Protein AF-0000000075429514 (afdb_homodimer)

Sequence (1092 aa):
MNLETGLKPSSYEFFPINEMKKVLREGVIQCSDRGLYFSAKWAAETVEGLPNVPVDNSEMDISMDSSMTQESTNLDLVEYDKFLLGKSYFDVKEFDRAAYFLESCKSSKCRFLKIYSKYMAGEKRKDEESHDIMGQMNDLKTFNKEIPKLMEEMESWRNSCEMNDGFLLYIYAVMRKQLYPQDKNLKDLFLESVQSYHYNWSAWIELGECITNRDMLGNVLSRLPNTFMSLFFKLHMSVELQDSPQTFSDIAAEFPSEYVDNRFLKTKQALMYYYNRDYDLSETIFDRLLKADPYRIDDMDIYSNILYVLEGKSAKLSILAHMCVFSDKFRAETMCVLGNYYSSKVEREKAISYFRRALQIDRNCLSAWTLMGHEYVEIKNTHAAVISYKRAVEVNPKDYRAWCALGQIYEMLKLPFYAIYYFQRSSALRPYDSRMWLRLAALYEQQCLYVEAIKGFSRALEAKDIDSTSTIYAMTKLAKLYEDYDTEKAAVIWIRLLAKDDLHEDAEERKNGHKFLAHYYKEKGDVEECIKHTELLSSFGVQVFSMNLETGLKPSSYEFFPINEMKKVLREGVIQCSDRGLYFSAKWAAETVEGLPNVPVDNSEMDISMDSSMTQESTNLDLVEYDKFLLGKSYFDVKEFDRAAYFLESCKSSKCRFLKIYSKYMAGEKRKDEESHDIMGQMNDLKTFNKEIPKLMEEMESWRNSCEMNDGFLLYIYAVMRKQLYPQDKNLKDLFLESVQSYHYNWSAWIELGECITNRDMLGNVLSRLPNTFMSLFFKLHMSVELQDSPQTFSDIAAEFPSEYVDNRFLKTKQALMYYYNRDYDLSETIFDRLLKADPYRIDDMDIYSNILYVLEGKSAKLSILAHMCVFSDKFRAETMCVLGNYYSSKVEREKAISYFRRALQIDRNCLSAWTLMGHEYVEIKNTHAAVISYKRAVEVNPKDYRAWCALGQIYEMLKLPFYAIYYFQRSSALRPYDSRMWLRLAALYEQQCLYVEAIKGFSRALEAKDIDSTSTIYAMTKLAKLYEDYDTEKAAVIWIRLLAKDDLHEDAEERKNGHKFLAHYYKEKGDVEECIKHTELLSSFGVQVFS

Solvent-accessible surface area (backbone atoms only — not comparable to full-atom values): 57429 Å² total; per-residue (Å²): 134,86,82,76,78,74,75,71,85,80,71,60,49,72,62,57,66,62,56,42,44,50,53,30,51,48,31,23,50,56,26,46,70,59,67,37,48,67,30,13,33,53,31,21,48,54,47,57,31,37,76,94,65,90,61,76,70,82,74,62,68,77,66,63,80,56,70,76,49,41,56,46,48,48,41,41,56,70,42,36,52,48,38,47,33,25,46,30,30,44,74,72,68,36,18,60,41,16,20,61,69,23,62,85,49,78,29,66,69,38,39,36,40,20,51,52,22,38,50,49,41,22,48,52,54,37,56,71,65,54,74,59,88,83,42,81,75,40,59,74,77,74,58,50,78,47,49,66,63,51,50,54,54,51,50,56,34,48,75,67,70,67,59,76,44,21,66,51,36,33,55,51,36,53,50,44,39,72,77,39,72,83,49,81,58,49,47,58,38,26,49,50,11,40,68,59,36,69,63,48,51,56,41,51,53,55,35,51,69,64,49,88,48,66,67,54,45,53,58,52,56,72,73,46,69,58,30,58,60,49,50,54,48,52,51,54,46,36,47,75,69,62,52,54,68,65,60,49,50,56,56,57,63,70,50,61,78,60,50,71,70,19,63,65,60,50,49,50,48,23,48,40,28,44,77,69,68,35,46,67,65,18,50,54,44,49,50,53,48,38,73,78,38,74,54,66,54,83,68,39,34,57,52,36,51,43,33,66,69,42,83,89,28,62,66,60,37,48,52,50,34,52,51,30,45,70,63,43,60,91,38,41,40,35,21,34,24,43,14,48,45,31,42,76,68,68,37,47,68,61,13,42,51,26,20,51,50,15,38,70,72,33,76,72,44,51,66,35,27,43,52,36,16,54,47,25,48,73,71,67,35,58,67,64,15,52,54,26,22,53,49,23,34,70,68,38,72,79,48,39,65,33,31,39,50,49,12,52,51,26,44,73,66,69,34,58,70,60,12,46,53,28,30,51,53,20,30,67,67,38,71,55,44,19,69,48,27,44,52,46,14,53,52,26,46,74,70,68,35,53,69,60,15,49,53,22,31,54,50,18,66,66,17,84,72,49,48,70,69,56,46,52,49,37,47,51,53,45,21,61,59,21,56,80,74,34,55,67,62,14,47,53,44,35,53,54,53,68,68,39,82,85,54,55,86,82,34,68,64,49,53,52,35,31,52,51,46,20,53,50,24,53,73,69,67,38,59,68,61,17,49,52,30,47,50,56,35,43,73,72,69,52,84,79,87,124,134,83,80,73,77,74,77,71,84,81,72,59,49,72,62,57,67,62,54,42,44,50,54,30,52,48,30,24,51,57,26,46,70,59,68,38,47,65,33,12,33,52,30,21,50,53,46,56,31,37,75,93,64,90,60,76,70,82,74,62,69,77,66,62,81,57,70,74,50,42,54,43,48,48,41,41,56,72,43,36,51,49,40,49,32,26,47,30,31,44,74,72,66,37,20,58,43,16,20,60,69,23,62,85,48,81,30,66,69,36,41,35,40,19,53,51,22,40,49,49,43,23,47,51,52,38,57,70,65,55,73,56,87,84,43,83,75,40,58,78,76,72,60,49,79,47,49,66,63,52,48,53,55,49,48,53,34,48,75,67,69,66,60,76,46,21,66,50,36,35,54,51,36,54,51,44,40,73,76,38,73,82,50,82,60,48,49,58,38,24,50,51,12,38,68,58,36,68,64,48,49,58,40,51,54,56,35,51,70,64,49,88,50,66,67,54,45,54,57,53,54,72,74,47,69,59,31,59,60,47,50,54,49,51,51,54,46,36,48,76,69,61,53,55,68,65,58,47,50,57,54,57,63,71,51,61,78,61,50,71,71,20,62,66,60,50,49,51,48,23,47,40,28,45,77,70,68,35,46,65,65,16,50,53,45,48,51,53,50,35,71,78,37,73,56,66,53,82,68,40,35,56,52,35,51,44,33,66,71,42,84,91,26,62,67,59,38,48,53,51,33,52,51,33,45,70,62,43,62,91,38,42,40,36,21,35,24,43,15,48,43,30,42,76,69,69,36,48,69,61,13,42,51,27,19,52,50,15,37,70,71,33,76,74,43,50,67,35,27,43,51,37,16,54,48,26,48,74,71,68,35,58,66,63,14,52,54,26,21,53,50,24,33,68,68,38,70,79,48,38,64,34,31,40,51,49,12,51,50,27,45,73,68,69,35,58,68,62,12,47,52,27,31,52,54,19,32,69,67,38,72,55,43,20,69,47,26,45,53,46,13,54,51,26,46,74,70,68,35,53,69,59,14,47,54,23,31,53,50,18,68,67,17,85,71,49,48,69,69,57,46,52,50,37,46,52,53,46,21,59,59,22,57,79,73,35,54,68,60,16,47,54,43,36,54,54,54,67,67,40,83,84,54,56,87,83,33,69,65,50,53,50,36,32,52,50,46,22,52,52,24,54,74,70,65,38,59,69,61,16,48,54,30,46,51,55,35,44,72,73,69,51,84,80,85,125

Structure (mmCIF, N/CA/C/O backbone):
data_AF-0000000075429514-model_v1
#
loop_
_entity.id
_entity.type
_entity.pdbx_description
1 polymer 'Anaphase promoting complex subunit 8'
#
loop_
_atom_site.group_PDB
_atom_site.id
_atom_site.type_symbol
_atom_site.label_atom_id
_atom_site.label_alt_id
_atom_site.label_comp_id
_atom_site.label_asym_id
_atom_site.label_entity_id
_atom_site.label_seq_id
_atom_site.pdbx_PDB_ins_code
_atom_site.Cartn_x
_atom_site.Cartn_y
_atom_site.Cartn_z
_atom_site.occupancy
_atom_site.B_iso_or_equiv
_atom_site.auth_seq_id
_atom_site.auth_comp_id
_atom_site.auth_asym_id
_atom_site.auth_atom_id
_atom_site.pdbx_PDB_model_num
ATOM 1 N N . MET A 1 1 ? 28.469 50.062 33.219 1 25.83 1 MET A N 1
ATOM 2 C CA . MET A 1 1 ? 29.219 49.281 32.281 1 25.83 1 MET A CA 1
ATOM 3 C C . MET A 1 1 ? 28.297 48.375 31.438 1 25.83 1 MET A C 1
ATOM 5 O O . MET A 1 1 ? 27.609 47.531 31.984 1 25.83 1 MET A O 1
ATOM 9 N N . ASN A 1 2 ? 27.734 48.906 30.344 1 26.44 2 ASN A N 1
ATOM 10 C CA . ASN A 1 2 ? 26.656 48.562 29.406 1 26.44 2 ASN A CA 1
ATOM 11 C C . ASN A 1 2 ? 27.016 47.312 28.594 1 26.44 2 ASN A C 1
ATOM 13 O O . ASN A 1 2 ? 27.922 47.375 27.75 1 26.44 2 ASN A O 1
ATOM 17 N N . LEU A 1 3 ? 27.172 46.094 29.188 1 29.59 3 LEU A N 1
ATOM 18 C CA . LEU A 1 3 ? 27.594 44.781 28.656 1 29.59 3 LEU A CA 1
ATOM 19 C C . LEU A 1 3 ? 26.828 44.438 27.375 1 29.59 3 LEU A C 1
ATOM 21 O O . LEU A 1 3 ? 25.656 44.094 27.438 1 29.59 3 LEU A O 1
ATOM 25 N N . GLU A 1 4 ? 27.047 45.188 26.297 1 28.98 4 GLU A N 1
ATOM 26 C CA . GLU A 1 4 ? 26.562 45.094 24.922 1 28.98 4 GLU A CA 1
ATOM 27 C C . GLU A 1 4 ? 26.797 43.688 24.359 1 28.98 4 GLU A C 1
ATOM 29 O O . GLU A 1 4 ? 27.938 43.344 24.016 1 28.98 4 GLU A O 1
ATOM 34 N N . THR A 1 5 ? 26.375 42.656 25 1 32.06 5 THR A N 1
ATOM 35 C CA . THR A 1 5 ? 26.438 41.219 24.688 1 32.06 5 THR A CA 1
ATOM 36 C C . THR A 1 5 ? 26.062 40.969 23.234 1 32.06 5 THR A C 1
ATOM 38 O O . THR A 1 5 ? 24.891 41.125 22.859 1 32.06 5 THR A O 1
ATOM 41 N N . GLY A 1 6 ? 26.859 41.406 22.219 1 31.33 6 GLY A N 1
ATOM 42 C CA . GLY A 1 6 ? 26.734 41.344 20.781 1 31.33 6 GLY A CA 1
ATOM 43 C C . GLY A 1 6 ? 26.406 39.969 20.266 1 31.33 6 GLY A C 1
ATOM 44 O O . GLY A 1 6 ? 27.219 39.062 20.391 1 31.33 6 GLY A O 1
ATOM 45 N N . LEU A 1 7 ? 25.219 39.469 20.312 1 33.53 7 LEU A N 1
ATOM 46 C CA . LEU A 1 7 ? 24.672 38.281 19.656 1 33.53 7 LEU A CA 1
ATOM 47 C C . LEU A 1 7 ? 25.109 38.219 18.203 1 33.53 7 LEU A C 1
ATOM 49 O O . LEU A 1 7 ? 24.766 39.094 17.391 1 33.53 7 LEU A O 1
ATOM 53 N N . LYS A 1 8 ? 26.344 37.875 17.969 1 40.12 8 LYS A N 1
ATOM 54 C CA . LYS A 1 8 ? 26.828 37.719 16.594 1 40.12 8 LYS A CA 1
ATOM 55 C C . LYS A 1 8 ? 25.797 37 15.734 1 40.12 8 LYS A C 1
ATOM 57 O O . LYS A 1 8 ? 25.328 35.906 16.094 1 40.12 8 LYS A O 1
ATOM 62 N N . PRO A 1 9 ? 25.047 37.531 14.719 1 40.56 9 PRO A N 1
ATOM 63 C CA . PRO A 1 9 ? 24.047 36.938 13.836 1 40.56 9 PRO A CA 1
ATOM 64 C C . PRO A 1 9 ? 24.5 35.594 13.242 1 40.56 9 PRO A C 1
ATOM 66 O O . PRO A 1 9 ? 25.5 35.562 12.516 1 40.56 9 PRO A O 1
ATOM 69 N N . SER A 1 10 ? 24.547 34.469 13.789 1 48.09 10 SER A N 1
ATOM 70 C CA . SER A 1 10 ? 25.125 33.156 13.461 1 48.09 10 SER A CA 1
ATOM 71 C C . SER A 1 10 ? 24.594 32.625 12.125 1 48.09 10 SER A C 1
ATOM 73 O O . SER A 1 10 ? 23.406 32.375 11.984 1 48.09 10 SER A O 1
ATOM 75 N N . SER A 1 11 ? 25.141 33.031 10.922 1 57.16 11 SER A N 1
ATOM 76 C CA . SER A 1 11 ? 24.859 32.656 9.539 1 57.16 11 SER A CA 1
ATOM 77 C C . SER A 1 11 ? 24.828 31.141 9.367 1 57.16 11 SER A C 1
ATOM 79 O O . SER A 1 11 ? 25.672 30.438 9.922 1 57.16 11 SER A O 1
ATOM 81 N N . TYR A 1 12 ? 23.797 30.625 8.93 1 63.91 12 TYR A N 1
ATOM 82 C CA . TYR A 1 12 ? 23.656 29.203 8.625 1 63.91 12 TYR A CA 1
ATOM 83 C C . TYR A 1 12 ? 24.672 28.766 7.578 1 63.91 12 TYR A C 1
ATOM 85 O O . TYR A 1 12 ? 24.984 29.516 6.652 1 63.91 12 TYR A O 1
ATOM 93 N N . GLU A 1 13 ? 25.5 27.828 7.801 1 68.88 13 GLU A N 1
ATOM 94 C CA . GLU A 1 13 ? 26.516 27.297 6.906 1 68.88 13 GLU A CA 1
ATOM 95 C C . GLU A 1 13 ? 25.891 26.469 5.781 1 68.88 13 GLU A C 1
ATOM 97 O O . GLU A 1 13 ? 25.109 25.562 6.035 1 68.88 13 GLU A O 1
ATOM 102 N N . PHE A 1 14 ? 26 27.062 4.512 1 70.38 14 PHE A N 1
ATOM 103 C CA . PHE A 1 14 ? 25.609 26.297 3.338 1 70.38 14 PHE A CA 1
ATOM 104 C C . PHE A 1 14 ? 26.828 25.688 2.652 1 70.38 14 PHE A C 1
ATOM 106 O O . PHE A 1 14 ? 27.844 26.375 2.447 1 70.38 14 PHE A O 1
ATOM 113 N N . PHE A 1 15 ? 26.812 24.375 2.621 1 71.19 15 PHE A N 1
ATOM 114 C CA . PHE A 1 15 ? 27.828 23.688 1.828 1 71.19 15 PHE A CA 1
ATOM 115 C C . PHE A 1 15 ? 27.766 24.141 0.374 1 71.19 15 PHE A C 1
ATOM 117 O O . PHE A 1 15 ? 26.75 24.672 -0.08 1 71.19 15 PHE A O 1
ATOM 124 N N . PRO A 1 16 ? 28.984 24.094 -0.147 1 81.31 16 PRO A N 1
ATOM 125 C CA . PRO A 1 16 ? 28.906 24.203 -1.605 1 81.31 16 PRO A CA 1
ATOM 126 C C . PRO A 1 16 ? 27.859 23.266 -2.205 1 81.31 16 PRO A C 1
ATOM 128 O O . PRO A 1 16 ? 27.547 22.234 -1.624 1 81.31 16 PRO A O 1
ATOM 131 N N . ILE A 1 17 ? 27.375 23.656 -3.248 1 82.06 17 ILE A N 1
ATOM 132 C CA . ILE A 1 17 ? 26.25 22.969 -3.879 1 82.06 17 ILE A CA 1
ATOM 133 C C . ILE A 1 17 ? 26.594 21.5 -4.098 1 82.06 17 ILE A C 1
ATOM 135 O O . ILE A 1 17 ? 25.75 20.625 -3.904 1 82.06 17 ILE A O 1
ATOM 139 N N . ASN A 1 18 ? 27.781 21.25 -4.449 1 80.88 18 ASN A N 1
ATOM 140 C CA . ASN A 1 18 ? 28.188 19.875 -4.711 1 80.88 18 ASN A CA 1
ATOM 141 C C . ASN A 1 18 ? 28.156 19.031 -3.445 1 80.88 18 ASN A C 1
ATOM 143 O O . ASN A 1 18 ? 27.734 17.875 -3.48 1 80.88 18 ASN A O 1
ATOM 147 N N . GLU A 1 19 ? 28.578 19.656 -2.432 1 83.44 19 GLU A N 1
ATOM 148 C CA . GLU A 1 19 ? 28.578 18.938 -1.159 1 83.44 19 GLU A CA 1
ATOM 149 C C . GLU A 1 19 ? 27.156 18.766 -0.629 1 83.44 19 GLU A C 1
ATOM 151 O O . GLU A 1 19 ? 26.828 17.734 -0.03 1 83.44 19 GLU A O 1
ATOM 156 N N . MET A 1 20 ? 26.422 19.781 -0.873 1 86.25 20 MET A N 1
ATOM 157 C CA . MET A 1 20 ? 25.031 19.703 -0.448 1 86.25 20 MET A CA 1
ATOM 158 C C . MET A 1 20 ? 24.297 18.594 -1.183 1 86.25 20 MET A C 1
ATOM 160 O O . MET A 1 20 ? 23.531 17.844 -0.576 1 86.25 20 MET A O 1
ATOM 164 N N . LYS A 1 21 ? 24.578 18.469 -2.436 1 87.19 21 LYS A N 1
ATOM 165 C CA . LYS A 1 21 ? 23.953 17.422 -3.24 1 87.19 21 LYS A CA 1
ATOM 166 C C . LYS A 1 21 ? 24.375 16.031 -2.758 1 87.19 21 LYS A C 1
ATOM 168 O O . LYS A 1 21 ? 23.547 15.125 -2.693 1 87.19 21 LYS A O 1
ATOM 173 N N . LYS A 1 22 ? 25.578 15.945 -2.416 1 87 22 LYS A N 1
ATOM 174 C CA . LYS A 1 22 ? 26.078 14.664 -1.95 1 87 22 LYS A CA 1
ATOM 175 C C . LYS A 1 22 ? 25.406 14.242 -0.646 1 87 22 LYS A C 1
ATOM 177 O O . LYS A 1 22 ? 25.016 13.086 -0.493 1 87 22 LYS A O 1
ATOM 182 N N . VAL A 1 23 ? 25.312 15.219 0.264 1 89.5 23 VAL A N 1
ATOM 183 C CA . VAL A 1 23 ? 24.734 14.938 1.572 1 89.5 23 VAL A CA 1
ATOM 184 C C . VAL A 1 23 ? 23.25 14.602 1.422 1 89.5 23 VAL A C 1
ATOM 186 O O . VAL A 1 23 ? 22.734 13.68 2.066 1 89.5 23 VAL A O 1
ATOM 189 N N . LEU A 1 24 ? 22.578 15.32 0.57 1 92 24 LEU A N 1
ATOM 190 C CA . LEU A 1 24 ? 21.156 15.094 0.368 1 92 24 LEU A CA 1
ATOM 191 C C . LEU A 1 24 ? 20.922 13.773 -0.358 1 92 24 LEU A C 1
ATOM 193 O O . LEU A 1 24 ? 19.969 13.047 -0.043 1 92 24 LEU A O 1
ATOM 197 N N . ARG A 1 25 ? 21.812 13.445 -1.297 1 92.25 25 ARG A N 1
ATOM 198 C CA . ARG A 1 25 ? 21.719 12.156 -1.978 1 92.25 25 ARG A CA 1
ATOM 199 C C . ARG A 1 25 ? 21.875 11.008 -0.991 1 92.25 25 ARG A C 1
ATOM 201 O O . ARG A 1 25 ? 21.109 10.039 -1.041 1 92.25 25 ARG A O 1
ATOM 208 N N . GLU A 1 26 ? 22.766 11.195 -0.154 1 92.19 26 GLU A N 1
ATOM 209 C CA . GLU A 1 26 ? 22.969 10.188 0.879 1 92.19 26 GLU A CA 1
ATOM 210 C C . GLU A 1 26 ? 21.75 10.094 1.806 1 92.19 26 GLU A C 1
ATOM 212 O O . GLU A 1 26 ? 21.375 9 2.244 1 92.19 26 GLU A O 1
ATOM 217 N N . GLY A 1 27 ? 21.234 11.281 2.135 1 94.31 27 GLY A N 1
ATOM 218 C CA . GLY A 1 27 ? 20.031 11.297 2.947 1 94.31 27 GLY A CA 1
ATOM 219 C C . GLY A 1 27 ? 18.875 10.539 2.312 1 94.31 27 GLY A C 1
ATOM 220 O O . GLY A 1 27 ? 18.141 9.828 2.998 1 94.31 27 GLY A O 1
ATOM 221 N N . VAL A 1 28 ? 18.75 10.656 0.948 1 96.25 28 VAL A N 1
ATOM 222 C CA . VAL A 1 28 ? 17.703 9.938 0.228 1 96.25 28 VAL A CA 1
ATOM 223 C C . VAL A 1 28 ? 17.922 8.438 0.349 1 96.25 28 VAL A C 1
ATOM 225 O O . VAL A 1 28 ? 16.984 7.688 0.644 1 96.25 28 VAL A O 1
ATOM 228 N N . ILE A 1 29 ? 19.109 8 0.205 1 93.75 29 ILE A N 1
ATOM 229 C CA . ILE A 1 29 ? 19.453 6.582 0.194 1 93.75 29 ILE A CA 1
ATOM 230 C C . ILE A 1 29 ? 19.266 5.996 1.591 1 93.75 29 ILE A C 1
ATOM 232 O O . ILE A 1 29 ? 18.609 4.969 1.757 1 93.75 29 ILE A O 1
ATOM 236 N N . GLN A 1 30 ? 19.75 6.695 2.598 1 94.56 30 GLN A N 1
ATOM 237 C CA . GLN A 1 30 ? 19.688 6.195 3.969 1 94.56 30 GLN A CA 1
ATOM 238 C C . GLN A 1 30 ? 18.25 6.105 4.457 1 94.56 30 GLN A C 1
ATOM 240 O O . GLN A 1 30 ? 17.875 5.137 5.113 1 94.56 30 GLN A O 1
ATOM 245 N N . CYS A 1 31 ? 17.5 7.074 4.117 1 97.19 31 CYS A N 1
ATOM 246 C CA . CYS A 1 31 ? 16.109 7.074 4.543 1 97.19 31 CYS A CA 1
ATOM 247 C C . CYS A 1 31 ? 15.289 6.051 3.758 1 97.19 31 CYS A C 1
ATOM 249 O O . CYS A 1 31 ? 14.461 5.344 4.328 1 97.19 31 CYS A O 1
ATOM 251 N N . SER A 1 32 ? 15.547 5.895 2.473 1 95.94 32 SER A N 1
ATOM 252 C CA . SER A 1 32 ? 14.844 4.922 1.641 1 95.94 32 SER A CA 1
ATOM 253 C C . SER A 1 32 ? 15.164 3.494 2.068 1 95.94 32 SER A C 1
ATOM 255 O O . SER A 1 32 ? 14.273 2.637 2.098 1 95.94 32 SER A O 1
ATOM 257 N N . ASP A 1 33 ? 16.406 3.275 2.395 1 94.12 33 ASP A N 1
ATOM 258 C CA . ASP A 1 33 ? 16.844 1.953 2.834 1 94.12 33 ASP A CA 1
ATOM 259 C C . ASP A 1 33 ? 16.141 1.542 4.121 1 94.12 33 ASP A C 1
ATOM 261 O O . ASP A 1 33 ? 15.961 0.351 4.391 1 94.12 33 ASP A O 1
ATOM 265 N N . ARG A 1 34 ? 15.75 2.518 4.871 1 96.31 34 ARG A N 1
ATOM 266 C CA . ARG A 1 34 ? 15.141 2.24 6.172 1 96.31 34 ARG A CA 1
ATOM 267 C C . ARG A 1 34 ? 13.625 2.359 6.102 1 96.31 34 ARG A C 1
ATOM 269 O O . ARG A 1 34 ? 12.945 2.285 7.129 1 96.31 34 ARG A O 1
ATOM 276 N N . GLY A 1 35 ? 13.086 2.602 4.957 1 96.31 35 GLY A N 1
ATOM 277 C CA . GLY A 1 35 ? 11.641 2.639 4.77 1 96.31 35 GLY A CA 1
ATOM 278 C C . GLY A 1 35 ? 11.023 3.971 5.156 1 96.31 35 GLY A C 1
ATOM 279 O O . GLY A 1 35 ? 9.805 4.082 5.277 1 96.31 35 GLY A O 1
ATOM 280 N N . LEU A 1 36 ? 11.836 4.98 5.434 1 97.5 36 LEU A N 1
ATOM 281 C CA . LEU A 1 36 ? 11.352 6.32 5.73 1 97.5 36 LEU A CA 1
ATOM 282 C C . LEU A 1 36 ? 11.148 7.121 4.449 1 97.5 36 LEU A C 1
ATOM 284 O O . LEU A 1 36 ? 11.898 8.062 4.172 1 97.5 36 LEU A O 1
ATOM 288 N N . TYR A 1 37 ? 10.117 6.852 3.783 1 96.75 37 TYR A N 1
ATOM 289 C CA . TYR A 1 37 ? 9.898 7.316 2.418 1 96.75 37 TYR A CA 1
ATOM 290 C C . TYR A 1 37 ? 9.562 8.805 2.395 1 96.75 37 TYR A C 1
ATOM 292 O O . TYR A 1 37 ? 9.906 9.508 1.441 1 96.75 37 TYR A O 1
ATOM 300 N N . PHE A 1 38 ? 8.984 9.328 3.418 1 95.5 38 PHE A N 1
ATOM 301 C CA . PHE A 1 38 ? 8.625 10.742 3.441 1 95.5 38 PHE A CA 1
ATOM 302 C C . PHE A 1 38 ? 9.867 11.609 3.604 1 95.5 38 PHE A C 1
ATOM 304 O O . PHE A 1 38 ? 9.969 12.672 2.98 1 95.5 38 PHE A O 1
ATOM 311 N N . SER A 1 39 ? 10.695 11.133 4.477 1 97.38 39 SER A N 1
ATOM 312 C CA . SER A 1 39 ? 11.961 11.852 4.613 1 97.38 39 SER A CA 1
ATOM 313 C C . SER A 1 39 ? 12.781 11.766 3.336 1 97.38 39 SER A C 1
ATOM 315 O O . SER A 1 39 ? 13.438 12.734 2.949 1 97.38 39 SER A O 1
ATOM 317 N N . ALA A 1 40 ? 12.758 10.586 2.734 1 97.56 40 ALA A N 1
ATOM 318 C CA . ALA A 1 40 ? 13.461 10.422 1.464 1 97.56 40 ALA A CA 1
ATOM 319 C C . ALA A 1 40 ? 12.875 11.328 0.389 1 97.56 40 ALA A C 1
ATOM 321 O O . ALA A 1 40 ? 13.609 11.938 -0.39 1 97.56 40 ALA A O 1
ATOM 322 N N . LYS A 1 41 ? 11.602 11.469 0.344 1 97.38 41 LYS A N 1
ATOM 323 C CA . LYS A 1 41 ? 10.914 12.328 -0.617 1 97.38 41 LYS A CA 1
ATOM 324 C C . LYS A 1 41 ? 11.312 13.789 -0.44 1 97.38 41 LYS A C 1
ATOM 326 O O . LYS A 1 41 ? 11.602 14.477 -1.417 1 97.38 41 LYS A O 1
ATOM 331 N N . TRP A 1 42 ? 11.32 14.211 0.818 1 97.19 42 TRP A N 1
ATOM 332 C CA . TRP A 1 42 ? 11.711 15.586 1.106 1 97.19 42 TRP A CA 1
ATOM 333 C C . TRP A 1 42 ? 13.133 15.859 0.625 1 97.19 42 TRP A C 1
ATOM 335 O O . TRP A 1 42 ? 13.398 16.891 -0.011 1 97.19 42 TRP A O 1
ATOM 345 N N . ALA A 1 43 ? 14.055 14.953 0.94 1 96.88 43 ALA A N 1
ATOM 346 C CA . ALA A 1 43 ? 15.453 15.109 0.547 1 96.88 43 ALA A CA 1
ATOM 347 C C . ALA A 1 43 ? 15.594 15.109 -0.972 1 96.88 43 ALA A C 1
ATOM 349 O O . ALA A 1 43 ? 16.359 15.906 -1.526 1 96.88 43 ALA A O 1
ATOM 350 N N . ALA A 1 44 ? 14.852 14.25 -1.628 1 96.44 44 ALA A N 1
ATOM 351 C CA . ALA A 1 44 ? 14.914 14.156 -3.084 1 96.44 44 ALA A CA 1
ATOM 352 C C . ALA A 1 44 ? 14.375 15.43 -3.74 1 96.44 44 ALA A C 1
ATOM 354 O O . ALA A 1 44 ? 14.945 15.922 -4.715 1 96.44 44 ALA A O 1
ATOM 355 N N . GLU A 1 45 ? 13.312 15.977 -3.221 1 95.12 45 GLU A N 1
ATOM 356 C CA . GLU A 1 45 ? 12.742 17.219 -3.74 1 95.12 45 GLU A CA 1
ATOM 357 C C . GLU A 1 45 ? 13.711 18.391 -3.553 1 95.12 45 GLU A C 1
ATOM 359 O O . GLU A 1 45 ? 13.812 19.266 -4.422 1 95.12 45 GLU A O 1
ATOM 364 N N . THR A 1 46 ? 14.391 18.359 -2.441 1 93.69 46 THR A N 1
ATOM 365 C CA . THR A 1 46 ? 15.336 19.422 -2.154 1 93.69 46 THR A CA 1
ATOM 366 C C . THR A 1 46 ? 16.547 19.344 -3.09 1 93.69 46 THR A C 1
ATOM 368 O O . THR A 1 46 ? 17.031 20.375 -3.564 1 93.69 46 THR A O 1
ATOM 371 N N . VAL A 1 47 ? 16.969 18.094 -3.354 1 90.88 47 VAL A N 1
ATOM 372 C CA . VAL A 1 47 ? 18.109 17.922 -4.242 1 90.88 47 VAL A CA 1
ATOM 373 C C . VAL A 1 47 ? 17.75 18.375 -5.656 1 90.88 47 VAL A C 1
ATOM 375 O O . VAL A 1 47 ? 18.516 19.078 -6.312 1 90.88 47 VAL A O 1
ATOM 378 N N . GLU A 1 48 ? 16.625 18.031 -6.129 1 87.75 48 GLU A N 1
ATOM 379 C CA . GLU A 1 48 ? 16.203 18.375 -7.484 1 87.75 48 GLU A CA 1
ATOM 380 C C . GLU A 1 48 ? 15.945 19.875 -7.629 1 87.75 48 GLU A C 1
ATOM 382 O O . GLU A 1 48 ? 16.016 20.406 -8.734 1 87.75 48 GLU A O 1
ATOM 387 N N . GLY A 1 49 ? 15.625 20.469 -6.547 1 85 49 GLY A N 1
ATOM 388 C CA . GLY A 1 49 ? 15.391 21.906 -6.574 1 85 49 GLY A CA 1
ATOM 389 C C . GLY A 1 49 ? 16.656 22.719 -6.672 1 85 49 GLY A C 1
ATOM 390 O O . GLY A 1 49 ? 16.625 23.906 -6.984 1 85 49 GLY A O 1
ATOM 391 N N . LEU A 1 50 ? 17.797 22.047 -6.504 1 85.44 50 LEU A N 1
ATOM 392 C CA . LEU A 1 50 ? 19.094 22.719 -6.598 1 85.44 50 LEU A CA 1
ATOM 393 C C . LEU A 1 50 ? 19.562 22.781 -8.047 1 85.44 50 LEU A C 1
ATOM 395 O O . LEU A 1 50 ? 19.125 21.984 -8.883 1 85.44 50 LEU A O 1
ATOM 399 N N . PRO A 1 51 ? 20.406 23.75 -8.328 1 81.38 51 PRO A N 1
ATOM 400 C CA . PRO A 1 51 ? 20.922 23.859 -9.695 1 81.38 51 PRO A CA 1
ATOM 401 C C . PRO A 1 51 ? 21.641 22.594 -10.148 1 81.38 51 PRO A C 1
ATOM 403 O O . PRO A 1 51 ? 22.312 21.938 -9.344 1 81.38 51 PRO A O 1
ATOM 406 N N . ASN A 1 52 ? 21.406 22.266 -11.43 1 75.12 52 ASN A N 1
ATOM 407 C CA . ASN A 1 52 ? 21.953 21.047 -12 1 75.12 52 ASN A CA 1
ATOM 408 C C . ASN A 1 52 ? 23.453 21.172 -12.25 1 75.12 52 ASN A C 1
ATOM 410 O O . ASN A 1 52 ? 23.875 21.688 -13.289 1 75.12 52 ASN A O 1
ATOM 414 N N . VAL A 1 53 ? 24.266 20.891 -11.242 1 70.81 53 VAL A N 1
ATOM 415 C CA . VAL A 1 53 ? 25.719 20.828 -11.406 1 70.81 53 VAL A CA 1
ATOM 416 C C . VAL A 1 53 ? 26.188 19.375 -11.375 1 70.81 53 VAL A C 1
ATOM 418 O O . VAL A 1 53 ? 25.734 18.594 -10.531 1 70.81 53 VAL A O 1
ATOM 421 N N . PRO A 1 54 ? 26.812 18.906 -12.484 1 66.06 54 PRO A N 1
ATOM 422 C CA . PRO A 1 54 ? 27.281 17.516 -12.492 1 66.06 54 PRO A CA 1
ATOM 423 C C . PRO A 1 54 ? 28.156 17.188 -11.289 1 66.06 54 PRO A C 1
ATOM 425 O O . PRO A 1 54 ? 29.078 17.938 -10.969 1 66.06 54 PRO A O 1
ATOM 428 N N . VAL A 1 55 ? 27.688 16.469 -10.336 1 65 55 VAL A N 1
ATOM 429 C CA . VAL A 1 55 ? 28.469 16.047 -9.172 1 65 55 VAL A CA 1
ATOM 430 C C . VAL A 1 55 ? 29 14.641 -9.391 1 65 55 VAL A C 1
ATOM 432 O O . VAL A 1 55 ? 28.266 13.742 -9.82 1 65 55 VAL A O 1
ATOM 435 N N . ASP A 1 56 ? 30.328 14.406 -9.68 1 54.78 56 ASP A N 1
ATOM 436 C CA . ASP A 1 56 ? 30.938 13.086 -9.773 1 54.78 56 ASP A CA 1
ATOM 437 C C . ASP A 1 56 ? 30.812 12.32 -8.461 1 54.78 56 ASP A C 1
ATOM 439 O O . ASP A 1 56 ? 31.312 12.766 -7.426 1 54.78 56 ASP A O 1
ATOM 443 N N . ASN A 1 57 ? 29.859 11.562 -8.352 1 53.59 57 ASN A N 1
ATOM 444 C CA . ASN A 1 57 ? 29.609 10.773 -7.152 1 53.59 57 ASN A CA 1
ATOM 445 C C . ASN A 1 57 ? 30.812 9.883 -6.805 1 53.59 57 ASN A C 1
ATOM 447 O O . ASN A 1 57 ? 30.766 9.141 -5.824 1 53.59 57 ASN A O 1
ATOM 451 N N . SER A 1 58 ? 31.797 9.68 -7.723 1 46.25 58 SER A N 1
ATOM 452 C CA . SER A 1 58 ? 32.875 8.719 -7.438 1 46.25 58 SER A CA 1
ATOM 453 C C . SER A 1 58 ? 33.562 9.047 -6.121 1 46.25 58 SER A C 1
ATOM 455 O O . SER A 1 58 ? 34.062 8.156 -5.445 1 46.25 58 SER A O 1
ATOM 457 N N . GLU A 1 59 ? 33.969 10.359 -5.898 1 41.56 59 GLU A N 1
ATOM 458 C CA . GLU A 1 59 ? 34.75 10.711 -4.715 1 41.56 59 GLU A CA 1
ATOM 459 C C . GLU A 1 59 ? 33.875 10.773 -3.475 1 41.56 59 GLU A C 1
ATOM 461 O O . GLU A 1 59 ? 33.75 11.828 -2.846 1 41.56 59 GLU A O 1
ATOM 466 N N . MET A 1 60 ? 32.812 10.25 -3.488 1 40.69 60 MET A N 1
ATOM 467 C CA . MET A 1 60 ? 32.125 10.297 -2.197 1 40.69 60 MET A CA 1
ATOM 468 C C . MET A 1 60 ? 33.062 9.836 -1.077 1 40.69 60 MET A C 1
ATOM 470 O O . MET A 1 60 ? 33.375 8.656 -0.982 1 40.69 60 MET A O 1
ATOM 474 N N . ASP A 1 61 ? 34.062 10.461 -0.83 1 35.03 61 ASP A N 1
ATOM 475 C CA . ASP A 1 61 ? 34.812 10.297 0.418 1 35.03 61 ASP A CA 1
ATOM 476 C C . ASP A 1 61 ? 33.875 10.312 1.621 1 35.03 61 ASP A C 1
ATOM 478 O O . ASP A 1 61 ? 33.312 11.352 1.956 1 35.03 61 ASP A O 1
ATOM 482 N N . ILE A 1 62 ? 33.062 9.367 1.784 1 36 62 ILE A N 1
ATOM 483 C CA . ILE A 1 62 ? 32.375 9.211 3.068 1 36 62 ILE A CA 1
ATOM 484 C C . ILE A 1 62 ? 33.344 9.57 4.203 1 36 62 ILE A C 1
ATOM 486 O O . ILE A 1 62 ? 34.125 8.734 4.637 1 36 62 ILE A O 1
ATOM 490 N N . SER A 1 63 ? 34.094 10.555 4.191 1 32.06 63 SER A N 1
ATOM 491 C CA . SER A 1 63 ? 34.875 10.992 5.352 1 32.06 63 SER A CA 1
ATOM 492 C C . SER A 1 63 ? 33.969 11.203 6.566 1 32.06 63 SER A C 1
ATOM 494 O O . SER A 1 63 ? 34.219 12.094 7.383 1 32.06 63 SER A O 1
ATOM 496 N N . MET A 1 64 ? 32.688 10.992 6.5 1 33.31 64 MET A N 1
ATOM 497 C CA . MET A 1 64 ? 32.188 11.266 7.848 1 33.31 64 MET A CA 1
ATOM 498 C C . MET A 1 64 ? 33.031 10.531 8.891 1 33.31 64 MET A C 1
ATOM 500 O O . MET A 1 64 ? 33.719 9.547 8.57 1 33.31 64 MET A O 1
ATOM 504 N N . ASP A 1 65 ? 33 10.922 10.219 1 32.16 65 ASP A N 1
ATOM 505 C CA . ASP A 1 65 ? 33.781 10.477 11.367 1 32.16 65 ASP A CA 1
ATOM 506 C C . ASP A 1 65 ? 33.875 8.953 11.406 1 32.16 65 ASP A C 1
ATOM 508 O O . ASP A 1 65 ? 32.875 8.258 11.398 1 32.16 65 ASP A O 1
ATOM 512 N N . SER A 1 66 ? 34.969 8.242 11.047 1 33.5 66 SER A N 1
ATOM 513 C CA . SER A 1 66 ? 35.594 6.988 10.672 1 33.5 66 SER A CA 1
ATOM 514 C C . SER A 1 66 ? 35.281 5.879 11.664 1 33.5 66 SER A C 1
ATOM 516 O O . SER A 1 66 ? 35.25 4.699 11.305 1 33.5 66 SER A O 1
ATOM 518 N N . SER A 1 67 ? 35.5 6.125 12.984 1 33.19 67 SER A N 1
ATOM 519 C CA . SER A 1 67 ? 35.656 4.984 13.891 1 33.19 67 SER A CA 1
ATOM 520 C C . SER A 1 67 ? 34.344 4.211 14.023 1 33.19 67 SER A C 1
ATOM 522 O O . SER A 1 67 ? 34.312 2.982 13.938 1 33.19 67 SER A O 1
ATOM 524 N N . MET A 1 68 ? 33.312 4.762 14.617 1 35.94 68 MET A N 1
ATOM 525 C CA . MET A 1 68 ? 32 4.152 14.859 1 35.94 68 MET A CA 1
ATOM 526 C C . MET A 1 68 ? 31.312 3.793 13.555 1 35.94 68 MET A C 1
ATOM 528 O O . MET A 1 68 ? 30.469 2.895 13.516 1 35.94 68 MET A O 1
ATOM 532 N N . THR A 1 69 ? 31.594 4.48 12.469 1 41.62 69 THR A N 1
ATOM 533 C CA . THR A 1 69 ? 31.094 4.301 11.109 1 41.62 69 THR A CA 1
ATOM 534 C C . THR A 1 69 ? 31.734 3.07 10.461 1 41.62 69 THR A C 1
ATOM 536 O O . THR A 1 69 ? 31.094 2.404 9.641 1 41.62 69 THR A O 1
ATOM 539 N N . GLN A 1 70 ? 32.969 2.838 10.914 1 42.84 70 GLN A N 1
ATOM 540 C CA . GLN A 1 70 ? 33.688 1.726 10.305 1 42.84 70 GLN A CA 1
ATOM 541 C C . GLN A 1 70 ? 33.062 0.386 10.727 1 42.84 70 GLN A C 1
ATOM 543 O O . GLN A 1 70 ? 32.875 -0.5 9.891 1 42.84 70 GLN A O 1
ATOM 548 N N . GLU A 1 71 ? 33.031 0.227 12.141 1 42.53 71 GLU A N 1
ATOM 549 C CA . GLU A 1 71 ? 32.469 -1.032 12.602 1 42.53 71 GLU A CA 1
ATOM 550 C C . GLU A 1 71 ? 31.062 -1.228 12.039 1 42.53 71 GLU A C 1
ATOM 552 O O . GLU A 1 71 ? 30.688 -2.334 11.641 1 42.53 71 GLU A O 1
ATOM 557 N N . SER A 1 72 ? 30.328 -0.127 12.102 1 51.91 72 SER A N 1
ATOM 558 C CA . SER A 1 72 ? 28.984 -0.176 11.555 1 51.91 72 SER A CA 1
ATOM 559 C C . SER A 1 72 ? 29 -0.542 10.078 1 51.91 72 SER A C 1
ATOM 561 O O . SER A 1 72 ? 28.172 -1.329 9.617 1 51.91 72 SER A O 1
ATOM 563 N N . THR A 1 73 ? 30.094 -0.103 9.508 1 57.41 73 THR A N 1
ATOM 564 C CA . THR A 1 73 ? 30.234 -0.396 8.086 1 57.41 73 THR A CA 1
ATOM 565 C C . THR A 1 73 ? 30.594 -1.866 7.867 1 57.41 73 THR A C 1
ATOM 567 O O . THR A 1 73 ? 30.094 -2.494 6.93 1 57.41 73 THR A O 1
ATOM 570 N N . ASN A 1 74 ? 31.359 -2.426 8.93 1 63.28 74 ASN A N 1
ATOM 571 C CA . ASN A 1 74 ? 31.719 -3.83 8.773 1 63.28 74 ASN A CA 1
ATOM 572 C C . ASN A 1 74 ? 30.516 -4.75 9.023 1 63.28 74 ASN A C 1
ATOM 574 O O . ASN A 1 74 ? 30.297 -5.703 8.273 1 63.28 74 ASN A O 1
ATOM 578 N N . LEU A 1 75 ? 29.844 -4.41 10.102 1 68.62 75 LEU A N 1
ATOM 579 C CA . LEU A 1 75 ? 28.672 -5.227 10.391 1 68.62 75 LEU A CA 1
ATOM 580 C C . LEU A 1 75 ? 27.656 -5.129 9.266 1 68.62 75 LEU A C 1
ATOM 582 O O . LEU A 1 75 ? 26.984 -6.113 8.938 1 68.62 75 LEU A O 1
ATOM 586 N N . ASP A 1 76 ? 27.688 -4.023 8.703 1 69.38 76 ASP A N 1
ATOM 587 C CA . ASP A 1 76 ? 26.75 -3.836 7.602 1 69.38 76 ASP A CA 1
ATOM 588 C C . ASP A 1 76 ? 27.125 -4.711 6.406 1 69.38 76 ASP A C 1
ATOM 590 O O . ASP A 1 76 ? 26.25 -5.219 5.703 1 69.38 76 ASP A O 1
ATOM 594 N N . LEU A 1 77 ? 28.359 -4.949 6.395 1 72 77 LEU A N 1
ATOM 595 C CA . LEU A 1 77 ? 28.812 -5.77 5.277 1 72 77 LEU A CA 1
ATOM 596 C C . LEU A 1 77 ? 28.531 -7.242 5.531 1 72 77 LEU A C 1
ATOM 598 O O . LEU A 1 77 ? 28.078 -7.957 4.633 1 72 77 LEU A O 1
ATOM 602 N N . VAL A 1 78 ? 28.656 -7.594 6.816 1 78.25 78 VAL A N 1
ATOM 603 C CA . VAL A 1 78 ? 28.453 -8.992 7.176 1 78.25 78 VAL A CA 1
ATOM 604 C C . VAL A 1 78 ? 26.969 -9.328 7.125 1 78.25 78 VAL A C 1
ATOM 606 O O . VAL A 1 78 ? 26.594 -10.414 6.68 1 78.25 78 VAL A O 1
ATOM 609 N N . GLU A 1 79 ? 26.234 -8.359 7.508 1 89.12 79 GLU A N 1
ATOM 610 C CA . GLU A 1 79 ? 24.797 -8.594 7.605 1 89.12 79 GLU A CA 1
ATOM 611 C C . GLU A 1 79 ? 24.062 -8.047 6.387 1 89.12 79 GLU A C 1
ATOM 613 O O . GLU A 1 79 ? 22.844 -7.863 6.422 1 89.12 79 GLU A O 1
ATOM 618 N N . TYR A 1 80 ? 24.812 -7.812 5.371 1 89.38 80 TYR A N 1
ATOM 619 C CA . TYR A 1 80 ? 24.25 -7.152 4.199 1 89.38 80 TYR A CA 1
ATOM 620 C C . TYR A 1 80 ? 23.188 -8.031 3.537 1 89.38 80 TYR A C 1
ATOM 622 O O . TYR A 1 80 ? 22.156 -7.535 3.092 1 89.38 80 TYR A O 1
ATOM 630 N N . ASP A 1 81 ? 23.438 -9.336 3.488 1 90.75 81 ASP A N 1
ATOM 631 C CA . ASP A 1 81 ? 22.484 -10.25 2.869 1 90.75 81 ASP A CA 1
ATOM 632 C C . ASP A 1 81 ? 21.172 -10.297 3.662 1 90.75 81 ASP A C 1
ATOM 634 O O . ASP A 1 81 ? 20.094 -10.32 3.078 1 90.75 81 ASP A O 1
ATOM 638 N N . LYS A 1 82 ? 21.328 -10.281 4.953 1 92.94 82 LYS A N 1
ATOM 639 C CA . LYS A 1 82 ? 20.141 -10.273 5.805 1 92.94 82 LYS A CA 1
ATOM 640 C C . LYS A 1 82 ? 19.375 -8.953 5.668 1 92.94 82 LYS A C 1
ATOM 642 O O . LYS A 1 82 ? 18.141 -8.938 5.691 1 92.94 82 LYS A O 1
ATOM 647 N N . PHE A 1 83 ? 20.203 -7.91 5.52 1 94.69 83 PHE A N 1
ATOM 648 C CA . PHE A 1 83 ? 19.578 -6.609 5.316 1 94.69 83 PHE A CA 1
ATOM 649 C C . PHE A 1 83 ? 18.766 -6.602 4.027 1 94.69 83 PHE A C 1
ATOM 651 O O . PHE A 1 83 ? 17.625 -6.141 4.016 1 94.69 83 PHE A O 1
ATOM 658 N N . LEU A 1 84 ? 19.328 -7.125 2.977 1 94.81 84 LEU A N 1
ATOM 659 C CA . LEU A 1 84 ? 18.641 -7.16 1.685 1 94.81 84 LEU A CA 1
ATOM 660 C C . LEU A 1 84 ? 17.359 -7.98 1.765 1 94.81 84 LEU A C 1
ATOM 662 O O . LEU A 1 84 ? 16.344 -7.594 1.201 1 94.81 84 LEU A O 1
ATOM 666 N N . LEU A 1 85 ? 17.453 -9.047 2.49 1 96 85 LEU A N 1
ATOM 667 C CA . LEU A 1 85 ? 16.281 -9.898 2.656 1 96 85 LEU A CA 1
ATOM 668 C C . LEU A 1 85 ? 15.195 -9.188 3.447 1 96 85 LEU A C 1
ATOM 670 O O . LEU A 1 85 ? 14.047 -9.133 3.014 1 96 85 LEU A O 1
ATOM 674 N N . GLY A 1 86 ? 15.594 -8.648 4.578 1 97.38 86 GLY A N 1
ATOM 675 C CA . GLY A 1 86 ? 14.641 -7.914 5.387 1 97.38 86 GLY A CA 1
ATOM 676 C C . GLY A 1 86 ? 13.984 -6.766 4.641 1 97.38 86 GLY A C 1
ATOM 677 O O . GLY A 1 86 ? 12.773 -6.574 4.723 1 97.38 86 GLY A O 1
ATOM 678 N N . LYS A 1 87 ? 14.797 -6.004 3.891 1 97.44 87 LYS A N 1
ATOM 679 C CA . LYS A 1 87 ? 14.289 -4.867 3.129 1 97.44 87 LYS A CA 1
ATOM 680 C C . LYS A 1 87 ? 13.336 -5.32 2.029 1 97.44 87 LYS A C 1
ATOM 682 O O . LYS A 1 87 ? 12.344 -4.645 1.743 1 97.44 87 LYS A O 1
ATOM 687 N N . SER A 1 88 ? 13.609 -6.469 1.412 1 97.25 88 SER A N 1
ATOM 688 C CA . SER A 1 88 ? 12.734 -6.996 0.372 1 97.25 88 SER A CA 1
ATOM 689 C C . SER A 1 88 ? 11.375 -7.395 0.942 1 97.25 88 SER A C 1
ATOM 691 O O . SER A 1 88 ? 10.336 -7.145 0.323 1 97.25 88 SER A O 1
ATOM 693 N N . TYR A 1 89 ? 11.414 -8.039 2.125 1 97.62 89 TYR A N 1
ATOM 694 C CA . TYR A 1 89 ? 10.156 -8.383 2.787 1 97.62 89 TYR A CA 1
ATOM 695 C C . TYR A 1 89 ? 9.398 -7.129 3.199 1 97.62 89 TYR A C 1
ATOM 697 O O . TYR A 1 89 ? 8.172 -7.07 3.072 1 97.62 89 TYR A O 1
ATOM 705 N N . PHE A 1 90 ? 10.078 -6.098 3.684 1 97.62 90 PHE A N 1
ATOM 706 C CA . PHE A 1 90 ? 9.469 -4.836 4.082 1 97.62 90 PHE A CA 1
ATOM 707 C C . PHE A 1 90 ? 8.766 -4.18 2.902 1 97.62 90 PHE A C 1
ATOM 709 O O . PHE A 1 90 ? 7.656 -3.652 3.045 1 97.62 90 PHE A O 1
ATOM 716 N N . ASP A 1 91 ? 9.43 -4.25 1.732 1 96.38 91 ASP A N 1
ATOM 717 C CA . ASP A 1 91 ? 8.922 -3.572 0.541 1 96.38 91 ASP A CA 1
ATOM 718 C C . ASP A 1 91 ? 7.637 -4.227 0.041 1 96.38 91 ASP A C 1
ATOM 720 O O . ASP A 1 91 ? 6.793 -3.561 -0.563 1 96.38 91 ASP A O 1
ATOM 724 N N . VAL A 1 92 ? 7.496 -5.492 0.297 1 95.31 92 VAL A N 1
ATOM 725 C CA . VAL A 1 92 ? 6.27 -6.16 -0.121 1 95.31 92 VAL A CA 1
ATOM 726 C C . VAL A 1 92 ? 5.277 -6.188 1.037 1 95.31 92 VAL A C 1
ATOM 728 O O . VAL A 1 92 ? 4.32 -6.965 1.024 1 95.31 92 VAL A O 1
ATOM 731 N N . LYS A 1 93 ? 5.52 -5.531 2.176 1 94.81 93 LYS A N 1
ATOM 732 C CA . LYS A 1 93 ? 4.656 -5.281 3.324 1 94.81 93 LYS A CA 1
ATOM 733 C C . LYS A 1 93 ? 4.512 -6.531 4.188 1 94.81 93 LYS A C 1
ATOM 735 O O . LYS A 1 93 ? 3.469 -6.746 4.809 1 94.81 93 LYS A O 1
ATOM 740 N N . GLU A 1 94 ? 5.43 -7.398 4.07 1 96.12 94 GLU A N 1
ATOM 741 C CA . GLU A 1 94 ? 5.531 -8.516 5.012 1 96.12 94 GLU A CA 1
ATOM 742 C C . GLU A 1 94 ? 6.418 -8.148 6.199 1 96.12 94 GLU A C 1
ATOM 744 O O . GLU A 1 94 ? 7.512 -8.695 6.355 1 96.12 94 GLU A O 1
ATOM 749 N N . PHE A 1 95 ? 5.859 -7.398 7.09 1 97.44 95 PHE A N 1
ATOM 750 C CA . PHE A 1 95 ? 6.613 -6.734 8.148 1 97.44 95 PHE A CA 1
ATOM 751 C C . PHE A 1 95 ? 7.062 -7.734 9.203 1 97.44 95 PHE A C 1
ATOM 753 O O . PHE A 1 95 ? 8.227 -7.734 9.609 1 97.44 95 PHE A O 1
ATOM 760 N N . ASP A 1 96 ? 6.141 -8.617 9.625 1 97.44 96 ASP A N 1
ATOM 761 C CA . ASP A 1 96 ? 6.504 -9.602 10.641 1 97.44 96 ASP A CA 1
ATOM 762 C C . ASP A 1 96 ? 7.605 -10.531 10.141 1 97.44 96 ASP A C 1
ATOM 764 O O . ASP A 1 96 ? 8.5 -10.906 10.898 1 97.44 96 ASP A O 1
ATOM 768 N N . ARG A 1 97 ? 7.473 -10.883 8.891 1 96.94 97 ARG A N 1
ATOM 769 C CA . ARG A 1 97 ? 8.484 -11.742 8.281 1 96.94 97 ARG A CA 1
ATOM 770 C C . ARG A 1 97 ? 9.836 -11.047 8.234 1 96.94 97 ARG A C 1
ATOM 772 O O . ARG A 1 97 ? 10.875 -11.664 8.5 1 96.94 97 ARG A O 1
ATOM 779 N N . ALA A 1 98 ? 9.844 -9.758 7.859 1 98.06 98 ALA A N 1
ATOM 780 C CA . ALA A 1 98 ? 11.07 -8.969 7.84 1 98.06 98 ALA A CA 1
ATOM 781 C C . ALA A 1 98 ? 11.711 -8.914 9.227 1 98.06 98 ALA A C 1
ATOM 783 O O . ALA A 1 98 ? 12.906 -9.148 9.375 1 98.06 98 ALA A O 1
ATOM 784 N N . ALA A 1 99 ? 10.922 -8.664 10.25 1 98 99 ALA A N 1
ATOM 785 C CA . ALA A 1 99 ? 11.422 -8.562 11.617 1 98 99 ALA A CA 1
ATOM 786 C C . ALA A 1 99 ? 12.016 -9.883 12.086 1 98 99 ALA A C 1
ATOM 788 O O . ALA A 1 99 ? 13.047 -9.906 12.766 1 98 99 ALA A O 1
ATOM 789 N N . TYR A 1 100 ? 11.391 -10.953 11.734 1 97.38 100 TYR A N 1
ATOM 790 C CA . TYR A 1 100 ? 11.828 -12.281 12.156 1 97.38 100 TYR A CA 1
ATOM 791 C C . TYR A 1 100 ? 13.234 -12.578 11.641 1 97.38 100 TYR A C 1
ATOM 793 O O . TYR A 1 100 ? 14.094 -13.039 12.391 1 97.38 100 TYR A O 1
ATOM 801 N N . PHE A 1 101 ? 13.523 -12.305 10.406 1 96.25 101 PHE A N 1
ATOM 802 C CA . PHE A 1 101 ? 14.789 -12.672 9.789 1 96.25 101 PHE A CA 1
ATOM 803 C C . PHE A 1 101 ? 15.891 -11.695 10.195 1 96.25 101 PHE A C 1
ATOM 805 O O . PHE A 1 101 ? 17.078 -11.984 10.039 1 96.25 101 PHE A O 1
ATOM 812 N N . LEU A 1 102 ? 15.5 -10.531 10.727 1 97 102 LEU A N 1
ATOM 813 C CA . LEU A 1 102 ? 16.484 -9.547 11.164 1 97 102 LEU A CA 1
ATOM 814 C C . LEU A 1 102 ? 16.703 -9.641 12.672 1 97 102 LEU A C 1
ATOM 816 O O . LEU A 1 102 ? 17.484 -8.859 13.234 1 97 102 LEU A O 1
ATOM 820 N N . GLU A 1 103 ? 16.172 -10.562 13.336 1 95.69 103 GLU A N 1
ATOM 821 C CA . GLU A 1 103 ? 16.156 -10.664 14.789 1 95.69 103 GLU A CA 1
ATOM 822 C C . GLU A 1 103 ? 17.578 -10.82 15.344 1 95.69 103 GLU A C 1
ATOM 824 O O . GLU A 1 103 ? 17.906 -10.242 16.391 1 95.69 103 GLU A O 1
ATOM 829 N N . SER A 1 104 ? 18.438 -11.492 14.688 1 92.81 104 SER A N 1
ATOM 830 C CA . SER A 1 104 ? 19.75 -11.812 15.203 1 92.81 104 SER A CA 1
ATOM 831 C C . SER A 1 104 ? 20.781 -10.758 14.805 1 92.81 104 SER A C 1
ATOM 833 O O . SER A 1 104 ? 21.938 -10.797 15.242 1 92.81 104 SER A O 1
ATOM 835 N N . CYS A 1 105 ? 20.391 -9.781 14.008 1 92.94 105 CYS A N 1
ATOM 836 C CA . CYS A 1 105 ? 21.312 -8.781 13.492 1 92.94 105 CYS A CA 1
ATOM 837 C C . CYS A 1 105 ? 21.672 -7.766 14.57 1 92.94 105 CYS A C 1
ATOM 839 O O . CYS A 1 105 ? 20.875 -7.504 15.477 1 92.94 105 CYS A O 1
ATOM 841 N N . LYS A 1 106 ? 22.875 -7.156 14.43 1 90.69 106 LYS A N 1
ATOM 842 C CA . LYS A 1 106 ? 23.359 -6.238 15.461 1 90.69 106 LYS A CA 1
ATOM 843 C C . LYS A 1 106 ? 23.688 -4.871 14.859 1 90.69 106 LYS A C 1
ATOM 845 O O . LYS A 1 106 ? 23.844 -3.891 15.594 1 90.69 106 LYS A O 1
ATOM 850 N N . SER A 1 107 ? 23.797 -4.875 13.531 1 90.62 107 SER A N 1
ATOM 851 C CA . SER A 1 107 ? 24.047 -3.584 12.898 1 90.62 107 SER A CA 1
ATOM 852 C C . SER A 1 107 ? 22.891 -2.613 13.133 1 90.62 107 SER A C 1
ATOM 854 O O . SER A 1 107 ? 21.734 -3.025 13.234 1 90.62 107 SER A O 1
ATOM 856 N N . SER A 1 108 ? 23.156 -1.291 13.234 1 91.75 108 SER A N 1
ATOM 857 C CA . SER A 1 108 ? 22.141 -0.274 13.5 1 91.75 108 SER A CA 1
ATOM 858 C C . SER A 1 108 ? 21.078 -0.252 12.406 1 91.75 108 SER A C 1
ATOM 860 O O . SER A 1 108 ? 19.891 -0.053 12.695 1 91.75 108 SER A O 1
ATOM 862 N N . LYS A 1 109 ? 21.547 -0.424 11.18 1 92.88 109 LYS A N 1
ATOM 863 C CA . LYS A 1 109 ? 20.609 -0.404 10.055 1 92.88 109 LYS A CA 1
ATOM 864 C C . LYS A 1 109 ? 19.641 -1.58 10.133 1 92.88 109 LYS A C 1
ATOM 866 O O . LYS A 1 109 ? 18.438 -1.405 9.961 1 92.88 109 LYS A O 1
ATOM 871 N N . CYS A 1 110 ? 20.141 -2.752 10.398 1 95.25 110 CYS A N 1
ATOM 872 C CA . CYS A 1 110 ? 19.297 -3.941 10.5 1 95.25 110 CYS A CA 1
ATOM 873 C C . CYS A 1 110 ? 18.406 -3.871 11.734 1 95.25 110 CYS A C 1
ATOM 875 O O . CYS A 1 110 ? 17.234 -4.254 11.672 1 95.25 110 CYS A O 1
ATOM 877 N N . ARG A 1 111 ? 18.984 -3.377 12.797 1 95.06 111 ARG A N 1
ATOM 878 C CA . ARG A 1 111 ? 18.188 -3.244 14.016 1 95.06 111 ARG A CA 1
ATOM 879 C C . ARG A 1 111 ? 17.047 -2.258 13.82 1 95.06 111 ARG A C 1
ATOM 881 O O . ARG A 1 111 ? 15.93 -2.492 14.289 1 95.06 111 ARG A O 1
ATOM 888 N N . PHE A 1 112 ? 17.344 -1.164 13.141 1 96.75 112 PHE A N 1
ATOM 889 C CA . PHE A 1 112 ? 16.297 -0.197 12.859 1 96.75 112 PHE A CA 1
ATOM 890 C C . PHE A 1 112 ? 15.188 -0.827 12.023 1 96.75 112 PHE A C 1
ATOM 892 O O . PHE A 1 112 ? 14 -0.688 12.336 1 96.75 112 PHE A O 1
ATOM 899 N N . LEU A 1 113 ? 15.617 -1.489 10.969 1 97.62 113 LEU A N 1
ATOM 900 C CA . LEU A 1 113 ? 14.641 -2.084 10.062 1 97.62 113 LEU A CA 1
ATOM 901 C C . LEU A 1 113 ? 13.797 -3.133 10.781 1 97.62 113 LEU A C 1
ATOM 903 O O . LEU A 1 113 ? 12.602 -3.266 10.508 1 97.62 113 LEU A O 1
ATOM 907 N N . LYS A 1 114 ? 14.398 -3.844 11.664 1 98 114 LYS A N 1
ATOM 908 C CA . LYS A 1 114 ? 13.68 -4.832 12.461 1 98 114 LYS A CA 1
ATOM 909 C C . LYS A 1 114 ? 12.602 -4.172 13.32 1 98 114 LYS A C 1
ATOM 911 O O . LYS A 1 114 ? 11.438 -4.555 13.266 1 98 114 LYS A O 1
ATOM 916 N N . ILE A 1 115 ? 12.992 -3.174 14.039 1 98.19 115 ILE A N 1
ATOM 917 C CA . ILE A 1 115 ? 12.094 -2.488 14.961 1 98.19 115 ILE A CA 1
ATOM 918 C C . ILE A 1 115 ? 10.992 -1.788 14.172 1 98.19 115 ILE A C 1
ATOM 920 O O . ILE A 1 115 ? 9.812 -1.883 14.531 1 98.19 115 ILE A O 1
ATOM 924 N N . TYR A 1 116 ? 11.398 -1.104 13.117 1 98.19 116 TYR A N 1
ATOM 925 C CA . TYR A 1 116 ? 10.438 -0.362 12.312 1 98.19 116 TYR A CA 1
ATOM 926 C C . TYR A 1 116 ? 9.438 -1.306 11.648 1 98.19 116 TYR A C 1
ATOM 928 O O . TYR A 1 116 ? 8.258 -0.982 11.523 1 98.19 116 TYR A O 1
ATOM 936 N N . SER A 1 117 ? 9.922 -2.477 11.227 1 98.31 117 SER A N 1
ATOM 937 C CA . SER A 1 117 ? 9.031 -3.465 10.633 1 98.31 117 SER A CA 1
ATOM 938 C C . SER A 1 117 ? 8 -3.965 11.641 1 98.31 117 SER A C 1
ATOM 940 O O . SER A 1 117 ? 6.812 -4.051 11.328 1 98.31 117 SER A O 1
ATOM 942 N N . LYS A 1 118 ? 8.484 -4.27 12.781 1 97.75 118 LYS A N 1
ATOM 943 C CA . LYS A 1 118 ? 7.562 -4.746 13.812 1 97.75 118 LYS A CA 1
ATOM 944 C C . LYS A 1 118 ? 6.578 -3.65 14.219 1 97.75 118 LYS A C 1
ATOM 946 O O . LYS A 1 118 ? 5.41 -3.932 14.5 1 97.75 118 LYS A O 1
ATOM 951 N N . TYR A 1 119 ? 7.07 -2.443 14.289 1 97.69 119 TYR A N 1
ATOM 952 C CA . TYR A 1 119 ? 6.223 -1.289 14.57 1 97.69 119 TYR A CA 1
ATOM 953 C C . TYR A 1 119 ? 5.129 -1.145 13.516 1 97.69 119 TYR A C 1
ATOM 955 O O . TYR A 1 119 ? 3.961 -0.938 13.852 1 97.69 119 TYR A O 1
ATOM 963 N N . MET A 1 120 ? 5.504 -1.257 12.297 1 97 120 MET A N 1
ATOM 964 C CA . MET A 1 120 ? 4.559 -1.117 11.195 1 97 120 MET A CA 1
ATOM 965 C C . MET A 1 120 ? 3.543 -2.254 11.195 1 97 120 MET A C 1
ATOM 967 O O . MET A 1 120 ? 2.381 -2.055 10.836 1 97 120 MET A O 1
ATOM 971 N N . ALA A 1 121 ? 4.008 -3.438 11.555 1 96.38 121 ALA A N 1
ATOM 972 C CA . ALA A 1 121 ? 3.084 -4.562 11.672 1 96.38 121 ALA A CA 1
ATOM 973 C C . ALA A 1 121 ? 2.01 -4.281 12.719 1 96.38 121 ALA A C 1
ATOM 975 O O . ALA A 1 121 ? 0.83 -4.57 12.5 1 96.38 121 ALA A O 1
ATOM 976 N N . GLY A 1 122 ? 2.402 -3.727 13.828 1 95.38 122 GLY A N 1
ATOM 977 C CA . GLY A 1 122 ? 1.457 -3.363 14.867 1 95.38 122 GLY A CA 1
ATOM 978 C C . GLY A 1 122 ? 0.492 -2.271 14.445 1 95.38 122 GLY A C 1
ATOM 979 O O . GLY A 1 122 ? -0.691 -2.314 14.789 1 95.38 122 GLY A O 1
ATOM 980 N N . GLU A 1 123 ? 1.049 -1.29 13.734 1 93.25 123 GLU A N 1
ATOM 981 C CA . GLU A 1 123 ? 0.201 -0.21 13.242 1 93.25 123 GLU A CA 1
ATOM 982 C C . GLU A 1 123 ? -0.848 -0.734 12.266 1 93.25 123 GLU A C 1
ATOM 984 O O . GLU A 1 123 ? -1.998 -0.292 12.281 1 93.25 123 GLU A O 1
ATOM 989 N N . LYS A 1 124 ? -0.415 -1.622 11.422 1 92.38 124 LYS A N 1
ATOM 990 C CA . LYS A 1 124 ? -1.325 -2.234 10.461 1 92.38 124 LYS A CA 1
ATOM 991 C C . LYS A 1 124 ? -2.459 -2.971 11.164 1 92.38 124 LYS A C 1
ATOM 993 O O . LYS A 1 124 ? -3.627 -2.82 10.797 1 92.38 124 LYS A O 1
ATOM 998 N N . ARG A 1 125 ? -2.209 -3.721 12.133 1 91.94 125 ARG A N 1
ATOM 999 C CA . ARG A 1 125 ? -3.211 -4.473 12.875 1 91.94 125 ARG A CA 1
ATOM 1000 C C . ARG A 1 125 ? -4.152 -3.537 13.625 1 91.94 125 ARG A C 1
ATOM 1002 O O . ARG A 1 125 ? -5.359 -3.789 13.695 1 91.94 125 ARG A O 1
ATOM 1009 N N . LYS A 1 126 ? -3.578 -2.48 14.148 1 89.44 126 LYS A N 1
ATOM 1010 C CA . LYS A 1 126 ? -4.375 -1.47 14.836 1 89.44 126 LYS A CA 1
ATOM 1011 C C . LYS A 1 126 ? -5.398 -0.841 13.891 1 89.44 126 LYS A C 1
ATOM 1013 O O . LYS A 1 126 ? -6.562 -0.662 14.258 1 89.44 126 LYS A O 1
ATOM 1018 N N . ASP A 1 127 ? -5.012 -0.579 12.695 1 85 127 ASP A N 1
ATOM 1019 C CA . ASP A 1 127 ? -5.879 0.045 11.703 1 85 127 ASP A CA 1
ATOM 1020 C C . ASP A 1 127 ? -6.992 -0.908 11.266 1 85 127 ASP A C 1
ATOM 1022 O O . ASP A 1 127 ? -8.109 -0.476 10.992 1 85 127 ASP A O 1
ATOM 1026 N N . GLU A 1 128 ? -6.664 -2.166 11.164 1 83.75 128 GLU A N 1
ATOM 1027 C CA . GLU A 1 128 ? -7.648 -3.164 10.75 1 83.75 128 GLU A CA 1
ATOM 1028 C C . GLU A 1 128 ? -8.711 -3.371 11.828 1 83.75 128 GLU A C 1
ATOM 1030 O O . GLU A 1 128 ? -9.852 -3.717 11.523 1 83.75 128 GLU A O 1
ATOM 1035 N N . GLU A 1 129 ? -8.32 -3.104 13.008 1 81.06 129 GLU A N 1
ATOM 1036 C CA . GLU A 1 129 ? -9.25 -3.285 14.117 1 81.06 129 GLU A CA 1
ATOM 1037 C C . GLU A 1 129 ? -10.094 -2.033 14.344 1 81.06 129 GLU A C 1
ATOM 1039 O O . GLU A 1 129 ? -11.164 -2.1 14.953 1 81.06 129 GLU A O 1
ATOM 1044 N N . SER A 1 130 ? -9.539 -0.929 13.891 1 75.5 130 SER A N 1
ATOM 1045 C CA . SER A 1 130 ? -10.203 0.346 14.141 1 75.5 130 SER A CA 1
ATOM 1046 C C . SER A 1 130 ? -11.5 0.463 13.336 1 75.5 130 SER A C 1
ATOM 1048 O O . SER A 1 130 ? -11.57 -0 12.195 1 75.5 130 SER A O 1
ATOM 1050 N N . HIS A 1 131 ? -12.664 0.614 14.109 1 65.06 131 HIS A N 1
ATOM 1051 C CA . HIS A 1 131 ? -14.008 0.672 13.539 1 65.06 131 HIS A CA 1
ATOM 1052 C C . HIS A 1 131 ? -14.422 2.111 13.258 1 65.06 131 HIS A C 1
ATOM 1054 O O . HIS A 1 131 ? -13.578 2.998 13.148 1 65.06 131 HIS A O 1
ATOM 1060 N N . ASP A 1 132 ? -15.578 2.527 13.789 1 64.94 132 ASP A N 1
ATOM 1061 C CA . ASP A 1 132 ? -16.406 3.678 13.445 1 64.94 132 ASP A CA 1
ATOM 1062 C C . ASP A 1 132 ? -15.781 4.977 13.953 1 64.94 132 ASP A C 1
ATOM 1064 O O . ASP A 1 132 ? -15.367 5.062 15.109 1 64.94 132 ASP A O 1
ATOM 1068 N N . ILE A 1 133 ? -15.438 5.938 13.094 1 66.12 133 ILE A N 1
ATOM 1069 C CA . ILE A 1 133 ? -14.828 7.242 13.32 1 66.12 133 ILE A CA 1
ATOM 1070 C C . ILE A 1 133 ? -15.656 8.023 14.344 1 66.12 133 ILE A C 1
ATOM 1072 O O . ILE A 1 133 ? -15.102 8.688 15.219 1 66.12 133 ILE A O 1
ATOM 1076 N N . MET A 1 134 ? -17.047 7.945 14.219 1 62.84 134 MET A N 1
ATOM 1077 C CA . MET A 1 134 ? -17.891 8.812 15.039 1 62.84 134 MET A CA 1
ATOM 1078 C C . MET A 1 134 ? -18.375 8.086 16.281 1 62.84 134 MET A C 1
ATOM 1080 O O . MET A 1 134 ? -18.969 8.695 17.172 1 62.84 134 MET A O 1
ATOM 1084 N N . GLY A 1 135 ? -18.188 6.73 16.328 1 58.59 135 GLY A N 1
ATOM 1085 C CA . GLY A 1 135 ? -18.781 5.988 17.422 1 58.59 135 GLY A CA 1
ATOM 1086 C C . GLY A 1 135 ? -18.125 6.277 18.766 1 58.59 135 GLY A C 1
ATOM 1087 O O . GLY A 1 135 ? -16.984 6.734 18.812 1 58.59 135 GLY A O 1
ATOM 1088 N N . GLN A 1 136 ? -19.078 6.355 19.781 1 54.5 136 GLN A N 1
ATOM 1089 C CA . GLN A 1 136 ? -18.703 6.562 21.172 1 54.5 136 GLN A CA 1
ATOM 1090 C C . GLN A 1 136 ? -17.516 5.684 21.562 1 54.5 136 GLN A C 1
ATOM 1092 O O . GLN A 1 136 ? -16.703 6.062 22.406 1 54.5 136 GLN A O 1
ATOM 1097 N N . MET A 1 137 ? -17.859 4.484 21.078 1 50.12 137 MET A N 1
ATOM 1098 C CA . MET A 1 137 ? -16.891 3.445 21.438 1 50.12 137 MET A CA 1
ATOM 1099 C C . MET A 1 137 ? -15.531 3.715 20.797 1 50.12 137 MET A C 1
ATOM 1101 O O . MET A 1 137 ? -14.633 2.881 20.875 1 50.12 137 MET A O 1
ATOM 1105 N N . ASN A 1 138 ? -15.758 4.531 19.906 1 50.97 138 ASN A N 1
ATOM 1106 C CA . ASN A 1 138 ? -14.484 4.859 19.281 1 50.97 138 ASN A CA 1
ATOM 1107 C C . ASN A 1 138 ? -13.406 5.152 20.312 1 50.97 138 ASN A C 1
ATOM 1109 O O . ASN A 1 138 ? -13.117 6.312 20.609 1 50.97 138 ASN A O 1
ATOM 1113 N N . ASP A 1 139 ? -13.883 4.605 21.422 1 49.88 139 ASP A N 1
ATOM 1114 C CA . ASP A 1 139 ? -12.75 4.59 22.344 1 49.88 139 ASP A CA 1
ATOM 1115 C C . ASP A 1 139 ? -11.43 4.684 21.578 1 49.88 139 ASP A C 1
ATOM 1117 O O . ASP A 1 139 ? -11.148 3.867 20.703 1 49.88 139 ASP A O 1
ATOM 1121 N N . LEU A 1 140 ? -11 5.828 21.406 1 50.31 140 LEU A N 1
ATOM 1122 C CA . LEU A 1 140 ? -9.727 6.336 20.906 1 50.31 140 LEU A CA 1
ATOM 1123 C C . LEU A 1 140 ? -8.742 5.199 20.672 1 50.31 140 LEU A C 1
ATOM 1125 O O . LEU A 1 140 ? -8.117 5.125 19.609 1 50.31 140 LEU A O 1
ATOM 1129 N N . LYS A 1 141 ? -7.891 4.719 21.828 1 54.5 141 LYS A N 1
ATOM 1130 C CA . LYS A 1 141 ? -6.453 4.461 21.797 1 54.5 141 LYS A CA 1
ATOM 1131 C C . LYS A 1 141 ? -6.164 3 21.469 1 54.5 141 LYS A C 1
ATOM 1133 O O . LYS A 1 141 ? -6.027 2.164 22.359 1 54.5 141 LYS A O 1
ATOM 1138 N N . THR A 1 142 ? -6.895 2.543 20.391 1 72.38 142 THR A N 1
ATOM 1139 C CA . THR A 1 142 ? -6.211 1.31 20.016 1 72.38 142 THR A CA 1
ATOM 1140 C C . THR A 1 142 ? -4.711 1.54 19.891 1 72.38 142 THR A C 1
ATOM 1142 O O . THR A 1 142 ? -4.277 2.52 19.281 1 72.38 142 THR A O 1
ATOM 1145 N N . PHE A 1 143 ? -4.137 0.986 20.766 1 83.88 143 PHE A N 1
ATOM 1146 C CA . PHE A 1 143 ? -2.688 1.137 20.844 1 83.88 143 PHE A CA 1
ATOM 1147 C C . PHE A 1 143 ? -1.98 0.01 20.109 1 83.88 143 PHE A C 1
ATOM 1149 O O . PHE A 1 143 ? -2.525 -1.087 19.969 1 83.88 143 PHE A O 1
ATOM 1156 N N . ASN A 1 144 ? -1.007 0.44 19.453 1 92.12 144 ASN A N 1
ATOM 1157 C CA . ASN A 1 144 ? -0.128 -0.575 18.875 1 92.12 144 ASN A CA 1
ATOM 1158 C C . ASN A 1 144 ? 0.41 -1.518 19.953 1 92.12 144 ASN A C 1
ATOM 1160 O O . ASN A 1 144 ? 1.241 -1.122 20.766 1 92.12 144 ASN A O 1
ATOM 1164 N N . LYS A 1 145 ? -0.01 -2.742 19.953 1 92.62 145 LYS A N 1
ATOM 1165 C CA . LYS A 1 145 ? 0.263 -3.715 21.016 1 92.62 145 LYS A CA 1
ATOM 1166 C C . LYS A 1 145 ? 1.721 -4.164 20.984 1 92.62 145 LYS A C 1
ATOM 1168 O O . LYS A 1 145 ? 2.209 -4.766 21.938 1 92.62 145 LYS A O 1
ATOM 1173 N N . GLU A 1 146 ? 2.426 -3.861 19.906 1 95.5 146 GLU A N 1
ATOM 1174 C CA . GLU A 1 146 ? 3.816 -4.285 19.781 1 95.5 146 GLU A CA 1
ATOM 1175 C C . GLU A 1 146 ? 4.758 -3.322 20.5 1 95.5 146 GLU A C 1
ATOM 1177 O O . GLU A 1 146 ? 5.91 -3.662 20.781 1 95.5 146 GLU A O 1
ATOM 1182 N N . ILE A 1 147 ? 4.363 -2.098 20.844 1 96.81 147 ILE A N 1
ATOM 1183 C CA . ILE A 1 147 ? 5.223 -0.997 21.266 1 96.81 147 ILE A CA 1
ATOM 1184 C C . ILE A 1 147 ? 5.863 -1.329 22.625 1 96.81 147 ILE A C 1
ATOM 1186 O O . ILE A 1 147 ? 7.074 -1.169 22.797 1 96.81 147 ILE A O 1
ATOM 1190 N N . PRO A 1 148 ? 5.16 -1.891 23.625 1 95.81 148 PRO A N 1
ATOM 1191 C CA . PRO A 1 148 ? 5.785 -2.141 24.922 1 95.81 148 PRO A CA 1
ATOM 1192 C C . PRO A 1 148 ? 6.961 -3.115 24.828 1 95.81 148 PRO A C 1
ATOM 1194 O O . PRO A 1 148 ? 8.023 -2.861 25.406 1 95.81 148 PRO A O 1
ATOM 1197 N N . LYS A 1 149 ? 6.766 -4.145 24.078 1 96.38 149 LYS A N 1
ATOM 1198 C CA . LYS A 1 149 ? 7.828 -5.133 23.938 1 96.38 149 LYS A CA 1
ATOM 1199 C C . LYS A 1 149 ? 9.023 -4.543 23.188 1 96.38 149 LYS A C 1
ATOM 1201 O O . LYS A 1 149 ? 10.172 -4.812 23.531 1 96.38 149 LYS A O 1
ATOM 1206 N N . LEU A 1 150 ? 8.758 -3.791 22.172 1 97.38 150 LEU A N 1
ATOM 1207 C CA . LEU A 1 150 ? 9.812 -3.156 21.391 1 97.38 150 LEU A CA 1
ATOM 1208 C C . LEU A 1 150 ? 10.586 -2.152 22.234 1 97.38 150 LEU A C 1
ATOM 1210 O O . LEU A 1 150 ? 11.82 -2.074 22.141 1 97.38 150 LEU A O 1
ATOM 1214 N N . MET A 1 151 ? 9.891 -1.424 23.047 1 95.94 151 MET A N 1
ATOM 1215 C CA . MET A 1 151 ? 10.523 -0.424 23.906 1 95.94 151 MET A CA 1
ATOM 1216 C C . MET A 1 151 ? 11.445 -1.085 24.922 1 95.94 151 MET A C 1
ATOM 1218 O O . MET A 1 151 ? 12.531 -0.579 25.203 1 95.94 151 MET A O 1
ATOM 1222 N N . GLU A 1 152 ? 10.984 -2.188 25.438 1 95.88 152 GLU A N 1
ATOM 1223 C CA . GLU A 1 152 ? 11.812 -2.93 26.375 1 95.88 152 GLU A CA 1
ATOM 1224 C C . GLU A 1 152 ? 13.125 -3.377 25.734 1 95.88 152 GLU A C 1
ATOM 1226 O O . GLU A 1 152 ? 14.188 -3.264 26.344 1 95.88 152 GLU A O 1
ATOM 1231 N N . GLU A 1 153 ? 13.031 -3.832 24.578 1 94.75 153 GLU A N 1
ATOM 1232 C CA . GLU A 1 153 ? 14.219 -4.27 23.859 1 94.75 153 GLU A CA 1
ATOM 1233 C C . GLU A 1 153 ? 15.164 -3.1 23.578 1 94.75 153 GLU A C 1
ATOM 1235 O O . GLU A 1 153 ? 16.375 -3.219 23.766 1 94.75 153 GLU A O 1
ATOM 1240 N N . MET A 1 154 ? 14.672 -2.006 23.188 1 96 154 MET A N 1
ATOM 1241 C CA . MET A 1 154 ? 15.5 -0.851 22.844 1 96 154 MET A CA 1
ATOM 1242 C C . MET A 1 154 ? 16.125 -0.241 24.109 1 96 154 MET A C 1
ATOM 1244 O O . MET A 1 154 ? 17.234 0.291 24.062 1 96 154 MET A O 1
ATOM 1248 N N . GLU A 1 155 ? 15.414 -0.329 25.188 1 94.5 155 GLU A N 1
ATOM 1249 C CA . GLU A 1 155 ? 15.961 0.158 26.453 1 94.5 155 GLU A CA 1
ATOM 1250 C C . GLU A 1 155 ? 17.188 -0.657 26.875 1 94.5 155 GLU A C 1
ATOM 1252 O O . GLU A 1 155 ? 18.125 -0.116 27.453 1 94.5 155 GLU A O 1
ATOM 1257 N N . SER A 1 156 ? 17.078 -1.9 26.531 1 93 156 SER A N 1
ATOM 1258 C CA . SER A 1 156 ? 18.25 -2.738 26.812 1 93 156 SER A CA 1
ATOM 1259 C C . SER A 1 156 ? 19.453 -2.287 26 1 93 156 SER A C 1
ATOM 1261 O O . SER A 1 156 ? 20.578 -2.301 26.5 1 93 156 SER A O 1
ATOM 1263 N N . TRP A 1 157 ? 19.234 -1.849 24.75 1 91.81 157 TRP A N 1
ATOM 1264 C CA . TRP A 1 157 ? 20.328 -1.341 23.906 1 91.81 157 TRP A CA 1
ATOM 1265 C C . TRP A 1 157 ? 20.844 -0.009 24.438 1 91.81 157 TRP A C 1
ATOM 1267 O O . TRP A 1 157 ? 22.047 0.252 24.406 1 91.81 157 TRP A O 1
ATOM 1277 N N . ARG A 1 158 ? 19.984 0.847 24.844 1 88 158 ARG A N 1
ATOM 1278 C CA . ARG A 1 158 ? 20.344 2.172 25.328 1 88 158 ARG A CA 1
ATOM 1279 C C . ARG A 1 158 ? 21.172 2.072 26.609 1 88 158 ARG A C 1
ATOM 1281 O O . ARG A 1 158 ? 22.141 2.811 26.797 1 88 158 ARG A O 1
ATOM 1288 N N . ASN A 1 159 ? 20.766 1.159 27.438 1 87.31 159 ASN A N 1
ATOM 1289 C CA . ASN A 1 159 ? 21.453 0.96 28.703 1 87.31 159 ASN A CA 1
ATOM 1290 C C . ASN A 1 159 ? 22.859 0.411 28.484 1 87.31 159 ASN A C 1
ATOM 1292 O O . ASN A 1 159 ? 23.781 0.693 29.266 1 87.31 159 ASN A O 1
ATOM 1296 N N . SER A 1 160 ? 23.031 -0.286 27.375 1 85 160 SER A N 1
ATOM 1297 C CA . SER A 1 160 ? 24.344 -0.859 27.062 1 85 160 SER A CA 1
ATOM 1298 C C . SER A 1 160 ? 25.141 0.061 26.156 1 85 160 SER A C 1
ATOM 1300 O O . SER A 1 160 ? 26.188 -0.333 25.641 1 85 160 SER A O 1
ATOM 1302 N N . CYS A 1 161 ? 24.625 1.305 25.875 1 74.94 161 CYS A N 1
ATOM 1303 C CA . CYS A 1 161 ? 25.281 2.322 25.062 1 74.94 161 CYS A CA 1
ATOM 1304 C C . CYS A 1 161 ? 25.469 1.833 23.625 1 74.94 161 CYS A C 1
ATOM 1306 O O . CYS A 1 161 ? 26.469 2.146 22.984 1 74.94 161 CYS A O 1
ATOM 1308 N N . GLU A 1 162 ? 24.594 1.022 23.234 1 76.06 162 GLU A N 1
ATOM 1309 C CA . GLU A 1 162 ? 24.656 0.481 21.891 1 76.06 162 GLU A CA 1
ATOM 1310 C C . GLU A 1 162 ? 23.719 1.235 20.953 1 76.06 162 GLU A C 1
ATOM 1312 O O . GLU A 1 162 ? 23.719 0.993 19.734 1 76.06 162 GLU A O 1
ATOM 1317 N N . MET A 1 163 ? 23.047 2.16 21.562 1 78.31 163 MET A N 1
ATOM 1318 C CA . MET A 1 163 ? 22.062 2.846 20.75 1 78.31 163 MET A CA 1
ATOM 1319 C C . MET A 1 163 ? 22.453 4.297 20.5 1 78.31 163 MET A C 1
ATOM 1321 O O . MET A 1 163 ? 21.906 5.211 21.125 1 78.31 163 MET A O 1
ATOM 1325 N N . ASN A 1 164 ? 23.391 4.57 19.688 1 81 164 ASN A N 1
ATOM 1326 C CA . ASN A 1 164 ? 23.797 5.926 19.344 1 81 164 ASN A CA 1
ATOM 1327 C C . ASN A 1 164 ? 23.484 6.266 17.891 1 81 164 ASN A C 1
ATOM 1329 O O . ASN A 1 164 ? 24 7.254 17.359 1 81 164 ASN A O 1
ATOM 1333 N N . ASP A 1 165 ? 22.641 5.504 17.344 1 91.31 165 ASP A N 1
ATOM 1334 C CA . ASP A 1 165 ? 22.234 5.715 15.961 1 91.31 165 ASP A CA 1
ATOM 1335 C C . ASP A 1 165 ? 21.016 6.633 15.883 1 91.31 165 ASP A C 1
ATOM 1337 O O . ASP A 1 165 ? 20.047 6.457 16.625 1 91.31 165 ASP A O 1
ATOM 1341 N N . GLY A 1 166 ? 21.094 7.656 15.07 1 95 166 GLY A N 1
ATOM 1342 C CA . GLY A 1 166 ? 20.062 8.664 14.961 1 95 166 GLY A CA 1
ATOM 1343 C C . GLY A 1 166 ? 18.703 8.094 14.578 1 95 166 GLY A C 1
ATOM 1344 O O . GLY A 1 166 ? 17.672 8.578 15.039 1 95 166 GLY A O 1
ATOM 1345 N N . PHE A 1 167 ? 18.734 7.039 13.773 1 96.69 167 PHE A N 1
ATOM 1346 C CA . PHE A 1 167 ? 17.469 6.441 13.32 1 96.69 167 PHE A CA 1
ATOM 1347 C C . PHE A 1 167 ? 16.828 5.645 14.445 1 96.69 167 PHE A C 1
ATOM 1349 O O . PHE A 1 167 ? 15.602 5.668 14.609 1 96.69 167 PHE A O 1
ATOM 1356 N N . LEU A 1 168 ? 17.656 4.902 15.203 1 96.75 168 LEU A N 1
ATOM 1357 C CA . LEU A 1 168 ? 17.141 4.145 16.328 1 96.75 168 LEU A CA 1
ATOM 1358 C C . LEU A 1 168 ? 16.562 5.074 17.406 1 96.75 168 LEU A C 1
ATOM 1360 O O . LEU A 1 168 ? 15.516 4.789 17.969 1 96.75 168 LEU A O 1
ATOM 1364 N N . LEU A 1 169 ? 17.234 6.168 17.609 1 96.75 169 LEU A N 1
ATOM 1365 C CA . LEU A 1 169 ? 16.734 7.16 18.547 1 96.75 169 LEU A CA 1
ATOM 1366 C C . LEU A 1 169 ? 15.414 7.75 18.078 1 96.75 169 LEU A C 1
ATOM 1368 O O . LEU A 1 169 ? 14.516 7.988 18.891 1 96.75 169 LEU A O 1
ATOM 1372 N N . TYR A 1 170 ? 15.297 7.961 16.844 1 97.5 170 TYR A N 1
ATOM 1373 C CA . TYR A 1 170 ? 14.078 8.508 16.25 1 97.5 170 TYR A CA 1
ATOM 1374 C C . TYR A 1 170 ? 12.891 7.598 16.516 1 97.5 170 TYR A C 1
ATOM 1376 O O . TYR A 1 170 ? 11.867 8.047 17.047 1 97.5 170 TYR A O 1
ATOM 1384 N N . ILE A 1 171 ? 13.07 6.32 16.156 1 97.94 171 ILE A N 1
ATOM 1385 C CA . ILE A 1 171 ? 11.938 5.406 16.297 1 97.94 171 ILE A CA 1
ATOM 1386 C C . ILE A 1 171 ? 11.617 5.188 17.766 1 97.94 171 ILE A C 1
ATOM 1388 O O . ILE A 1 171 ? 10.453 5.02 18.141 1 97.94 171 ILE A O 1
ATOM 1392 N N . TYR A 1 172 ? 12.641 5.191 18.594 1 97.19 172 TYR A N 1
ATOM 1393 C CA . TYR A 1 172 ? 12.422 5.098 20.031 1 97.19 172 TYR A CA 1
ATOM 1394 C C . TYR A 1 172 ? 11.555 6.246 20.531 1 97.19 172 TYR A C 1
ATOM 1396 O O . TYR A 1 172 ? 10.609 6.035 21.297 1 97.19 172 TYR A O 1
ATOM 1404 N N . ALA A 1 173 ? 11.883 7.449 20.125 1 97.44 173 ALA A N 1
ATOM 1405 C CA . ALA A 1 173 ? 11.148 8.641 20.531 1 97.44 173 ALA A CA 1
ATOM 1406 C C . ALA A 1 173 ? 9.711 8.609 20.016 1 97.44 173 ALA A C 1
ATOM 1408 O O . ALA A 1 173 ? 8.781 9.023 20.719 1 97.44 173 ALA A O 1
ATOM 1409 N N . VAL A 1 174 ? 9.539 8.148 18.797 1 97.31 174 VAL A N 1
ATOM 1410 C CA . VAL A 1 174 ? 8.211 8.062 18.203 1 97.31 174 VAL A CA 1
ATOM 1411 C C . VAL A 1 174 ? 7.344 7.102 19.016 1 97.31 174 VAL A C 1
ATOM 1413 O O . VAL A 1 174 ? 6.184 7.402 19.312 1 97.31 174 VAL A O 1
ATOM 1416 N N . MET A 1 175 ? 7.875 5.953 19.391 1 97 175 MET A N 1
ATOM 1417 C CA . MET A 1 175 ? 7.133 4.969 20.156 1 97 175 MET A CA 1
ATOM 1418 C C . MET A 1 175 ? 6.84 5.492 21.562 1 97 175 MET A C 1
ATOM 1420 O O . MET A 1 175 ? 5.754 5.266 22.109 1 97 175 MET A O 1
ATOM 1424 N N . ARG A 1 176 ? 7.797 6.18 22.109 1 95.88 176 ARG A N 1
ATOM 1425 C CA . ARG A 1 176 ? 7.582 6.77 23.438 1 95.88 176 ARG A CA 1
ATOM 1426 C C . ARG A 1 176 ? 6.473 7.812 23.391 1 95.88 176 ARG A C 1
ATOM 1428 O O . ARG A 1 176 ? 5.68 7.918 24.328 1 95.88 176 ARG A O 1
ATOM 1435 N N . LYS A 1 177 ? 6.445 8.602 22.391 1 94.94 177 LYS A N 1
ATOM 1436 C CA . LYS A 1 177 ? 5.414 9.617 22.203 1 94.94 177 LYS A CA 1
ATOM 1437 C C . LYS A 1 177 ? 4.027 8.984 22.125 1 94.94 177 LYS A C 1
ATOM 1439 O O . LYS A 1 177 ? 3.055 9.539 22.656 1 94.94 177 LYS A O 1
ATOM 1444 N N . GLN A 1 178 ? 3.939 7.863 21.453 1 92.44 178 GLN A N 1
ATOM 1445 C CA . GLN A 1 178 ? 2.66 7.168 21.328 1 92.44 178 GLN A CA 1
ATOM 1446 C C . GLN A 1 178 ? 2.201 6.602 22.672 1 92.44 178 GLN A C 1
ATOM 1448 O O . GLN A 1 178 ? 1.007 6.605 22.969 1 92.44 178 GLN A O 1
ATOM 1453 N N . LEU A 1 179 ? 3.137 6.113 23.484 1 91.5 179 LEU A N 1
ATOM 1454 C CA . LEU A 1 179 ? 2.803 5.523 24.781 1 91.5 179 LEU A CA 1
ATOM 1455 C C . LEU A 1 179 ? 2.543 6.605 25.812 1 91.5 179 LEU A C 1
ATOM 1457 O O . LEU A 1 179 ? 1.632 6.48 26.641 1 91.5 179 LEU A O 1
ATOM 1461 N N . TYR A 1 180 ? 3.436 7.582 25.719 1 91.69 180 TYR A N 1
ATOM 1462 C CA . TYR A 1 180 ? 3.361 8.664 26.688 1 91.69 180 TYR A CA 1
ATOM 1463 C C . TYR A 1 180 ? 3.383 10.023 26 1 91.69 180 TYR A C 1
ATOM 1465 O O . TYR A 1 180 ? 4.406 10.711 26 1 91.69 180 TYR A O 1
ATOM 1473 N N . PRO A 1 181 ? 2.324 10.484 25.547 1 87.69 181 PRO A N 1
ATOM 1474 C CA . PRO A 1 181 ? 2.277 11.727 24.781 1 87.69 181 PRO A CA 1
ATOM 1475 C C . PRO A 1 181 ? 2.662 12.945 25.625 1 87.69 181 PRO A C 1
ATOM 1477 O O . PRO A 1 181 ? 3.129 13.953 25.078 1 87.69 181 PRO A O 1
ATOM 1480 N N . GLN A 1 182 ? 2.566 12.867 26.969 1 87.5 182 GLN A N 1
ATOM 1481 C CA . GLN A 1 182 ? 2.834 14.031 27.812 1 87.5 182 GLN A CA 1
ATOM 1482 C C . GLN A 1 182 ? 4.23 13.953 28.422 1 87.5 182 GLN A C 1
ATOM 1484 O O . GLN A 1 182 ? 4.574 14.75 29.312 1 87.5 182 GLN A O 1
ATOM 1489 N N . ASP A 1 183 ? 4.965 13.055 27.875 1 91.06 183 ASP A N 1
ATOM 1490 C CA . ASP A 1 183 ? 6.32 12.914 28.406 1 91.06 183 ASP A CA 1
ATOM 1491 C C . ASP A 1 183 ? 7.148 14.172 28.125 1 91.06 183 ASP A C 1
ATOM 1493 O O . ASP A 1 183 ? 7.281 14.586 26.969 1 91.06 183 ASP A O 1
ATOM 1497 N N . LYS A 1 184 ? 7.809 14.734 29.125 1 89.12 184 LYS A N 1
ATOM 1498 C CA . LYS A 1 184 ? 8.555 15.984 29.016 1 89.12 184 LYS A CA 1
ATOM 1499 C C . LYS A 1 184 ? 9.891 15.773 28.312 1 89.12 184 LYS A C 1
ATOM 1501 O O . LYS A 1 184 ? 10.477 16.719 27.781 1 89.12 184 LYS A O 1
ATOM 1506 N N . ASN A 1 185 ? 10.281 14.562 28.266 1 93.38 185 ASN A N 1
ATOM 1507 C CA . ASN A 1 185 ? 11.602 14.273 27.703 1 93.38 185 ASN A CA 1
ATOM 1508 C C . ASN A 1 185 ? 11.539 14.031 26.203 1 93.38 185 ASN A C 1
ATOM 1510 O O . ASN A 1 185 ? 12.562 13.805 25.562 1 93.38 185 ASN A O 1
ATOM 1514 N N . LEU A 1 186 ? 10.422 14.094 25.609 1 96.25 186 LEU A N 1
ATOM 1515 C CA . LEU A 1 186 ? 10.25 13.789 24.188 1 96.25 186 LEU A CA 1
ATOM 1516 C C . LEU A 1 186 ? 11.047 14.758 23.312 1 96.25 186 LEU A C 1
ATOM 1518 O O . LEU A 1 186 ? 11.703 14.344 22.359 1 96.25 186 LEU A O 1
ATOM 1522 N N . LYS A 1 187 ? 10.977 15.984 23.719 1 96.12 187 LYS A N 1
ATOM 1523 C CA . LYS A 1 187 ? 11.703 17.016 22.969 1 96.12 187 LYS A CA 1
ATOM 1524 C C . LYS A 1 187 ? 13.203 16.719 22.938 1 96.12 187 LYS A C 1
ATOM 1526 O O . LYS A 1 187 ? 13.836 16.781 21.891 1 96.12 187 LYS A O 1
ATOM 1531 N N . ASP A 1 188 ? 13.727 16.312 24.031 1 96.31 188 ASP A N 1
ATOM 1532 C CA . ASP A 1 188 ? 15.156 16.031 24.141 1 96.31 188 ASP A CA 1
ATOM 1533 C C . ASP A 1 188 ? 15.531 14.773 23.375 1 96.31 188 ASP A C 1
ATOM 1535 O O . ASP A 1 188 ? 16.625 14.695 22.812 1 96.31 188 ASP A O 1
ATOM 1539 N N . LEU A 1 189 ? 14.672 13.82 23.406 1 96.31 189 LEU A N 1
ATOM 1540 C CA . LEU A 1 189 ? 14.93 12.586 22.672 1 96.31 189 LEU A CA 1
ATOM 1541 C C . LEU A 1 189 ? 14.984 12.852 21.172 1 96.31 189 LEU A C 1
ATOM 1543 O O . LEU A 1 189 ? 15.875 12.344 20.484 1 96.31 189 LEU A O 1
ATOM 1547 N N . PHE A 1 190 ? 14.039 13.594 20.641 1 97.75 190 PHE A N 1
ATOM 1548 C CA . PHE A 1 190 ? 14.055 13.93 19.219 1 97.75 190 PHE A CA 1
ATOM 1549 C C . PHE A 1 190 ? 15.25 14.812 18.875 1 97.75 190 PHE A C 1
ATOM 1551 O O . PHE A 1 190 ? 15.828 14.695 17.797 1 97.75 190 PHE A O 1
ATOM 1558 N N . LEU A 1 191 ? 15.594 15.703 19.797 1 97.25 191 LEU A N 1
ATOM 1559 C CA . LEU A 1 191 ? 16.766 16.547 19.609 1 97.25 191 LEU A CA 1
ATOM 1560 C C . LEU A 1 191 ? 18.031 15.695 19.5 1 97.25 191 LEU A C 1
ATOM 1562 O O . LEU A 1 191 ? 18.891 15.953 18.656 1 97.25 191 LEU A O 1
ATOM 1566 N N . GLU A 1 192 ? 18.125 14.688 20.312 1 95.62 192 GLU A N 1
ATOM 1567 C CA . GLU A 1 192 ? 19.25 13.766 20.266 1 95.62 192 GLU A CA 1
ATOM 1568 C C . GLU A 1 192 ? 19.297 13.031 18.922 1 95.62 192 GLU A C 1
ATOM 1570 O O . GLU A 1 192 ? 20.375 12.797 18.375 1 95.62 192 GLU A O 1
ATOM 1575 N N . SER A 1 193 ? 18.156 12.633 18.438 1 96.81 193 SER A N 1
ATOM 1576 C CA . SER A 1 193 ? 18.078 11.938 17.156 1 96.81 193 SER A CA 1
ATOM 1577 C C . SER A 1 193 ? 18.578 12.812 16.016 1 96.81 193 SER A C 1
ATOM 1579 O O . SER A 1 193 ? 19.391 12.375 15.195 1 96.81 193 SER A O 1
ATOM 1581 N N . VAL A 1 194 ? 18.156 14.094 15.977 1 96.88 194 VAL A N 1
ATOM 1582 C CA . VAL A 1 194 ? 18.516 15.016 14.906 1 96.88 194 VAL A CA 1
ATOM 1583 C C . VAL A 1 194 ? 20 15.367 14.992 1 96.88 194 VAL A C 1
ATOM 1585 O O . VAL A 1 194 ? 20.656 15.562 13.969 1 96.88 194 VAL A O 1
ATOM 1588 N N . GLN A 1 195 ? 20.516 15.367 16.156 1 94.94 195 GLN A N 1
ATOM 1589 C CA . GLN A 1 195 ? 21.938 15.664 16.344 1 94.94 195 GLN A CA 1
ATOM 1590 C C . GLN A 1 195 ? 22.812 14.492 15.898 1 94.94 195 GLN A C 1
ATOM 1592 O O . GLN A 1 195 ? 23.906 14.688 15.383 1 94.94 195 GLN A O 1
ATOM 1597 N N . SER A 1 196 ? 22.328 13.305 16.156 1 94.19 196 SER A N 1
ATOM 1598 C CA . SER A 1 196 ? 23.078 12.102 15.766 1 94.19 196 SER A CA 1
ATOM 1599 C C . SER A 1 196 ? 23.062 11.906 14.25 1 94.19 196 SER A C 1
ATOM 1601 O O . SER A 1 196 ? 24.094 11.633 13.648 1 94.19 196 SER A O 1
ATOM 1603 N N . TYR A 1 197 ? 21.891 12.078 13.664 1 94.69 197 TYR A N 1
ATOM 1604 C CA . TYR A 1 197 ? 21.766 12.078 12.211 1 94.69 197 TYR A CA 1
ATOM 1605 C C . TYR A 1 197 ? 20.906 13.25 11.742 1 94.69 197 TYR A C 1
ATOM 1607 O O . TYR A 1 197 ? 19.688 13.172 11.758 1 94.69 197 TYR A O 1
ATOM 1615 N N . HIS A 1 198 ? 21.5 14.102 11.07 1 93.38 198 HIS A N 1
ATOM 1616 C CA . HIS A 1 198 ? 20.969 15.438 10.836 1 93.38 198 HIS A CA 1
ATOM 1617 C C . HIS A 1 198 ? 20.016 15.445 9.648 1 93.38 198 HIS A C 1
ATOM 1619 O O . HIS A 1 198 ? 19.219 16.375 9.492 1 93.38 198 HIS A O 1
ATOM 1625 N N . TYR A 1 199 ? 19.938 14.422 8.867 1 94.25 199 TYR A N 1
ATOM 1626 C CA . TYR A 1 199 ? 19.328 14.562 7.555 1 94.25 199 TYR A CA 1
ATOM 1627 C C . TYR A 1 199 ? 18.031 13.773 7.469 1 94.25 199 TYR A C 1
ATOM 1629 O O . TYR A 1 199 ? 17.484 13.57 6.379 1 94.25 199 TYR A O 1
ATOM 1637 N N . ASN A 1 200 ? 17.516 13.281 8.594 1 96.62 200 ASN A N 1
ATOM 1638 C CA . ASN A 1 200 ? 16.203 12.672 8.672 1 96.62 200 ASN A CA 1
ATOM 1639 C C . ASN A 1 200 ? 15.117 13.719 8.945 1 96.62 200 ASN A C 1
ATOM 1641 O O . ASN A 1 200 ? 14.836 14.039 10.102 1 96.62 200 ASN A O 1
ATOM 1645 N N . TRP A 1 201 ? 14.445 14.195 7.945 1 97.62 201 TRP A N 1
ATOM 1646 C CA . TRP A 1 201 ? 13.469 15.266 8.062 1 97.62 201 TRP A CA 1
ATOM 1647 C C . TRP A 1 201 ? 12.281 14.836 8.93 1 97.62 201 TRP A C 1
ATOM 1649 O O . TRP A 1 201 ? 11.688 15.656 9.625 1 97.62 201 TRP A O 1
ATOM 1659 N N . SER A 1 202 ? 11.945 13.586 8.93 1 97.75 202 SER A N 1
ATOM 1660 C CA . SER A 1 202 ? 10.852 13.102 9.758 1 97.75 202 SER A CA 1
ATOM 1661 C C . SER A 1 202 ? 11.117 13.352 11.234 1 97.75 202 SER A C 1
ATOM 1663 O O . SER A 1 202 ? 10.188 13.641 11.992 1 97.75 202 SER A O 1
ATOM 1665 N N . ALA A 1 203 ? 12.305 13.227 11.609 1 98 203 ALA A N 1
ATOM 1666 C CA . ALA A 1 203 ? 12.672 13.5 13 1 98 203 ALA A CA 1
ATOM 1667 C C . ALA A 1 203 ? 12.5 14.977 13.336 1 98 203 ALA A C 1
ATOM 1669 O O . ALA A 1 203 ? 12.055 15.328 14.43 1 98 203 ALA A O 1
ATOM 1670 N N . TRP A 1 204 ? 12.828 15.836 12.398 1 98 204 TRP A N 1
ATOM 1671 C CA . TRP A 1 204 ? 12.664 17.281 12.586 1 98 204 TRP A CA 1
ATOM 1672 C C . TRP A 1 204 ? 11.195 17.641 12.742 1 98 204 TRP A C 1
ATOM 1674 O O . TRP A 1 204 ? 10.844 18.484 13.57 1 98 204 TRP A O 1
ATOM 1684 N N . ILE A 1 205 ? 10.375 17.016 11.953 1 96.81 205 ILE A N 1
ATOM 1685 C CA . ILE A 1 205 ? 8.938 17.281 12.016 1 96.81 205 ILE A CA 1
ATOM 1686 C C . ILE A 1 205 ? 8.398 16.891 13.383 1 96.81 205 ILE A C 1
ATOM 1688 O O . ILE A 1 205 ? 7.621 17.625 13.992 1 96.81 205 ILE A O 1
ATOM 1692 N N . GLU A 1 206 ? 8.828 15.742 13.883 1 96.94 206 GLU A N 1
ATOM 1693 C CA . GLU A 1 206 ? 8.391 15.281 15.195 1 96.94 206 GLU A CA 1
ATOM 1694 C C . GLU A 1 206 ? 8.898 16.219 16.297 1 96.94 206 GLU A C 1
ATOM 1696 O O . GLU A 1 206 ? 8.18 16.484 17.266 1 96.94 206 GLU A O 1
ATOM 1701 N N . LEU A 1 207 ? 10.102 16.641 16.125 1 97.5 207 LEU A N 1
ATOM 1702 C CA . LEU A 1 207 ? 10.648 17.609 17.062 1 97.5 207 LEU A CA 1
ATOM 1703 C C . LEU A 1 207 ? 9.797 18.875 17.078 1 97.5 207 LEU A C 1
ATOM 1705 O O . LEU A 1 207 ? 9.508 19.422 18.141 1 97.5 207 LEU A O 1
ATOM 1709 N N . GLY A 1 208 ? 9.398 19.344 15.898 1 95.56 208 GLY A N 1
ATOM 1710 C CA . GLY A 1 208 ? 8.562 20.531 15.781 1 95.56 208 GLY A CA 1
ATOM 1711 C C . GLY A 1 208 ? 7.219 20.391 16.469 1 95.56 208 GLY A C 1
ATOM 1712 O O . GLY A 1 208 ? 6.676 21.359 17 1 95.56 208 GLY A O 1
ATOM 1713 N N . GLU A 1 209 ? 6.699 19.188 16.453 1 91.94 209 GLU A N 1
ATOM 1714 C CA . GLU A 1 209 ? 5.406 18.938 17.078 1 91.94 209 GLU A CA 1
ATOM 1715 C C . GLU A 1 209 ? 5.488 19.094 18.594 1 91.94 209 GLU A C 1
ATOM 1717 O O . GLU A 1 209 ? 4.484 19.375 19.25 1 91.94 209 GLU A O 1
ATOM 1722 N N . CYS A 1 210 ? 6.668 18.953 19.141 1 93.5 210 CYS A N 1
ATOM 1723 C CA . CYS A 1 210 ? 6.859 19.062 20.578 1 93.5 210 CYS A CA 1
ATOM 1724 C C . CYS A 1 210 ? 7 20.531 21 1 93.5 210 CYS A C 1
ATOM 1726 O O . CYS A 1 210 ? 6.91 20.844 22.188 1 93.5 210 CYS A O 1
ATOM 1728 N N . ILE A 1 211 ? 7.148 21.406 20.062 1 92.94 211 ILE A N 1
ATOM 1729 C CA . ILE A 1 211 ? 7.371 22.828 20.359 1 92.94 211 ILE A CA 1
ATOM 1730 C C . ILE A 1 211 ? 6.047 23.578 20.297 1 92.94 211 ILE A C 1
ATOM 1732 O O . ILE A 1 211 ? 5.371 23.578 19.266 1 92.94 211 ILE A O 1
ATOM 1736 N N . THR A 1 212 ? 5.711 24.297 21.406 1 85.81 212 THR A N 1
ATOM 1737 C CA . THR A 1 212 ? 4.395 24.922 21.484 1 85.81 212 THR A CA 1
ATOM 1738 C C . THR A 1 212 ? 4.516 26.438 21.453 1 85.81 212 THR A C 1
ATOM 1740 O O . THR A 1 212 ? 3.541 27.141 21.172 1 85.81 212 THR A O 1
ATOM 1743 N N . ASN A 1 213 ? 5.684 26.969 21.797 1 87.38 213 ASN A N 1
ATOM 1744 C CA . ASN A 1 213 ? 5.84 28.406 21.828 1 87.38 213 ASN A CA 1
ATOM 1745 C C . ASN A 1 213 ? 7.203 28.844 21.297 1 87.38 213 ASN A C 1
ATOM 1747 O O . ASN A 1 213 ? 8.07 28.016 21.047 1 87.38 213 ASN A O 1
ATOM 1751 N N . ARG A 1 214 ? 7.422 30.094 21.172 1 88.19 214 ARG A N 1
ATOM 1752 C CA . ARG A 1 214 ? 8.617 30.672 20.547 1 88.19 214 ARG A CA 1
ATOM 1753 C C . ARG A 1 214 ? 9.828 30.531 21.469 1 88.19 214 ARG A C 1
ATOM 1755 O O . ARG A 1 214 ? 10.953 30.344 21 1 88.19 214 ARG A O 1
ATOM 1762 N N . ASP A 1 215 ? 9.531 30.609 22.719 1 91.88 215 ASP A N 1
ATOM 1763 C CA . ASP A 1 215 ? 10.633 30.469 23.672 1 91.88 215 ASP A CA 1
ATOM 1764 C C . ASP A 1 215 ? 11.25 29.078 23.594 1 91.88 215 ASP A C 1
ATOM 1766 O O . ASP A 1 215 ? 12.477 28.938 23.594 1 91.88 215 ASP A O 1
ATOM 1770 N N . MET A 1 216 ? 10.414 28.156 23.516 1 93.06 216 MET A N 1
ATOM 1771 C CA . MET A 1 216 ? 10.883 26.781 23.375 1 93.06 216 MET A CA 1
ATOM 1772 C C . MET A 1 216 ? 11.672 26.594 22.078 1 93.06 216 MET A C 1
ATOM 1774 O O . MET A 1 216 ? 12.68 25.891 22.047 1 93.06 216 MET A O 1
ATOM 1778 N N . LEU A 1 217 ? 11.164 27.219 21.031 1 94.88 217 LEU A N 1
ATOM 1779 C CA . LEU A 1 217 ? 11.852 27.141 19.75 1 94.88 217 LEU A CA 1
ATOM 1780 C C . LEU A 1 217 ? 13.25 27.75 19.844 1 94.88 217 LEU A C 1
ATOM 1782 O O . LEU A 1 217 ? 14.219 27.172 19.328 1 94.88 217 LEU A O 1
ATOM 1786 N N . GLY A 1 218 ? 13.289 28.906 20.469 1 94.25 218 GLY A N 1
ATOM 1787 C CA . GLY A 1 218 ? 14.586 29.547 20.656 1 94.25 218 GLY A CA 1
ATOM 1788 C C . GLY A 1 218 ? 15.578 28.672 21.406 1 94.25 218 GLY A C 1
ATOM 1789 O O . GLY A 1 218 ? 16.75 28.609 21.031 1 94.25 218 GLY A O 1
ATOM 1790 N N . ASN A 1 219 ? 15.086 28 22.391 1 94.56 219 ASN A N 1
ATOM 1791 C CA . ASN A 1 219 ? 15.922 27.094 23.172 1 94.56 219 ASN A CA 1
ATOM 1792 C C . ASN A 1 219 ? 16.438 25.922 22.344 1 94.56 219 ASN A C 1
ATOM 1794 O O . ASN A 1 219 ? 17.594 25.531 22.469 1 94.56 219 ASN A O 1
ATOM 1798 N N . VAL A 1 220 ? 15.633 25.375 21.547 1 95.88 220 VAL A N 1
ATOM 1799 C CA . VAL A 1 220 ? 15.984 24.234 20.703 1 95.88 220 VAL A CA 1
ATOM 1800 C C . VAL A 1 220 ? 16.984 24.672 19.641 1 95.88 220 VAL A C 1
ATOM 1802 O O . VAL A 1 220 ? 17.969 23.984 19.391 1 95.88 220 VAL A O 1
ATOM 1805 N N . LEU A 1 221 ? 16.719 25.828 19.078 1 94.75 221 LEU A N 1
ATOM 1806 C CA . LEU A 1 221 ? 17.578 26.312 18 1 94.75 221 LEU A CA 1
ATOM 1807 C C . LEU A 1 221 ? 18.969 26.609 18.516 1 94.75 221 LEU A C 1
ATOM 1809 O O . LEU A 1 221 ? 19.953 26.453 17.797 1 94.75 221 LEU A O 1
ATOM 1813 N N . SER A 1 222 ? 19.078 26.984 19.766 1 94.5 222 SER A N 1
ATOM 1814 C CA . SER A 1 222 ? 20.375 27.297 20.375 1 94.5 222 SER A CA 1
ATOM 1815 C C . SER A 1 222 ? 21.203 26.031 20.547 1 94.5 222 SER A C 1
ATOM 1817 O O . SER A 1 222 ? 22.438 26.094 20.625 1 94.5 222 SER A O 1
ATOM 1819 N N . ARG A 1 223 ? 20.578 24.938 20.562 1 94.56 223 ARG A N 1
ATOM 1820 C CA . ARG A 1 223 ? 21.266 23.672 20.781 1 94.56 223 ARG A CA 1
ATOM 1821 C C . ARG A 1 223 ? 21.562 22.953 19.469 1 94.56 223 ARG A C 1
ATOM 1823 O O . ARG A 1 223 ? 22.219 21.922 19.453 1 94.56 223 ARG A O 1
ATOM 1830 N N . LEU A 1 224 ? 21.094 23.484 18.391 1 94.69 224 LEU A N 1
ATOM 1831 C CA . LEU A 1 224 ? 21.266 22.875 17.078 1 94.69 224 LEU A CA 1
ATOM 1832 C C . LEU A 1 224 ? 22.391 23.562 16.312 1 94.69 224 LEU A C 1
ATOM 1834 O O . LEU A 1 224 ? 22.641 24.75 16.5 1 94.69 224 LEU A O 1
ATOM 1838 N N . PRO A 1 225 ? 23.094 22.766 15.531 1 90.44 225 PRO A N 1
ATOM 1839 C CA . PRO A 1 225 ? 24.109 23.406 14.68 1 90.44 225 PRO A CA 1
ATOM 1840 C C . PRO A 1 225 ? 23.484 24.297 13.609 1 90.44 225 PRO A C 1
ATOM 1842 O O . PRO A 1 225 ? 22.359 24.062 13.172 1 90.44 225 PRO A O 1
ATOM 1845 N N . ASN A 1 226 ? 24.219 25.266 13.164 1 89.12 226 ASN A N 1
ATOM 1846 C CA . ASN A 1 226 ? 23.75 26.172 12.125 1 89.12 226 ASN A CA 1
ATOM 1847 C C . ASN A 1 226 ? 23.953 25.578 10.727 1 89.12 226 ASN A C 1
ATOM 1849 O O . ASN A 1 226 ? 24.844 25.984 10 1 89.12 226 ASN A O 1
ATOM 1853 N N . THR A 1 227 ? 23.125 24.734 10.414 1 91.31 227 THR A N 1
ATOM 1854 C CA . THR A 1 227 ? 23.156 24.062 9.117 1 91.31 227 THR A CA 1
ATOM 1855 C C . THR A 1 227 ? 21.922 24.406 8.297 1 91.31 227 THR A C 1
ATOM 1857 O O . THR A 1 227 ? 21 25.062 8.797 1 91.31 227 THR A O 1
ATOM 1860 N N . PHE A 1 228 ? 21.922 24.031 7.055 1 90.75 228 PHE A N 1
ATOM 1861 C CA . PHE A 1 228 ? 20.766 24.281 6.199 1 90.75 228 PHE A CA 1
ATOM 1862 C C . PHE A 1 228 ? 19.547 23.547 6.723 1 90.75 228 PHE A C 1
ATOM 1864 O O . PHE A 1 228 ? 18.422 24.047 6.582 1 90.75 228 PHE A O 1
ATOM 1871 N N . MET A 1 229 ? 19.734 22.438 7.422 1 94 229 MET A N 1
ATOM 1872 C CA . MET A 1 229 ? 18.609 21.703 8 1 94 229 MET A CA 1
ATOM 1873 C C . MET A 1 229 ? 17.938 22.516 9.109 1 94 229 MET A C 1
ATOM 1875 O O . MET A 1 229 ? 16.703 22.562 9.195 1 94 229 MET A O 1
ATOM 1879 N N . SER A 1 230 ? 18.766 23.109 9.922 1 95.31 230 SER A N 1
ATOM 1880 C CA . SER A 1 230 ? 18.234 23.953 10.992 1 95.31 230 SER A CA 1
ATOM 1881 C C . SER A 1 230 ? 17.453 25.125 10.438 1 95.31 230 SER A C 1
ATOM 1883 O O . SER A 1 230 ? 16.469 25.562 11.039 1 95.31 230 SER A O 1
ATOM 1885 N N . LEU A 1 231 ? 17.953 25.641 9.352 1 94.06 231 LEU A N 1
ATOM 1886 C CA . LEU A 1 231 ? 17.25 26.75 8.711 1 94.06 231 LEU A CA 1
ATOM 1887 C C . LEU A 1 231 ? 15.898 26.312 8.172 1 94.06 231 LEU A C 1
ATOM 1889 O O . LEU A 1 231 ? 14.906 27.031 8.32 1 94.06 231 LEU A O 1
ATOM 1893 N N . PHE A 1 232 ? 15.852 25.141 7.469 1 95.19 232 PHE A N 1
ATOM 1894 C CA . PHE A 1 232 ? 14.586 24.594 7 1 95.19 232 PHE A CA 1
ATOM 1895 C C . PHE A 1 232 ? 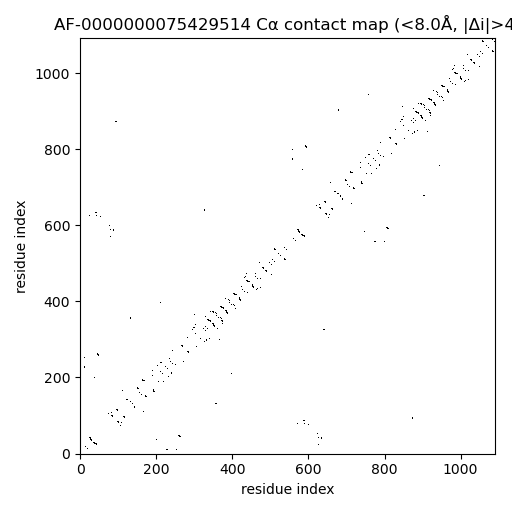13.625 24.391 8.164 1 95.19 232 PHE A C 1
ATOM 1897 O O . PHE A 1 232 ? 12.422 24.656 8.031 1 95.19 232 PHE A O 1
ATOM 1904 N N . PHE A 1 233 ? 14.242 23.938 9.289 1 97 233 PHE A N 1
ATOM 1905 C CA . PHE A 1 233 ? 13.438 23.688 10.477 1 97 233 PHE A CA 1
ATOM 1906 C C . PHE A 1 233 ? 12.867 24.984 11.023 1 97 233 PHE A C 1
ATOM 1908 O O . PHE A 1 233 ? 11.68 25.047 11.367 1 97 233 PHE A O 1
ATOM 1915 N N . LYS A 1 234 ? 13.695 25.938 11.078 1 95.88 234 LYS A N 1
ATOM 1916 C CA . LYS A 1 234 ? 13.273 27.266 11.539 1 95.88 234 LYS A CA 1
ATOM 1917 C C . LYS A 1 234 ? 12.141 27.812 10.68 1 95.88 234 LYS A C 1
ATOM 1919 O O . LYS A 1 234 ? 11.172 28.375 11.203 1 95.88 234 LYS A O 1
ATOM 1924 N N . LEU A 1 235 ? 12.273 27.656 9.438 1 95.5 235 LEU A N 1
ATOM 1925 C CA . LEU A 1 235 ? 11.258 28.109 8.5 1 95.5 2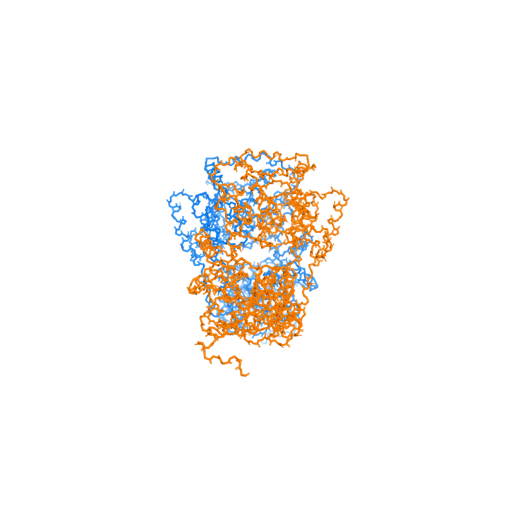35 LEU A CA 1
ATOM 1926 C C . LEU A 1 235 ? 9.953 27.344 8.695 1 95.5 235 LEU A C 1
ATOM 1928 O O . LEU A 1 235 ? 8.875 27.953 8.711 1 95.5 235 LEU A O 1
ATOM 1932 N N . HIS A 1 236 ? 10.023 26.047 8.812 1 96.44 236 HIS A N 1
ATOM 1933 C CA . HIS A 1 236 ? 8.859 25.203 9.047 1 96.44 236 HIS A CA 1
ATOM 1934 C C . HIS A 1 236 ? 8.133 25.609 10.32 1 96.44 236 HIS A C 1
ATOM 1936 O O . HIS A 1 236 ? 6.902 25.719 10.336 1 96.44 236 HIS A O 1
ATOM 1942 N N . MET A 1 237 ? 8.852 25.906 11.344 1 95.25 237 MET A N 1
ATOM 1943 C CA . MET A 1 237 ? 8.273 26.25 12.641 1 95.25 237 MET A CA 1
ATOM 1944 C C . MET A 1 237 ? 7.621 27.625 12.602 1 95.25 237 MET A C 1
ATOM 1946 O O . MET A 1 237 ? 6.645 27.875 13.312 1 95.25 237 MET A O 1
ATOM 1950 N N . SER A 1 238 ? 8.156 28.5 11.797 1 93.94 238 SER A N 1
ATOM 1951 C CA . SER A 1 238 ? 7.559 29.828 11.656 1 93.94 238 SER A CA 1
ATOM 1952 C C . SER A 1 238 ? 6.121 29.734 11.156 1 93.94 238 SER A C 1
ATOM 1954 O O . SER A 1 238 ? 5.262 30.516 11.57 1 93.94 238 SER A O 1
ATOM 1956 N N . VAL A 1 239 ? 5.914 28.781 10.305 1 92.88 239 VAL A N 1
ATOM 1957 C CA . VAL A 1 239 ? 4.57 28.578 9.773 1 92.88 239 VAL A CA 1
ATOM 1958 C C . VAL A 1 239 ? 3.693 27.906 10.828 1 92.88 239 VAL A C 1
ATOM 1960 O O . VAL A 1 239 ? 2.549 28.312 11.039 1 92.88 239 VAL A O 1
ATOM 1963 N N . GLU A 1 240 ? 4.25 26.906 11.539 1 89.81 240 GLU A N 1
ATOM 1964 C CA . GLU A 1 240 ? 3.504 26.141 12.531 1 89.81 240 GLU A CA 1
ATOM 1965 C C . GLU A 1 240 ? 3.078 27.031 13.703 1 89.81 240 GLU A C 1
ATOM 1967 O O . GLU A 1 240 ? 2.01 26.828 14.289 1 89.81 240 GLU A O 1
ATOM 1972 N N . LEU A 1 241 ? 3.922 27.938 14 1 87.12 241 LEU A N 1
ATOM 1973 C CA . LEU A 1 241 ? 3.641 28.828 15.125 1 87.12 241 LEU A CA 1
ATOM 1974 C C . LEU A 1 241 ? 2.9 30.078 14.656 1 87.12 241 LEU A C 1
ATOM 1976 O O . LEU A 1 241 ? 2.645 30.984 15.453 1 87.12 241 LEU A O 1
ATOM 1980 N N . GLN A 1 242 ? 2.639 30.156 13.328 1 83 242 GLN A N 1
ATOM 1981 C CA . GLN A 1 242 ? 1.854 31.219 12.727 1 83 242 GLN A CA 1
ATOM 1982 C C . GLN A 1 242 ? 2.494 32.594 12.977 1 83 242 GLN A C 1
ATOM 1984 O O . GLN A 1 242 ? 1.833 33.5 13.469 1 83 242 GLN A O 1
ATOM 1989 N N . ASP A 1 243 ? 3.715 32.594 12.633 1 84.12 243 ASP A N 1
ATOM 1990 C CA . ASP A 1 243 ? 4.445 33.875 12.711 1 84.12 243 ASP A CA 1
ATOM 1991 C C . ASP A 1 243 ? 3.945 34.875 11.664 1 84.12 243 ASP A C 1
ATOM 1993 O O . ASP A 1 243 ? 3.16 34.5 10.789 1 84.12 243 ASP A O 1
ATOM 1997 N N . SER A 1 244 ? 4.383 36.125 11.844 1 84.38 244 SER A N 1
ATOM 1998 C CA . SER A 1 244 ? 4.035 37.156 10.859 1 84.38 244 SER A CA 1
ATOM 1999 C C . SER A 1 244 ? 4.707 36.875 9.523 1 84.38 244 SER A C 1
ATOM 2001 O O . SER A 1 244 ? 5.781 36.281 9.469 1 84.38 244 SER A O 1
ATOM 2003 N N . PRO A 1 245 ? 4.051 37.25 8.477 1 86.75 245 PRO A N 1
ATOM 2004 C CA . PRO A 1 245 ? 4.652 37.094 7.148 1 86.75 245 PRO A CA 1
ATOM 2005 C C . PRO A 1 245 ? 6.027 37.75 7.039 1 86.75 245 PRO A C 1
ATOM 2007 O O . PRO A 1 245 ? 6.895 37.25 6.316 1 86.75 245 PRO A O 1
ATOM 2010 N N . GLN A 1 246 ? 6.191 38.812 7.789 1 89.62 246 GLN A N 1
ATOM 2011 C CA . GLN A 1 246 ? 7.484 39.5 7.762 1 89.62 246 GLN A CA 1
ATOM 2012 C C . GLN A 1 246 ? 8.57 38.625 8.367 1 89.62 246 GLN A C 1
ATOM 2014 O O . GLN A 1 246 ? 9.672 38.5 7.824 1 89.62 246 GLN A O 1
ATOM 2019 N N . THR A 1 247 ? 8.266 38.031 9.461 1 91.12 247 THR A N 1
ATOM 2020 C CA . THR A 1 247 ? 9.211 37.125 10.109 1 91.12 247 THR A CA 1
ATOM 2021 C C . THR A 1 247 ? 9.57 35.969 9.188 1 91.12 247 THR A C 1
ATOM 2023 O O . THR A 1 247 ? 10.742 35.594 9.094 1 91.12 247 THR A O 1
ATOM 2026 N N . PHE A 1 248 ? 8.633 35.438 8.547 1 93.81 248 PHE A N 1
ATOM 2027 C CA . PHE A 1 248 ? 8.844 34.344 7.594 1 93.81 248 PHE A CA 1
ATOM 2028 C C . PHE A 1 248 ? 9.766 34.781 6.465 1 93.81 248 PHE A C 1
ATOM 2030 O O . PHE A 1 248 ? 10.688 34.062 6.086 1 93.81 248 PHE A O 1
ATOM 2037 N N . SER A 1 249 ? 9.477 35.969 5.957 1 92.94 249 SER A N 1
ATOM 2038 C CA . SER A 1 249 ? 10.258 36.5 4.844 1 92.94 249 SER A CA 1
ATOM 2039 C C . SER A 1 249 ? 11.719 36.719 5.242 1 92.94 249 SER A C 1
ATOM 2041 O O . SER A 1 249 ? 12.625 36.531 4.43 1 92.94 249 SER A O 1
ATOM 2043 N N . ASP A 1 250 ? 11.906 37.125 6.453 1 94.06 250 ASP A N 1
ATOM 2044 C CA . ASP A 1 250 ? 13.266 37.312 6.957 1 94.06 250 ASP A CA 1
ATOM 2045 C C . ASP A 1 250 ? 14.031 36 7 1 94.06 250 ASP A C 1
ATOM 2047 O O . ASP A 1 250 ? 15.211 35.938 6.645 1 94.06 250 ASP A O 1
ATOM 2051 N N . ILE A 1 251 ? 13.398 34.969 7.434 1 93.81 251 ILE A N 1
ATOM 2052 C CA . ILE A 1 251 ? 14.023 33.656 7.5 1 93.81 251 ILE A CA 1
ATOM 2053 C C . ILE A 1 251 ? 14.281 33.125 6.086 1 93.81 251 ILE A C 1
ATOM 2055 O O . ILE A 1 251 ? 15.352 32.594 5.805 1 93.81 251 ILE A O 1
ATOM 2059 N N . ALA A 1 252 ? 13.32 33.312 5.215 1 92.75 252 ALA A N 1
ATOM 2060 C CA . ALA A 1 252 ? 13.43 32.844 3.83 1 92.75 252 ALA A CA 1
ATOM 2061 C C . ALA A 1 252 ? 14.586 33.531 3.117 1 92.75 252 ALA A C 1
ATOM 2063 O O . ALA A 1 252 ? 15.242 32.938 2.258 1 92.75 252 ALA A O 1
ATOM 2064 N N . ALA A 1 253 ? 14.844 34.719 3.506 1 91.81 253 ALA A N 1
ATOM 2065 C CA . ALA A 1 253 ? 15.898 35.531 2.877 1 91.81 253 ALA A CA 1
ATOM 2066 C C . ALA A 1 253 ? 17.281 34.969 3.242 1 91.81 253 ALA A C 1
ATOM 2068 O O . ALA A 1 253 ? 18.266 35.281 2.57 1 91.81 253 ALA A O 1
ATOM 2069 N N . GLU A 1 254 ? 17.328 34.219 4.254 1 91.5 254 GLU A N 1
ATOM 2070 C CA . GLU A 1 254 ? 18.594 33.656 4.668 1 91.5 254 GLU A CA 1
ATOM 2071 C C . GLU A 1 254 ? 19 32.5 3.74 1 91.5 254 GLU A C 1
ATOM 2073 O O . GLU A 1 254 ? 20.172 32.094 3.736 1 91.5 254 GLU A O 1
ATOM 2078 N N . PHE A 1 255 ? 18.078 31.969 2.939 1 91.31 255 PHE A N 1
ATOM 2079 C CA . PHE A 1 255 ? 18.406 30.922 1.979 1 91.31 255 PHE A CA 1
ATOM 2080 C C . PHE A 1 255 ? 19.141 31.5 0.775 1 91.31 255 PHE A C 1
ATOM 2082 O O . PHE A 1 255 ? 18.828 32.594 0.315 1 91.31 255 PHE A O 1
ATOM 2089 N N . PRO A 1 256 ? 20.109 30.766 0.301 1 87.62 256 PRO A N 1
ATOM 2090 C CA . PRO A 1 256 ? 20.781 31.219 -0.924 1 87.62 256 PRO A CA 1
ATOM 2091 C C . PRO A 1 256 ? 19.828 31.297 -2.117 1 87.62 256 PRO A C 1
ATOM 2093 O O . PRO A 1 256 ? 18.75 30.688 -2.094 1 87.62 256 PRO A O 1
ATOM 2096 N N . SER A 1 257 ? 20.203 31.969 -3.123 1 85.81 257 SER A N 1
ATOM 2097 C CA . SER A 1 257 ? 19.375 32.219 -4.305 1 85.81 257 SER A CA 1
ATOM 2098 C C . SER A 1 257 ? 19.094 30.906 -5.055 1 85.81 257 SER A C 1
ATOM 2100 O O . SER A 1 257 ? 18.109 30.812 -5.773 1 85.81 257 SER A O 1
ATOM 2102 N N . GLU A 1 258 ? 19.906 29.922 -4.82 1 84.19 258 GLU A N 1
ATOM 2103 C CA . GLU A 1 258 ? 19.766 28.641 -5.488 1 84.19 258 GLU A CA 1
ATOM 2104 C C . GLU A 1 258 ? 18.484 27.922 -5.035 1 84.19 258 GLU A C 1
ATOM 2106 O O . GLU A 1 258 ? 18 27.016 -5.715 1 84.19 258 GLU A O 1
ATOM 2111 N N . TYR A 1 259 ? 17.938 28.391 -3.957 1 85.69 259 TYR A N 1
ATOM 2112 C CA . TYR A 1 259 ? 16.797 27.688 -3.373 1 85.69 259 TYR A CA 1
ATOM 2113 C C . TYR A 1 259 ? 15.484 28.406 -3.699 1 85.69 259 TYR A C 1
ATOM 2115 O O . TYR A 1 259 ? 14.438 28.078 -3.152 1 85.69 259 TYR A O 1
ATOM 2123 N N . VAL A 1 260 ? 15.516 29.328 -4.543 1 81.44 260 VAL A N 1
ATOM 2124 C CA . VAL A 1 260 ? 14.367 30.172 -4.832 1 81.44 260 VAL A CA 1
ATOM 2125 C C . VAL A 1 260 ? 13.227 29.328 -5.398 1 81.44 260 VAL A C 1
ATOM 2127 O O . VAL A 1 260 ? 12.062 29.578 -5.086 1 81.44 260 VAL A O 1
ATOM 2130 N N . ASP A 1 261 ? 13.594 28.25 -6.113 1 83.25 261 ASP A N 1
ATOM 2131 C CA . ASP A 1 261 ? 12.555 27.453 -6.758 1 83.25 261 ASP A CA 1
ATOM 2132 C C . ASP A 1 261 ? 12.289 26.172 -5.98 1 83.25 261 ASP A C 1
ATOM 2134 O O . ASP A 1 261 ? 11.656 25.234 -6.496 1 83.25 261 ASP A O 1
ATOM 2138 N N . ASN A 1 262 ? 12.766 26.188 -4.793 1 90.06 262 ASN A N 1
ATOM 2139 C CA . ASN A 1 262 ? 12.523 25.031 -3.945 1 90.06 262 ASN A CA 1
ATOM 2140 C C . ASN A 1 262 ? 11.047 24.891 -3.59 1 90.06 262 ASN A C 1
ATOM 2142 O O . ASN A 1 262 ? 10.43 25.844 -3.105 1 90.06 262 ASN A O 1
ATOM 2146 N N . ARG A 1 263 ? 10.492 23.75 -3.832 1 91.62 263 ARG A N 1
ATOM 2147 C CA . ARG A 1 263 ? 9.062 23.5 -3.672 1 91.62 263 ARG A CA 1
ATOM 2148 C C . ARG A 1 263 ? 8.648 23.594 -2.205 1 91.62 263 ARG A C 1
ATOM 2150 O O . ARG A 1 263 ? 7.547 24.047 -1.893 1 91.62 263 ARG A O 1
ATOM 2157 N N . PHE A 1 264 ? 9.523 23.219 -1.341 1 93.69 264 PHE A N 1
ATOM 2158 C CA . PHE A 1 264 ? 9.234 23.281 0.087 1 93.69 264 PHE A CA 1
ATOM 2159 C C . PHE A 1 264 ? 9.062 24.719 0.545 1 93.69 264 PHE A C 1
ATOM 2161 O O . PHE A 1 264 ? 8.102 25.047 1.241 1 93.69 264 PHE A O 1
ATOM 2168 N N . LEU A 1 265 ? 9.953 25.531 0.148 1 93.5 265 LEU A N 1
ATOM 2169 C CA . LEU A 1 265 ? 9.922 26.938 0.524 1 93.5 265 LEU A CA 1
ATOM 2170 C C . LEU A 1 265 ? 8.68 27.625 -0.031 1 93.5 265 LEU A C 1
ATOM 2172 O O . LEU A 1 265 ? 8.008 28.375 0.679 1 93.5 265 LEU A O 1
ATOM 2176 N N . LYS A 1 266 ? 8.391 27.344 -1.252 1 94.75 266 LYS A N 1
ATOM 2177 C CA . LYS A 1 266 ? 7.227 27.938 -1.887 1 94.75 266 LYS A CA 1
ATOM 2178 C C . LYS A 1 266 ? 5.934 27.484 -1.215 1 94.75 266 LYS A C 1
ATOM 2180 O O . LYS A 1 266 ? 5.008 28.266 -1.03 1 94.75 266 LYS A O 1
ATOM 2185 N N . THR A 1 267 ? 5.91 26.219 -0.901 1 96.44 267 THR A N 1
ATOM 2186 C CA . THR A 1 267 ? 4.73 25.672 -0.229 1 96.44 267 THR A CA 1
ATOM 2187 C C . THR A 1 267 ? 4.535 26.344 1.132 1 96.44 267 THR A C 1
ATOM 2189 O O . THR A 1 267 ? 3.42 26.734 1.485 1 96.44 267 THR A O 1
ATOM 2192 N N . LYS A 1 268 ? 5.617 26.469 1.882 1 96.38 268 LYS A N 1
ATOM 2193 C CA . LYS A 1 268 ? 5.535 27.094 3.203 1 96.38 268 LYS A CA 1
ATOM 2194 C C . LYS A 1 268 ? 5.141 28.562 3.1 1 96.38 268 LYS A C 1
ATOM 2196 O O . LYS A 1 268 ? 4.434 29.078 3.965 1 96.38 268 LYS A O 1
ATOM 2201 N N . GLN A 1 269 ? 5.551 29.172 2.064 1 95.44 269 GLN A N 1
ATOM 2202 C CA . GLN A 1 269 ? 5.156 30.562 1.82 1 95.44 269 GLN A CA 1
ATOM 2203 C C . GLN A 1 269 ? 3.656 30.672 1.566 1 95.44 269 GLN A C 1
ATOM 2205 O O . GLN A 1 269 ? 2.992 31.562 2.107 1 95.44 269 GLN A O 1
ATOM 2210 N N . ALA A 1 270 ? 3.182 29.797 0.738 1 96.75 270 ALA A N 1
ATOM 2211 C CA . ALA A 1 270 ? 1.746 29.781 0.464 1 96.75 270 ALA A CA 1
ATOM 2212 C C . ALA A 1 270 ? 0.946 29.562 1.742 1 96.75 270 ALA A C 1
ATOM 2214 O O . ALA A 1 270 ? -0.09 30.188 1.957 1 96.75 270 ALA A O 1
ATOM 2215 N N . LEU A 1 271 ? 1.434 28.672 2.572 1 96.06 271 LEU A N 1
ATOM 2216 C CA . LEU A 1 271 ? 0.758 28.359 3.826 1 96.06 271 LEU A CA 1
ATOM 2217 C C . LEU A 1 271 ? 0.792 29.562 4.773 1 96.06 271 LEU A C 1
ATOM 2219 O O . LEU A 1 271 ? -0.191 29.828 5.465 1 96.06 271 LEU A O 1
ATOM 2223 N N . MET A 1 272 ? 1.903 30.203 4.789 1 94.44 272 MET A N 1
ATOM 2224 C CA . MET A 1 272 ? 2.041 31.391 5.625 1 94.44 272 MET A CA 1
ATOM 2225 C C . MET A 1 272 ? 1.004 32.438 5.25 1 94.44 272 MET A C 1
ATOM 2227 O O . MET A 1 272 ? 0.357 33.031 6.125 1 94.44 272 MET A O 1
ATOM 2231 N N . TYR A 1 273 ? 0.809 32.656 3.992 1 93.88 273 TYR A N 1
ATOM 2232 C CA . TYR A 1 273 ? -0.179 33.625 3.529 1 93.88 273 TYR A CA 1
ATOM 2233 C C . TYR A 1 273 ? -1.594 33.156 3.836 1 93.88 273 TYR A C 1
ATOM 2235 O O . TYR A 1 273 ? -2.459 33.969 4.195 1 93.88 273 TYR A O 1
ATOM 2243 N N . TYR A 1 274 ? -1.847 31.906 3.686 1 93.12 274 TYR A N 1
ATOM 2244 C CA . TYR A 1 274 ? -3.152 31.344 3.998 1 93.12 274 TYR A CA 1
ATOM 2245 C C . TYR A 1 274 ? -3.514 31.578 5.461 1 93.12 274 TYR A C 1
ATOM 2247 O O . TYR A 1 274 ? -4.609 32.031 5.77 1 93.12 274 TYR A O 1
ATOM 2255 N N . TYR A 1 275 ? -2.578 31.312 6.352 1 87.06 275 TYR A N 1
ATOM 2256 C CA . TYR A 1 275 ? -2.852 31.422 7.777 1 87.06 275 TYR A CA 1
ATOM 2257 C C . TYR A 1 275 ? -2.98 32.875 8.211 1 87.06 275 TYR A C 1
ATOM 2259 O O . TYR A 1 275 ? -3.629 33.188 9.211 1 87.06 275 TYR A O 1
ATOM 2267 N N . ASN A 1 276 ? -2.406 33.719 7.449 1 85.75 276 ASN A N 1
ATOM 2268 C CA . ASN A 1 276 ? -2.533 35.125 7.723 1 85.75 276 ASN A CA 1
ATOM 2269 C C . ASN A 1 276 ? -3.664 35.75 6.918 1 85.75 276 ASN A C 1
ATOM 2271 O O . ASN A 1 276 ? -3.717 36.969 6.762 1 85.75 276 ASN A O 1
ATOM 2275 N N . ARG A 1 277 ? -4.484 34.938 6.191 1 86.19 277 ARG A N 1
ATOM 2276 C CA . ARG A 1 277 ? -5.738 35.281 5.539 1 86.19 277 ARG A CA 1
ATOM 2277 C C . ARG A 1 277 ? -5.48 36.125 4.277 1 86.19 277 ARG A C 1
ATOM 2279 O O . ARG A 1 277 ? -6.316 36.938 3.873 1 86.19 277 ARG A O 1
ATOM 2286 N N . ASP A 1 278 ? -4.293 36 3.828 1 91.62 278 ASP A N 1
ATOM 2287 C CA . ASP A 1 278 ? -4.02 36.531 2.494 1 91.62 278 ASP A CA 1
ATOM 2288 C C . ASP A 1 278 ? -4.234 35.469 1.428 1 91.62 278 ASP A C 1
ATOM 2290 O O . ASP A 1 278 ? -3.27 34.938 0.877 1 91.62 278 ASP A O 1
ATOM 2294 N N . TYR A 1 279 ? -5.438 35.281 1.048 1 95.12 279 TYR A N 1
ATOM 2295 C CA . TYR A 1 279 ? -5.832 34.156 0.186 1 95.12 279 TYR A CA 1
ATOM 2296 C C . TYR A 1 279 ? -5.406 34.406 -1.256 1 95.12 279 TYR A C 1
ATOM 2298 O O . TYR A 1 279 ? -5.082 33.469 -1.986 1 95.12 279 TYR A O 1
ATOM 2306 N N . ASP A 1 280 ? -5.355 35.656 -1.651 1 95.94 280 ASP A N 1
ATOM 2307 C CA . ASP A 1 280 ? -4.996 36 -3.027 1 95.94 280 ASP A CA 1
ATOM 2308 C C . ASP A 1 280 ? -3.553 35.594 -3.328 1 95.94 280 ASP A C 1
ATOM 2310 O O . ASP A 1 280 ? -3.283 34.906 -4.328 1 95.94 280 ASP A O 1
ATOM 2314 N N . LEU A 1 281 ? -2.719 36.062 -2.439 1 95.75 281 LEU A N 1
ATOM 2315 C CA . LEU A 1 281 ? -1.312 35.719 -2.643 1 95.75 281 LEU A CA 1
ATOM 2316 C C . LEU A 1 281 ? -1.071 34.219 -2.506 1 95.75 281 LEU A C 1
ATOM 2318 O O . LEU A 1 281 ? -0.259 33.656 -3.236 1 95.75 281 LEU A O 1
ATOM 2322 N N . SER A 1 282 ? -1.684 33.625 -1.573 1 97.12 282 SER A N 1
ATOM 2323 C CA . SER A 1 282 ? -1.568 32.188 -1.397 1 97.12 282 SER A CA 1
ATOM 2324 C C . SER A 1 282 ? -2.021 31.438 -2.646 1 97.12 282 SER A C 1
ATOM 2326 O O . SER A 1 282 ? -1.362 30.5 -3.086 1 97.12 282 SER A O 1
ATOM 2328 N N . GLU A 1 283 ? -3.178 31.844 -3.215 1 97.75 283 GLU A N 1
ATOM 2329 C CA . GLU A 1 283 ? -3.699 31.219 -4.422 1 97.75 283 GLU A CA 1
ATOM 2330 C C . GLU A 1 283 ? -2.695 31.312 -5.57 1 97.75 283 GLU A C 1
ATOM 2332 O O . GLU A 1 283 ? -2.5 30.344 -6.309 1 97.75 283 GLU A O 1
ATOM 2337 N N . THR A 1 284 ? -2.084 32.438 -5.699 1 97.38 284 THR A N 1
ATOM 2338 C CA . THR A 1 284 ? -1.133 32.656 -6.785 1 97.38 284 THR A CA 1
ATOM 2339 C C . THR A 1 284 ? 0.049 31.703 -6.668 1 97.38 284 THR A C 1
ATOM 2341 O O . THR A 1 284 ? 0.508 31.156 -7.668 1 97.38 284 THR A O 1
ATOM 2344 N N . ILE A 1 285 ? 0.565 31.531 -5.488 1 96.81 285 ILE A N 1
ATOM 2345 C CA . ILE A 1 285 ? 1.712 30.656 -5.273 1 96.81 285 ILE A CA 1
ATOM 2346 C C . ILE A 1 285 ? 1.312 29.219 -5.539 1 96.81 285 ILE A C 1
ATOM 2348 O O . ILE A 1 285 ? 2.049 28.469 -6.191 1 96.81 285 ILE A O 1
ATOM 2352 N N . PHE A 1 286 ? 0.179 28.797 -5.078 1 97.5 286 PHE A N 1
ATOM 2353 C CA . PHE A 1 286 ? -0.296 27.438 -5.312 1 97.5 286 PHE A CA 1
ATOM 2354 C C . PHE A 1 286 ? -0.495 27.172 -6.801 1 97.5 286 PHE A C 1
ATOM 2356 O O . PHE A 1 286 ? -0.212 26.078 -7.293 1 97.5 286 PHE A O 1
ATOM 2363 N N . ASP A 1 287 ? -0.993 28.203 -7.469 1 96.19 287 ASP A N 1
ATOM 2364 C CA . ASP A 1 287 ? -1.161 28.078 -8.914 1 96.19 287 ASP A CA 1
ATOM 2365 C C . ASP A 1 287 ? 0.172 27.797 -9.602 1 96.19 287 ASP A C 1
ATOM 2367 O O . ASP A 1 287 ? 0.245 26.953 -10.5 1 96.19 287 ASP A O 1
ATOM 2371 N N . ARG A 1 288 ? 1.133 28.516 -9.172 1 95.69 288 ARG A N 1
ATOM 2372 C CA . ARG A 1 288 ? 2.467 28.328 -9.734 1 95.69 288 ARG A CA 1
ATOM 2373 C C . ARG A 1 288 ? 3.01 26.938 -9.391 1 95.69 288 ARG A C 1
ATOM 2375 O O . ARG A 1 288 ? 3.662 26.297 -10.219 1 95.69 288 ARG A O 1
ATOM 2382 N N . LEU A 1 289 ? 2.793 26.531 -8.219 1 95.56 289 LEU A N 1
ATOM 2383 C CA . LEU A 1 289 ? 3.238 25.219 -7.781 1 95.56 289 LEU A CA 1
ATOM 2384 C C . LEU A 1 289 ? 2.59 24.125 -8.617 1 95.56 289 LEU A C 1
ATOM 2386 O O . LEU A 1 289 ? 3.256 23.156 -9.016 1 95.56 289 LEU A O 1
ATOM 2390 N N . LEU A 1 290 ? 1.302 24.25 -8.898 1 95.44 290 LEU A N 1
ATOM 2391 C CA . LEU A 1 290 ? 0.551 23.234 -9.625 1 95.44 290 LEU A CA 1
ATOM 2392 C C . LEU A 1 290 ? 0.963 23.203 -11.094 1 95.44 290 LEU A C 1
ATOM 2394 O O . LEU A 1 290 ? 0.952 22.141 -11.727 1 95.44 290 LEU A O 1
ATOM 2398 N N . LYS A 1 291 ? 1.282 24.344 -11.586 1 95 291 LYS A N 1
ATOM 2399 C CA . LYS A 1 291 ? 1.76 24.406 -12.969 1 95 291 LYS A CA 1
ATOM 2400 C C . LYS A 1 291 ? 3.078 23.656 -13.125 1 95 291 LYS A C 1
ATOM 2402 O O . LYS A 1 291 ? 3.295 22.969 -14.133 1 95 291 LYS A O 1
ATOM 2407 N N . ALA A 1 292 ? 3.91 23.766 -12.094 1 93.44 292 ALA A N 1
ATOM 2408 C CA . ALA A 1 292 ? 5.219 23.125 -12.117 1 93.44 292 ALA A CA 1
ATOM 2409 C C . ALA A 1 292 ? 5.109 21.641 -11.75 1 93.44 292 ALA A C 1
ATOM 2411 O O . ALA A 1 292 ? 5.949 20.828 -12.141 1 93.44 292 ALA A O 1
ATOM 2412 N N . ASP A 1 293 ? 4.117 21.297 -11 1 94.62 293 ASP A N 1
ATOM 2413 C CA . ASP A 1 293 ? 3.889 19.953 -10.492 1 94.62 293 ASP A CA 1
ATOM 2414 C C . ASP A 1 293 ? 2.408 19.578 -10.555 1 94.62 293 ASP A C 1
ATOM 2416 O O . ASP A 1 293 ? 1.731 19.531 -9.523 1 94.62 293 ASP A O 1
ATOM 2420 N N . PRO A 1 294 ? 1.944 19.203 -11.672 1 95 294 PRO A N 1
ATOM 2421 C CA . PRO A 1 294 ? 0.503 19.078 -11.906 1 95 294 PRO A CA 1
ATOM 2422 C C . PRO A 1 294 ? -0.117 17.891 -11.172 1 95 294 PRO A C 1
ATOM 2424 O O . PRO A 1 294 ? -1.332 17.859 -10.961 1 95 294 PRO A O 1
ATOM 2427 N N . TYR A 1 295 ? 0.651 16.922 -10.766 1 95.75 295 TYR A N 1
ATOM 2428 C CA . TYR A 1 295 ? 0.082 15.734 -10.141 1 95.75 295 TYR A CA 1
ATOM 2429 C C . TYR A 1 295 ? 0.289 15.766 -8.633 1 95.75 295 TYR A C 1
ATOM 2431 O O . TYR A 1 295 ? 0.074 14.758 -7.945 1 95.75 295 TYR A O 1
ATOM 2439 N N . ARG A 1 296 ? 0.659 16.906 -8.148 1 95.44 296 ARG A N 1
ATOM 2440 C CA . ARG A 1 296 ? 0.883 17.062 -6.715 1 95.44 296 ARG A CA 1
ATOM 2441 C C . ARG A 1 296 ? -0.438 17.094 -5.953 1 95.44 296 ARG A C 1
ATOM 2443 O O . ARG A 1 296 ? -1.375 17.797 -6.359 1 95.44 296 ARG A O 1
ATOM 2450 N N . ILE A 1 297 ? -0.507 16.312 -4.902 1 95.88 297 ILE A N 1
ATOM 2451 C CA . ILE A 1 297 ? -1.712 16.281 -4.078 1 95.88 297 ILE A CA 1
ATOM 2452 C C . ILE A 1 297 ? -1.417 16.906 -2.715 1 95.88 297 ILE A C 1
ATOM 2454 O O . ILE A 1 297 ? -2.33 17.359 -2.021 1 95.88 297 ILE A O 1
ATOM 2458 N N . ASP A 1 298 ? -0.183 17.031 -2.34 1 94.62 298 ASP A N 1
ATOM 2459 C CA . ASP A 1 298 ? 0.231 17.578 -1.054 1 94.62 298 ASP A CA 1
ATOM 2460 C C . ASP A 1 298 ? -0.303 19 -0.868 1 94.62 298 ASP A C 1
ATOM 2462 O O . ASP A 1 298 ? -0.114 19.859 -1.731 1 94.62 298 ASP A O 1
ATOM 2466 N N . ASP A 1 299 ? -0.971 19.234 0.159 1 95.44 299 ASP A N 1
ATOM 2467 C CA . ASP A 1 299 ? -1.474 20.531 0.6 1 95.44 299 ASP A CA 1
ATOM 2468 C C . ASP A 1 299 ? -2.574 21.047 -0.328 1 95.44 299 ASP A C 1
ATOM 2470 O O . ASP A 1 299 ? -2.906 22.219 -0.317 1 95.44 299 ASP A O 1
ATOM 2474 N N . MET A 1 300 ? -3.135 20.141 -1.149 1 96.75 300 MET A N 1
ATOM 2475 C CA . MET A 1 300 ? -4.203 20.578 -2.043 1 96.75 300 MET A CA 1
ATOM 2476 C C . MET A 1 300 ? -5.508 20.781 -1.274 1 96.75 300 MET A C 1
ATOM 2478 O O . MET A 1 300 ? -6.418 21.453 -1.753 1 96.75 300 MET A O 1
ATOM 2482 N N . ASP A 1 301 ? -5.582 20.172 -0.104 1 96.25 301 ASP A N 1
ATOM 2483 C CA . ASP A 1 301 ? -6.727 20.438 0.764 1 96.25 301 ASP A CA 1
ATOM 2484 C C . ASP A 1 301 ? -6.773 21.922 1.169 1 96.25 301 ASP A C 1
ATOM 2486 O O . ASP A 1 301 ? -7.836 22.531 1.148 1 96.25 301 ASP A O 1
ATOM 2490 N N . ILE A 1 302 ? -5.621 22.469 1.421 1 96.38 302 ILE A N 1
ATOM 2491 C CA . ILE A 1 302 ? -5.535 23.875 1.801 1 96.38 302 ILE A CA 1
ATOM 2492 C C . ILE A 1 302 ? -5.844 24.75 0.592 1 96.38 302 ILE A C 1
ATOM 2494 O O . ILE A 1 302 ? -6.578 25.734 0.705 1 96.38 302 ILE A O 1
ATOM 2498 N N . TYR A 1 303 ? -5.281 24.406 -0.541 1 97.62 303 TYR A N 1
ATOM 2499 C CA . TYR A 1 303 ? -5.59 25.141 -1.757 1 97.62 303 TYR A CA 1
ATOM 2500 C C . TYR A 1 303 ? -7.086 25.156 -2.031 1 97.62 303 TYR A C 1
ATOM 2502 O O . TYR A 1 303 ? -7.648 26.188 -2.412 1 97.62 303 TYR A O 1
ATOM 2510 N N . SER A 1 304 ? -7.703 24.031 -1.796 1 97.88 304 SER A N 1
ATOM 2511 C CA . SER A 1 304 ? -9.148 23.938 -2.002 1 97.88 304 SER A CA 1
ATOM 2512 C C . SER A 1 304 ? -9.898 24.844 -1.034 1 97.88 304 SER A C 1
ATOM 2514 O O . SER A 1 304 ? -10.938 25.406 -1.387 1 97.88 304 SER A O 1
ATOM 2516 N N . ASN A 1 305 ? -9.438 24.953 0.176 1 95.81 305 ASN A N 1
ATOM 2517 C CA . ASN A 1 305 ? -10.031 25.875 1.137 1 95.81 305 ASN A CA 1
ATOM 2518 C C . ASN A 1 305 ? -9.977 27.312 0.64 1 95.81 305 ASN A C 1
ATOM 2520 O O . ASN A 1 305 ? -10.938 28.078 0.806 1 95.81 305 ASN A O 1
ATOM 2524 N N . ILE A 1 306 ? -8.844 27.641 0.081 1 97.25 306 ILE A N 1
ATOM 2525 C CA . ILE A 1 306 ? -8.641 28.984 -0.443 1 97.25 306 ILE A CA 1
ATOM 2526 C C . ILE A 1 306 ? -9.617 29.25 -1.585 1 97.25 306 ILE A C 1
ATOM 2528 O O . ILE A 1 306 ? -10.281 30.281 -1.616 1 97.25 306 ILE A O 1
ATOM 2532 N N . LEU A 1 307 ? -9.727 28.281 -2.439 1 97.25 307 LEU A N 1
ATOM 2533 C CA . LEU A 1 307 ? -10.609 28.438 -3.592 1 97.25 307 LEU A CA 1
ATOM 2534 C C . LEU A 1 307 ? -12.07 28.469 -3.156 1 97.25 307 LEU A C 1
ATOM 2536 O O . LEU A 1 307 ? -12.898 29.125 -3.805 1 97.25 307 LEU A O 1
ATOM 2540 N N . TYR A 1 308 ? -12.398 27.844 -2.086 1 95.62 308 TYR A N 1
ATOM 2541 C CA . TYR A 1 308 ? -13.75 27.812 -1.546 1 95.62 308 TYR A CA 1
ATOM 2542 C C . TYR A 1 308 ? -14.148 29.188 -1.011 1 95.62 308 TYR A C 1
ATOM 2544 O O . TYR A 1 308 ? -15.281 29.625 -1.189 1 95.62 308 TYR A O 1
ATOM 2552 N N . VAL A 1 309 ? -13.195 29.875 -0.382 1 93.12 309 VAL A N 1
ATOM 2553 C CA . VAL A 1 309 ? -13.461 31.141 0.285 1 93.12 309 VAL A CA 1
ATOM 2554 C C . VAL A 1 309 ? -13.461 32.281 -0.74 1 93.12 309 VAL A C 1
ATOM 2556 O O . VAL A 1 309 ? -14.266 33.219 -0.653 1 93.12 309 VAL A O 1
ATOM 2559 N N . LEU A 1 310 ? -12.578 32.125 -1.697 1 94.12 310 LEU A N 1
ATOM 2560 C CA . LEU A 1 310 ? -12.453 33.188 -2.689 1 94.12 310 LEU A CA 1
ATOM 2561 C C . LEU A 1 310 ? -13.664 33.219 -3.619 1 94.12 310 LEU A C 1
ATOM 2563 O O . LEU A 1 310 ? -14.18 32.156 -3.988 1 94.12 310 LEU A O 1
ATOM 2567 N N . GLU A 1 311 ? -14.125 34.406 -3.967 1 90.75 311 GLU A N 1
ATOM 2568 C CA . GLU A 1 311 ? -15.297 34.531 -4.828 1 90.75 311 GLU A CA 1
ATOM 2569 C C . GLU A 1 311 ? -14.953 34.25 -6.285 1 90.75 311 GLU A C 1
ATOM 2571 O O . GLU A 1 311 ? -13.875 34.625 -6.766 1 90.75 311 GLU A O 1
ATOM 2576 N N . GLY A 1 312 ? -15.789 33.5 -6.969 1 91.06 312 GLY A N 1
ATOM 2577 C CA . GLY A 1 312 ? -15.68 33.281 -8.406 1 91.06 312 GLY A CA 1
ATOM 2578 C C . GLY A 1 312 ? -14.695 32.188 -8.766 1 91.06 312 GLY A C 1
ATOM 2579 O O . GLY A 1 312 ? -14.203 32.125 -9.891 1 91.06 312 GLY A O 1
ATOM 2580 N N . LYS A 1 313 ? -14.367 31.375 -7.824 1 93.56 313 LYS A N 1
ATOM 2581 C CA . LYS A 1 313 ? -13.336 30.375 -8.102 1 93.56 313 LYS A CA 1
ATOM 2582 C C . LYS A 1 313 ? -13.922 28.969 -8.078 1 93.56 313 LYS A C 1
ATOM 2584 O O . LYS A 1 313 ? -13.188 27.984 -7.926 1 93.56 313 LYS A O 1
ATOM 2589 N N . SER A 1 314 ? -15.18 28.812 -8.312 1 93.75 314 SER A N 1
ATOM 2590 C CA . SER A 1 314 ? -15.852 27.516 -8.266 1 93.75 314 SER A CA 1
ATOM 2591 C C . SER A 1 314 ? -15.391 26.609 -9.406 1 93.75 314 SER A C 1
ATOM 2593 O O . SER A 1 314 ? -15.258 25.406 -9.227 1 93.75 314 SER A O 1
ATOM 2595 N N . ALA A 1 315 ? -15.203 27.234 -10.547 1 95.44 315 ALA A N 1
ATOM 2596 C CA . ALA A 1 315 ? -14.742 26.453 -11.695 1 95.44 315 ALA A CA 1
ATOM 2597 C C . ALA A 1 315 ? -13.352 25.875 -11.438 1 95.44 315 ALA A C 1
ATOM 2599 O O . ALA A 1 315 ? -13.086 24.703 -11.766 1 95.44 315 ALA A O 1
ATOM 2600 N N . LYS A 1 316 ? -12.531 26.75 -10.891 1 96.62 316 LYS A N 1
ATOM 2601 C CA . LYS A 1 316 ? -11.172 26.312 -10.57 1 96.62 316 LYS A CA 1
ATOM 2602 C C . LYS A 1 316 ? -11.188 25.203 -9.523 1 96.62 316 LYS A C 1
ATOM 2604 O O . LYS A 1 316 ? -10.367 24.281 -9.578 1 96.62 316 LYS A O 1
ATOM 2609 N N . LEU A 1 317 ? -12.023 25.297 -8.594 1 97.62 317 LEU A N 1
ATOM 2610 C CA . LEU A 1 317 ? -12.172 24.266 -7.57 1 97.62 317 LEU A CA 1
ATOM 2611 C C . LEU A 1 317 ? -12.625 22.953 -8.195 1 97.62 317 LEU A C 1
ATOM 2613 O O . LEU A 1 317 ? -12.156 21.875 -7.797 1 97.62 317 LEU A O 1
ATOM 2617 N N . SER A 1 318 ? -13.508 23.016 -9.141 1 97.31 318 SER A N 1
ATOM 2618 C CA . SER A 1 318 ? -13.969 21.828 -9.852 1 97.31 318 SER A CA 1
ATOM 2619 C C . SER A 1 318 ? -12.828 21.156 -10.609 1 97.31 318 SER A C 1
ATOM 2621 O O . SER A 1 318 ? -12.68 19.938 -10.57 1 97.31 318 SER A O 1
ATOM 2623 N N . ILE A 1 319 ? -12.07 21.938 -11.289 1 97.12 319 ILE A N 1
ATOM 2624 C CA . ILE A 1 319 ? -10.93 21.422 -12.039 1 97.12 319 ILE A CA 1
ATOM 2625 C C . ILE A 1 319 ? -9.953 20.734 -11.078 1 97.12 319 ILE A C 1
ATOM 2627 O O . ILE A 1 319 ? -9.445 19.656 -11.367 1 97.12 319 ILE A O 1
ATOM 2631 N N . LEU A 1 320 ? -9.688 21.406 -9.938 1 97.62 320 LEU A N 1
ATOM 2632 C CA . LEU A 1 320 ? -8.789 20.859 -8.938 1 97.62 320 LEU A CA 1
ATOM 2633 C C . LEU A 1 320 ? -9.305 19.516 -8.43 1 97.62 320 LEU A C 1
ATOM 2635 O O . LEU A 1 320 ? -8.523 18.578 -8.242 1 97.62 320 LEU A O 1
ATOM 2639 N N . ALA A 1 321 ? -10.586 19.422 -8.172 1 97.81 321 ALA A N 1
ATOM 2640 C CA . ALA A 1 321 ? -11.188 18.188 -7.68 1 97.81 321 ALA A CA 1
ATOM 2641 C C . ALA A 1 321 ? -10.977 17.047 -8.664 1 97.81 321 ALA A C 1
ATOM 2643 O O . ALA A 1 321 ? -10.602 15.938 -8.273 1 97.81 321 ALA A O 1
ATOM 2644 N N . HIS A 1 322 ? -11.188 17.328 -9.883 1 96.44 322 HIS A N 1
ATOM 2645 C CA . HIS A 1 322 ? -11.023 16.312 -10.914 1 96.44 322 HIS A CA 1
ATOM 2646 C C . HIS A 1 322 ? -9.562 15.875 -11.023 1 96.44 322 HIS A C 1
ATOM 2648 O O . HIS A 1 322 ? -9.281 14.688 -11.195 1 96.44 322 HIS A O 1
ATOM 2654 N N . MET A 1 323 ? -8.703 16.797 -10.969 1 96.19 323 MET A N 1
ATOM 2655 C CA . MET A 1 323 ? -7.273 16.516 -11.047 1 96.19 323 MET A CA 1
ATOM 2656 C C . MET A 1 323 ? -6.828 15.617 -9.891 1 96.19 323 MET A C 1
ATOM 2658 O O . MET A 1 323 ? -6.07 14.672 -10.094 1 96.19 323 MET A O 1
ATOM 2662 N N . CYS A 1 324 ? -7.293 15.922 -8.711 1 96.94 324 CYS A N 1
ATOM 2663 C CA . CYS A 1 324 ? -6.906 15.156 -7.531 1 96.94 324 CYS A CA 1
ATOM 2664 C C . CYS A 1 324 ? -7.441 13.734 -7.609 1 96.94 324 CYS A C 1
ATOM 2666 O O . CYS A 1 324 ? -6.738 12.781 -7.254 1 96.94 324 CYS A O 1
ATOM 2668 N N . VAL A 1 325 ? -8.672 13.594 -8.102 1 95.75 325 VAL A N 1
ATOM 2669 C CA . VAL A 1 325 ? -9.273 12.273 -8.227 1 95.75 325 VAL A CA 1
ATOM 2670 C C . VAL A 1 325 ? -8.508 11.445 -9.258 1 95.75 325 VAL A C 1
ATOM 2672 O O . VAL A 1 325 ? -8.273 10.25 -9.055 1 95.75 325 VAL A O 1
ATOM 2675 N N . PHE A 1 326 ? -8.102 12.102 -10.266 1 93.56 326 PHE A N 1
ATOM 2676 C CA . PHE A 1 326 ? -7.363 11.43 -11.328 1 93.56 326 PHE A CA 1
ATOM 2677 C C . PHE A 1 326 ? -6 10.961 -10.82 1 93.56 326 PHE A C 1
ATOM 2679 O O . PHE A 1 326 ? -5.555 9.859 -11.148 1 93.56 326 PHE A O 1
ATOM 2686 N N . SER A 1 327 ? -5.363 11.812 -10.078 1 93.19 327 SER A N 1
ATOM 2687 C CA . SER A 1 327 ? -4.023 11.508 -9.594 1 93.19 327 SER A CA 1
ATOM 2688 C C . SER A 1 327 ? -4.059 10.43 -8.516 1 93.19 327 SER A C 1
ATOM 2690 O O . SER A 1 327 ? -3.268 9.492 -8.539 1 93.19 327 SER A O 1
ATOM 2692 N N . ASP A 1 328 ? -4.922 10.617 -7.57 1 93.12 328 ASP A N 1
ATOM 2693 C CA . ASP A 1 328 ? -5.078 9.641 -6.496 1 93.12 328 ASP A CA 1
ATOM 2694 C C . ASP A 1 328 ? -6.43 9.805 -5.801 1 93.12 328 ASP A C 1
ATOM 2696 O O . ASP A 1 328 ? -6.594 10.68 -4.949 1 93.12 328 ASP A O 1
ATOM 2700 N N . LYS A 1 329 ? -7.219 8.891 -5.965 1 91.75 329 LYS A N 1
ATOM 2701 C CA . LYS A 1 329 ? -8.594 8.961 -5.488 1 91.75 329 LYS A CA 1
ATOM 2702 C C . LYS A 1 329 ? -8.68 8.688 -3.99 1 91.75 329 LYS A C 1
ATOM 2704 O O . LYS A 1 329 ? -9.5 9.273 -3.291 1 91.75 329 LYS A O 1
ATOM 2709 N N . PHE A 1 330 ? -7.832 7.887 -3.479 1 90.19 330 PHE A N 1
ATOM 2710 C CA . PHE A 1 330 ? -7.98 7.414 -2.107 1 90.19 330 PHE A CA 1
ATOM 2711 C C . PHE A 1 330 ? -6.934 8.047 -1.199 1 90.19 330 PHE A C 1
ATOM 2713 O O . PHE A 1 330 ? -6.152 7.348 -0.557 1 90.19 330 PHE A O 1
ATOM 2720 N N . ARG A 1 331 ? -6.867 9.359 -1.118 1 94.19 331 ARG A N 1
ATOM 2721 C CA . ARG A 1 331 ? -6.062 10.164 -0.205 1 94.19 331 ARG A CA 1
ATOM 2722 C C . ARG A 1 331 ? -6.934 11.133 0.591 1 94.19 331 ARG A C 1
ATOM 2724 O O . ARG A 1 331 ? -7.945 11.625 0.085 1 94.19 331 ARG A O 1
ATOM 2731 N N . ALA A 1 332 ? -6.578 11.375 1.781 1 95.38 332 ALA A N 1
ATOM 2732 C CA . ALA A 1 332 ? -7.359 12.266 2.641 1 95.38 332 ALA A CA 1
ATOM 2733 C C . ALA A 1 332 ? -7.48 13.656 2.025 1 95.38 332 ALA A C 1
ATOM 2735 O O . ALA A 1 332 ? -8.539 14.281 2.09 1 95.38 332 ALA A O 1
ATOM 2736 N N . GLU A 1 333 ? -6.441 14.125 1.404 1 96.81 333 GLU A N 1
ATOM 2737 C CA . GLU A 1 333 ? -6.445 15.445 0.773 1 96.81 333 GLU A CA 1
ATOM 2738 C C . GLU A 1 333 ? -7.453 15.508 -0.371 1 96.81 333 GLU A C 1
ATOM 2740 O O . GLU A 1 333 ? -8.188 16.484 -0.504 1 96.81 333 GLU A O 1
ATOM 2745 N N . THR A 1 334 ? -7.43 14.422 -1.16 1 97.44 334 THR A N 1
ATOM 2746 C CA . THR A 1 334 ? -8.367 14.359 -2.277 1 97.44 334 THR A CA 1
ATOM 2747 C C . THR A 1 334 ? -9.805 14.375 -1.778 1 97.44 334 THR A C 1
ATOM 2749 O O . THR A 1 334 ? -10.664 15.055 -2.354 1 97.44 334 THR A O 1
ATOM 2752 N N . MET A 1 335 ? -10.023 13.672 -0.668 1 97.69 335 MET A N 1
ATOM 2753 C CA . MET A 1 335 ? -11.367 13.625 -0.094 1 97.69 335 MET A CA 1
ATOM 2754 C C . MET A 1 335 ? -11.781 15 0.431 1 97.69 335 MET A C 1
ATOM 2756 O O . MET A 1 335 ? -12.945 15.391 0.299 1 97.69 335 MET A O 1
ATOM 2760 N N . CYS A 1 336 ? -10.867 15.656 1.003 1 97.75 336 CYS A N 1
ATOM 2761 C CA . CYS A 1 336 ? -11.148 17 1.493 1 97.75 336 CYS A CA 1
ATOM 2762 C C . CYS A 1 336 ? -11.477 17.938 0.342 1 97.75 336 CYS A C 1
ATOM 2764 O O . CYS A 1 336 ? -12.391 18.766 0.447 1 97.75 336 CYS A O 1
ATOM 2766 N N . VAL A 1 337 ? -10.766 17.828 -0.764 1 98.25 337 VAL A N 1
ATOM 2767 C CA . VAL A 1 337 ? -11.016 18.656 -1.939 1 98.25 337 VAL A CA 1
ATOM 2768 C C . VAL A 1 337 ? -12.414 18.375 -2.479 1 98.25 337 VAL A C 1
ATOM 2770 O O . VAL A 1 337 ? -13.156 19.297 -2.82 1 98.25 337 VAL A O 1
ATOM 2773 N N . LEU A 1 338 ? -12.797 17.156 -2.537 1 98 338 LEU A N 1
ATOM 2774 C CA . LEU A 1 338 ? -14.133 16.781 -2.99 1 98 338 LEU A CA 1
ATOM 2775 C C . LEU A 1 338 ? -15.203 17.312 -2.039 1 98 338 LEU A C 1
ATOM 2777 O O . LEU A 1 338 ? -16.266 17.734 -2.477 1 98 338 LEU A O 1
ATOM 2781 N N . GLY A 1 339 ? -14.906 17.172 -0.757 1 98.06 339 GLY A N 1
ATOM 2782 C CA . GLY A 1 339 ? -15.82 17.75 0.209 1 98.06 339 GLY A CA 1
ATOM 2783 C C . GLY A 1 339 ? -16.094 19.234 -0.028 1 98.06 339 GLY A C 1
ATOM 2784 O O . GLY A 1 339 ? -17.234 19.672 -0.04 1 98.06 339 GLY A O 1
ATOM 2785 N N . ASN A 1 340 ? -15.055 19.984 -0.244 1 97.75 340 ASN A N 1
ATOM 2786 C CA . ASN A 1 340 ? -15.188 21.406 -0.524 1 97.75 340 ASN A CA 1
ATOM 2787 C C . ASN A 1 340 ? -15.93 21.656 -1.832 1 97.75 340 ASN A C 1
ATOM 2789 O O . ASN A 1 340 ? -16.703 22.609 -1.942 1 97.75 340 ASN A O 1
ATOM 2793 N N . TYR A 1 341 ? -15.633 20.812 -2.803 1 97.69 341 TYR A N 1
ATOM 2794 C CA . TYR A 1 341 ? -16.297 20.922 -4.094 1 97.69 341 TYR A CA 1
ATOM 2795 C C . TYR A 1 341 ? -17.812 20.766 -3.945 1 97.69 341 TYR A C 1
ATOM 2797 O O . TYR A 1 341 ? -18.578 21.594 -4.426 1 97.69 341 TYR A O 1
ATOM 2805 N N . TYR A 1 342 ? -18.281 19.766 -3.236 1 97.5 342 TYR A N 1
ATOM 2806 C CA . TYR A 1 342 ? -19.703 19.516 -3.057 1 97.5 342 TYR A CA 1
ATOM 2807 C C . TYR A 1 342 ? -20.312 20.547 -2.113 1 97.5 342 TYR A C 1
ATOM 2809 O O . TYR A 1 342 ? -21.484 20.938 -2.271 1 97.5 342 TYR A O 1
ATOM 2817 N N . SER A 1 343 ? -19.547 20.984 -1.175 1 96.44 343 SER A N 1
ATOM 2818 C CA . SER A 1 343 ? -20.016 22.047 -0.295 1 96.44 343 SER A CA 1
ATOM 2819 C C . SER A 1 343 ? -20.281 23.328 -1.075 1 96.44 343 SER A C 1
ATOM 2821 O O . SER A 1 343 ? -21.266 24.016 -0.82 1 96.44 343 SER A O 1
ATOM 2823 N N . SER A 1 344 ? -19.391 23.625 -1.98 1 95.69 344 SER A N 1
ATOM 2824 C CA . SER A 1 344 ? -19.547 24.828 -2.795 1 95.69 344 SER A CA 1
ATOM 2825 C C . SER A 1 344 ? -20.797 24.75 -3.668 1 95.69 344 SER A C 1
ATOM 2827 O O . SER A 1 344 ? -21.359 25.766 -4.062 1 95.69 344 SER A O 1
ATOM 2829 N N . LYS A 1 345 ? -21.297 23.531 -3.93 1 95.31 345 LYS A N 1
ATOM 2830 C CA . LYS A 1 345 ? -22.5 23.297 -4.715 1 95.31 345 LYS A CA 1
ATOM 2831 C C . LYS A 1 345 ? -23.719 23.141 -3.814 1 95.31 345 LYS A C 1
ATOM 2833 O O . LYS A 1 345 ? -24.812 22.812 -4.285 1 95.31 345 LYS A O 1
ATOM 2838 N N . VAL A 1 346 ? -23.578 23.281 -2.566 1 95.12 346 VAL A N 1
ATOM 2839 C CA . VAL A 1 346 ? -24.609 23.234 -1.541 1 95.12 346 VAL A CA 1
ATOM 2840 C C . VAL A 1 346 ? -25.156 21.828 -1.411 1 95.12 346 VAL A C 1
ATOM 2842 O O . VAL A 1 346 ? -26.328 21.625 -1.107 1 95.12 346 VAL A O 1
ATOM 2845 N N . GLU A 1 347 ? -24.297 20.875 -1.834 1 96.75 347 GLU A N 1
ATOM 2846 C CA . GLU A 1 347 ? -24.609 19.469 -1.563 1 96.75 347 GLU A CA 1
ATOM 2847 C C . GLU A 1 347 ? -23.969 19.016 -0.255 1 96.75 347 GLU A C 1
ATOM 2849 O O . GLU A 1 347 ? -23.031 18.203 -0.262 1 96.75 347 GLU A O 1
ATOM 2854 N N . ARG A 1 348 ? -24.625 19.344 0.791 1 95.94 348 ARG A N 1
ATOM 2855 C CA . ARG A 1 348 ? -24.016 19.281 2.115 1 95.94 348 ARG A CA 1
ATOM 2856 C C . ARG A 1 348 ? -23.891 17.828 2.584 1 95.94 348 ARG A C 1
ATOM 2858 O O . ARG A 1 348 ? -22.875 17.469 3.189 1 95.94 348 ARG A O 1
ATOM 2865 N N . GLU A 1 349 ? -24.766 17 2.293 1 96.31 349 GLU A N 1
ATOM 2866 C CA . GLU A 1 349 ? -24.719 15.609 2.723 1 96.31 349 GLU A CA 1
ATOM 2867 C C . GLU A 1 349 ? -23.578 14.867 2.033 1 96.31 349 GLU A C 1
ATOM 2869 O O . GLU A 1 349 ? -22.875 14.07 2.664 1 96.31 349 GLU A O 1
ATOM 2874 N N . LYS A 1 350 ? -23.438 15.164 0.802 1 97.19 350 LYS A N 1
ATOM 2875 C CA . LYS A 1 350 ? -22.344 14.555 0.065 1 97.19 350 LYS A CA 1
ATOM 2876 C C . LYS A 1 350 ? -21 15.055 0.58 1 97.19 350 LYS A C 1
ATOM 2878 O O . LYS A 1 350 ? -20.031 14.289 0.666 1 97.19 350 LYS A O 1
ATOM 2883 N N . ALA A 1 351 ? -20.922 16.312 0.86 1 97.88 351 ALA A N 1
ATOM 2884 C CA . ALA A 1 351 ? -19.703 16.891 1.416 1 97.88 351 ALA A CA 1
ATOM 2885 C C . ALA A 1 351 ? -19.312 16.203 2.725 1 97.88 351 ALA A C 1
ATOM 2887 O O . ALA A 1 351 ? -18.156 15.836 2.924 1 97.88 351 ALA A O 1
ATOM 2888 N N . ILE A 1 352 ? -20.328 15.992 3.561 1 97.44 352 ILE A N 1
ATOM 2889 C CA . ILE A 1 352 ? -20.094 15.352 4.852 1 97.44 352 ILE A CA 1
ATOM 2890 C C . ILE A 1 352 ? -19.578 13.93 4.633 1 97.44 352 ILE A C 1
ATOM 2892 O O . ILE A 1 352 ? -18.672 13.484 5.336 1 97.44 352 ILE A O 1
ATOM 2896 N N . SER A 1 353 ? -20.094 13.305 3.705 1 97.12 353 SER A N 1
ATOM 2897 C CA . SER A 1 353 ? -19.688 11.938 3.418 1 97.12 353 SER A CA 1
ATOM 2898 C C . SER A 1 353 ? -18.219 11.883 3.012 1 97.12 353 SER A C 1
ATOM 2900 O O . SER A 1 353 ? -17.484 10.984 3.43 1 97.12 353 SER A O 1
ATOM 2902 N N . TYR A 1 354 ? -17.797 12.812 2.213 1 97.38 354 TYR A N 1
ATOM 2903 C CA . TYR A 1 354 ? -16.406 12.828 1.764 1 97.38 354 TYR A CA 1
ATOM 2904 C C . TYR A 1 354 ? -15.469 13.234 2.896 1 97.38 354 TYR A C 1
ATOM 2906 O O . TYR A 1 354 ? -14.352 12.727 2.998 1 97.38 354 TYR A O 1
ATOM 2914 N N . PHE A 1 355 ? -15.906 14.148 3.764 1 97.06 355 PHE A N 1
ATOM 2915 C CA . PHE A 1 355 ? -15.094 14.477 4.93 1 97.06 355 PHE A CA 1
ATOM 2916 C C . PHE A 1 355 ? -14.961 13.266 5.855 1 97.06 355 PHE A C 1
ATOM 2918 O O . PHE A 1 355 ? -13.898 13.039 6.43 1 97.06 355 PHE A O 1
ATOM 2925 N N . ARG A 1 356 ? -16 12.531 5.965 1 94.94 356 ARG A N 1
ATOM 2926 C CA . ARG A 1 356 ? -15.961 11.312 6.77 1 94.94 356 ARG A CA 1
ATOM 2927 C C . ARG A 1 356 ? -14.984 10.305 6.184 1 94.94 356 ARG A C 1
ATOM 2929 O O . ARG A 1 356 ? -14.266 9.633 6.922 1 94.94 356 ARG A O 1
ATOM 2936 N N . ARG A 1 357 ? -15.039 10.234 4.891 1 94.56 357 ARG A N 1
ATOM 2937 C CA . ARG A 1 357 ? -14.109 9.336 4.219 1 94.56 357 ARG A CA 1
ATOM 2938 C C . ARG A 1 357 ? -12.664 9.781 4.43 1 94.56 357 ARG A C 1
ATOM 2940 O O . ARG A 1 357 ? -11.766 8.945 4.57 1 94.56 357 ARG A O 1
ATOM 2947 N N . ALA A 1 358 ? -12.406 11.062 4.371 1 95.5 358 ALA A N 1
ATOM 2948 C CA . ALA A 1 358 ? -11.078 11.586 4.652 1 95.5 358 ALA A CA 1
ATOM 2949 C C . ALA A 1 358 ? -10.602 11.164 6.039 1 95.5 358 ALA A C 1
ATOM 2951 O O . ALA A 1 358 ? -9.438 10.789 6.215 1 95.5 358 ALA A O 1
ATOM 2952 N N . LEU A 1 359 ? -11.516 11.141 6.973 1 93.19 359 LEU A N 1
ATOM 2953 C CA . LEU A 1 359 ? -11.188 10.812 8.359 1 93.19 359 LEU A CA 1
ATOM 2954 C C . LEU A 1 359 ? -11.023 9.305 8.531 1 93.19 359 LEU A C 1
ATOM 2956 O O . LEU A 1 359 ? -10.352 8.852 9.461 1 93.19 359 LEU A O 1
ATOM 2960 N N . GLN A 1 360 ? -11.617 8.547 7.652 1 90.25 360 GLN A N 1
ATOM 2961 C CA . GLN A 1 360 ? -11.398 7.105 7.656 1 90.25 360 GLN A CA 1
ATOM 2962 C C . GLN A 1 360 ? -9.984 6.762 7.199 1 90.25 360 GLN A C 1
ATOM 2964 O O . GLN A 1 360 ? -9.398 5.781 7.66 1 90.25 360 GLN A O 1
ATOM 2969 N N . ILE A 1 361 ? -9.547 7.594 6.305 1 89.88 361 ILE A N 1
ATOM 2970 C CA . ILE A 1 361 ? -8.195 7.395 5.789 1 89.88 361 ILE A CA 1
ATOM 2971 C C . ILE A 1 361 ? -7.176 7.922 6.797 1 89.88 361 ILE A C 1
ATOM 2973 O O . ILE A 1 361 ? -6.191 7.246 7.102 1 89.88 361 ILE A O 1
ATOM 2977 N N . ASP A 1 362 ? -7.449 9.133 7.289 1 90.38 362 ASP A N 1
ATOM 2978 C CA . ASP A 1 362 ? -6.59 9.773 8.281 1 90.38 362 ASP A CA 1
ATOM 2979 C C . ASP A 1 362 ? -7.418 10.398 9.406 1 90.38 362 ASP A C 1
ATOM 2981 O O . ASP A 1 362 ? -7.957 11.492 9.25 1 90.38 362 ASP A O 1
ATOM 2985 N N . ARG A 1 363 ? -7.34 9.82 10.477 1 87.19 363 ARG A N 1
ATOM 2986 C CA . ARG A 1 363 ? -8.156 10.242 11.609 1 87.19 363 ARG A CA 1
ATOM 2987 C C . ARG A 1 363 ? -7.656 11.562 12.188 1 87.19 363 ARG A C 1
ATOM 2989 O O . ARG A 1 363 ? -8.398 12.273 12.867 1 87.19 363 ARG A O 1
ATOM 2996 N N . ASN A 1 364 ? -6.473 11.93 11.867 1 88 364 ASN A N 1
ATOM 2997 C CA . ASN A 1 364 ? -5.879 13.133 12.445 1 88 364 ASN A CA 1
ATOM 2998 C C . ASN A 1 364 ? -5.902 14.289 11.461 1 88 364 ASN A C 1
ATOM 3000 O O . ASN A 1 364 ? -5.164 15.266 11.625 1 88 364 ASN A O 1
ATOM 3004 N N . CYS A 1 365 ? -6.75 14.141 10.523 1 91.38 365 CYS A N 1
ATOM 3005 C CA . CYS A 1 365 ? -6.875 15.219 9.547 1 91.38 365 CYS A CA 1
ATOM 3006 C C . CYS A 1 365 ? -7.668 16.391 10.125 1 91.38 365 CYS A C 1
ATOM 3008 O O . CYS A 1 365 ? -8.898 16.391 10.062 1 91.38 365 CYS A O 1
ATOM 3010 N N . LEU A 1 366 ? -7.004 17.391 10.5 1 89.88 366 LEU A N 1
ATOM 3011 C CA . LEU A 1 366 ? -7.59 18.531 11.188 1 89.88 366 LEU A CA 1
ATOM 3012 C C . LEU A 1 366 ? -8.602 19.25 10.297 1 89.88 366 LEU A C 1
ATOM 3014 O O . LEU A 1 366 ? -9.711 19.562 10.734 1 89.88 366 LEU A O 1
ATOM 3018 N N . SER A 1 367 ? -8.266 19.469 9.109 1 91.25 367 SER A N 1
ATOM 3019 C CA . SER A 1 367 ? -9.125 20.188 8.172 1 91.25 367 SER A CA 1
ATOM 3020 C C . SER A 1 367 ? -10.453 19.484 7.98 1 91.25 367 SER A C 1
ATOM 3022 O O . SER A 1 367 ? -11.508 20.109 7.941 1 91.25 367 SER A O 1
ATOM 3024 N N . ALA A 1 368 ? -10.375 18.219 7.918 1 94.94 368 ALA A N 1
ATOM 3025 C CA . ALA A 1 368 ? -11.586 17.438 7.672 1 94.94 368 ALA A CA 1
ATOM 3026 C C . ALA A 1 368 ? -12.547 17.531 8.852 1 94.94 368 ALA A C 1
ATOM 3028 O O . ALA A 1 368 ? -13.758 17.641 8.664 1 94.94 368 ALA A O 1
ATOM 3029 N N . TRP A 1 369 ? -12.078 17.516 10.055 1 94.75 369 TRP A N 1
ATOM 3030 C CA . TRP A 1 369 ? -12.914 17.641 11.242 1 94.75 369 TRP A CA 1
ATOM 3031 C C . TRP A 1 369 ? -13.586 19 11.289 1 94.75 369 TRP A C 1
ATOM 3033 O O . TRP A 1 369 ? -14.797 19.094 11.523 1 94.75 369 TRP A O 1
ATOM 3043 N N . THR A 1 370 ? -12.852 20 11.062 1 94.5 370 THR A N 1
ATOM 3044 C CA . THR A 1 370 ? -13.359 21.375 11.125 1 94.5 370 THR A CA 1
ATOM 3045 C C . THR A 1 370 ? -14.414 21.594 10.047 1 94.5 370 THR A C 1
ATOM 3047 O O . THR A 1 370 ? -15.492 22.141 10.328 1 94.5 370 THR A O 1
ATOM 3050 N N . LEU A 1 371 ? -14.125 21.172 8.875 1 95.75 371 LEU A N 1
ATOM 3051 C CA . LEU A 1 371 ? -15.031 21.391 7.75 1 95.75 371 LEU A CA 1
ATOM 3052 C C . LEU A 1 371 ? -16.297 20.562 7.914 1 95.75 371 LEU A C 1
ATOM 3054 O O . LEU A 1 371 ? -17.391 21.016 7.562 1 95.75 371 LEU A O 1
ATOM 3058 N N . MET A 1 372 ? -16.141 19.406 8.398 1 96.5 372 MET A N 1
ATOM 3059 C CA . MET A 1 372 ? -17.312 18.562 8.688 1 96.5 372 MET A CA 1
ATOM 3060 C C . MET A 1 372 ? -18.203 19.234 9.719 1 96.5 372 MET A C 1
ATOM 3062 O O . MET A 1 372 ? -19.438 19.219 9.586 1 96.5 372 MET A O 1
ATOM 3066 N N . GLY A 1 373 ? -17.672 19.828 10.742 1 95.94 373 GLY A N 1
ATOM 3067 C CA . GLY A 1 373 ? -18.438 20.578 11.719 1 95.94 373 GLY A CA 1
ATOM 3068 C C . GLY A 1 373 ? -19.234 21.719 11.102 1 95.94 373 GLY A C 1
ATOM 3069 O O . GLY A 1 373 ? -20.406 21.906 11.422 1 95.94 373 GLY A O 1
ATOM 3070 N N . HIS A 1 374 ? -18.547 22.422 10.242 1 95.19 374 HIS A N 1
ATOM 3071 C CA . HIS A 1 374 ? -19.219 23.516 9.555 1 95.19 374 HIS A CA 1
ATOM 3072 C C . HIS A 1 374 ? -20.438 23.016 8.781 1 95.19 374 HIS A C 1
ATOM 3074 O O . HIS A 1 374 ? -21.5 23.656 8.789 1 95.19 374 HIS A O 1
ATOM 3080 N N . GLU A 1 375 ? -20.281 21.906 8.117 1 96.5 375 GLU A N 1
ATOM 3081 C CA . GLU A 1 375 ? -21.391 21.359 7.324 1 96.5 375 GLU A CA 1
ATOM 3082 C C . GLU A 1 375 ? -22.516 20.875 8.219 1 96.5 375 GLU A C 1
ATOM 3084 O O . GLU A 1 375 ? -23.703 21.016 7.875 1 96.5 375 GLU A O 1
ATOM 3089 N N . TYR A 1 376 ? -22.188 20.375 9.344 1 96.06 376 TYR A N 1
ATOM 3090 C CA . TYR A 1 376 ? -23.203 19.938 10.289 1 96.06 376 TYR A CA 1
ATOM 3091 C C . TYR A 1 376 ? -23.984 21.125 10.844 1 96.06 376 TYR A C 1
ATOM 3093 O O . TYR A 1 376 ? -25.188 21.016 11.094 1 96.06 376 TYR A O 1
ATOM 3101 N N . VAL A 1 377 ? -23.312 22.203 11.031 1 94.69 377 VAL A N 1
ATOM 3102 C CA . VAL A 1 377 ? -23.984 23.406 11.492 1 94.69 377 VAL A CA 1
ATOM 3103 C C . VAL A 1 377 ? -25 23.875 10.438 1 94.69 377 VAL A C 1
ATOM 3105 O O . VAL A 1 377 ? -26.109 24.281 10.766 1 94.69 377 VAL A O 1
ATOM 3108 N N . GLU A 1 378 ? -24.562 23.766 9.227 1 93.31 378 GLU A N 1
ATOM 3109 C CA . GLU A 1 378 ? -25.406 24.203 8.125 1 93.31 378 GLU A CA 1
ATOM 3110 C C . GLU A 1 378 ? -26.656 23.344 8.008 1 93.31 378 GLU A C 1
ATOM 3112 O O . GLU A 1 378 ? -27.719 23.844 7.629 1 93.31 378 GLU A O 1
ATOM 3117 N N . ILE A 1 379 ? -26.5 22.109 8.32 1 95 379 ILE A N 1
ATOM 3118 C CA . ILE A 1 379 ? -27.672 21.234 8.227 1 95 379 ILE A CA 1
ATOM 3119 C C . ILE A 1 379 ? -28.359 21.156 9.586 1 95 379 ILE A C 1
ATOM 3121 O O . ILE A 1 379 ? -29.203 20.281 9.805 1 95 379 ILE A O 1
ATOM 3125 N N . LYS A 1 380 ? -27.969 21.938 10.586 1 93.31 380 LYS A N 1
ATOM 3126 C CA . LYS A 1 380 ? -28.578 22.141 11.906 1 93.31 380 LYS A CA 1
ATOM 3127 C C . LYS A 1 380 ? -28.438 20.891 12.766 1 93.31 380 LYS A C 1
ATOM 3129 O O . LYS A 1 380 ? -29.359 20.516 13.484 1 93.31 380 LYS A O 1
ATOM 3134 N N . ASN A 1 381 ? -27.453 20.203 12.492 1 94.44 381 ASN A N 1
ATOM 3135 C CA . ASN A 1 381 ? -27.078 19.125 13.391 1 94.44 381 ASN A CA 1
ATOM 3136 C C . ASN A 1 381 ? -26 19.578 14.383 1 94.44 381 ASN A C 1
ATOM 3138 O O . ASN A 1 381 ? -24.828 19.25 14.211 1 94.44 381 ASN A O 1
ATOM 3142 N N . THR A 1 382 ? -26.422 20.156 15.43 1 93.44 382 THR A N 1
ATOM 3143 C CA . THR A 1 382 ? -25.531 20.797 16.391 1 93.44 382 THR A CA 1
ATOM 3144 C C . THR A 1 382 ? -24.734 19.766 17.172 1 93.44 382 THR A C 1
ATOM 3146 O O . THR A 1 382 ? -23.562 20.016 17.516 1 93.44 382 THR A O 1
ATOM 3149 N N . HIS A 1 383 ? -25.344 18.719 17.406 1 92.81 383 HIS A N 1
ATOM 3150 C CA . HIS A 1 383 ? -24.656 17.688 18.188 1 92.81 383 HIS A CA 1
ATOM 3151 C C . HIS A 1 383 ? -23.438 17.156 17.453 1 92.81 383 HIS A C 1
ATOM 3153 O O . HIS A 1 383 ? -22.344 17.109 18.016 1 92.81 383 HIS A O 1
ATOM 3159 N N . ALA A 1 384 ? -23.656 16.797 16.25 1 94.19 384 ALA A N 1
ATOM 3160 C CA . ALA A 1 384 ? -22.562 16.281 15.453 1 94.19 384 ALA A CA 1
ATOM 3161 C C . ALA A 1 384 ? -21.5 17.344 15.211 1 94.19 384 ALA A C 1
ATOM 3163 O O . ALA A 1 384 ? -20.312 17.047 15.141 1 94.19 384 ALA A O 1
ATOM 3164 N N . ALA A 1 385 ? -21.906 18.547 15.133 1 95.56 385 ALA A N 1
ATOM 3165 C CA . ALA A 1 385 ? -20.969 19.656 14.945 1 95.56 385 ALA A CA 1
ATOM 3166 C C . ALA A 1 385 ? -20.062 19.812 16.156 1 95.56 385 ALA A C 1
ATOM 3168 O O . ALA A 1 385 ? -18.844 19.969 16 1 95.56 385 ALA A O 1
ATOM 3169 N N . VAL A 1 386 ? -20.625 19.734 17.297 1 94.81 386 VAL A N 1
ATOM 3170 C CA . VAL A 1 386 ? -19.859 19.891 18.531 1 94.81 386 VAL A CA 1
ATOM 3171 C C . VAL A 1 386 ? -18.844 18.766 18.656 1 94.81 386 VAL A C 1
ATOM 3173 O O . VAL A 1 386 ? -17.688 19 19 1 94.81 386 VAL A O 1
ATOM 3176 N N . ILE A 1 387 ? -19.297 17.578 18.312 1 93.56 387 ILE A N 1
ATOM 3177 C CA . ILE A 1 387 ? -18.406 16.422 18.391 1 93.56 387 ILE A CA 1
ATOM 3178 C C . ILE A 1 387 ? -17.234 16.609 17.422 1 93.56 387 ILE A C 1
ATOM 3180 O O . ILE A 1 387 ? -16.094 16.344 17.766 1 93.56 387 ILE A O 1
ATOM 3184 N N . SER A 1 388 ? -17.516 17.062 16.266 1 94.94 388 SER A N 1
ATOM 3185 C CA . SER A 1 388 ? -16.5 17.281 15.242 1 94.94 388 SER A CA 1
ATOM 3186 C C . SER A 1 388 ? -15.484 18.328 15.68 1 94.94 388 SER A C 1
ATOM 3188 O O . SER A 1 388 ? -14.273 18.109 15.555 1 94.94 388 SER A O 1
ATOM 3190 N N . TYR A 1 389 ? -15.977 19.406 16.188 1 94.81 389 TYR A N 1
ATOM 3191 C CA . TYR A 1 389 ? -15.078 20.469 16.625 1 94.81 389 TYR A CA 1
ATOM 3192 C C . TYR A 1 389 ? -14.25 20.031 17.828 1 94.81 389 TYR A C 1
ATOM 3194 O O . TYR A 1 389 ? -13.078 20.391 17.938 1 94.81 389 TYR A O 1
ATOM 3202 N N . LYS A 1 390 ? -14.812 19.328 18.734 1 94 390 LYS A N 1
ATOM 3203 C CA . LYS A 1 390 ? -14.078 18.828 19.906 1 94 390 LYS A CA 1
ATOM 3204 C C . LYS A 1 390 ? -12.945 17.906 19.484 1 94 390 LYS A C 1
ATOM 3206 O O . LYS A 1 390 ? -11.852 17.953 20.047 1 94 390 LYS A O 1
ATOM 3211 N N . ARG A 1 391 ? -13.227 17.109 18.516 1 92.44 391 ARG A N 1
ATOM 3212 C CA . ARG A 1 391 ? -12.188 16.219 18 1 92.44 391 ARG A CA 1
ATOM 3213 C C . ARG A 1 391 ? -11.078 17 17.312 1 92.44 391 ARG A C 1
ATOM 3215 O O . ARG A 1 391 ? -9.906 16.625 17.391 1 92.44 391 ARG A O 1
ATOM 3222 N N . ALA A 1 392 ? -11.461 18.016 16.656 1 93.69 392 ALA A N 1
ATOM 3223 C CA . ALA A 1 392 ? -10.469 18.875 16 1 93.69 392 ALA A CA 1
ATOM 3224 C C . ALA A 1 392 ? -9.539 19.5 17.031 1 93.69 392 ALA A C 1
ATOM 3226 O O . ALA A 1 392 ? -8.328 19.594 16.812 1 93.69 392 ALA A O 1
ATOM 3227 N N . VAL A 1 393 ? -10.109 19.906 18.156 1 92.5 393 VAL A N 1
ATOM 3228 C CA . VAL A 1 393 ? -9.32 20.516 19.234 1 92.5 393 VAL A CA 1
ATOM 3229 C C . VAL A 1 393 ? -8.383 19.469 19.828 1 92.5 393 VAL A C 1
ATOM 3231 O O . VAL A 1 393 ? -7.25 19.797 20.203 1 92.5 393 VAL A O 1
ATOM 3234 N N . GLU A 1 394 ? -8.805 18.281 19.875 1 88.69 394 GLU A N 1
ATOM 3235 C CA . GLU A 1 394 ? -7.988 17.188 20.422 1 88.69 394 GLU A CA 1
ATOM 3236 C C . GLU A 1 394 ? -6.812 16.875 19.5 1 88.69 394 GLU A C 1
ATOM 3238 O O . GLU A 1 394 ? -5.723 16.547 19.969 1 88.69 394 GLU A O 1
ATOM 3243 N N . VAL A 1 395 ? -7.055 16.938 18.281 1 87.94 395 VAL A N 1
ATOM 3244 C CA . VAL A 1 395 ? -6.02 16.609 17.312 1 87.94 395 VAL A CA 1
ATOM 3245 C C . VAL A 1 395 ? -4.922 17.672 17.359 1 87.94 395 VAL A C 1
ATOM 3247 O O . VAL A 1 395 ? -3.734 17.344 17.344 1 87.94 395 VAL A O 1
ATOM 3250 N N . ASN A 1 396 ? -5.383 18.938 17.344 1 87.75 396 ASN A N 1
ATOM 3251 C CA . ASN A 1 396 ? -4.43 20.031 17.406 1 87.75 396 ASN A CA 1
ATOM 3252 C C . ASN A 1 396 ? -4.945 21.172 18.281 1 87.75 396 ASN A C 1
ATOM 3254 O O . ASN A 1 396 ? -5.605 22.094 17.797 1 87.75 396 ASN A O 1
ATOM 3258 N N . PRO A 1 397 ? -4.531 21.172 19.422 1 86.94 397 PRO A N 1
ATOM 3259 C CA . PRO A 1 397 ? -5.008 22.203 20.328 1 86.94 397 PRO A CA 1
ATOM 3260 C C . PRO A 1 397 ? -4.43 23.578 20.016 1 86.94 397 PRO A C 1
ATOM 3262 O O . PRO A 1 397 ? -4.922 24.594 20.531 1 86.94 397 PRO A O 1
ATOM 3265 N N . LYS A 1 398 ? -3.488 23.641 19.156 1 82.62 398 LYS A N 1
ATOM 3266 C CA . LYS A 1 398 ? -2.852 24.906 18.828 1 82.62 398 LYS A CA 1
ATOM 3267 C C . LYS A 1 398 ?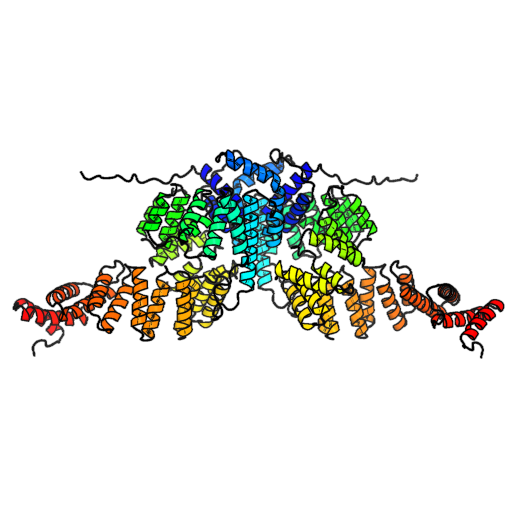 -3.621 25.656 17.734 1 82.62 398 LYS A C 1
ATOM 3269 O O . LYS A 1 398 ? -3.4 26.844 17.516 1 82.62 398 LYS A O 1
ATOM 3274 N N . ASP A 1 399 ? -4.512 25 17.172 1 85.88 399 ASP A N 1
ATOM 3275 C CA . ASP A 1 399 ? -5.289 25.625 16.109 1 85.88 399 ASP A CA 1
ATOM 3276 C C . ASP A 1 399 ? -6.488 26.375 16.672 1 85.88 399 ASP A C 1
ATOM 3278 O O . ASP A 1 399 ? -7.371 25.781 17.281 1 85.88 399 ASP A O 1
ATOM 3282 N N . TYR A 1 400 ? -6.586 27.672 16.359 1 87.19 400 TYR A N 1
ATOM 3283 C CA . TYR A 1 400 ? -7.602 28.531 16.953 1 87.19 400 TYR A CA 1
ATOM 3284 C C . TYR A 1 400 ? -8.961 28.312 16.297 1 87.19 400 TYR A C 1
ATOM 3286 O O . TYR A 1 400 ? -9.992 28.672 16.859 1 87.19 400 TYR A O 1
ATOM 3294 N N . ARG A 1 401 ? -9.016 27.781 15.156 1 87.5 401 ARG A N 1
ATOM 3295 C CA . ARG A 1 401 ? -10.227 27.719 14.359 1 87.5 401 ARG A CA 1
ATOM 3296 C C . ARG A 1 401 ? -11.281 26.844 15.039 1 87.5 401 ARG A C 1
ATOM 3298 O O . ARG A 1 401 ? -12.469 27.172 15.023 1 87.5 401 ARG A O 1
ATOM 3305 N N . ALA A 1 402 ? -10.789 25.719 15.484 1 91.75 402 ALA A N 1
ATOM 3306 C CA . ALA A 1 402 ? -11.734 24.812 16.125 1 91.75 402 ALA A CA 1
ATOM 3307 C C . ALA A 1 402 ? -12.266 25.422 17.438 1 91.75 402 ALA A C 1
ATOM 3309 O O . ALA A 1 402 ? -13.445 25.266 17.75 1 91.75 402 ALA A O 1
ATOM 3310 N N . TRP A 1 403 ? -11.484 26.094 18.141 1 93.62 403 TRP A N 1
ATOM 3311 C CA . TRP A 1 403 ? -11.898 26.766 19.375 1 93.62 403 TRP A CA 1
ATOM 3312 C C . TRP A 1 403 ? -12.922 27.859 19.078 1 93.62 403 TRP A C 1
ATOM 3314 O O . TRP A 1 403 ? -13.922 27.984 19.781 1 93.62 403 TRP A O 1
ATOM 3324 N N . CYS A 1 404 ? -12.633 28.547 18.094 1 93.12 404 CYS A N 1
ATOM 3325 C CA . CYS A 1 404 ? -13.539 29.609 17.688 1 93.12 404 CYS A CA 1
ATOM 3326 C C . CYS A 1 404 ? -14.891 29.047 17.266 1 93.12 404 CYS A C 1
ATOM 3328 O O . CYS A 1 404 ? -15.938 29.578 17.641 1 93.12 404 CYS A O 1
ATOM 3330 N N . ALA A 1 405 ? -14.875 27.984 16.562 1 94.62 405 ALA A N 1
ATOM 3331 C CA . ALA A 1 405 ? -16.109 27.359 16.078 1 94.62 405 ALA A CA 1
ATOM 3332 C C . ALA A 1 405 ? -16.953 26.844 17.25 1 94.62 405 ALA A C 1
ATOM 3334 O O . ALA A 1 405 ? -18.172 26.938 17.219 1 94.62 405 ALA A O 1
ATOM 3335 N N . LEU A 1 406 ? -16.344 26.312 18.234 1 95.75 406 LEU A N 1
ATOM 3336 C CA . LEU A 1 406 ? -17.047 25.859 19.422 1 95.75 406 LEU A CA 1
ATOM 3337 C C . LEU A 1 406 ? -17.672 27.031 20.172 1 95.75 406 LEU A C 1
ATOM 3339 O O . LEU A 1 406 ? -18.797 26.922 20.656 1 95.75 406 LEU A O 1
ATOM 3343 N N . GLY A 1 407 ? -16.922 28.062 20.25 1 95.12 407 GLY A N 1
ATOM 3344 C CA . GLY A 1 407 ? -17.484 29.266 20.844 1 95.12 407 GLY A CA 1
ATOM 3345 C C . GLY A 1 407 ? -18.719 29.766 20.125 1 95.12 407 GLY A C 1
ATOM 3346 O O . GLY A 1 407 ? -19.719 30.125 20.75 1 95.12 407 GLY A O 1
ATOM 3347 N N . GLN A 1 408 ? -18.688 29.75 18.875 1 93.94 408 GLN A N 1
ATOM 3348 C CA . GLN A 1 408 ? -19.797 30.219 18.047 1 93.94 408 GLN A CA 1
ATOM 3349 C C . GLN A 1 408 ? -21.031 29.328 18.219 1 93.94 408 GLN A C 1
ATOM 3351 O O . GLN A 1 408 ? -22.156 29.812 18.25 1 93.94 408 GLN A O 1
ATOM 3356 N N . ILE A 1 409 ? -20.781 28.078 18.266 1 94.88 409 ILE A N 1
ATOM 3357 C CA . ILE A 1 409 ? -21.906 27.156 18.375 1 94.88 409 ILE A CA 1
ATOM 3358 C C . ILE A 1 409 ? -22.562 27.312 19.75 1 94.88 409 ILE A C 1
ATOM 3360 O O . ILE A 1 409 ? -23.781 27.281 19.859 1 94.88 409 ILE A O 1
ATOM 3364 N N . TYR A 1 410 ? -21.797 27.453 20.781 1 94.94 410 TYR A N 1
ATOM 3365 C CA . TYR A 1 410 ? -22.359 27.609 22.109 1 94.94 410 TYR A CA 1
ATOM 3366 C C . TYR A 1 410 ? -23.062 28.953 22.266 1 94.94 410 TYR A C 1
ATOM 3368 O O . TYR A 1 410 ? -24.031 29.078 23.016 1 94.94 410 TYR A O 1
ATOM 3376 N N . GLU A 1 411 ? -22.547 29.875 21.516 1 93.25 411 GLU A N 1
ATOM 3377 C CA . GLU A 1 411 ? -23.266 31.141 21.453 1 93.25 411 GLU A CA 1
ATOM 3378 C C . GLU A 1 411 ? -24.625 30.969 20.797 1 93.25 411 GLU A C 1
ATOM 3380 O O . GLU A 1 411 ? -25.625 31.5 21.281 1 93.25 411 GLU A O 1
ATOM 3385 N N . MET A 1 412 ? -24.625 30.219 19.797 1 92.56 412 MET A N 1
ATOM 3386 C CA . MET A 1 412 ? -25.859 29.953 19.062 1 92.56 412 MET A CA 1
ATOM 3387 C C . MET A 1 412 ? -26.844 29.156 19.922 1 92.56 412 MET A C 1
ATOM 3389 O O . MET A 1 412 ? -28.062 29.344 19.812 1 92.56 412 MET A O 1
ATOM 3393 N N . LEU A 1 413 ? -26.281 28.344 20.781 1 92.81 413 LEU A N 1
ATOM 3394 C CA . LEU A 1 413 ? -27.094 27.531 21.672 1 92.81 413 LEU A CA 1
ATOM 3395 C C . LEU A 1 413 ? -27.484 28.312 22.922 1 92.81 413 LEU A C 1
ATOM 3397 O O . LEU A 1 413 ? -28.156 27.781 23.797 1 92.81 413 LEU A O 1
ATOM 3401 N N . LYS A 1 414 ? -27.062 29.578 23.031 1 92.75 414 LYS A N 1
ATOM 3402 C CA . LYS A 1 414 ? -27.375 30.484 24.125 1 92.75 414 LYS A CA 1
ATOM 3403 C C . LYS A 1 414 ? -26.781 29.984 25.438 1 92.75 414 LYS A C 1
ATOM 3405 O O . LYS A 1 414 ? -27.453 29.953 26.469 1 92.75 414 LYS A O 1
ATOM 3410 N N . LEU A 1 415 ? -25.688 29.469 25.266 1 94.31 415 LEU A N 1
ATOM 3411 C CA . LEU A 1 415 ? -24.875 29.094 26.422 1 94.31 415 LEU A CA 1
ATOM 3412 C C . LEU A 1 415 ? -23.656 30 26.531 1 94.31 415 LEU A C 1
ATOM 3414 O O . LEU A 1 415 ? -22.547 29.609 26.141 1 94.31 415 LEU A O 1
ATOM 3418 N N . PRO A 1 416 ? -23.781 31.156 27.047 1 93.25 416 PRO A N 1
ATOM 3419 C CA . PRO A 1 416 ? -22.75 32.219 26.969 1 93.25 416 PRO A CA 1
ATOM 3420 C C . PRO A 1 416 ? -21.484 31.875 27.734 1 93.25 416 PRO A C 1
ATOM 3422 O O . PRO A 1 416 ? -20.391 32.219 27.312 1 93.25 416 PRO A O 1
ATOM 3425 N N . PHE A 1 417 ? -21.594 31.172 28.844 1 93.5 417 PHE A N 1
ATOM 3426 C CA . PHE A 1 417 ? -20.406 30.875 29.641 1 93.5 417 PHE A CA 1
ATOM 3427 C C . PHE A 1 417 ? -19.5 29.891 28.922 1 93.5 417 PHE A C 1
ATOM 3429 O O . PHE A 1 417 ? -18.266 30.016 28.984 1 93.5 417 PHE A O 1
ATOM 3436 N N . TYR A 1 418 ? -20.188 28.969 28.328 1 94.12 418 TYR A N 1
ATOM 3437 C CA . TYR A 1 418 ? -19.391 28.062 27.516 1 94.12 418 TYR A CA 1
ATOM 3438 C C . TYR A 1 418 ? -18.75 28.797 26.344 1 94.12 418 TYR A C 1
ATOM 3440 O O . TYR A 1 418 ? -17.578 28.578 26.031 1 94.12 418 TYR A O 1
ATOM 3448 N N . ALA A 1 419 ? -19.438 29.609 25.734 1 95.81 419 ALA A N 1
ATOM 3449 C CA . ALA A 1 419 ? -18.938 30.375 24.594 1 95.81 419 ALA A CA 1
ATOM 3450 C C . ALA A 1 419 ? -17.734 31.234 25 1 95.81 419 ALA A C 1
ATOM 3452 O O . ALA A 1 419 ? -16.734 31.297 24.281 1 95.81 419 ALA A O 1
ATOM 3453 N N . ILE A 1 420 ? -17.922 31.891 26.156 1 95.44 420 ILE A N 1
ATOM 3454 C CA . ILE A 1 420 ? -16.859 32.75 26.656 1 95.44 420 ILE A CA 1
ATOM 3455 C C . ILE A 1 420 ? -15.578 31.938 26.859 1 95.44 420 ILE A C 1
ATOM 3457 O O . ILE A 1 420 ? -14.484 32.375 26.484 1 95.44 420 ILE A O 1
ATOM 3461 N N . TYR A 1 421 ? -15.766 30.797 27.375 1 95.12 421 TYR A N 1
ATOM 3462 C CA . TYR A 1 421 ? -14.617 29.938 27.625 1 95.12 421 TYR A CA 1
ATOM 3463 C C . TYR A 1 421 ? -13.875 29.641 26.328 1 95.12 421 TYR A C 1
ATOM 3465 O O . TYR A 1 421 ? -12.648 29.766 26.266 1 95.12 421 TYR A O 1
ATOM 3473 N N . TYR A 1 422 ? -14.531 29.219 25.359 1 95.44 422 TYR A N 1
ATOM 3474 C CA . TYR A 1 422 ? -13.906 28.812 24.109 1 95.44 422 TYR A CA 1
ATOM 3475 C C . TYR A 1 422 ? -13.359 30.016 23.344 1 95.44 422 TYR A C 1
ATOM 3477 O O . TYR A 1 422 ? -12.305 29.922 22.719 1 95.44 422 TYR A O 1
ATOM 3485 N N . PHE A 1 423 ? -14 31.109 23.422 1 94.44 423 PHE A N 1
ATOM 3486 C CA . PHE A 1 423 ? -13.484 32.312 22.766 1 94.44 423 PHE A CA 1
ATOM 3487 C C . PHE A 1 423 ? -12.234 32.812 23.484 1 94.44 423 PHE A C 1
ATOM 3489 O O . PHE A 1 423 ? -11.32 33.344 22.844 1 94.44 423 PHE A O 1
ATOM 3496 N N . GLN A 1 424 ? -12.234 32.656 24.766 1 94.56 424 GLN A N 1
ATOM 3497 C CA . GLN A 1 424 ? -11.039 33.031 25.516 1 94.56 424 GLN A CA 1
ATOM 3498 C C . GLN A 1 424 ? -9.828 32.219 25.062 1 94.56 424 GLN A C 1
ATOM 3500 O O . GLN A 1 424 ? -8.734 32.75 24.891 1 94.56 424 GLN A O 1
ATOM 3505 N N . ARG A 1 425 ? -10.062 31 24.906 1 92.81 425 ARG A N 1
ATOM 3506 C CA . ARG A 1 425 ? -8.984 30.125 24.469 1 92.81 425 ARG A CA 1
ATOM 3507 C C . ARG A 1 425 ? -8.531 30.469 23.047 1 92.81 425 ARG A C 1
ATOM 3509 O O . ARG A 1 425 ? -7.34 30.469 22.75 1 92.81 425 ARG A O 1
ATOM 3516 N N . SER A 1 426 ? -9.43 30.719 22.234 1 92.38 426 SER A N 1
ATOM 3517 C CA . SER A 1 426 ? -9.117 31.078 20.859 1 92.38 426 SER A CA 1
ATOM 3518 C C . SER A 1 426 ? -8.336 32.406 20.797 1 92.38 426 SER A C 1
ATOM 3520 O O . SER A 1 426 ? -7.375 32.5 20.031 1 92.38 426 SER A O 1
ATOM 3522 N N . SER A 1 427 ? -8.719 33.406 21.578 1 89.69 427 SER A N 1
ATOM 3523 C CA . SER A 1 427 ? -8.055 34.719 21.609 1 89.69 427 SER A CA 1
ATOM 3524 C C . SER A 1 427 ? -6.645 34.594 22.172 1 89.69 427 SER A C 1
ATOM 3526 O O . SER A 1 427 ? -5.75 35.344 21.797 1 89.69 427 SER A O 1
ATOM 3528 N N . ALA A 1 428 ? -6.484 33.656 23.062 1 88.38 428 ALA A N 1
ATOM 3529 C CA . ALA A 1 428 ? -5.16 33.406 23.625 1 88.38 428 ALA A CA 1
ATOM 3530 C C . ALA A 1 428 ? -4.203 32.844 22.578 1 88.38 428 ALA A C 1
ATOM 3532 O O . ALA A 1 428 ? -3.006 33.156 22.609 1 88.38 428 ALA A O 1
ATOM 3533 N N . LEU A 1 429 ? -4.723 32.125 21.688 1 84.69 429 LEU A N 1
ATOM 3534 C CA . LEU A 1 429 ? -3.912 31.531 20.641 1 84.69 429 LEU A CA 1
ATOM 3535 C C . LEU A 1 429 ? -3.574 32.562 19.562 1 84.69 429 LEU A C 1
ATOM 3537 O O . LEU A 1 429 ? -2.5 32.5 18.953 1 84.69 429 LEU A O 1
ATOM 3541 N N . ARG A 1 430 ? -4.543 33.438 19.359 1 84.75 430 ARG A N 1
ATOM 3542 C CA . ARG A 1 430 ? -4.324 34.531 18.422 1 84.75 430 ARG A CA 1
ATOM 3543 C C . ARG A 1 430 ? -4.66 35.875 19.047 1 84.75 430 ARG A C 1
ATOM 3545 O O . ARG A 1 430 ? -5.699 36.469 18.75 1 84.75 430 ARG A O 1
ATOM 3552 N N . PRO A 1 431 ? -3.713 36.375 19.625 1 82.06 431 PRO A N 1
ATOM 3553 C CA . PRO A 1 431 ? -3.992 37.562 20.406 1 82.06 431 PRO A CA 1
ATOM 3554 C C . PRO A 1 431 ? -4.172 38.812 19.516 1 82.06 431 PRO A C 1
ATOM 3556 O O . PRO A 1 431 ? -4.727 39.812 19.969 1 82.06 431 PRO A O 1
ATOM 3559 N N . TYR A 1 432 ? -3.818 38.75 18.328 1 79.69 432 TYR A N 1
ATOM 3560 C CA . TYR A 1 432 ? -3.9 39.938 17.484 1 79.69 432 TYR A CA 1
ATOM 3561 C C . TYR A 1 432 ? -5.027 39.812 16.469 1 79.69 432 TYR A C 1
ATOM 3563 O O . TYR A 1 432 ? -5.043 40.531 15.461 1 79.69 432 TYR A O 1
ATOM 3571 N N . ASP A 1 433 ? -5.891 38.938 16.734 1 83.81 433 ASP A N 1
ATOM 3572 C CA . ASP A 1 433 ? -7.094 38.812 15.922 1 83.81 433 ASP A CA 1
ATOM 3573 C C . ASP A 1 433 ? -8.25 39.594 16.516 1 83.81 433 ASP A C 1
ATOM 3575 O O . ASP A 1 433 ? -8.766 39.25 17.578 1 83.81 433 ASP A O 1
ATOM 3579 N N . SER A 1 434 ? -8.664 40.594 15.828 1 88.19 434 SER A N 1
ATOM 3580 C CA . SER A 1 434 ? -9.672 41.5 16.344 1 88.19 434 SER A CA 1
ATOM 3581 C C . SER A 1 434 ? -11.047 40.844 16.391 1 88.19 434 SER A C 1
ATOM 3583 O O . SER A 1 434 ? -11.891 41.188 17.219 1 88.19 434 SER A O 1
ATOM 3585 N N . ARG A 1 435 ? -11.312 39.875 15.57 1 84.44 435 ARG A N 1
ATOM 3586 C CA . ARG A 1 435 ? -12.633 39.25 15.453 1 84.44 435 ARG A CA 1
ATOM 3587 C C . ARG A 1 435 ? -12.992 38.5 16.734 1 84.44 435 ARG A C 1
ATOM 3589 O O . ARG A 1 435 ? -14.156 38.469 17.141 1 84.44 435 ARG A O 1
ATOM 3596 N N . MET A 1 436 ? -12.078 37.969 17.219 1 88.5 436 MET A N 1
ATOM 3597 C CA . MET A 1 436 ? -12.328 37.156 18.422 1 88.5 436 MET A CA 1
ATOM 3598 C C . MET A 1 436 ? -12.523 38.062 19.641 1 88.5 436 MET A C 1
ATOM 3600 O O . MET A 1 436 ? -13.398 37.781 20.469 1 88.5 436 MET A O 1
ATOM 3604 N N . TRP A 1 437 ? -1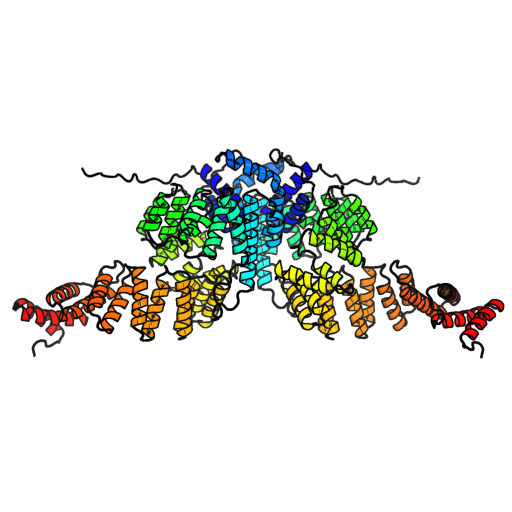1.812 38.969 19.672 1 91.56 437 TRP A N 1
ATOM 3605 C CA . TRP A 1 437 ? -11.922 39.906 20.797 1 91.56 437 TRP A CA 1
ATOM 3606 C C . TRP A 1 437 ? -13.25 40.656 20.75 1 91.56 437 TRP A C 1
ATOM 3608 O O . TRP A 1 437 ? -13.852 40.938 21.797 1 91.56 437 TRP A O 1
ATOM 3618 N N . LEU A 1 438 ? -13.656 41 19.562 1 93 438 LEU A N 1
ATOM 3619 C CA . LEU A 1 438 ? -14.938 41.688 19.422 1 93 438 LEU A CA 1
ATOM 3620 C C . LEU A 1 438 ? -16.078 40.812 19.891 1 93 438 LEU A C 1
ATOM 3622 O O . LEU A 1 438 ? -16.984 41.281 20.594 1 93 438 LEU A O 1
ATOM 3626 N N . ARG A 1 439 ? -15.992 39.562 19.531 1 91.56 439 ARG A N 1
ATOM 3627 C CA . ARG A 1 439 ? -17.031 38.625 19.938 1 91.56 439 ARG A CA 1
ATOM 3628 C C . ARG A 1 439 ? -17.016 38.406 21.438 1 91.56 439 ARG A C 1
ATOM 3630 O O . ARG A 1 439 ? -18.078 38.375 22.078 1 91.56 439 ARG A O 1
ATOM 3637 N N . LEU A 1 440 ? -15.93 38.281 21.984 1 93.94 440 LEU A N 1
ATOM 3638 C CA . LEU A 1 440 ? -15.773 38.094 23.422 1 93.94 440 LEU A CA 1
ATOM 3639 C C . LEU A 1 440 ? -16.281 39.312 24.188 1 93.94 440 LEU A C 1
ATOM 3641 O O . LEU A 1 440 ? -16.984 39.156 25.188 1 93.94 440 LEU A O 1
ATOM 3645 N N . ALA A 1 441 ? -15.969 40.469 23.688 1 94.62 441 ALA A N 1
ATOM 3646 C CA . ALA A 1 441 ? -16.406 41.688 24.344 1 94.62 441 ALA A CA 1
ATOM 3647 C C . ALA A 1 441 ? -17.922 41.844 24.297 1 94.62 441 ALA A C 1
ATOM 3649 O O . ALA A 1 441 ? -18.547 42.25 25.281 1 94.62 441 ALA A O 1
ATOM 3650 N N . ALA A 1 442 ? -18.453 41.531 23.172 1 93.38 442 ALA A N 1
ATOM 3651 C CA . ALA A 1 442 ? -19.891 41.562 23.016 1 93.38 442 ALA A CA 1
ATOM 3652 C C . ALA A 1 442 ? -20.594 40.594 23.984 1 93.38 442 ALA A C 1
ATOM 3654 O O . ALA A 1 442 ? -21.641 40.938 24.547 1 93.38 442 ALA A O 1
ATOM 3655 N N . LEU A 1 443 ? -20.062 39.469 24.188 1 95 443 LEU A N 1
ATOM 3656 C CA . LEU A 1 443 ? -20.625 38.469 25.094 1 95 443 LEU A CA 1
ATOM 3657 C C . LEU A 1 443 ? -20.5 38.938 26.547 1 95 443 LEU A C 1
ATOM 3659 O O . LEU A 1 443 ? -21.422 38.688 27.344 1 95 443 LEU A O 1
ATOM 3663 N N . TYR A 1 444 ? -19.422 39.531 26.891 1 95 444 TYR A N 1
ATOM 3664 C CA . TYR A 1 444 ? -19.25 40.094 28.219 1 95 444 TYR A CA 1
ATOM 3665 C C . TYR A 1 444 ? -20.281 41.188 28.5 1 95 444 TYR A C 1
ATOM 3667 O O . TYR A 1 444 ? -20.859 41.219 29.594 1 95 444 TYR A O 1
ATOM 3675 N N . GLU A 1 445 ? -20.469 41.969 27.484 1 93.38 445 GLU A N 1
ATOM 3676 C CA . GLU A 1 445 ? -21.453 43 27.641 1 93.38 445 GLU A CA 1
ATOM 3677 C C . GLU A 1 445 ? -22.859 42.438 27.859 1 93.38 445 GLU A C 1
ATOM 3679 O O . GLU A 1 445 ? -23.609 42.906 28.703 1 93.38 445 GLU A O 1
ATOM 3684 N N . GLN A 1 446 ? -23.125 41.438 27.141 1 93.06 446 GLN A N 1
ATOM 3685 C CA . GLN A 1 446 ? -24.422 40.781 27.25 1 93.06 446 GLN A CA 1
ATOM 3686 C C . GLN A 1 446 ? -24.625 40.156 28.625 1 93.06 446 GLN A C 1
ATOM 3688 O O . GLN A 1 446 ? -25.75 40.094 29.141 1 93.06 446 GLN A O 1
ATOM 3693 N N . GLN A 1 447 ? -23.594 39.75 29.25 1 93.94 447 GLN A N 1
ATOM 3694 C CA . GLN A 1 447 ? -23.641 39.094 30.562 1 93.94 447 GLN A CA 1
ATOM 3695 C C . GLN A 1 447 ? -23.406 40.125 31.672 1 93.94 447 GLN A C 1
ATOM 3697 O O . GLN A 1 447 ? -23.219 39.75 32.844 1 93.94 447 GLN A O 1
ATOM 3702 N N . CYS A 1 448 ? -23.281 41.375 31.328 1 91.62 448 CYS A N 1
ATOM 3703 C CA . CYS A 1 448 ? -23.141 42.531 32.25 1 91.62 448 CYS A CA 1
ATOM 3704 C C . CYS A 1 448 ? -21.797 42.5 32.938 1 91.62 448 CYS A C 1
ATOM 3706 O O . CYS A 1 448 ? -21.688 42.844 34.125 1 91.62 448 CYS A O 1
ATOM 3708 N N . LEU A 1 449 ? -20.906 41.875 32.312 1 93.25 449 LEU A N 1
ATOM 3709 C CA . LEU A 1 449 ? -19.531 41.969 32.75 1 93.25 449 LEU A CA 1
ATOM 3710 C C . LEU A 1 449 ? -18.812 43.125 32.031 1 93.25 449 LEU A C 1
ATOM 3712 O O . LEU A 1 449 ? -18.016 42.906 31.125 1 93.25 449 LEU A O 1
ATOM 3716 N N . TYR A 1 450 ? -18.938 44.281 32.5 1 92.19 450 TYR A N 1
ATOM 3717 C CA . TYR A 1 450 ? -18.594 45.5 31.766 1 92.19 450 TYR A CA 1
ATOM 3718 C C . TYR A 1 450 ? -17.094 45.781 31.812 1 92.19 450 TYR A C 1
ATOM 3720 O O . TYR A 1 450 ? -16.516 46.25 30.828 1 92.19 450 TYR A O 1
ATOM 3728 N N . VAL A 1 451 ? -16.5 45.469 32.875 1 93 451 VAL A N 1
ATOM 3729 C CA . VAL A 1 451 ? -15.055 45.656 32.969 1 93 451 VAL A CA 1
ATOM 3730 C C . VAL A 1 451 ? -14.328 44.812 31.922 1 93 451 VAL A C 1
ATOM 3732 O O . VAL A 1 451 ? -13.445 45.312 31.219 1 93 451 VAL A O 1
ATOM 3735 N N . GLU A 1 452 ? -14.75 43.594 31.891 1 94.25 452 GLU A N 1
ATOM 3736 C CA . GLU A 1 452 ? -14.164 42.688 30.922 1 94.25 452 GLU A CA 1
ATOM 3737 C C . GLU A 1 452 ? -14.5 43.094 29.484 1 94.25 452 GLU A C 1
ATOM 3739 O O . GLU A 1 452 ? -13.672 42.969 28.578 1 94.25 452 GLU A O 1
ATOM 3744 N N . ALA A 1 453 ? -15.633 43.562 29.297 1 94.94 453 ALA A N 1
ATOM 3745 C CA . ALA A 1 453 ? -16.047 44.031 27.969 1 94.94 453 ALA A CA 1
ATOM 3746 C C . ALA A 1 453 ? -15.188 45.188 27.5 1 94.94 453 ALA A C 1
ATOM 3748 O O . ALA A 1 453 ? -14.789 45.25 26.328 1 94.94 453 ALA A O 1
ATOM 3749 N N . ILE A 1 454 ? -14.945 46.125 28.406 1 94 454 ILE A N 1
ATOM 3750 C CA . ILE A 1 454 ? -14.117 47.281 28.094 1 94 454 ILE A CA 1
ATOM 3751 C C . ILE A 1 454 ? -12.719 46.812 27.688 1 94 454 ILE A C 1
ATOM 3753 O O . ILE A 1 454 ? -12.172 47.312 26.688 1 94 454 ILE A O 1
ATOM 3757 N N . LYS A 1 455 ? -12.219 45.938 28.406 1 93.56 455 LYS A N 1
ATOM 3758 C CA . LYS A 1 455 ? -10.906 45.375 28.094 1 93.56 455 LYS A CA 1
ATOM 3759 C C . LYS A 1 455 ? -10.914 44.688 26.734 1 93.56 455 LYS A C 1
ATOM 3761 O O . LYS A 1 455 ? -9.961 44.812 25.953 1 93.56 455 LYS A O 1
ATOM 3766 N N . GLY A 1 456 ? -11.922 43.969 26.453 1 94 456 GLY A N 1
ATOM 3767 C CA . GLY A 1 456 ? -12.047 43.25 25.188 1 94 456 GLY A CA 1
ATOM 3768 C C . GLY A 1 456 ? -12.117 44.188 23.984 1 94 456 GLY A C 1
ATOM 3769 O O . GLY A 1 456 ? -11.406 43.969 23 1 94 456 GLY A O 1
ATOM 3770 N N . PHE A 1 457 ? -12.969 45.156 24.062 1 94.5 457 PHE A N 1
ATOM 3771 C CA . PHE A 1 457 ? -13.102 46.094 22.969 1 94.5 457 PHE A CA 1
ATOM 3772 C C . PHE A 1 457 ? -11.805 46.875 22.781 1 94.5 457 PHE A C 1
ATOM 3774 O O . PHE A 1 457 ? -11.422 47.188 21.641 1 94.5 457 PHE A O 1
ATOM 3781 N N . SER A 1 458 ? -11.172 47.219 23.859 1 92.88 458 SER A N 1
ATOM 3782 C CA . SER A 1 458 ? -9.898 47.906 23.766 1 92.88 458 SER A CA 1
ATOM 3783 C C . SER A 1 458 ? -8.836 47.062 23.078 1 92.88 458 SER A C 1
ATOM 3785 O O . SER A 1 458 ? -8.078 47.594 22.234 1 92.88 458 SER A O 1
ATOM 3787 N N . ARG A 1 459 ? -8.82 45.875 23.391 1 92.81 459 ARG A N 1
ATOM 3788 C CA . ARG A 1 459 ? -7.863 44.938 22.766 1 92.81 459 ARG A CA 1
ATOM 3789 C C . ARG A 1 459 ? -8.164 44.781 21.281 1 92.81 459 ARG A C 1
ATOM 3791 O O . ARG A 1 459 ? -7.25 44.625 20.469 1 92.81 459 ARG A O 1
ATOM 3798 N N . ALA A 1 460 ? -9.367 44.688 20.969 1 93 460 ALA A N 1
ATOM 3799 C CA . ALA A 1 460 ? -9.766 44.531 19.578 1 93 460 ALA A CA 1
ATOM 3800 C C . ALA A 1 460 ? -9.266 45.719 18.75 1 93 460 ALA A C 1
ATOM 3802 O O . ALA A 1 460 ? -8.867 45.562 17.594 1 93 460 ALA A O 1
ATOM 3803 N N . LEU A 1 461 ? -9.289 46.844 19.328 1 90.81 461 LEU A N 1
ATOM 3804 C CA . LEU A 1 461 ? -8.883 48.062 18.625 1 90.81 461 LEU A CA 1
ATOM 3805 C C . LEU A 1 461 ? -7.367 48.125 18.469 1 90.81 461 LEU A C 1
ATOM 3807 O O . LEU A 1 461 ? -6.859 48.844 17.594 1 90.81 461 LEU A O 1
ATOM 3811 N N . GLU A 1 462 ? -6.648 47.375 19.219 1 88.5 462 GLU A N 1
ATOM 3812 C CA . GLU A 1 462 ? -5.191 47.344 19.141 1 88.5 462 GLU A CA 1
ATOM 3813 C C . GLU A 1 462 ? -4.73 46.375 18.047 1 88.5 462 GLU A C 1
ATOM 3815 O O . GLU A 1 462 ? -3.582 46.438 17.609 1 88.5 462 GLU A O 1
ATOM 3820 N N . ALA A 1 463 ? -5.625 45.562 17.656 1 85.69 463 ALA A N 1
ATOM 3821 C CA . ALA A 1 463 ? -5.266 44.594 16.625 1 85.69 463 ALA A CA 1
ATOM 3822 C C . ALA A 1 463 ? -5.066 45.25 15.273 1 85.69 463 ALA A C 1
ATOM 3824 O O . ALA A 1 463 ? -5.785 46.188 14.922 1 85.69 463 ALA A O 1
ATOM 3825 N N . LYS A 1 464 ? -4.055 44.875 14.57 1 74.56 464 LYS A N 1
ATOM 3826 C CA . LYS A 1 464 ? -3.699 45.5 13.297 1 74.56 464 LYS A CA 1
ATOM 3827 C C . LYS A 1 464 ? -4.621 45.031 12.18 1 74.56 464 LYS A C 1
ATOM 3829 O O . LYS A 1 464 ? -4.73 45.688 11.141 1 74.56 464 LYS A O 1
ATOM 3834 N N . ASP A 1 465 ? -5.406 44 12.383 1 77.5 465 ASP A N 1
ATOM 3835 C CA . ASP A 1 465 ? -6.203 43.406 11.312 1 77.5 465 ASP A CA 1
ATOM 3836 C C . ASP A 1 465 ? -7.648 43.906 11.367 1 77.5 465 ASP A C 1
ATOM 3838 O O . ASP A 1 465 ? -8.492 43.438 10.586 1 77.5 465 ASP A O 1
ATOM 3842 N N . ILE A 1 466 ? -7.902 44.875 12.156 1 84.19 466 ILE A N 1
ATOM 3843 C CA . ILE A 1 466 ? -9.289 45.281 12.359 1 84.19 466 ILE A CA 1
ATOM 3844 C C . ILE A 1 466 ? -9.758 46.125 11.172 1 84.19 466 ILE A C 1
ATOM 3846 O O . ILE A 1 466 ? -9 46.938 10.641 1 84.19 466 ILE A O 1
ATOM 3850 N N . ASP A 1 467 ? -10.883 45.75 10.688 1 83.88 467 ASP A N 1
ATOM 3851 C CA . ASP A 1 467 ? -11.461 46.5 9.578 1 83.88 467 ASP A CA 1
ATOM 3852 C C . ASP A 1 467 ? -12.156 47.781 10.062 1 83.88 467 ASP A C 1
ATOM 3854 O O . ASP A 1 467 ? -12.359 47.969 11.266 1 83.88 467 ASP A O 1
ATOM 3858 N N . SER A 1 468 ? -12.508 48.625 9.156 1 85.88 468 SER A N 1
ATOM 3859 C CA . SER A 1 468 ? -13.086 49.938 9.477 1 85.88 468 SER A CA 1
ATOM 3860 C C . SER A 1 468 ? -14.445 49.781 10.148 1 85.88 468 SER A C 1
ATOM 3862 O O . SER A 1 468 ? -14.742 50.469 11.117 1 85.88 468 SER A O 1
ATOM 3864 N N . THR A 1 469 ? -15.219 48.875 9.664 1 87.5 469 THR A N 1
ATOM 3865 C CA . THR A 1 469 ? -16.547 48.688 10.219 1 87.5 469 THR A CA 1
ATOM 3866 C C . THR A 1 469 ? -16.469 48.156 11.656 1 87.5 469 THR A C 1
ATOM 3868 O O . THR A 1 469 ? -17.219 48.625 12.523 1 87.5 469 THR A O 1
ATOM 3871 N N . SER A 1 470 ? -15.531 47.312 11.875 1 90.5 470 SER A N 1
ATOM 3872 C CA . SER A 1 470 ? -15.359 46.75 13.211 1 90.5 470 SER A CA 1
ATOM 3873 C C . SER A 1 470 ? -14.766 47.781 14.172 1 90.5 470 SER A C 1
ATOM 3875 O O . SER A 1 470 ? -15.07 47.75 15.367 1 90.5 470 SER A O 1
ATOM 3877 N N . THR A 1 471 ? -13.992 48.625 13.625 1 90.62 471 THR A N 1
ATOM 3878 C CA . THR A 1 471 ? -13.422 49.688 14.438 1 90.62 471 THR A CA 1
ATOM 3879 C C . THR A 1 471 ? -14.516 50.625 14.953 1 90.62 471 THR A C 1
ATOM 3881 O O . THR A 1 471 ? -14.547 50.969 16.141 1 90.62 471 THR A O 1
ATOM 3884 N N . ILE A 1 472 ? -15.398 51 14.047 1 90.06 472 ILE A N 1
ATOM 3885 C CA . ILE A 1 472 ? -16.5 51.875 14.406 1 90.06 472 ILE A CA 1
ATOM 3886 C C . ILE A 1 472 ? -17.391 51.188 15.445 1 90.06 472 ILE A C 1
ATOM 3888 O O . ILE A 1 472 ? -17.812 51.812 16.422 1 90.06 472 ILE A O 1
ATOM 3892 N N . TYR A 1 473 ? -17.578 49.969 15.172 1 91 473 TYR A N 1
ATOM 3893 C CA . TYR A 1 473 ? -18.422 49.219 16.094 1 91 473 TYR A CA 1
ATOM 3894 C C . TYR A 1 473 ? -17.781 49.156 17.484 1 91 473 TYR A C 1
ATOM 3896 O O . TYR A 1 473 ? -18.438 49.438 18.484 1 91 473 TYR A O 1
ATOM 3904 N N . ALA A 1 474 ? -16.578 48.844 17.562 1 93.44 474 ALA A N 1
ATOM 3905 C CA . ALA A 1 474 ? -15.867 48.719 18.828 1 93.44 474 ALA A CA 1
ATOM 3906 C C . ALA A 1 474 ? -15.773 50.062 19.562 1 93.44 474 ALA A C 1
ATOM 3908 O O . ALA A 1 474 ? -15.953 50.125 20.781 1 93.44 474 ALA A O 1
ATOM 3909 N N . MET A 1 475 ? -15.555 51.062 18.859 1 92.31 475 MET A N 1
ATOM 3910 C CA . MET A 1 475 ? -15.445 52.375 19.453 1 92.31 475 MET A CA 1
ATOM 3911 C C . MET A 1 475 ? -16.797 52.844 19.984 1 92.31 475 MET A C 1
ATOM 3913 O O . MET A 1 475 ? -16.875 53.469 21.047 1 92.31 475 MET A O 1
ATOM 3917 N N . THR A 1 476 ? -17.797 52.594 19.234 1 92.5 476 THR A N 1
ATOM 3918 C CA . THR A 1 476 ? -19.141 52.969 19.672 1 92.5 476 THR A CA 1
ATOM 3919 C C . THR A 1 476 ? -19.516 52.25 20.953 1 92.5 476 THR A C 1
ATOM 3921 O O . THR A 1 476 ? -20.031 52.844 21.891 1 92.5 476 THR A O 1
ATOM 3924 N N . LYS A 1 477 ? -19.234 51 20.969 1 93.38 477 LYS A N 1
ATOM 3925 C CA . LYS A 1 477 ? -19.547 50.188 22.141 1 93.38 477 LYS A CA 1
ATOM 3926 C C . LYS A 1 477 ? -18.703 50.625 23.344 1 93.38 477 LYS A C 1
ATOM 3928 O O . LYS A 1 477 ? -19.219 50.688 24.469 1 93.38 477 LYS A O 1
ATOM 3933 N N . LEU A 1 478 ? -17.5 50.969 23.141 1 93.12 478 LEU A N 1
ATOM 3934 C CA . LEU A 1 478 ? -16.609 51.406 24.203 1 93.12 478 LEU A CA 1
ATOM 3935 C C . LEU A 1 478 ? -17.078 52.75 24.766 1 93.12 478 LEU A C 1
ATOM 3937 O O . LEU A 1 478 ? -17.047 52.969 25.969 1 93.12 478 LEU A O 1
ATOM 3941 N N . ALA A 1 479 ? -17.484 53.594 23.859 1 92.94 479 ALA A N 1
ATOM 3942 C CA . ALA A 1 479 ? -17.984 54.875 24.281 1 92.94 479 ALA A CA 1
ATOM 3943 C C . ALA A 1 479 ? -19.234 54.75 25.141 1 92.94 479 ALA A C 1
ATOM 3945 O O . ALA A 1 479 ? -19.359 55.406 26.172 1 92.94 479 ALA A O 1
ATOM 3946 N N . LYS A 1 480 ? -20.094 53.906 24.734 1 92.44 480 LYS A N 1
ATOM 3947 C CA . LYS A 1 480 ? -21.344 53.719 25.453 1 92.44 480 LYS A CA 1
ATOM 3948 C C . LYS A 1 480 ? -21.094 53.094 26.828 1 92.44 480 LYS A C 1
ATOM 3950 O O . LYS A 1 480 ? -21.781 53.406 27.797 1 92.44 480 LYS A O 1
ATOM 3955 N N . LEU A 1 481 ? -20.156 52.281 26.953 1 93.25 481 LEU A N 1
ATOM 3956 C CA . LEU A 1 481 ? -19.828 51.625 28.203 1 93.25 481 LEU A CA 1
ATOM 3957 C C . LEU A 1 481 ? -19.172 52.594 29.172 1 93.25 481 LEU A C 1
ATOM 3959 O O . LEU A 1 481 ? -19.422 52.562 30.375 1 93.25 481 LEU A O 1
ATOM 3963 N N . TYR A 1 482 ? -18.438 53.5 28.625 1 91.62 482 TYR A N 1
ATOM 3964 C CA . TYR A 1 482 ? -17.734 54.469 29.453 1 91.62 482 TYR A CA 1
ATOM 3965 C C . TYR A 1 482 ? -18.672 55.594 29.891 1 91.62 482 TYR A C 1
ATOM 3967 O O . TYR A 1 482 ? -18.375 56.312 30.844 1 91.62 482 TYR A O 1
ATOM 3975 N N . GLU A 1 483 ? -19.797 55.719 29.25 1 90.62 483 GLU A N 1
ATOM 3976 C CA . GLU A 1 483 ? -20.734 56.75 29.641 1 90.62 483 GLU A CA 1
ATOM 3977 C C . GLU A 1 483 ? -21.156 56.594 31.094 1 90.62 483 GLU A C 1
ATOM 3979 O O . GLU A 1 483 ? -21.375 57.594 31.797 1 90.62 483 GLU A O 1
ATOM 3984 N N . ASP A 1 484 ? -21.172 55.344 31.5 1 85.56 484 ASP A N 1
ATOM 3985 C CA . ASP A 1 484 ? -21.656 55.062 32.844 1 85.56 484 ASP A CA 1
ATOM 3986 C C . ASP A 1 484 ? -20.484 55.062 33.844 1 85.56 484 ASP A C 1
ATOM 3988 O O . ASP A 1 484 ? -20.688 55.25 35.031 1 85.56 484 ASP A O 1
ATOM 3992 N N . TYR A 1 485 ? -19.328 54.875 33.375 1 85.62 485 TYR A N 1
ATOM 3993 C CA . TYR A 1 485 ? -18.234 54.625 34.312 1 85.62 485 TYR A CA 1
ATOM 3994 C C . TYR A 1 485 ? -17.266 55.812 34.344 1 85.62 485 TYR A C 1
ATOM 3996 O O . TYR A 1 485 ? -16.719 56.156 35.375 1 85.62 485 TYR A O 1
ATOM 4004 N N . ASP A 1 486 ? -17.016 56.312 33.156 1 90.62 486 ASP A N 1
ATOM 4005 C CA . ASP A 1 486 ? -16.062 57.406 33 1 90.62 486 ASP A CA 1
ATOM 4006 C C . ASP A 1 486 ? -16.469 58.344 31.859 1 90.62 486 ASP A C 1
ATOM 4008 O O . ASP A 1 486 ? -16.094 58.125 30.703 1 90.62 486 ASP A O 1
ATOM 4012 N N . THR A 1 487 ? -17.047 59.438 32.188 1 89.69 487 THR A N 1
ATOM 4013 C CA . THR A 1 487 ? -17.609 60.344 31.203 1 89.69 487 THR A CA 1
ATOM 4014 C C . THR A 1 487 ? -16.5 61.031 30.406 1 89.69 487 THR A C 1
ATOM 4016 O O . THR A 1 487 ? -16.703 61.375 29.234 1 89.69 487 THR A O 1
ATOM 4019 N N . GLU A 1 488 ? -15.43 61.25 31.062 1 91.88 488 GLU A N 1
ATOM 4020 C CA . GLU A 1 488 ? -14.328 61.906 30.359 1 91.88 488 GLU A CA 1
ATOM 4021 C C . GLU A 1 488 ? -13.773 61 29.25 1 91.88 488 GLU A C 1
ATOM 4023 O O . GLU A 1 488 ? -13.523 61.469 28.141 1 91.88 488 GLU A O 1
ATOM 4028 N N . LYS A 1 489 ? -13.57 59.781 29.609 1 92.75 489 LYS A N 1
ATOM 4029 C CA . LYS A 1 489 ? -13.062 58.844 28.609 1 92.75 489 LYS A CA 1
ATOM 4030 C C . LYS A 1 489 ? -14.07 58.625 27.484 1 92.75 489 LYS A C 1
ATOM 4032 O O . LYS A 1 489 ? -13.688 58.5 26.328 1 92.75 489 LYS A O 1
ATOM 4037 N N . ALA A 1 490 ? -15.25 58.562 27.781 1 93.31 490 ALA A N 1
ATOM 4038 C CA . ALA A 1 490 ? -16.312 58.438 26.781 1 93.31 490 ALA A CA 1
ATOM 4039 C C . ALA A 1 490 ? -16.266 59.594 25.797 1 93.31 490 ALA A C 1
ATOM 4041 O O . ALA A 1 490 ? -16.422 59.406 24.594 1 93.31 490 ALA A O 1
ATOM 4042 N N . ALA A 1 491 ? -16.141 60.75 26.375 1 92.69 491 ALA A N 1
ATOM 4043 C CA . ALA A 1 491 ? -16.094 61.938 25.531 1 92.69 491 ALA A CA 1
ATOM 4044 C C . ALA A 1 491 ? -14.938 61.875 24.531 1 92.69 491 ALA A C 1
ATOM 4046 O O . ALA A 1 491 ? -15.102 62.219 23.359 1 92.69 491 ALA A O 1
ATOM 4047 N N . VAL A 1 492 ? -13.852 61.469 25.047 1 93.19 492 VAL A N 1
ATOM 4048 C CA . VAL A 1 492 ? -12.664 61.375 24.188 1 93.19 492 VAL A CA 1
ATOM 4049 C C . VAL A 1 492 ? -12.922 60.375 23.062 1 93.19 492 VAL A C 1
ATOM 4051 O O . VAL A 1 492 ? -12.562 60.656 21.906 1 93.19 492 VAL A O 1
ATOM 4054 N N . ILE A 1 493 ? -13.461 59.281 23.344 1 93.62 493 ILE A N 1
ATOM 4055 C CA . ILE A 1 493 ? -13.711 58.219 22.344 1 93.62 493 ILE A CA 1
ATOM 4056 C C . ILE A 1 493 ? -14.734 58.719 21.328 1 93.62 493 ILE A C 1
ATOM 4058 O O . ILE A 1 493 ? -14.578 58.5 20.125 1 93.62 493 ILE A O 1
ATOM 4062 N N . TRP A 1 494 ? -15.797 59.312 21.797 1 92.19 494 TRP A N 1
ATOM 4063 C CA . TRP A 1 494 ? -16.797 59.875 20.891 1 92.19 494 TRP A CA 1
ATOM 4064 C C . TRP A 1 494 ? -16.188 60.906 19.953 1 92.19 494 TRP A C 1
ATOM 4066 O O . TRP A 1 494 ? -16.531 60.938 18.766 1 92.19 494 TRP A O 1
ATOM 4076 N N . ILE A 1 495 ? -15.312 61.75 20.484 1 91.75 495 ILE A N 1
ATOM 4077 C CA . ILE A 1 495 ? -14.648 62.75 19.672 1 91.75 495 ILE A CA 1
ATOM 4078 C C . ILE A 1 495 ? -13.812 62.062 18.578 1 91.75 495 ILE A C 1
ATOM 4080 O O . ILE A 1 495 ? -13.836 62.5 17.422 1 91.75 495 ILE A O 1
ATOM 4084 N N . ARG A 1 496 ? -13.141 61.094 18.984 1 91.81 496 ARG A N 1
ATOM 4085 C CA . ARG A 1 496 ? -12.305 60.344 18.031 1 91.81 496 ARG A CA 1
ATOM 4086 C C . ARG A 1 496 ? -13.156 59.688 16.969 1 91.81 496 ARG A C 1
ATOM 4088 O O . ARG A 1 496 ? -12.766 59.625 15.797 1 91.81 496 ARG A O 1
ATOM 4095 N N . LEU A 1 497 ? -14.219 59.125 17.344 1 91.19 497 LEU A N 1
ATOM 4096 C CA . LEU A 1 497 ? -15.125 58.438 16.438 1 91.19 497 LEU A CA 1
ATOM 4097 C C . LEU A 1 497 ? -15.719 59.406 15.422 1 91.19 497 LEU A C 1
ATOM 4099 O O . LEU A 1 497 ? -15.836 59.094 14.234 1 91.19 497 LEU A O 1
ATOM 4103 N N . LEU A 1 498 ? -16.109 60.531 15.898 1 88.25 498 LEU A N 1
ATOM 4104 C CA . LEU A 1 498 ? -16.734 61.531 15.039 1 88.25 498 LEU A CA 1
ATOM 4105 C C . LEU A 1 498 ? -15.727 62.125 14.062 1 88.25 498 LEU A C 1
ATOM 4107 O O . LEU A 1 498 ? -16.109 62.625 13 1 88.25 498 LEU A O 1
ATOM 4111 N N . ALA A 1 499 ? -14.5 62.031 14.398 1 87.5 499 ALA A N 1
ATOM 4112 C CA . ALA A 1 499 ? -13.438 62.562 13.547 1 87.5 499 ALA A CA 1
ATOM 4113 C C . ALA A 1 499 ? -13.07 61.562 12.438 1 87.5 499 ALA A C 1
ATOM 4115 O O . ALA A 1 499 ? -12.422 61.938 11.461 1 87.5 499 ALA A O 1
ATOM 4116 N N . LYS A 1 500 ? -13.562 60.375 12.586 1 87.19 500 LYS A N 1
ATOM 4117 C CA . LYS A 1 500 ? -13.211 59.344 11.609 1 87.19 500 LYS A CA 1
ATOM 4118 C C . LYS A 1 500 ? -13.961 59.562 10.297 1 87.19 500 LYS A C 1
ATOM 4120 O O . LYS A 1 500 ? -15.172 59.781 10.297 1 87.19 500 LYS A O 1
ATOM 4125 N N . ASP A 1 501 ? -13.25 59.531 9.219 1 78.62 501 ASP A N 1
ATOM 4126 C CA . ASP A 1 501 ? -13.766 59.812 7.887 1 78.62 501 ASP A CA 1
ATOM 4127 C C . ASP A 1 501 ? -14.719 58.688 7.426 1 78.62 501 ASP A C 1
ATOM 4129 O O . ASP A 1 501 ? -15.617 58.938 6.621 1 78.62 501 ASP A O 1
ATOM 4133 N N . ASP A 1 502 ? -14.594 57.5 7.938 1 80.62 502 ASP A N 1
ATOM 4134 C CA . ASP A 1 502 ? -15.352 56.344 7.434 1 80.62 502 ASP A CA 1
ATOM 4135 C C . ASP A 1 502 ? -16.75 56.312 8.031 1 80.62 502 ASP A C 1
ATOM 4137 O O . ASP A 1 502 ? -17.594 55.5 7.605 1 80.62 502 ASP A O 1
ATOM 4141 N N . LEU A 1 503 ? -17.016 57.156 8.977 1 82.56 503 LEU A N 1
ATOM 4142 C CA . LEU A 1 503 ? -18.328 57.188 9.594 1 82.56 503 LEU A CA 1
ATOM 4143 C C . LEU A 1 503 ? -19.328 57.938 8.711 1 82.56 503 LEU A C 1
ATOM 4145 O O . LEU A 1 503 ? -19.109 59.094 8.375 1 82.56 503 LEU A O 1
ATOM 4149 N N . HIS A 1 504 ? -20.312 57.156 8.359 1 77.5 504 HIS A N 1
ATOM 4150 C CA . HIS A 1 504 ? -21.328 57.75 7.484 1 77.5 504 HIS A CA 1
ATOM 4151 C C . HIS A 1 504 ? -21.984 58.969 8.141 1 77.5 504 HIS A C 1
ATOM 4153 O O . HIS A 1 504 ? -22.203 58.969 9.352 1 77.5 504 HIS A O 1
ATOM 4159 N N . GLU A 1 505 ? -22.312 59.875 7.363 1 71.25 505 GLU A N 1
ATOM 4160 C CA . GLU A 1 505 ? -22.875 61.156 7.832 1 71.25 505 GLU A CA 1
ATOM 4161 C C . GLU A 1 505 ? -24.203 60.938 8.547 1 71.25 505 GLU A C 1
ATOM 4163 O O . GLU A 1 505 ? -24.5 61.625 9.531 1 71.25 505 GLU A O 1
ATOM 4168 N N . ASP A 1 506 ? -24.875 60 8.078 1 69.12 506 ASP A N 1
ATOM 4169 C CA . ASP A 1 506 ? -26.188 59.781 8.648 1 69.12 506 ASP A CA 1
ATOM 4170 C C . ASP A 1 506 ? -26.203 58.594 9.602 1 69.12 506 ASP A C 1
ATOM 4172 O O . ASP A 1 506 ? -27.266 58.062 9.922 1 69.12 506 ASP A O 1
ATOM 4176 N N . ALA A 1 507 ? -25.078 58.344 10.078 1 79.56 507 ALA A N 1
ATOM 4177 C CA . ALA A 1 507 ? -25 57.156 10.938 1 79.56 507 ALA A CA 1
ATOM 4178 C C . ALA A 1 507 ? -25.594 57.438 12.312 1 79.56 507 ALA A C 1
ATOM 4180 O O . ALA A 1 507 ? -25.484 58.562 12.828 1 79.56 507 ALA A O 1
ATOM 4181 N N . GLU A 1 508 ? -26.297 56.562 12.867 1 84.06 508 GLU A N 1
ATOM 4182 C CA . GLU A 1 508 ? -26.891 56.656 14.195 1 84.06 508 GLU A CA 1
ATOM 4183 C C . GLU A 1 508 ? -25.812 56.938 15.25 1 84.06 508 GLU A C 1
ATOM 4185 O O . GLU A 1 508 ? -26.062 57.656 16.219 1 84.06 508 GLU A O 1
ATOM 4190 N N . GLU A 1 509 ? -24.688 56.5 14.969 1 85.81 509 GLU A N 1
ATOM 4191 C CA . GLU A 1 509 ? -23.578 56.656 15.898 1 85.81 509 GLU A CA 1
ATOM 4192 C C . GLU A 1 509 ? -23.156 58.125 15.992 1 85.81 509 GLU A C 1
ATOM 4194 O O . GLU A 1 509 ? -22.781 58.594 17.062 1 85.81 509 GLU A O 1
ATOM 4199 N N . ARG A 1 510 ? -23.234 58.75 14.914 1 85.69 510 ARG A N 1
ATOM 4200 C CA . ARG A 1 510 ? -22.891 60.156 14.898 1 85.69 510 ARG A CA 1
ATOM 4201 C C . ARG A 1 510 ? -23.875 60.969 15.727 1 85.69 510 ARG A C 1
ATOM 4203 O O . ARG A 1 510 ? -23.484 61.875 16.469 1 85.69 510 ARG A O 1
ATOM 4210 N N . LYS A 1 511 ? -25.125 60.625 15.609 1 86.44 511 LYS A N 1
ATOM 4211 C CA . LYS A 1 511 ? -26.172 61.312 16.391 1 86.44 511 LYS A CA 1
ATOM 4212 C C . LYS A 1 511 ? -25.969 61.094 17.875 1 86.44 511 LYS A C 1
ATOM 4214 O O . LYS A 1 511 ? -26.062 62.031 18.672 1 86.44 511 LYS A O 1
ATOM 4219 N N . ASN A 1 512 ? -25.703 59.906 18.109 1 88.5 512 ASN A N 1
ATOM 4220 C CA . ASN A 1 512 ? -25.484 59.562 19.516 1 88.5 512 ASN A CA 1
ATOM 4221 C C . ASN A 1 512 ? -24.25 60.25 20.078 1 88.5 512 ASN A C 1
ATOM 4223 O O . ASN A 1 512 ? -24.25 60.656 21.25 1 88.5 512 ASN A O 1
ATOM 4227 N N . GLY A 1 513 ? -23.281 60.344 19.312 1 90.06 513 GLY A N 1
ATOM 4228 C CA . GLY A 1 513 ? -22.062 61.031 19.734 1 90.06 513 GLY A CA 1
ATOM 4229 C C . GLY A 1 513 ? -22.266 62.5 20.016 1 90.06 513 GLY A C 1
ATOM 4230 O O . GLY A 1 513 ? -21.844 63 21.062 1 90.06 513 GLY A O 1
ATOM 4231 N N . HIS A 1 514 ? -23 63.062 19.156 1 88.62 514 HIS A N 1
ATOM 4232 C CA . HIS A 1 514 ? -23.266 64.5 19.328 1 88.62 514 HIS A CA 1
ATOM 4233 C C . HIS A 1 514 ? -24.172 64.75 20.516 1 88.62 514 HIS A C 1
ATOM 4235 O O . HIS A 1 514 ? -24.031 65.75 21.234 1 88.62 514 HIS A O 1
ATOM 4241 N N . LYS A 1 515 ? -25.078 63.875 20.672 1 89.75 515 LYS A N 1
ATOM 4242 C CA . LYS A 1 515 ? -25.969 63.969 21.812 1 89.75 515 LYS A CA 1
ATOM 4243 C C . LYS A 1 515 ? -25.203 63.875 23.125 1 89.75 515 LYS A C 1
ATOM 4245 O O . LYS A 1 515 ? -25.422 64.688 24.047 1 89.75 515 LYS A O 1
ATOM 4250 N N . PHE A 1 516 ? -24.359 62.938 23.188 1 91.5 516 PHE A N 1
ATOM 4251 C CA . PHE A 1 516 ? -23.578 62.719 24.391 1 91.5 516 PHE A CA 1
ATOM 4252 C C . PHE A 1 516 ? -22.656 63.906 24.641 1 91.5 516 PHE A C 1
ATOM 4254 O O . PHE A 1 516 ? -22.531 64.375 25.766 1 91.5 516 PHE A O 1
ATOM 4261 N N . LEU A 1 517 ? -22.047 64.438 23.625 1 91.75 517 LEU A N 1
ATOM 4262 C CA . LEU A 1 517 ? -21.078 65.5 23.766 1 91.75 517 LEU A CA 1
ATOM 4263 C C . LEU A 1 517 ? -21.781 66.812 24.125 1 91.75 517 LEU A C 1
ATOM 4265 O O . LEU A 1 517 ? -21.234 67.625 24.859 1 91.75 517 LEU A O 1
ATOM 4269 N N . ALA A 1 518 ? -23 66.875 23.688 1 90.69 518 ALA A N 1
ATOM 4270 C CA . ALA A 1 518 ? -23.781 68.062 24.062 1 90.69 518 ALA A CA 1
ATOM 4271 C C . ALA A 1 518 ? -24.062 68.062 25.562 1 90.69 518 ALA A C 1
ATOM 4273 O O . ALA A 1 518 ? -23.906 69.125 26.234 1 90.69 518 ALA A O 1
ATOM 4274 N N . HIS A 1 519 ? -24.391 66.938 26 1 90.69 519 HIS A N 1
ATOM 4275 C CA . HIS A 1 519 ? -24.656 66.812 27.422 1 90.69 519 HIS A CA 1
ATOM 4276 C C . HIS A 1 519 ? -23.375 66.938 28.234 1 90.69 519 HIS A C 1
ATOM 4278 O O . HIS A 1 519 ? -23.375 67.5 29.328 1 90.69 519 HIS A O 1
ATOM 4284 N N . TYR A 1 520 ? -22.375 66.438 27.75 1 92 520 TYR A N 1
ATOM 4285 C CA . TYR A 1 520 ? -21.078 66.438 28.422 1 92 520 TYR A CA 1
ATOM 4286 C C . TYR A 1 520 ? -20.547 67.875 28.562 1 92 520 TYR A C 1
ATOM 4288 O O . TYR A 1 520 ? -20.109 68.25 29.641 1 92 520 TYR A O 1
ATOM 4296 N N . TYR A 1 521 ? -20.703 68.625 27.562 1 91.31 521 TYR A N 1
ATOM 4297 C CA . TYR A 1 521 ? -20.203 70 27.609 1 91.31 521 TYR A CA 1
ATOM 4298 C C . TYR A 1 521 ? -21.156 70.938 28.375 1 91.31 521 TYR A C 1
ATOM 4300 O O . TYR A 1 521 ? -20.719 71.938 28.953 1 91.31 521 TYR A O 1
ATOM 4308 N N . LYS A 1 522 ? -22.375 70.5 28.406 1 91 522 LYS A N 1
ATOM 4309 C CA . LYS A 1 522 ? -23.328 71.188 29.25 1 91 522 LYS A CA 1
ATOM 4310 C C . LYS A 1 522 ? -22.953 71.062 30.719 1 91 522 LYS A C 1
ATOM 4312 O O . LYS A 1 522 ? -22.969 72.062 31.469 1 91 522 LYS A O 1
ATOM 4317 N N . GLU A 1 523 ? -22.562 69.938 31.031 1 91.44 523 GLU A N 1
ATOM 4318 C CA . GLU A 1 523 ? -22.219 69.625 32.406 1 91.44 523 GLU A CA 1
ATOM 4319 C C . GLU A 1 523 ? -20.875 70.25 32.781 1 91.44 523 GLU A C 1
ATOM 4321 O O . GLU A 1 523 ? -20.656 70.625 33.938 1 91.44 523 GLU A O 1
ATOM 4326 N N . LYS A 1 524 ? -20.078 70.438 31.859 1 92.25 524 LYS A N 1
ATOM 4327 C CA . LYS A 1 524 ? -18.75 71 32.094 1 92.25 524 LYS A CA 1
ATOM 4328 C C . LYS A 1 524 ? -18.797 72.5 32.062 1 92.25 524 LYS A C 1
ATOM 4330 O O . LYS A 1 524 ? -17.859 73.188 32.469 1 92.25 524 LYS A O 1
ATOM 4335 N N . GLY A 1 525 ? -19.797 73.125 31.516 1 89.56 525 GLY A N 1
ATOM 4336 C CA . GLY A 1 525 ? -19.984 74.562 31.484 1 89.56 525 GLY A CA 1
ATOM 4337 C C . GLY A 1 525 ? -19.422 75.188 30.234 1 89.56 525 GLY A C 1
ATOM 4338 O O . GLY A 1 525 ? -19.234 76.438 30.188 1 89.56 525 GLY A O 1
ATOM 4339 N N . ASP A 1 526 ? -19.109 74.375 29.359 1 90.94 526 ASP A N 1
ATOM 4340 C CA . ASP A 1 526 ? -18.641 74.875 28.094 1 90.94 526 ASP A CA 1
ATOM 4341 C C . ASP A 1 526 ? -19.812 75.125 27.141 1 90.94 526 ASP A C 1
ATOM 4343 O O . ASP A 1 526 ? -20.141 74.312 26.312 1 90.94 526 ASP A O 1
ATOM 4347 N N . VAL A 1 527 ? -20.297 76.312 27.094 1 88.12 527 VAL A N 1
ATOM 4348 C CA . VAL A 1 527 ? -21.516 76.688 26.391 1 88.12 527 VAL A CA 1
ATOM 4349 C C . VAL A 1 527 ? -21.281 76.688 24.891 1 88.12 527 VAL A C 1
ATOM 4351 O O . VAL A 1 527 ? -22.141 76.25 24.109 1 88.12 527 VAL A O 1
ATOM 4354 N N . GLU A 1 528 ? -20.078 77.125 24.547 1 90.62 528 GLU A N 1
ATOM 4355 C CA . GLU A 1 528 ? -19.766 77.25 23.125 1 90.62 528 GLU A CA 1
ATOM 4356 C C . GLU A 1 528 ? -19.812 75.875 22.453 1 90.62 528 GLU A C 1
ATOM 4358 O O . GLU A 1 528 ? -20.438 75.688 21.406 1 90.62 528 GLU A O 1
ATOM 4363 N N . GLU A 1 529 ? -19.156 74.938 23.125 1 90.31 529 GLU A N 1
ATOM 4364 C CA . GLU A 1 529 ? -19.125 73.625 22.562 1 90.31 529 GLU A CA 1
ATOM 4365 C C . GLU A 1 529 ? -20.484 72.938 22.641 1 90.31 529 GLU A C 1
ATOM 4367 O O . GLU A 1 529 ? -20.844 72.188 21.75 1 90.31 529 GLU A O 1
ATOM 4372 N N . CYS A 1 530 ? -21.188 73.188 23.594 1 89.5 530 CYS A N 1
ATOM 4373 C CA . CYS A 1 530 ? -22.516 72.625 23.75 1 89.5 530 CYS A CA 1
ATOM 4374 C C . CYS A 1 530 ? -23.422 73.062 22.609 1 89.5 530 CYS A C 1
ATOM 4376 O O . CYS A 1 530 ? -24.141 72.25 22.016 1 89.5 530 CYS A O 1
ATOM 4378 N N . ILE A 1 531 ? -23.312 74.312 22.328 1 88.25 531 ILE A N 1
ATOM 4379 C CA . ILE A 1 531 ? -24.156 74.875 21.281 1 88.25 531 ILE A CA 1
ATOM 4380 C C . ILE A 1 531 ? -23.781 74.312 19.922 1 88.25 531 ILE A C 1
ATOM 4382 O O . ILE A 1 531 ? -24.656 74 19.109 1 88.25 531 ILE A O 1
ATOM 4386 N N . LYS A 1 532 ? -22.562 74.188 19.797 1 90.69 532 LYS A N 1
ATOM 4387 C CA . LYS A 1 532 ? -22.078 73.625 18.531 1 90.69 532 LYS A CA 1
ATOM 4388 C C . LYS A 1 532 ? -22.641 72.25 18.266 1 90.69 532 LYS A C 1
ATOM 4390 O O . LYS A 1 532 ? -23.141 72 17.188 1 90.69 532 LYS A O 1
ATOM 4395 N N . HIS A 1 533 ? -22.578 71.375 19.156 1 90.69 533 HIS A N 1
ATOM 4396 C CA . HIS A 1 533 ? -23.062 70 19 1 90.69 533 HIS A CA 1
ATOM 4397 C C . HIS A 1 533 ? -24.578 69.938 18.953 1 90.69 533 HIS A C 1
ATOM 4399 O O . HIS A 1 533 ? -25.156 69.125 18.25 1 90.69 533 HIS A O 1
ATOM 4405 N N . THR A 1 534 ? -25.219 70.812 19.625 1 87.56 534 THR A N 1
ATOM 4406 C CA . THR A 1 534 ? -26.688 70.875 19.594 1 87.56 534 THR A CA 1
ATOM 4407 C C . THR A 1 534 ? -27.172 71.312 18.219 1 87.56 534 THR A C 1
ATOM 4409 O O . THR A 1 534 ? -28.188 70.875 17.734 1 87.56 534 THR A O 1
ATOM 4412 N N . GLU A 1 535 ? -26.422 72.25 17.703 1 86.62 535 GLU A N 1
ATOM 4413 C CA . GLU A 1 535 ? -26.781 72.688 16.375 1 86.62 535 GLU A CA 1
ATOM 4414 C C . GLU A 1 535 ? -26.625 71.625 15.336 1 86.62 535 GLU A C 1
ATOM 4416 O O . GLU A 1 535 ? -27.469 71.438 14.438 1 86.62 535 GLU A O 1
ATOM 4421 N N . LEU A 1 536 ? -25.641 70.938 15.547 1 86.38 536 LEU A N 1
ATOM 4422 C CA . LEU A 1 536 ? -25.406 69.812 14.625 1 86.38 536 LEU A CA 1
ATOM 4423 C C . LEU A 1 536 ? -26.484 68.75 14.781 1 86.38 536 LEU A C 1
ATOM 4425 O O . LEU A 1 536 ? -26.906 68.125 13.797 1 86.38 536 LEU A O 1
ATOM 4429 N N . LEU A 1 537 ? -26.906 68.5 15.867 1 85.5 537 LEU A N 1
ATOM 4430 C CA . LEU A 1 537 ? -27.969 67.562 16.141 1 85.5 537 LEU A CA 1
ATOM 4431 C C . LEU A 1 537 ? -29.297 68 15.555 1 85.5 537 LEU A C 1
ATOM 4433 O O . LEU A 1 537 ? -30.078 67.188 15.078 1 85.5 537 LEU A O 1
ATOM 4437 N N . SER A 1 538 ? -29.516 69.25 15.695 1 81.44 538 SER A N 1
ATOM 4438 C CA . SER A 1 538 ? -30.734 69.875 15.141 1 81.44 538 SER A CA 1
ATOM 4439 C C . SER A 1 538 ? -30.781 69.688 13.625 1 81.44 538 SER A C 1
ATOM 4441 O O . SER A 1 538 ? -31.859 69.562 13.047 1 81.44 538 SER A O 1
ATOM 4443 N N . SER A 1 539 ? -29.672 69.75 13.156 1 80.69 539 SER A N 1
ATOM 4444 C CA . SER A 1 539 ? -29.609 69.562 11.711 1 80.69 539 SER A CA 1
ATOM 4445 C C . SER A 1 539 ? -30.031 68.125 11.32 1 80.69 539 SER A C 1
ATOM 4447 O O . SER A 1 539 ? -30.484 67.938 10.203 1 80.69 539 SER A O 1
ATOM 4449 N N . PHE A 1 540 ? -29.969 67.25 12.266 1 78.62 540 PHE A N 1
ATOM 4450 C CA . PHE A 1 540 ? -30.406 65.875 12.031 1 78.62 540 PHE A CA 1
ATOM 4451 C C . PHE A 1 540 ? -31.859 65.688 12.445 1 78.62 540 PHE A C 1
ATOM 4453 O O . PHE A 1 540 ? -32.406 64.562 12.305 1 78.62 540 PHE A O 1
ATOM 4460 N N . GLY A 1 541 ? -32.469 66.688 12.969 1 71.81 541 GLY A N 1
ATOM 4461 C CA . GLY A 1 541 ? -33.875 66.625 13.367 1 71.81 541 GLY A CA 1
ATOM 4462 C C . GLY A 1 541 ? -34.094 66.188 14.789 1 71.81 541 GLY A C 1
ATOM 4463 O O . GLY A 1 541 ? -35.188 65.75 15.148 1 71.81 541 GLY A O 1
ATOM 4464 N N . VAL A 1 542 ? -33.031 66 15.633 1 71 542 VAL A N 1
ATOM 4465 C CA . VAL A 1 542 ? -33.156 65.5 17 1 71 542 VAL A CA 1
ATOM 4466 C C . VAL A 1 542 ? -33.219 66.688 17.984 1 71 542 VAL A C 1
ATOM 4468 O O . VAL A 1 542 ? -32.438 67.625 17.891 1 71 542 VAL A O 1
ATOM 4471 N N . GLN A 1 543 ? -34.375 66.875 18.812 1 63.25 543 GLN A N 1
ATOM 4472 C CA . GLN A 1 543 ? -34.562 67.875 19.828 1 63.25 543 GLN A CA 1
ATOM 4473 C C . GLN A 1 543 ? -33.875 67.5 21.141 1 63.25 543 GLN A C 1
ATOM 4475 O O . GLN A 1 543 ? -34.094 66.375 21.641 1 63.25 543 GLN A O 1
ATOM 4480 N N . VAL A 1 544 ? -32.781 67.875 21.562 1 60.28 544 VAL A N 1
ATOM 4481 C CA . VAL A 1 544 ? -31.969 67.5 22.703 1 60.28 544 VAL A CA 1
ATOM 4482 C C . VAL A 1 544 ? -32.625 68 24 1 60.28 544 VAL A C 1
ATOM 4484 O O . VAL A 1 544 ? -32.719 67.25 24.969 1 60.28 544 VAL A O 1
ATOM 4487 N N . PHE A 1 545 ? -32.781 69.312 24.297 1 56.97 545 PHE A N 1
ATOM 4488 C CA . PHE A 1 545 ? -33.188 69.875 25.594 1 56.97 545 PHE A CA 1
ATOM 4489 C C . PHE A 1 545 ? -34.688 70.062 25.672 1 56.97 545 PHE A C 1
ATOM 4491 O O . PHE A 1 545 ? -35.281 70.688 24.797 1 56.97 545 PHE A O 1
ATOM 4498 N N . SER A 1 546 ? -35.438 68.875 25.859 1 42.5 546 SER A N 1
ATOM 4499 C CA . SER A 1 546 ? -36.781 69.25 26.375 1 42.5 546 SER A CA 1
ATOM 4500 C C . SER A 1 546 ? -36.688 69.75 27.797 1 42.5 546 SER A C 1
ATOM 4502 O O . SER A 1 546 ? -35.875 69.25 28.594 1 42.5 546 SER A O 1
ATOM 4504 N N . MET B 1 1 ? 25.531 -46.875 -40.125 1 25.03 1 MET B N 1
ATOM 4505 C CA . MET B 1 1 ? 26.391 -45.875 -39.5 1 25.03 1 MET B CA 1
ATOM 4506 C C . MET B 1 1 ? 25.625 -45.031 -38.469 1 25.03 1 MET B C 1
ATOM 4508 O O . MET B 1 1 ? 24.703 -44.312 -38.844 1 25.03 1 MET B O 1
ATOM 4512 N N . ASN B 1 2 ? 25.406 -45.625 -37.312 1 26.19 2 ASN B N 1
ATOM 4513 C CA . ASN B 1 2 ? 24.625 -45.344 -36.094 1 26.19 2 ASN B CA 1
ATOM 4514 C C . ASN B 1 2 ? 25.078 -44.031 -35.438 1 26.19 2 ASN B C 1
ATOM 4516 O O . ASN B 1 2 ? 26.188 -43.938 -34.906 1 26.19 2 ASN B O 1
ATOM 4520 N N . LEU B 1 3 ? 24.922 -42.844 -36.156 1 30.31 3 LEU B N 1
ATOM 4521 C CA . LEU B 1 3 ? 25.312 -41.469 -35.844 1 30.31 3 LEU B CA 1
ATOM 4522 C C . LEU B 1 3 ? 24.922 -41.094 -34.406 1 30.31 3 LEU B C 1
ATOM 4524 O O . LEU B 1 3 ? 23.75 -40.844 -34.125 1 30.31 3 LEU B O 1
ATOM 4528 N N . GLU B 1 4 ? 25.5 -41.75 -33.438 1 29.42 4 GLU B N 1
ATOM 4529 C CA . GLU B 1 4 ? 25.438 -41.625 -31.984 1 29.42 4 GLU B CA 1
ATOM 4530 C C . GLU B 1 4 ? 25.703 -40.188 -31.547 1 29.42 4 GLU B C 1
ATOM 4532 O O . GLU B 1 4 ? 26.859 -39.75 -31.516 1 29.42 4 GLU B O 1
ATOM 4537 N N . THR B 1 5 ? 25.109 -39.219 -32.188 1 32.31 5 THR B N 1
ATOM 4538 C CA . THR B 1 5 ? 25.219 -37.781 -31.922 1 32.31 5 THR B CA 1
ATOM 4539 C C . THR B 1 5 ? 25.172 -37.5 -30.422 1 32.31 5 THR B C 1
ATOM 4541 O O . THR B 1 5 ? 24.141 -37.719 -29.781 1 32.31 5 THR B O 1
ATOM 4544 N N . GLY B 1 6 ? 26.219 -37.812 -29.641 1 31.06 6 GLY B N 1
ATOM 4545 C CA . GLY B 1 6 ? 26.484 -37.688 -28.219 1 31.06 6 GLY B CA 1
ATOM 4546 C C . GLY B 1 6 ? 26.156 -36.312 -27.672 1 31.06 6 GLY B C 1
ATOM 4547 O O . GLY B 1 6 ? 26.859 -35.344 -27.984 1 31.06 6 GLY B O 1
ATOM 4548 N N . LEU B 1 7 ? 24.969 -35.844 -27.562 1 33.09 7 LEU B N 1
ATOM 4549 C CA . LEU B 1 7 ? 24.547 -34.625 -26.891 1 33.09 7 LEU B CA 1
ATOM 4550 C C . LEU B 1 7 ? 25.25 -34.5 -25.547 1 33.09 7 LEU B C 1
ATOM 4552 O O . LEU B 1 7 ? 25.125 -35.344 -24.672 1 33.09 7 LEU B O 1
ATOM 4556 N N . LYS B 1 8 ? 26.484 -34 -25.562 1 40.56 8 LYS B N 1
ATOM 4557 C CA . LYS B 1 8 ? 27.25 -33.75 -24.359 1 40.56 8 LYS B CA 1
ATOM 4558 C C . LYS B 1 8 ? 26.359 -33.125 -23.266 1 40.56 8 LYS B C 1
ATOM 4560 O O . LYS B 1 8 ? 25.688 -32.125 -23.5 1 40.56 8 LYS B O 1
ATOM 4565 N N . PRO B 1 9 ? 25.969 -33.719 -22.109 1 40.28 9 PRO B N 1
ATOM 4566 C CA . PRO B 1 9 ? 25.109 -33.25 -21.016 1 40.28 9 PRO B CA 1
ATOM 4567 C C . PRO B 1 9 ? 25.516 -31.844 -20.547 1 40.28 9 PRO B C 1
ATOM 4569 O O . PRO B 1 9 ? 26.641 -31.641 -20.094 1 40.28 9 PRO B O 1
ATOM 4572 N N . SER B 1 10 ? 25.266 -30.688 -21.094 1 47.75 10 SER B N 1
ATOM 4573 C CA . SER B 1 10 ? 25.703 -29.297 -20.906 1 47.75 10 SER B CA 1
ATOM 4574 C C . SER B 1 10 ? 25.469 -28.844 -19.484 1 47.75 10 SER B C 1
ATOM 4576 O O . SER B 1 10 ? 24.328 -28.781 -19.016 1 47.75 10 SER B O 1
ATOM 4578 N N . SER B 1 11 ? 26.375 -29.094 -18.469 1 57.09 11 SER B N 1
ATOM 4579 C CA . SER B 1 11 ? 26.422 -28.75 -17.047 1 57.09 11 SER B CA 1
ATOM 4580 C C . SER B 1 11 ? 26.188 -27.25 -16.844 1 57.09 11 SER B C 1
ATOM 4582 O O . SER B 1 11 ? 26.719 -26.422 -17.594 1 57.09 11 SER B O 1
ATOM 4584 N N . TYR B 1 12 ? 25.25 -26.891 -16.141 1 63.56 12 TYR B N 1
ATOM 4585 C CA . TYR B 1 12 ? 24.953 -25.5 -15.789 1 63.56 12 TYR B CA 1
ATOM 4586 C C . TYR B 1 12 ? 26.125 -24.875 -15.031 1 63.56 12 TYR B C 1
ATOM 4588 O O . TYR B 1 12 ? 26.797 -25.547 -14.242 1 63.56 12 TYR B O 1
ATOM 4596 N N . GLU B 1 13 ? 26.688 -23.828 -15.453 1 68.06 13 GLU B N 1
ATOM 4597 C CA . GLU B 1 13 ? 27.812 -23.109 -14.852 1 68.06 13 GLU B CA 1
ATOM 4598 C C . GLU B 1 13 ? 27.391 -22.375 -13.586 1 68.06 13 GLU B C 1
ATOM 4600 O O . GLU B 1 13 ? 26.422 -21.609 -13.602 1 68.06 13 GLU B O 1
ATOM 4605 N N . PHE B 1 14 ? 27.938 -22.906 -12.398 1 70.25 14 PHE B N 1
ATOM 4606 C CA . PHE B 1 14 ? 27.75 -22.188 -11.148 1 70.25 14 PHE B CA 1
ATOM 4607 C C . PHE B 1 14 ? 28.984 -21.359 -10.805 1 70.25 14 PHE B C 1
ATOM 4609 O O . PHE B 1 14 ? 30.109 -21.875 -10.891 1 70.25 14 PHE B O 1
ATOM 4616 N N . PHE B 1 15 ? 28.75 -20.078 -10.75 1 71.06 15 PHE B N 1
ATOM 4617 C CA . PHE B 1 15 ? 29.812 -19.203 -10.25 1 71.06 15 PHE B CA 1
ATOM 4618 C C . PHE B 1 15 ? 30.234 -19.625 -8.844 1 71.06 15 PHE B C 1
ATOM 4620 O O . PHE B 1 15 ? 29.469 -20.297 -8.133 1 71.06 15 PHE B O 1
ATOM 4627 N N . PRO B 1 16 ? 31.531 -19.375 -8.68 1 81.5 16 PRO B N 1
ATOM 4628 C CA . PRO B 1 16 ? 31.859 -19.453 -7.254 1 81.5 16 PRO B CA 1
ATOM 4629 C C . PRO B 1 16 ? 30.875 -18.688 -6.371 1 81.5 16 PRO B C 1
ATOM 4631 O O . PRO B 1 16 ? 30.25 -17.719 -6.824 1 81.5 16 PRO B O 1
ATOM 4634 N N . ILE B 1 17 ? 30.766 -19.125 -5.234 1 82.12 17 ILE B N 1
ATOM 4635 C CA . ILE B 1 17 ? 29.75 -18.625 -4.305 1 82.12 17 ILE B CA 1
ATOM 4636 C C . ILE B 1 17 ? 29.891 -17.109 -4.156 1 82.12 17 ILE B C 1
ATOM 4638 O O . ILE B 1 17 ? 28.891 -16.391 -4.094 1 82.12 17 ILE B O 1
ATOM 4642 N N . ASN B 1 18 ? 31.062 -16.656 -4.133 1 80.94 18 ASN B N 1
ATOM 4643 C CA . ASN B 1 18 ? 31.297 -15.219 -3.967 1 80.94 18 ASN B CA 1
ATOM 4644 C C . ASN B 1 18 ? 30.781 -14.422 -5.156 1 80.94 18 ASN B C 1
ATOM 4646 O O . ASN B 1 18 ? 30.188 -13.352 -4.984 1 80.94 18 ASN B O 1
ATOM 4650 N N . GLU B 1 19 ? 31.016 -15.008 -6.262 1 83.5 19 GLU B N 1
ATOM 4651 C CA . GLU B 1 19 ? 30.547 -14.336 -7.469 1 83.5 19 GLU B CA 1
ATOM 4652 C C . GLU B 1 19 ? 29.031 -14.414 -7.59 1 83.5 19 GLU B C 1
ATOM 4654 O O . GLU B 1 19 ? 28.391 -13.469 -8.055 1 83.5 19 GLU B O 1
ATOM 4659 N N . MET B 1 20 ? 28.578 -15.531 -7.176 1 86.25 20 MET B N 1
ATOM 4660 C CA . MET B 1 20 ? 27.125 -15.695 -7.203 1 86.25 20 MET B CA 1
ATOM 4661 C C . MET B 1 20 ? 26.438 -14.703 -6.273 1 86.25 20 MET B C 1
ATOM 4663 O O . MET B 1 20 ? 25.422 -14.109 -6.633 1 86.25 20 MET B O 1
ATOM 4667 N N . LYS B 1 21 ? 27.031 -14.508 -5.137 1 87.19 21 LYS B N 1
ATOM 4668 C CA . LYS B 1 21 ? 26.484 -13.562 -4.172 1 87.19 21 LYS B CA 1
ATOM 4669 C C . LYS B 1 21 ? 26.516 -12.133 -4.719 1 87.19 21 LYS B C 1
ATOM 4671 O O . LYS B 1 21 ? 25.562 -11.375 -4.535 1 87.19 21 LYS B O 1
ATOM 4676 N N . LYS B 1 22 ? 27.547 -11.859 -5.371 1 87 22 LYS B N 1
ATOM 4677 C CA . LYS B 1 22 ? 27.688 -10.516 -5.926 1 87 22 LYS B CA 1
ATOM 4678 C C . LYS B 1 22 ? 26.641 -10.242 -6.988 1 87 22 LYS B C 1
ATOM 4680 O O . LYS B 1 22 ? 26.016 -9.18 -7 1 87 22 LYS B O 1
ATOM 4685 N N . VAL B 1 23 ? 26.453 -11.25 -7.859 1 89.62 23 VAL B N 1
ATOM 4686 C CA . VAL B 1 23 ? 25.5 -11.094 -8.953 1 89.62 23 VAL B CA 1
ATOM 4687 C C . VAL B 1 23 ? 24.078 -11.008 -8.406 1 89.62 23 VAL B C 1
ATOM 4689 O O . VAL B 1 23 ? 23.281 -10.203 -8.867 1 89.62 23 VAL B O 1
ATOM 4692 N N . LEU B 1 24 ? 23.797 -11.805 -7.422 1 92 24 LEU B N 1
ATOM 4693 C CA . LEU B 1 24 ? 22.469 -11.812 -6.836 1 92 24 LEU B CA 1
ATOM 4694 C C . LEU B 1 24 ? 22.219 -10.539 -6.043 1 92 24 LEU B C 1
ATOM 4696 O O . LEU B 1 24 ? 21.109 -9.992 -6.07 1 92 24 LEU B O 1
ATOM 4700 N N . ARG B 1 25 ? 23.266 -10.039 -5.379 1 92.31 25 ARG B N 1
ATOM 4701 C CA . ARG B 1 25 ? 23.156 -8.766 -4.668 1 92.31 25 ARG B CA 1
ATOM 4702 C C . ARG B 1 25 ? 22.828 -7.629 -5.633 1 92.31 25 ARG B C 1
ATOM 4704 O O . ARG B 1 25 ? 21.969 -6.801 -5.355 1 92.31 25 ARG B O 1
ATOM 4711 N N . GLU B 1 26 ? 23.484 -7.691 -6.68 1 92.25 26 GLU B N 1
ATOM 4712 C CA . GLU B 1 26 ? 23.219 -6.684 -7.703 1 92.25 26 GLU B CA 1
ATOM 4713 C C . GLU B 1 26 ? 21.812 -6.816 -8.266 1 92.25 26 GLU B C 1
ATOM 4715 O O . GLU B 1 26 ? 21.156 -5.812 -8.562 1 92.25 26 GLU B O 1
ATOM 4720 N N . GLY B 1 27 ? 21.422 -8.086 -8.477 1 94.44 27 GLY B N 1
ATOM 4721 C CA . GLY B 1 27 ? 20.062 -8.32 -8.93 1 94.44 27 GLY B CA 1
ATOM 4722 C C . GLY B 1 27 ? 19.016 -7.754 -7.988 1 94.44 27 GLY B C 1
ATOM 4723 O O . GLY B 1 27 ? 18.016 -7.188 -8.43 1 94.44 27 GLY B O 1
ATOM 4724 N N . VAL B 1 28 ? 19.297 -7.848 -6.641 1 96.25 28 VAL B N 1
ATOM 4725 C CA . VAL B 1 28 ? 18.375 -7.309 -5.648 1 96.25 28 VAL B CA 1
ATOM 4726 C C . VAL B 1 28 ? 18.297 -5.789 -5.785 1 96.25 28 VAL B C 1
ATOM 4728 O O . VAL B 1 28 ? 17.203 -5.211 -5.797 1 96.25 28 VAL B O 1
ATOM 4731 N N . ILE B 1 29 ? 19.391 -5.156 -5.961 1 93.75 29 ILE B N 1
ATOM 4732 C CA . ILE B 1 29 ? 19.469 -3.699 -6.008 1 93.75 29 ILE B CA 1
ATOM 4733 C C . ILE B 1 29 ? 18.812 -3.184 -7.289 1 93.75 29 ILE B C 1
ATOM 4735 O O . ILE B 1 29 ? 17.984 -2.283 -7.246 1 93.75 29 ILE B O 1
ATOM 4739 N N . GLN B 1 30 ? 19.125 -3.814 -8.414 1 94.69 30 GLN B N 1
ATOM 4740 C CA . GLN B 1 30 ? 18.609 -3.363 -9.703 1 94.69 30 GLN B CA 1
ATOM 4741 C C . GLN B 1 30 ? 17.094 -3.527 -9.781 1 94.69 30 GLN B C 1
ATOM 4743 O O . GLN B 1 30 ? 16.391 -2.65 -10.289 1 94.69 30 GLN B O 1
ATOM 4748 N N . CYS B 1 31 ? 16.641 -4.602 -9.266 1 97.25 31 CYS B N 1
ATOM 4749 C CA . CYS B 1 31 ? 15.203 -4.844 -9.305 1 97.25 31 CYS B CA 1
ATOM 4750 C C . CYS B 1 31 ? 14.477 -3.949 -8.305 1 97.25 31 CYS B C 1
ATOM 4752 O O . CYS B 1 31 ? 13.414 -3.404 -8.609 1 97.25 31 CYS B O 1
ATOM 4754 N N . SER B 1 32 ? 15.039 -3.721 -7.129 1 96 32 SER B N 1
ATOM 4755 C CA . SER B 1 32 ? 14.43 -2.861 -6.117 1 96 32 SER B CA 1
ATOM 4756 C C . SER B 1 32 ? 14.383 -1.41 -6.582 1 96 32 SER B C 1
ATOM 4758 O O . SER B 1 32 ? 13.391 -0.713 -6.352 1 96 32 SER B O 1
ATOM 4760 N N . ASP B 1 33 ? 15.438 -1.001 -7.238 1 94.19 33 ASP B N 1
ATOM 4761 C CA . ASP B 1 33 ? 15.516 0.365 -7.75 1 94.19 33 ASP B CA 1
ATOM 4762 C C . ASP B 1 33 ? 14.43 0.621 -8.789 1 94.19 33 ASP B C 1
ATOM 4764 O O . ASP B 1 33 ? 14 1.763 -8.984 1 94.19 33 ASP B O 1
ATOM 4768 N N . ARG B 1 34 ? 14.016 -0.422 -9.422 1 96.44 34 ARG B N 1
ATOM 4769 C CA . ARG B 1 34 ? 13.047 -0.28 -10.508 1 96.44 34 ARG B CA 1
ATOM 4770 C C . ARG B 1 34 ? 11.641 -0.649 -10.031 1 96.44 34 ARG B C 1
ATOM 4772 O O . ARG B 1 34 ? 10.711 -0.713 -10.836 1 96.44 34 ARG B O 1
ATOM 4779 N N . GLY B 1 35 ? 11.477 -0.948 -8.781 1 96.31 35 GLY B N 1
ATOM 4780 C CA . GLY B 1 35 ? 10.172 -1.221 -8.211 1 96.31 35 GLY B CA 1
ATOM 4781 C C . GLY B 1 35 ? 9.703 -2.645 -8.445 1 96.31 35 GLY B C 1
ATOM 4782 O O . GLY B 1 35 ? 8.531 -2.963 -8.234 1 96.31 35 GLY B O 1
ATOM 4783 N N . LEU B 1 36 ? 10.57 -3.504 -8.961 1 97.5 36 LEU B N 1
ATOM 4784 C CA . LEU B 1 36 ? 10.242 -4.914 -9.148 1 97.5 36 LEU B CA 1
ATOM 4785 C C . LEU B 1 36 ? 10.531 -5.707 -7.875 1 97.5 36 LEU B C 1
ATOM 4787 O O . LEU B 1 36 ? 11.477 -6.5 -7.832 1 97.5 36 LEU B O 1
ATOM 4791 N N . TYR B 1 37 ? 9.688 -5.598 -6.949 1 96.75 37 TYR B N 1
ATOM 4792 C CA . TYR B 1 37 ? 9.93 -6.059 -5.586 1 96.75 37 TYR B CA 1
ATOM 4793 C C . TYR B 1 37 ? 9.867 -7.578 -5.508 1 96.75 37 TYR B C 1
ATOM 4795 O O . TYR B 1 37 ? 10.57 -8.195 -4.695 1 96.75 37 TYR B O 1
ATOM 4803 N N . PHE B 1 38 ? 9.133 -8.219 -6.348 1 95.5 38 PHE B N 1
ATOM 4804 C CA . PHE B 1 38 ? 9.023 -9.672 -6.301 1 95.5 38 PHE B CA 1
ATOM 4805 C C . PHE B 1 38 ? 10.297 -10.328 -6.82 1 95.5 38 PHE B C 1
ATOM 4807 O O . PHE B 1 38 ? 10.742 -11.344 -6.277 1 95.5 38 PHE B O 1
ATOM 4814 N N . SER B 1 39 ? 10.766 -9.742 -7.871 1 97.38 39 SER B N 1
ATOM 4815 C CA . SER B 1 39 ? 12.047 -10.242 -8.359 1 97.38 39 SER B CA 1
ATOM 4816 C C . SER B 1 39 ? 13.164 -9.992 -7.352 1 97.38 39 SER B C 1
ATOM 4818 O O . SER B 1 39 ? 14.047 -10.836 -7.18 1 97.38 39 SER B O 1
ATOM 4820 N N . ALA B 1 40 ? 13.109 -8.82 -6.742 1 97.62 40 ALA B N 1
ATOM 4821 C CA . ALA B 1 40 ? 14.086 -8.508 -5.703 1 97.62 40 ALA B CA 1
ATOM 4822 C C . ALA B 1 40 ? 13.969 -9.477 -4.531 1 97.62 40 ALA B C 1
ATOM 4824 O O . ALA B 1 40 ? 14.984 -9.938 -3.994 1 97.62 40 ALA B O 1
ATOM 4825 N N . LYS B 1 41 ? 12.797 -9.828 -4.145 1 97.38 41 LYS B N 1
ATOM 4826 C CA . LYS B 1 41 ? 12.547 -10.766 -3.055 1 97.38 41 LYS B CA 1
ATOM 4827 C C . LYS B 1 41 ? 13.125 -12.141 -3.369 1 97.38 41 LYS B C 1
ATOM 4829 O O . LYS B 1 41 ? 13.781 -12.75 -2.525 1 97.38 41 LYS B O 1
ATOM 4834 N N . TRP B 1 42 ? 12.859 -12.594 -4.594 1 97.19 42 TRP B N 1
ATOM 4835 C CA . TRP B 1 42 ? 13.383 -13.891 -5.012 1 97.19 42 TRP B CA 1
ATOM 4836 C C . TRP B 1 42 ? 14.906 -13.906 -4.938 1 97.19 42 TRP B C 1
ATOM 4838 O O . TRP B 1 42 ? 15.5 -14.859 -4.418 1 97.19 42 TRP B O 1
ATOM 4848 N N . ALA B 1 43 ? 15.539 -12.867 -5.469 1 96.88 43 ALA B N 1
ATOM 4849 C CA . ALA B 1 43 ? 17 -12.773 -5.473 1 96.88 43 ALA B CA 1
ATOM 4850 C C . ALA B 1 43 ? 17.547 -12.727 -4.051 1 96.88 43 ALA B C 1
ATOM 4852 O O . ALA B 1 43 ? 18.547 -13.375 -3.74 1 96.88 43 ALA B O 1
ATOM 4853 N N . ALA B 1 44 ? 16.875 -11.984 -3.188 1 96.44 44 ALA B N 1
ATOM 4854 C CA . ALA B 1 44 ? 17.312 -11.852 -1.8 1 96.44 44 ALA B CA 1
ATOM 4855 C C . ALA B 1 44 ? 17.203 -13.18 -1.055 1 96.44 44 ALA B C 1
ATOM 4857 O O . ALA B 1 44 ? 18.078 -13.547 -0.281 1 96.44 44 ALA B O 1
ATOM 4858 N N . GLU B 1 45 ? 16.141 -13.906 -1.284 1 95.19 45 GLU B N 1
ATOM 4859 C CA . GLU B 1 45 ? 15.945 -15.219 -0.659 1 95.19 45 GLU B CA 1
ATOM 4860 C C . GLU B 1 45 ? 17 -16.203 -1.128 1 95.19 45 GLU B C 1
ATOM 4862 O O . GLU B 1 45 ? 17.484 -17.031 -0.343 1 95.19 45 GLU B O 1
ATOM 4867 N N . THR B 1 46 ? 17.344 -16.094 -2.385 1 93.62 46 THR B N 1
ATOM 4868 C CA . THR B 1 46 ? 18.344 -17 -2.941 1 93.62 46 THR B CA 1
ATOM 4869 C C . THR B 1 46 ? 19.719 -16.703 -2.363 1 93.62 46 THR B C 1
ATOM 4871 O O . THR B 1 46 ? 20.484 -17.625 -2.059 1 93.62 46 THR B O 1
ATOM 4874 N N . VAL B 1 47 ? 19.984 -15.383 -2.195 1 90.81 47 VAL B N 1
ATOM 4875 C CA . VAL B 1 47 ? 21.281 -15 -1.644 1 90.81 47 VAL B CA 1
ATOM 4876 C C . VAL B 1 47 ? 21.391 -15.477 -0.197 1 90.81 47 VAL B C 1
ATOM 4878 O O . VAL B 1 47 ? 22.422 -16.016 0.21 1 90.81 47 VAL B O 1
ATOM 4881 N N . GLU B 1 48 ? 20.406 -15.312 0.571 1 87.81 48 GLU B N 1
ATOM 4882 C CA . GLU B 1 48 ? 20.422 -15.688 1.983 1 87.81 48 GLU B CA 1
ATOM 4883 C C . GLU B 1 48 ? 20.469 -17.203 2.158 1 87.81 48 GLU B C 1
ATOM 4885 O O . GLU B 1 48 ? 20.922 -17.703 3.189 1 87.81 48 GLU B O 1
ATOM 4890 N N . GLY B 1 49 ? 19.984 -17.875 1.188 1 85.12 49 GLY B N 1
ATOM 4891 C CA . GLY B 1 49 ? 20 -19.328 1.242 1 85.12 49 GLY B CA 1
ATOM 4892 C C . GLY B 1 49 ? 21.375 -19.906 0.976 1 85.12 49 GLY B C 1
ATOM 4893 O O . GLY B 1 49 ? 21.625 -21.078 1.264 1 85.12 49 GLY B O 1
ATOM 4894 N N . LEU B 1 50 ? 22.297 -19.062 0.521 1 85.62 50 LEU B N 1
ATOM 4895 C CA . LEU B 1 50 ? 23.656 -19.5 0.253 1 85.62 50 LEU B CA 1
ATOM 4896 C C . LEU B 1 50 ? 24.516 -19.453 1.519 1 85.62 50 LEU B C 1
ATOM 4898 O O . LEU B 1 50 ? 24.188 -18.719 2.461 1 85.62 50 LEU B O 1
ATOM 4902 N N . PRO B 1 51 ? 25.547 -20.266 1.544 1 81.38 51 PRO B N 1
ATOM 4903 C CA . PRO B 1 51 ? 26.422 -20.234 2.719 1 81.38 51 PRO B CA 1
ATOM 4904 C C . PRO B 1 51 ? 27.016 -18.859 2.988 1 81.38 51 PRO B C 1
ATOM 4906 O O . PRO B 1 51 ? 27.312 -18.109 2.049 1 81.38 51 PRO B O 1
ATOM 4909 N N . ASN B 1 52 ? 27.094 -18.547 4.293 1 75.12 52 ASN B N 1
ATOM 4910 C CA . ASN B 1 52 ? 27.547 -17.234 4.719 1 75.12 52 ASN B CA 1
ATOM 4911 C C . ASN B 1 52 ? 29.062 -17.094 4.559 1 75.12 52 ASN B C 1
ATOM 4913 O O . ASN B 1 52 ? 29.828 -17.516 5.43 1 75.12 52 ASN B O 1
ATOM 4917 N N . VAL B 1 53 ? 29.516 -16.703 3.377 1 70.81 53 VAL B N 1
ATOM 4918 C CA . VAL B 1 53 ? 30.922 -16.406 3.146 1 70.81 53 VAL B CA 1
ATOM 4919 C C . VAL B 1 53 ? 31.109 -14.891 3.023 1 70.81 53 VAL B C 1
ATOM 4921 O O . VAL B 1 53 ? 30.328 -14.211 2.355 1 70.81 53 VAL B O 1
ATOM 4924 N N . PRO B 1 54 ? 31.922 -14.305 3.932 1 66.12 54 PRO B N 1
ATOM 4925 C CA . PRO B 1 54 ? 32.125 -12.859 3.846 1 66.12 54 PRO B CA 1
ATOM 4926 C C . PRO B 1 54 ? 32.594 -12.406 2.461 1 66.12 54 PRO B C 1
ATOM 4928 O O . PRO B 1 54 ? 33.5 -13 1.89 1 66.12 54 PRO B O 1
ATOM 4931 N N . VAL B 1 55 ? 31.766 -11.805 1.679 1 65.12 55 VAL B N 1
ATOM 4932 C CA . VAL B 1 55 ? 32.125 -11.289 0.361 1 65.12 55 VAL B CA 1
ATOM 4933 C C . VAL B 1 55 ? 32.438 -9.805 0.458 1 65.12 55 VAL B C 1
ATOM 4935 O O . VAL B 1 55 ? 31.703 -9.039 1.083 1 65.12 55 VAL B O 1
ATOM 4938 N N . ASP B 1 56 ? 33.75 -9.336 0.401 1 54.88 56 ASP B N 1
ATOM 4939 C CA . ASP B 1 56 ? 34.125 -7.93 0.36 1 54.88 56 ASP B CA 1
ATOM 4940 C C . ASP B 1 56 ? 33.531 -7.23 -0.855 1 54.88 56 ASP B C 1
ATOM 4942 O O . ASP B 1 56 ? 33.812 -7.602 -1.996 1 54.88 56 ASP B O 1
ATOM 4946 N N . ASN B 1 57 ? 32.469 -6.656 -0.699 1 53.5 57 ASN B N 1
ATOM 4947 C CA . ASN B 1 57 ? 31.781 -5.953 -1.773 1 53.5 57 ASN B CA 1
ATOM 4948 C C . ASN B 1 57 ? 32.656 -4.875 -2.398 1 53.5 57 ASN B C 1
ATOM 4950 O O . ASN B 1 57 ? 32.219 -4.137 -3.279 1 53.5 57 ASN B O 1
ATOM 4954 N N . SER B 1 58 ? 33.812 -4.473 -1.761 1 46.16 58 SER B N 1
ATOM 4955 C CA . SER B 1 58 ? 34.562 -3.348 -2.301 1 46.16 58 SER B CA 1
ATOM 4956 C C . SER B 1 58 ? 34.938 -3.58 -3.764 1 46.16 58 SER B C 1
ATOM 4958 O O . SER B 1 58 ? 35.062 -2.627 -4.531 1 46.16 58 SER B O 1
ATOM 4960 N N . GLU B 1 59 ? 35.5 -4.789 -4.109 1 41.69 59 GLU B N 1
ATOM 4961 C CA . GLU B 1 59 ? 35.969 -5.02 -5.465 1 41.69 59 GLU B CA 1
ATOM 4962 C C . GLU B 1 59 ? 34.812 -5.266 -6.434 1 41.69 59 GLU B C 1
ATOM 4964 O O . GLU B 1 59 ? 34.688 -6.363 -6.977 1 41.69 59 GLU B O 1
ATOM 4969 N N . MET B 1 60 ? 33.719 -4.926 -6.125 1 40.5 60 MET B N 1
ATOM 4970 C CA . MET B 1 60 ? 32.75 -5.117 -7.188 1 40.5 60 MET B CA 1
ATOM 4971 C C . MET B 1 60 ? 33.25 -4.535 -8.508 1 40.5 60 MET B C 1
ATOM 4973 O O . MET B 1 60 ? 33.312 -3.316 -8.656 1 40.5 60 MET B O 1
ATOM 4977 N N . ASP B 1 61 ? 34.25 -4.973 -9.031 1 35.12 61 ASP B N 1
ATOM 4978 C CA . ASP B 1 61 ? 34.594 -4.715 -10.43 1 35.12 61 ASP B CA 1
ATOM 4979 C C . ASP B 1 61 ? 33.375 -4.934 -11.328 1 35.12 61 ASP B C 1
ATOM 4981 O O . ASP B 1 61 ? 32.938 -6.07 -11.523 1 35.12 61 ASP B O 1
ATOM 4985 N N . ILE B 1 62 ? 32.406 -4.148 -11.242 1 35.97 62 ILE B N 1
ATOM 4986 C CA . ILE B 1 62 ? 31.375 -4.16 -12.289 1 35.97 62 ILE B CA 1
ATOM 4987 C C . ILE B 1 62 ? 32.031 -4.371 -13.648 1 35.97 62 ILE B C 1
ATOM 4989 O O . ILE B 1 62 ? 32.531 -3.422 -14.258 1 35.97 62 ILE B O 1
ATOM 4993 N N . SER B 1 63 ? 32.938 -5.223 -13.867 1 32.25 63 SER B N 1
ATOM 4994 C CA . SER B 1 63 ? 33.406 -5.551 -15.203 1 32.25 63 SER B CA 1
ATOM 4995 C C . SER B 1 63 ? 32.281 -5.938 -16.141 1 32.25 63 SER B C 1
ATOM 4997 O O . SER B 1 63 ? 32.438 -6.801 -17 1 32.25 63 SER B O 1
ATOM 4999 N N . MET B 1 64 ? 31.031 -5.93 -15.711 1 33.31 64 MET B N 1
ATOM 5000 C CA . MET B 1 64 ? 30.25 -6.316 -16.875 1 33.31 64 MET B CA 1
ATOM 5001 C C . MET B 1 64 ? 30.641 -5.492 -18.094 1 33.31 64 MET B C 1
ATOM 5003 O O . MET B 1 64 ? 31.203 -4.402 -17.969 1 33.31 64 MET B O 1
ATOM 5007 N N . ASP B 1 65 ? 30.328 -5.926 -19.375 1 32 65 ASP B N 1
ATOM 5008 C CA . ASP B 1 65 ? 30.688 -5.398 -20.688 1 32 65 ASP B CA 1
ATOM 5009 C C . ASP B 1 65 ? 30.5 -3.883 -20.734 1 32 65 ASP B C 1
ATOM 5011 O O . ASP B 1 65 ? 29.422 -3.375 -20.422 1 32 65 ASP B O 1
ATOM 5015 N N . SER B 1 66 ? 31.484 -2.971 -20.703 1 33.75 66 SER B N 1
ATOM 5016 C CA . SER B 1 66 ? 31.984 -1.611 -20.5 1 33.75 66 SER B CA 1
ATOM 5017 C C . SER B 1 66 ? 31.188 -0.612 -21.344 1 33.75 66 SER B C 1
ATOM 5019 O O . SER B 1 66 ? 31.062 0.555 -20.969 1 33.75 66 SER B O 1
ATOM 5021 N N . SER B 1 67 ? 31.062 -0.863 -22.688 1 33.34 67 SER B N 1
ATOM 5022 C CA . SER B 1 67 ? 30.766 0.262 -23.562 1 33.34 67 SER B CA 1
ATOM 5023 C C . SER B 1 67 ? 29.359 0.811 -23.312 1 33.34 67 SER B C 1
ATOM 5025 O O . SER B 1 67 ? 29.172 2.023 -23.188 1 33.34 67 SER B O 1
ATOM 5027 N N . MET B 1 68 ? 28.328 0.078 -23.594 1 36.12 68 MET B N 1
ATOM 5028 C CA . MET B 1 68 ? 26.938 0.466 -23.469 1 36.12 68 MET B CA 1
ATOM 5029 C C . MET B 1 68 ? 26.578 0.735 -22 1 36.12 68 MET B C 1
ATOM 5031 O O . MET B 1 68 ? 25.672 1.516 -21.719 1 36.12 68 MET B O 1
ATOM 5035 N N . THR B 1 69 ? 27.25 0.126 -21.047 1 41.47 69 THR B N 1
ATOM 5036 C CA . THR B 1 69 ? 27.125 0.256 -19.609 1 41.47 69 THR B CA 1
ATOM 5037 C C . THR B 1 69 ? 27.703 1.586 -19.125 1 41.47 69 THR B C 1
ATOM 5039 O O . THR B 1 69 ? 27.219 2.162 -18.156 1 41.47 69 THR B O 1
ATOM 5042 N N . GLN B 1 70 ? 28.703 1.994 -19.906 1 42.62 70 GLN B N 1
ATOM 5043 C CA . GLN B 1 70 ? 29.375 3.227 -19.5 1 42.62 70 GLN B CA 1
ATOM 5044 C C . GLN B 1 70 ? 28.469 4.438 -19.703 1 42.62 70 GLN B C 1
ATOM 5046 O O . GLN B 1 70 ? 28.359 5.297 -18.828 1 42.62 70 GLN B O 1
ATOM 5051 N N . GLU B 1 71 ? 28 4.539 -21.047 1 42.62 71 GLU B N 1
ATOM 5052 C CA . GLU B 1 71 ? 27.109 5.672 -21.297 1 42.62 71 GLU B CA 1
ATOM 5053 C C . GLU B 1 71 ? 25.906 5.645 -20.375 1 42.62 71 GLU B C 1
ATOM 5055 O O . GLU B 1 71 ? 25.484 6.688 -19.859 1 42.62 71 GLU B O 1
ATOM 5060 N N . SER B 1 72 ? 25.391 4.441 -20.266 1 51.78 72 SER B N 1
ATOM 5061 C CA . SER B 1 72 ? 24.25 4.289 -19.359 1 51.78 72 SER B CA 1
ATOM 5062 C C . SER B 1 72 ? 24.625 4.684 -17.938 1 51.78 72 SER B C 1
ATOM 5064 O O . SER B 1 72 ? 23.828 5.332 -17.234 1 51.78 72 SER B O 1
ATOM 5066 N N . THR B 1 73 ? 25.891 4.434 -17.703 1 57.25 73 THR B N 1
ATOM 5067 C CA . THR B 1 73 ? 26.375 4.777 -16.375 1 57.25 73 THR B CA 1
ATOM 5068 C C . THR B 1 73 ? 26.516 6.289 -16.219 1 57.25 73 THR B C 1
ATOM 5070 O O . THR B 1 73 ? 26.219 6.848 -15.164 1 57.25 73 THR B O 1
ATOM 5073 N N . ASN B 1 74 ? 26.859 6.941 -17.438 1 63.09 74 ASN B N 1
ATOM 5074 C CA . ASN B 1 74 ? 27.016 8.391 -17.359 1 63.09 74 ASN B CA 1
ATOM 5075 C C . ASN B 1 74 ? 25.672 9.094 -17.234 1 63.09 74 ASN B C 1
ATOM 5077 O O . ASN B 1 74 ? 25.516 10.016 -16.438 1 63.09 74 ASN B O 1
ATOM 5081 N N . LEU B 1 75 ? 24.797 8.625 -18.109 1 68.25 75 LEU B N 1
ATOM 5082 C CA . LEU B 1 75 ? 23.469 9.227 -18.047 1 68.25 75 LEU B CA 1
ATOM 5083 C C . LEU B 1 75 ? 22.828 8.992 -16.672 1 68.25 75 LEU B C 1
ATOM 5085 O O . LEU B 1 75 ? 22.125 9.852 -16.156 1 68.25 75 LEU B O 1
ATOM 5089 N N . ASP B 1 76 ? 23.203 7.922 -16.172 1 68.81 76 ASP B N 1
ATOM 5090 C CA . ASP B 1 76 ? 22.641 7.605 -14.867 1 68.81 76 ASP B CA 1
ATOM 5091 C C . ASP B 1 76 ? 23.172 8.555 -13.797 1 68.81 76 ASP B C 1
ATOM 5093 O O . ASP B 1 76 ? 22.453 8.93 -12.867 1 68.81 76 ASP B O 1
ATOM 5097 N N . LEU B 1 77 ? 24.312 9 -14.117 1 71.81 77 LEU B N 1
ATOM 5098 C CA . LEU B 1 77 ? 24.922 9.906 -13.148 1 71.81 77 LEU B CA 1
ATOM 5099 C C . LEU B 1 77 ? 24.328 11.305 -13.281 1 71.81 77 LEU B C 1
ATOM 5101 O O . LEU B 1 77 ? 24.031 11.961 -12.281 1 71.81 77 LEU B O 1
ATOM 5105 N N . VAL B 1 78 ? 24.031 11.648 -14.547 1 78.25 78 VAL B N 1
ATOM 5106 C CA . VAL B 1 78 ? 23.516 12.992 -14.812 1 78.25 78 VAL B CA 1
ATOM 5107 C C . VAL B 1 78 ? 22.062 13.078 -14.352 1 78.25 78 VAL B C 1
ATOM 5109 O O . VAL B 1 78 ? 21.641 14.094 -13.797 1 78.25 78 VAL B O 1
ATOM 5112 N N . GLU B 1 79 ? 21.422 11.977 -14.531 1 89.12 79 GLU B N 1
ATOM 5113 C CA . GLU B 1 79 ? 20 11.977 -14.234 1 89.12 79 GLU B CA 1
ATOM 5114 C C . GLU B 1 79 ? 19.719 11.336 -12.875 1 89.12 79 GLU B C 1
ATOM 5116 O O . GLU B 1 79 ? 18.578 10.961 -12.586 1 89.12 79 GLU B O 1
ATOM 5121 N N . TYR B 1 80 ? 20.75 11.258 -12.102 1 89.31 80 TYR B N 1
ATOM 5122 C CA . TYR B 1 80 ? 20.641 10.539 -10.844 1 89.31 80 TYR B CA 1
ATOM 5123 C C . TYR B 1 80 ? 19.672 11.242 -9.898 1 89.31 80 TYR B C 1
ATOM 5125 O O . TYR B 1 80 ? 18.891 10.594 -9.203 1 89.31 80 TYR B O 1
ATOM 5133 N N . ASP B 1 81 ? 19.703 12.578 -9.891 1 90.69 81 ASP B N 1
ATOM 5134 C CA . ASP B 1 81 ? 18.812 13.336 -9.016 1 90.69 81 ASP B CA 1
ATOM 5135 C C . ASP B 1 81 ? 17.359 13.148 -9.422 1 90.69 81 ASP B C 1
ATOM 5137 O O . ASP B 1 81 ? 16.484 13.008 -8.57 1 90.69 81 ASP B O 1
ATOM 5141 N N . LYS B 1 82 ? 17.141 13.133 -10.711 1 92.94 82 LYS B N 1
ATOM 5142 C CA . LYS B 1 82 ? 15.789 12.898 -11.203 1 92.94 82 LYS B CA 1
ATOM 5143 C C . LYS B 1 82 ? 15.32 11.477 -10.898 1 92.94 82 LYS B C 1
ATOM 5145 O O . LYS B 1 82 ? 14.148 11.258 -10.586 1 92.94 82 LYS B O 1
ATOM 5150 N N . PHE B 1 83 ? 16.312 10.578 -11.008 1 94.75 83 PHE B N 1
ATOM 5151 C CA . PHE B 1 83 ? 15.992 9.195 -10.672 1 94.75 83 PHE B CA 1
ATOM 5152 C C . PHE B 1 83 ? 15.57 9.086 -9.211 1 94.75 83 PHE B C 1
ATOM 5154 O O . PHE B 1 83 ? 14.57 8.438 -8.898 1 94.75 83 PHE B O 1
ATOM 5161 N N . LEU B 1 84 ? 16.297 9.719 -8.336 1 94.88 84 LEU B N 1
ATOM 5162 C CA . LEU B 1 84 ? 16 9.672 -6.91 1 94.88 84 LEU B CA 1
ATOM 5163 C C . LEU B 1 84 ? 14.633 10.266 -6.621 1 94.88 84 LEU B C 1
ATOM 5165 O O . LEU B 1 84 ? 13.875 9.727 -5.812 1 94.88 84 LEU B O 1
ATOM 5169 N N . LEU B 1 85 ? 14.344 11.32 -7.328 1 96.06 85 LEU B N 1
ATOM 5170 C CA . LEU B 1 85 ? 13.047 11.961 -7.152 1 96.06 85 LEU B CA 1
ATOM 5171 C C . LEU B 1 85 ? 11.922 11.055 -7.633 1 96.06 85 LEU B C 1
ATOM 5173 O O . LEU B 1 85 ? 10.953 10.82 -6.902 1 96.06 85 LEU B O 1
ATOM 5177 N N . GLY B 1 86 ? 12.086 10.578 -8.836 1 97.38 86 GLY B N 1
ATOM 5178 C CA . GLY B 1 86 ? 11.086 9.672 -9.375 1 97.38 86 GLY B CA 1
ATOM 5179 C C . GLY B 1 86 ? 10.859 8.445 -8.508 1 97.38 86 GLY B C 1
ATOM 5180 O O . GLY B 1 86 ? 9.719 8.055 -8.266 1 97.38 86 GLY B O 1
ATOM 5181 N N . LYS B 1 87 ? 11.953 7.84 -8.016 1 97.44 87 LYS B N 1
ATOM 5182 C CA . LYS B 1 87 ? 11.867 6.652 -7.172 1 97.44 87 LYS B CA 1
ATOM 5183 C C . LYS B 1 87 ? 11.188 6.965 -5.844 1 97.44 87 LYS B C 1
ATOM 5185 O O . LYS B 1 87 ? 10.438 6.141 -5.316 1 97.44 87 LYS B O 1
ATOM 5190 N N . SER B 1 88 ? 11.422 8.156 -5.301 1 97.31 88 SER B N 1
ATOM 5191 C CA . SER B 1 88 ? 10.781 8.555 -4.051 1 97.31 88 SER B CA 1
ATOM 5192 C C . SER B 1 88 ? 9.273 8.711 -4.223 1 97.31 88 SER B C 1
ATOM 5194 O O . SER B 1 88 ? 8.5 8.312 -3.354 1 97.31 88 SER B O 1
ATOM 5196 N N . TYR B 1 89 ? 8.891 9.336 -5.355 1 97.62 89 TYR B N 1
ATOM 5197 C CA . TYR B 1 89 ? 7.465 9.453 -5.641 1 97.62 89 TYR B CA 1
ATOM 5198 C C . TYR B 1 89 ? 6.84 8.078 -5.863 1 97.62 89 TYR B C 1
ATOM 5200 O O . TYR B 1 89 ? 5.719 7.82 -5.41 1 97.62 89 TYR B O 1
ATOM 5208 N N . PHE B 1 90 ? 7.52 7.156 -6.539 1 97.62 90 PHE B N 1
ATOM 5209 C CA . PHE B 1 90 ? 7.039 5.801 -6.785 1 97.62 90 PHE B CA 1
ATOM 5210 C C . PHE B 1 90 ? 6.805 5.062 -5.473 1 97.62 90 PHE B C 1
ATOM 5212 O O . PHE B 1 90 ? 5.805 4.355 -5.324 1 97.62 90 PHE B O 1
ATOM 5219 N N . ASP B 1 91 ? 7.738 5.273 -4.523 1 96.44 91 ASP B N 1
ATOM 5220 C CA . ASP B 1 91 ? 7.695 4.551 -3.258 1 96.44 91 ASP B CA 1
ATOM 5221 C C . ASP B 1 91 ? 6.504 4.988 -2.412 1 96.44 91 ASP B C 1
ATOM 5223 O O . ASP B 1 91 ? 5.977 4.207 -1.617 1 96.44 91 ASP B O 1
ATOM 5227 N N . VAL B 1 92 ? 6.094 6.207 -2.592 1 95.38 92 VAL B N 1
ATOM 5228 C CA . VAL B 1 92 ? 4.93 6.672 -1.844 1 95.38 92 VAL B CA 1
ATOM 5229 C C . VAL B 1 92 ? 3.67 6.504 -2.688 1 95.38 92 VAL B C 1
ATOM 5231 O O . VAL B 1 92 ? 2.635 7.105 -2.396 1 95.38 92 VAL B O 1
ATOM 5234 N N . LYS B 1 93 ? 3.707 5.871 -3.871 1 94.81 93 LYS B N 1
ATOM 5235 C CA . LYS B 1 93 ? 2.617 5.453 -4.746 1 94.81 93 LYS B CA 1
ATOM 5236 C C . LYS B 1 93 ? 2.037 6.641 -5.508 1 94.81 93 LYS B C 1
ATOM 5238 O O . LYS B 1 93 ? 0.842 6.664 -5.812 1 94.81 93 LYS B O 1
ATOM 5243 N N . GLU B 1 94 ? 2.787 7.66 -5.621 1 96.12 94 GLU B N 1
ATOM 5244 C CA . GLU B 1 94 ? 2.441 8.75 -6.531 1 96.12 94 GLU B CA 1
ATOM 5245 C C . GLU B 1 94 ? 3.021 8.508 -7.922 1 96.12 94 GLU B C 1
ATOM 5247 O O . GLU B 1 94 ? 3.926 9.219 -8.359 1 96.12 94 GLU B O 1
ATOM 5252 N N . PHE B 1 95 ? 2.375 7.645 -8.648 1 97.44 95 PHE B N 1
ATOM 5253 C CA . PHE B 1 95 ? 2.918 7.09 -9.883 1 97.44 95 PHE B CA 1
ATOM 5254 C C . PHE B 1 95 ? 2.889 8.125 -11 1 97.44 95 PHE B C 1
ATOM 5256 O O . PHE B 1 95 ? 3.879 8.305 -11.711 1 97.44 95 PHE B O 1
ATOM 5263 N N . ASP B 1 96 ? 1.758 8.828 -11.133 1 97.44 96 ASP B N 1
ATOM 5264 C CA . ASP B 1 96 ? 1.661 9.828 -12.188 1 97.44 96 ASP B CA 1
ATOM 5265 C C . ASP B 1 96 ? 2.688 10.945 -11.984 1 97.44 96 ASP B C 1
ATOM 5267 O O . ASP B 1 96 ? 3.273 11.438 -12.953 1 97.44 96 ASP B O 1
ATOM 5271 N N . ARG B 1 97 ? 2.834 11.305 -10.734 1 97 97 ARG B N 1
ATOM 5272 C CA . ARG B 1 97 ? 3.812 12.336 -10.398 1 97 97 ARG B CA 1
ATOM 5273 C C . ARG B 1 97 ? 5.227 11.875 -10.734 1 97 97 ARG B C 1
ATOM 5275 O O . ARG B 1 97 ? 6.031 12.656 -11.258 1 97 97 ARG B O 1
ATOM 5282 N N . ALA B 1 98 ? 5.551 10.617 -10.414 1 98.12 98 ALA B N 1
ATOM 5283 C CA . ALA B 1 98 ? 6.852 10.047 -10.75 1 98.12 98 ALA B CA 1
ATOM 5284 C C . ALA B 1 98 ? 7.09 10.055 -12.258 1 98.12 98 ALA B C 1
ATOM 5286 O O . ALA B 1 98 ? 8.148 10.477 -12.719 1 98.12 98 ALA B O 1
ATOM 5287 N N . ALA B 1 99 ? 6.109 9.664 -13.023 1 98 99 ALA B N 1
ATOM 5288 C CA . ALA B 1 99 ? 6.234 9.609 -14.484 1 98 99 ALA B CA 1
ATOM 5289 C C . ALA B 1 99 ? 6.445 11 -15.062 1 98 99 ALA B C 1
ATOM 5291 O O . ALA B 1 99 ? 7.238 11.18 -15.992 1 98 99 ALA B O 1
ATOM 5292 N N . TYR B 1 100 ? 5.777 11.961 -14.531 1 97.38 100 TYR B N 1
ATOM 5293 C CA . TYR B 1 100 ? 5.859 13.328 -15.031 1 97.38 100 TYR B CA 1
ATOM 5294 C C . TYR B 1 100 ? 7.277 13.875 -14.906 1 97.38 100 TYR B C 1
ATOM 5296 O O . TYR B 1 100 ? 7.812 14.453 -15.852 1 97.38 100 TYR B O 1
ATOM 5304 N N . PHE B 1 101 ? 7.93 13.68 -13.805 1 96.25 101 PHE B N 1
ATOM 5305 C CA . PHE B 1 101 ? 9.242 14.266 -13.555 1 96.25 101 PHE B CA 1
ATOM 5306 C C . PHE B 1 101 ? 10.336 13.477 -14.258 1 96.25 101 PHE B C 1
ATOM 5308 O O . PHE B 1 101 ? 11.453 13.969 -14.43 1 96.25 101 PHE B O 1
ATOM 5315 N N . LEU B 1 102 ? 10.023 12.25 -14.695 1 97 102 LEU B N 1
ATOM 5316 C CA . LEU B 1 102 ? 10.992 11.43 -15.406 1 97 102 LEU B CA 1
ATOM 5317 C C . LEU B 1 102 ? 10.789 11.531 -16.906 1 97 102 LEU B C 1
ATOM 5319 O O . LEU B 1 102 ? 11.492 10.875 -17.688 1 97 102 LEU B O 1
ATOM 5323 N N . GLU B 1 103 ? 9.938 12.336 -17.375 1 95.69 103 GLU B N 1
ATOM 5324 C CA . GLU B 1 103 ? 9.516 12.398 -18.766 1 95.69 103 GLU B CA 1
ATOM 5325 C C . GLU B 1 103 ? 10.68 12.773 -19.688 1 95.69 103 GLU B C 1
ATOM 5327 O O . GLU B 1 103 ? 10.812 12.234 -20.781 1 95.69 103 GLU B O 1
ATOM 5332 N N . SER B 1 104 ? 11.57 13.594 -19.266 1 92.81 104 SER B N 1
ATOM 5333 C CA . SER B 1 104 ? 12.633 14.125 -20.109 1 92.81 104 SER B CA 1
ATOM 5334 C C . SER B 1 104 ? 13.883 13.258 -20.031 1 92.81 104 SER B C 1
ATOM 5336 O O . SER B 1 104 ? 14.852 13.484 -20.766 1 92.81 104 SER B O 1
ATOM 5338 N N . CYS B 1 105 ? 13.883 12.25 -19.188 1 93.06 105 CYS B N 1
ATOM 5339 C CA . CYS B 1 105 ? 15.07 11.43 -18.969 1 93.06 105 CYS B CA 1
ATOM 5340 C C . CYS B 1 105 ? 15.281 10.461 -20.125 1 93.06 105 CYS B C 1
ATOM 5342 O O . CYS B 1 105 ? 14.328 10.047 -20.781 1 93.06 105 CYS B O 1
ATOM 5344 N N . LYS B 1 106 ? 16.562 10.078 -20.328 1 90.69 106 LYS B N 1
ATOM 5345 C CA . LYS B 1 106 ? 16.891 9.227 -21.469 1 90.69 106 LYS B CA 1
ATOM 5346 C C . LYS B 1 106 ? 17.594 7.945 -21.016 1 90.69 106 LYS B C 1
ATOM 5348 O O . LYS B 1 106 ? 17.703 6.988 -21.781 1 90.69 106 LYS B O 1
ATOM 5353 N N . SER B 1 107 ? 18.062 7.984 -19.766 1 90.69 107 SER B N 1
ATOM 5354 C CA . SER B 1 107 ? 18.688 6.77 -19.266 1 90.69 107 SER B CA 1
ATOM 5355 C C . SER B 1 107 ? 17.703 5.617 -19.203 1 90.69 107 SER B C 1
ATOM 5357 O O . SER B 1 107 ? 16.5 5.828 -18.969 1 90.69 107 SER B O 1
ATOM 5359 N N . SER B 1 108 ? 18.141 4.359 -19.391 1 91.75 108 SER B N 1
ATOM 5360 C CA . SER B 1 108 ? 17.281 3.182 -19.391 1 91.75 108 SER B CA 1
ATOM 5361 C C . SER B 1 108 ? 16.562 3.008 -18.062 1 91.75 108 SER B C 1
ATOM 5363 O O . SER B 1 108 ? 15.398 2.609 -18.016 1 91.75 108 SER B O 1
ATOM 5365 N N . LYS B 1 109 ? 17.312 3.285 -17 1 92.94 109 LYS B N 1
ATOM 5366 C CA . LYS B 1 109 ? 16.734 3.133 -15.664 1 92.94 109 LYS B CA 1
ATOM 5367 C C . LYS B 1 109 ? 15.594 4.129 -15.438 1 92.94 109 LYS B C 1
ATOM 5369 O O . LYS B 1 109 ? 14.523 3.758 -14.953 1 92.94 109 LYS B O 1
ATOM 5374 N N . CYS B 1 110 ? 15.805 5.363 -15.812 1 95.25 110 CYS B N 1
ATOM 5375 C CA . CYS B 1 110 ? 14.781 6.395 -15.656 1 95.25 110 CYS B CA 1
ATOM 5376 C C . CYS B 1 110 ? 13.609 6.145 -16.594 1 95.25 110 CYS B C 1
ATOM 5378 O O . CYS B 1 110 ? 12.453 6.328 -16.203 1 95.25 110 CYS B O 1
ATOM 5380 N N . ARG B 1 111 ? 13.953 5.738 -17.781 1 95.06 111 ARG B N 1
ATOM 5381 C CA . ARG B 1 111 ? 12.891 5.445 -18.75 1 95.06 111 ARG B CA 1
ATOM 5382 C C . ARG B 1 111 ? 12.023 4.285 -18.266 1 95.06 111 ARG B C 1
ATOM 5384 O O . ARG B 1 111 ? 10.797 4.32 -18.406 1 95.06 111 ARG B O 1
ATOM 5391 N N . PHE B 1 112 ? 12.664 3.27 -17.719 1 96.81 112 PHE B N 1
ATOM 5392 C CA . PHE B 1 112 ? 11.898 2.146 -17.188 1 96.81 112 PHE B CA 1
ATOM 5393 C C . PHE B 1 112 ? 10.977 2.602 -16.078 1 96.81 112 PHE B C 1
ATOM 5395 O O . PHE B 1 112 ? 9.797 2.262 -16.062 1 96.81 112 PHE B O 1
ATOM 5402 N N . LEU B 1 113 ? 11.562 3.355 -15.164 1 97.62 113 LEU B N 1
ATOM 5403 C CA . LEU B 1 113 ? 10.789 3.799 -14.008 1 97.62 113 LEU B CA 1
ATOM 5404 C C . LEU B 1 113 ? 9.617 4.68 -14.445 1 97.62 113 LEU B C 1
ATOM 5406 O O . LEU B 1 113 ? 8.539 4.613 -13.859 1 97.62 113 LEU B O 1
ATOM 5410 N N . LYS B 1 114 ? 9.836 5.457 -15.438 1 98 114 LYS B N 1
ATOM 5411 C CA . LYS B 1 114 ? 8.766 6.293 -15.984 1 98 114 LYS B CA 1
ATOM 5412 C C . LYS B 1 114 ? 7.629 5.441 -16.531 1 98 114 LYS B C 1
ATOM 5414 O O . LYS B 1 114 ? 6.469 5.629 -16.156 1 98 114 LYS B O 1
ATOM 5419 N N . ILE B 1 115 ? 7.973 4.512 -17.359 1 98.19 115 ILE B N 1
ATOM 5420 C CA . ILE B 1 115 ? 6.984 3.664 -18.016 1 98.19 115 ILE B CA 1
ATOM 5421 C C . ILE B 1 115 ? 6.262 2.809 -16.969 1 98.19 115 ILE B C 1
ATOM 5423 O O . ILE B 1 115 ? 5.035 2.697 -17 1 98.19 115 ILE B O 1
ATOM 5427 N N . TYR B 1 116 ? 7.055 2.227 -16.078 1 98.25 116 TYR B N 1
ATOM 5428 C CA . TYR B 1 116 ? 6.477 1.353 -15.07 1 98.25 116 TYR B CA 1
ATOM 5429 C C . TYR B 1 116 ? 5.559 2.131 -14.133 1 98.25 116 TYR B C 1
ATOM 5431 O O . TYR B 1 116 ? 4.523 1.619 -13.703 1 98.25 116 TYR B O 1
ATOM 5439 N N . SER B 1 117 ? 5.934 3.377 -13.844 1 98.31 117 SER B N 1
ATOM 5440 C CA . SER B 1 117 ? 5.086 4.219 -13.008 1 98.31 117 SER B CA 1
ATOM 5441 C C . SER B 1 117 ? 3.752 4.512 -13.688 1 98.31 117 SER B C 1
ATOM 5443 O O . SER B 1 117 ? 2.693 4.402 -13.07 1 98.31 117 SER B O 1
ATOM 5445 N N . LYS B 1 118 ? 3.846 4.871 -14.906 1 97.81 118 LYS B N 1
ATOM 5446 C CA . LYS B 1 118 ? 2.617 5.16 -15.641 1 97.81 118 LYS B CA 1
ATOM 5447 C C . LYS B 1 11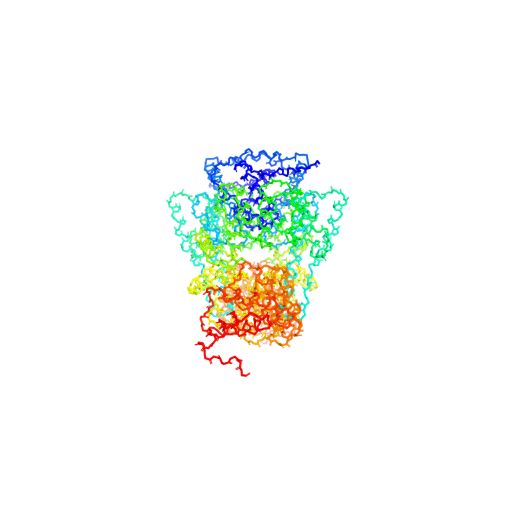8 ? 1.758 3.908 -15.781 1 97.81 118 LYS B C 1
ATOM 5449 O O . LYS B 1 118 ? 0.528 3.982 -15.734 1 97.81 118 LYS B O 1
ATOM 5454 N N . TYR B 1 119 ? 2.404 2.791 -16.016 1 97.69 119 TYR B N 1
ATOM 5455 C CA . TYR B 1 119 ? 1.719 1.504 -16.078 1 97.69 119 TYR B CA 1
ATOM 5456 C C . TYR B 1 119 ? 0.991 1.205 -14.781 1 97.69 119 TYR B C 1
ATOM 5458 O O . TYR B 1 119 ? -0.173 0.798 -14.789 1 97.69 119 TYR B O 1
ATOM 5466 N N . MET B 1 120 ? 1.658 1.403 -13.703 1 97 120 MET B N 1
ATOM 5467 C CA . MET B 1 120 ? 1.085 1.134 -12.383 1 97 120 MET B CA 1
ATOM 5468 C C . MET B 1 120 ? -0.07 2.086 -12.086 1 97 120 MET B C 1
ATOM 5470 O O . MET B 1 120 ? -1.04 1.704 -11.43 1 97 120 MET B O 1
ATOM 5474 N N . ALA B 1 121 ? 0.076 3.324 -12.523 1 96.38 121 ALA B N 1
ATOM 5475 C CA . ALA B 1 121 ? -1.018 4.281 -12.367 1 96.38 121 ALA B CA 1
ATOM 5476 C C . ALA B 1 121 ? -2.273 3.799 -13.086 1 96.38 121 ALA B C 1
ATOM 5478 O O . ALA B 1 121 ? -3.379 3.889 -12.547 1 96.38 121 ALA B O 1
ATOM 5479 N N . GLY B 1 122 ? -2.111 3.289 -14.273 1 95.44 122 GLY B N 1
ATOM 5480 C CA . GLY B 1 122 ? -3.23 2.75 -15.031 1 95.44 122 GLY B CA 1
ATOM 5481 C C . GLY B 1 122 ? -3.85 1.524 -14.383 1 95.44 122 GLY B C 1
ATOM 5482 O O . GLY B 1 122 ? -5.07 1.363 -14.391 1 95.44 122 GLY B O 1
ATOM 5483 N N . GLU B 1 123 ? -2.967 0.671 -13.875 1 93.25 123 GLU B N 1
ATOM 5484 C CA . GLU B 1 123 ? -3.455 -0.524 -13.195 1 93.25 123 GLU B CA 1
ATOM 5485 C C . GLU B 1 123 ? -4.27 -0.16 -11.953 1 93.25 123 GLU B C 1
ATOM 5487 O O . GLU B 1 123 ? -5.293 -0.787 -11.672 1 93.25 123 GLU B O 1
ATOM 5492 N N . LYS B 1 124 ? -3.783 0.801 -11.242 1 92.44 124 LYS B N 1
ATOM 5493 C CA . LYS B 1 124 ? -4.484 1.274 -10.047 1 92.44 124 LYS B CA 1
ATOM 5494 C C . LYS B 1 124 ? -5.875 1.796 -10.398 1 92.44 124 LYS B C 1
ATOM 5496 O O . LYS B 1 124 ? -6.855 1.463 -9.734 1 92.44 124 LYS B O 1
ATOM 5501 N N . ARG B 1 125 ? -6.016 2.562 -11.383 1 91.94 125 ARG B N 1
ATOM 5502 C CA . ARG B 1 125 ? -7.293 3.119 -11.812 1 91.94 125 ARG B CA 1
ATOM 5503 C C . ARG B 1 125 ? -8.234 2.021 -12.297 1 91.94 125 ARG B C 1
ATOM 5505 O O . ARG B 1 125 ? -9.438 2.068 -12.031 1 91.94 125 ARG B O 1
ATOM 5512 N N . LYS B 1 126 ? -7.656 1.058 -12.977 1 89.44 126 LYS B N 1
ATOM 5513 C CA . LYS B 1 126 ? -8.43 -0.086 -13.453 1 89.44 126 LYS B CA 1
ATOM 5514 C C . LYS B 1 126 ? -9.039 -0.855 -12.281 1 89.44 126 LYS B C 1
ATOM 5516 O O . LYS B 1 126 ? -10.211 -1.233 -12.32 1 89.44 126 LYS B O 1
ATOM 5521 N N . ASP B 1 127 ? -8.297 -1.023 -11.242 1 85.06 127 ASP B N 1
ATOM 5522 C CA . ASP B 1 127 ? -8.75 -1.761 -10.062 1 85.06 127 ASP B CA 1
ATOM 5523 C C . ASP B 1 127 ? -9.844 -0.998 -9.32 1 85.06 127 ASP B C 1
ATOM 5525 O O . ASP B 1 127 ? -10.758 -1.604 -8.766 1 85.06 127 ASP B O 1
ATOM 5529 N N . GLU B 1 128 ? -9.719 0.303 -9.289 1 83.75 128 GLU B N 1
ATOM 5530 C CA . GLU B 1 128 ? -10.703 1.133 -8.602 1 83.75 128 GLU B CA 1
ATOM 5531 C C . GLU B 1 128 ? -12.039 1.135 -9.336 1 83.75 128 GLU B C 1
ATOM 5533 O O . GLU B 1 128 ? -13.102 1.292 -8.727 1 83.75 128 GLU B O 1
ATOM 5538 N N . GLU B 1 129 ? -11.945 0.914 -10.578 1 81.12 129 GLU B N 1
ATOM 5539 C CA . GLU B 1 129 ? -13.156 0.912 -11.391 1 81.12 129 GLU B CA 1
ATOM 5540 C C . GLU B 1 129 ? -13.812 -0.468 -11.406 1 81.12 129 GLU B C 1
ATOM 5542 O O . GLU B 1 129 ? -15 -0.594 -11.703 1 81.12 129 GLU B O 1
ATOM 5547 N N . SER B 1 130 ? -12.977 -1.458 -11.156 1 75.5 130 SER B N 1
ATOM 5548 C CA . SER B 1 130 ? -13.461 -2.832 -11.25 1 75.5 130 SER B CA 1
ATOM 5549 C C . SER B 1 130 ? -14.445 -3.146 -10.125 1 75.5 130 SER B C 1
ATOM 5551 O O . SER B 1 130 ? -14.266 -2.688 -8.992 1 75.5 130 SER B O 1
ATOM 5553 N N . HIS B 1 131 ? -15.727 -3.482 -10.547 1 65.06 131 HIS B N 1
ATOM 5554 C CA . HIS B 1 131 ? -16.828 -3.754 -9.633 1 65.06 131 HIS B CA 1
ATOM 5555 C C . HIS B 1 131 ? -16.906 -5.234 -9.281 1 65.06 131 HIS B C 1
ATOM 5557 O O . HIS B 1 131 ? -15.922 -5.965 -9.445 1 65.06 131 HIS B O 1
ATOM 5563 N N . ASP B 1 132 ? -18.078 -5.855 -9.508 1 64.81 132 ASP B N 1
ATOM 5564 C CA . ASP B 1 132 ? -18.578 -7.125 -8.984 1 64.81 132 ASP B CA 1
ATOM 5565 C C . ASP B 1 132 ? -17.891 -8.305 -9.672 1 64.81 132 ASP B C 1
ATOM 5567 O O . ASP B 1 132 ? -17.797 -8.352 -10.898 1 64.81 132 ASP B O 1
ATOM 5571 N N . ILE B 1 133 ? -17.172 -9.164 -8.961 1 65.81 133 ILE B N 1
ATOM 5572 C CA . ILE B 1 133 ? -16.438 -10.352 -9.375 1 65.81 133 ILE B CA 1
ATOM 5573 C C . ILE B 1 133 ? -17.375 -11.281 -10.148 1 65.81 133 ILE B C 1
ATOM 5575 O O . ILE B 1 133 ? -16.984 -11.867 -11.164 1 65.81 133 ILE B O 1
ATOM 5579 N N . MET B 1 134 ? -18.656 -11.438 -9.656 1 62.41 134 MET B N 1
ATOM 5580 C CA . MET B 1 134 ? -19.531 -12.453 -10.234 1 62.41 134 MET B CA 1
ATOM 5581 C C . MET B 1 134 ? -20.453 -11.836 -11.281 1 62.41 134 MET B C 1
ATOM 5583 O O . MET B 1 134 ? -21.156 -12.562 -12 1 62.41 134 MET B O 1
ATOM 5587 N N . GLY B 1 135 ? -20.484 -10.461 -11.344 1 58.59 135 GLY B N 1
ATOM 5588 C CA . GLY B 1 135 ? -21.469 -9.852 -12.227 1 58.59 135 GLY B CA 1
ATOM 5589 C C . GLY B 1 135 ? -21.156 -10.047 -13.695 1 58.59 135 GLY B C 1
ATOM 5590 O O . GLY B 1 135 ? -20.016 -10.32 -14.062 1 58.59 135 GLY B O 1
ATOM 5591 N N . GLN B 1 136 ? -22.297 -10.281 -14.422 1 54.62 136 GLN B N 1
ATOM 5592 C CA . GLN B 1 136 ? -22.281 -10.445 -15.875 1 54.62 136 GLN B CA 1
ATOM 5593 C C . GLN B 1 136 ? -21.406 -9.391 -16.531 1 54.62 136 GLN B C 1
ATOM 5595 O O . GLN B 1 136 ? -20.797 -9.641 -17.578 1 54.62 136 GLN B O 1
ATOM 5600 N N . MET B 1 137 ? -21.734 -8.242 -15.922 1 50.34 137 MET B N 1
ATOM 5601 C CA . MET B 1 137 ? -21.078 -7.07 -16.516 1 50.34 137 MET B CA 1
ATOM 5602 C C . MET B 1 137 ? -19.578 -7.109 -16.281 1 50.34 137 MET B C 1
ATOM 5604 O O . MET B 1 137 ? -18.875 -6.148 -16.594 1 50.34 137 MET B O 1
ATOM 5608 N N . ASN B 1 138 ? -19.359 -7.957 -15.414 1 51.19 138 ASN B N 1
ATOM 5609 C CA . ASN B 1 138 ? -17.922 -8.062 -15.156 1 51.19 138 ASN B CA 1
ATOM 5610 C C . ASN B 1 138 ? -17.141 -8.227 -16.453 1 51.19 138 ASN B C 1
ATOM 5612 O O . ASN B 1 138 ? -16.797 -9.344 -16.844 1 51.19 138 ASN B O 1
ATOM 5616 N N . ASP B 1 139 ? -17.844 -7.664 -17.328 1 50.44 139 ASP B N 1
ATOM 5617 C CA . ASP B 1 139 ? -16.969 -7.527 -18.5 1 50.44 139 ASP B CA 1
ATOM 5618 C C . ASP B 1 139 ? -15.508 -7.465 -18.094 1 50.44 139 ASP B C 1
ATOM 5620 O O . ASP B 1 139 ? -15.086 -6.539 -17.391 1 50.44 139 ASP B O 1
ATOM 5624 N N . LEU B 1 140 ? -14.953 -8.578 -17.766 1 50.75 140 LEU B N 1
ATOM 5625 C CA . LEU B 1 140 ? -13.555 -8.945 -17.578 1 50.75 140 LEU B CA 1
ATOM 5626 C C . LEU B 1 140 ? -12.633 -7.773 -17.906 1 50.75 140 LEU B C 1
ATOM 5628 O O . LEU B 1 140 ? -11.578 -7.621 -17.297 1 50.75 140 LEU B O 1
ATOM 5632 N N . LYS B 1 141 ? -12.742 -7.086 -19.188 1 55.88 141 LYS B N 1
ATOM 5633 C CA . LYS B 1 141 ? -11.492 -6.574 -19.734 1 55.88 141 LYS B CA 1
ATOM 5634 C C . LYS B 1 141 ? -11.344 -5.078 -19.469 1 55.88 141 LYS B C 1
ATOM 5636 O O . LYS B 1 141 ? -11.625 -4.258 -20.328 1 55.88 141 LYS B O 1
ATOM 5641 N N . THR B 1 142 ? -11.703 -4.66 -18.188 1 72.81 142 THR B N 1
ATOM 5642 C CA . THR B 1 142 ? -11.172 -3.312 -18 1 72.81 142 THR B CA 1
ATOM 5643 C C . THR B 1 142 ? -9.68 -3.27 -18.297 1 72.81 142 THR B C 1
ATOM 5645 O O . THR B 1 142 ? -8.93 -4.141 -17.844 1 72.81 142 THR B O 1
ATOM 5648 N N . PHE B 1 143 ? -9.43 -2.623 -19.297 1 84 143 PHE B N 1
ATOM 5649 C CA . PHE B 1 143 ? -8.055 -2.521 -19.781 1 84 143 PHE B CA 1
ATOM 5650 C C . PHE B 1 143 ? -7.375 -1.278 -19.219 1 84 143 PHE B C 1
ATOM 5652 O O . PHE B 1 143 ? -8.039 -0.287 -18.906 1 84 143 PHE B O 1
ATOM 5659 N N . ASN B 1 144 ? -6.195 -1.522 -18.875 1 92.12 144 ASN B N 1
ATOM 5660 C CA . ASN B 1 144 ? -5.379 -0.364 -18.531 1 92.12 144 ASN B CA 1
ATOM 5661 C C . ASN B 1 144 ? -5.309 0.632 -19.688 1 92.12 144 ASN B C 1
ATOM 5663 O O . ASN B 1 144 ? -4.68 0.361 -20.703 1 92.12 144 ASN B O 1
ATOM 5667 N N . LYS B 1 145 ? -5.906 1.771 -19.547 1 92.62 145 LYS B N 1
ATOM 5668 C CA . LYS B 1 145 ? -6.094 2.752 -20.609 1 92.62 145 LYS B CA 1
ATOM 5669 C C . LYS B 1 145 ? -4.777 3.438 -20.969 1 92.62 145 LYS B C 1
ATOM 5671 O O . LYS B 1 145 ? -4.676 4.094 -22.016 1 92.62 145 LYS B O 1
ATOM 5676 N N . GLU B 1 146 ? -3.76 3.279 -20.125 1 95.5 146 GLU B N 1
ATOM 5677 C CA . GLU B 1 146 ? -2.477 3.936 -20.375 1 95.5 146 GLU B CA 1
ATOM 5678 C C . GLU B 1 146 ? -1.617 3.125 -21.344 1 95.5 146 GLU B C 1
ATOM 5680 O O . GLU B 1 146 ? -0.658 3.648 -21.906 1 95.5 146 GLU B O 1
ATOM 5685 N N . ILE B 1 147 ? -1.883 1.846 -21.609 1 96.75 147 ILE B N 1
ATOM 5686 C CA . ILE B 1 147 ? -1 0.894 -22.266 1 96.75 147 ILE B CA 1
ATOM 5687 C C . ILE B 1 147 ? -0.812 1.299 -23.734 1 96.75 147 ILE B C 1
ATOM 5689 O O . ILE B 1 147 ? 0.315 1.342 -24.234 1 96.75 147 ILE B O 1
ATOM 5693 N N . PRO B 1 148 ? -1.845 1.709 -24.484 1 95.81 148 PRO B N 1
ATOM 5694 C CA . PRO B 1 148 ? -1.644 2.031 -25.906 1 95.81 148 PRO B CA 1
ATOM 5695 C C . PRO B 1 148 ? -0.671 3.191 -26.109 1 95.81 148 PRO B C 1
ATOM 5697 O O . PRO B 1 148 ? 0.223 3.107 -26.953 1 95.81 148 PRO B O 1
ATOM 5700 N N . LYS B 1 149 ? -0.822 4.195 -25.312 1 96.31 149 LYS B N 1
ATOM 5701 C CA . LYS B 1 149 ? 0.065 5.348 -25.438 1 96.31 149 LYS B CA 1
ATOM 5702 C C . LYS B 1 149 ? 1.495 4.984 -25.047 1 96.31 149 LYS B C 1
ATOM 5704 O O . LYS B 1 149 ? 2.449 5.43 -25.688 1 96.31 149 LYS B O 1
ATOM 5709 N N . LEU B 1 150 ? 1.652 4.211 -24.016 1 97.38 150 LEU B N 1
ATOM 5710 C CA . LEU B 1 150 ? 2.971 3.779 -23.578 1 97.38 150 LEU B CA 1
ATOM 5711 C C . LEU B 1 150 ? 3.643 2.902 -24.625 1 97.38 150 LEU B C 1
ATOM 5713 O O . LEU B 1 150 ? 4.844 3.029 -24.875 1 97.38 150 LEU B O 1
ATOM 5717 N N . MET B 1 151 ? 2.877 2.057 -25.25 1 95.94 151 MET B N 1
ATOM 5718 C CA . MET B 1 151 ? 3.414 1.157 -26.266 1 95.94 151 MET B CA 1
ATOM 5719 C C . MET B 1 151 ? 3.904 1.94 -27.469 1 95.94 151 MET B C 1
ATOM 5721 O O . MET B 1 151 ? 4.945 1.617 -28.047 1 95.94 151 MET B O 1
ATOM 5725 N N . GLU B 1 152 ? 3.148 2.936 -27.812 1 95.88 152 GLU B N 1
ATOM 5726 C CA . GLU B 1 152 ? 3.553 3.785 -28.938 1 95.88 152 GLU B CA 1
ATOM 5727 C C . GLU B 1 152 ? 4.895 4.457 -28.656 1 95.88 152 GLU B C 1
ATOM 5729 O O . GLU B 1 152 ? 5.758 4.508 -29.531 1 95.88 152 GLU B O 1
ATOM 5734 N N . GLU B 1 153 ? 5.047 4.918 -27.5 1 94.75 153 GLU B N 1
ATOM 5735 C CA . GLU B 1 153 ? 6.297 5.559 -27.109 1 94.75 153 GLU B CA 1
ATOM 5736 C C . GLU B 1 153 ? 7.457 4.57 -27.141 1 94.75 153 GLU B C 1
ATOM 5738 O O . GLU B 1 153 ? 8.539 4.887 -27.641 1 94.75 153 GLU B O 1
ATOM 5743 N N . MET B 1 154 ? 7.285 3.42 -26.656 1 96 154 MET B N 1
ATOM 5744 C CA . MET B 1 154 ? 8.352 2.426 -26.578 1 96 154 MET B CA 1
ATOM 5745 C C . MET B 1 154 ? 8.695 1.897 -27.969 1 96 154 MET B C 1
ATOM 5747 O O . MET B 1 154 ? 9.852 1.56 -28.25 1 96 154 MET B O 1
ATOM 5751 N N . GLU B 1 155 ? 7.723 1.844 -28.812 1 94.56 155 GLU B N 1
ATOM 5752 C CA . GLU B 1 155 ? 7.98 1.426 -30.188 1 94.56 155 GLU B CA 1
ATOM 5753 C C . GLU B 1 155 ? 8.883 2.424 -30.922 1 94.56 155 GLU B C 1
ATOM 5755 O O . GLU B 1 155 ? 9.719 2.035 -31.734 1 94.56 155 GLU B O 1
ATOM 5760 N N . SER B 1 156 ? 8.664 3.643 -30.531 1 93 156 SER B N 1
ATOM 5761 C CA . SER B 1 156 ? 9.555 4.656 -31.094 1 93 156 SER B CA 1
ATOM 5762 C C . SER B 1 156 ? 11 4.434 -30.656 1 93 156 SER B C 1
ATOM 5764 O O . SER B 1 156 ? 11.93 4.625 -31.438 1 93 156 SER B O 1
ATOM 5766 N N . TRP B 1 157 ? 11.203 3.986 -29.391 1 91.88 157 TRP B N 1
ATOM 5767 C CA . TRP B 1 157 ? 12.539 3.686 -28.891 1 91.88 157 TRP B CA 1
ATOM 5768 C C . TRP B 1 157 ? 13.109 2.447 -29.578 1 91.88 157 TRP B C 1
ATOM 5770 O O . TRP B 1 157 ? 14.305 2.391 -29.875 1 91.88 157 TRP B O 1
ATOM 5780 N N . ARG B 1 158 ? 12.336 1.463 -29.734 1 88 158 ARG B N 1
ATOM 5781 C CA . ARG B 1 158 ? 12.758 0.205 -30.344 1 88 158 ARG B CA 1
ATOM 5782 C C . ARG B 1 158 ? 13.18 0.408 -31.797 1 88 158 ARG B C 1
ATOM 5784 O O . ARG B 1 158 ? 14.172 -0.16 -32.25 1 88 158 ARG B O 1
ATOM 5791 N N . ASN B 1 159 ? 12.414 1.214 -32.469 1 87.44 159 ASN B N 1
ATOM 5792 C CA . ASN B 1 159 ? 12.703 1.496 -33.875 1 87.44 159 ASN B CA 1
ATOM 5793 C C . ASN B 1 159 ? 14 2.279 -34.031 1 87.44 159 ASN B C 1
ATOM 5795 O O . ASN B 1 159 ? 14.695 2.137 -35.031 1 87.44 159 ASN B O 1
ATOM 5799 N N . SER B 1 160 ? 14.344 3.029 -33 1 85.06 160 SER B N 1
ATOM 5800 C CA . SER B 1 160 ? 15.562 3.82 -33.031 1 85.06 160 SER B CA 1
ATOM 5801 C C . SER B 1 160 ? 16.734 3.068 -32.406 1 85.06 160 SER B C 1
ATOM 5803 O O . SER B 1 160 ? 17.797 3.645 -32.188 1 85.06 160 SER B O 1
ATOM 5805 N N . CYS B 1 161 ? 16.531 1.767 -32.031 1 75.44 161 CYS B N 1
ATOM 5806 C CA . CYS B 1 161 ? 17.547 0.894 -31.438 1 75.44 161 CYS B CA 1
ATOM 5807 C C . CYS B 1 161 ? 18.031 1.441 -30.109 1 75.44 161 CYS B C 1
ATOM 5809 O O . CYS B 1 161 ? 19.203 1.315 -29.766 1 75.44 161 CYS B O 1
ATOM 5811 N N . GLU B 1 162 ? 17.172 2.107 -29.469 1 76.31 162 GLU B N 1
ATOM 5812 C CA . GLU B 1 162 ? 17.516 2.682 -28.172 1 76.31 162 GLU B CA 1
ATOM 5813 C C . GLU B 1 162 ? 17 1.802 -27.031 1 76.31 162 GLU B C 1
ATOM 5815 O O . GLU B 1 162 ? 17.312 2.061 -25.875 1 76.31 162 GLU B O 1
ATOM 5820 N N . MET B 1 163 ? 16.359 0.769 -27.469 1 78.75 163 MET B N 1
ATOM 5821 C CA . MET B 1 163 ? 15.758 -0.056 -26.422 1 78.75 163 MET B CA 1
ATOM 5822 C C . MET B 1 163 ? 16.438 -1.413 -26.344 1 78.75 163 MET B C 1
ATOM 5824 O O . MET B 1 163 ? 15.93 -2.408 -26.859 1 78.75 163 MET B O 1
ATOM 5828 N N . ASN B 1 164 ? 17.578 -1.511 -25.797 1 80.94 164 ASN B N 1
ATOM 5829 C CA . ASN B 1 164 ? 18.297 -2.771 -25.609 1 80.94 164 ASN B CA 1
ATOM 5830 C C . ASN B 1 164 ? 18.438 -3.129 -24.141 1 80.94 164 ASN B C 1
ATOM 5832 O O . ASN B 1 164 ? 19.25 -3.992 -23.781 1 80.94 164 ASN B O 1
ATOM 5836 N N . ASP B 1 165 ? 17.656 -2.508 -23.375 1 91.31 165 ASP B N 1
ATOM 5837 C CA . ASP B 1 165 ? 17.688 -2.754 -21.938 1 91.31 165 ASP B CA 1
ATOM 5838 C C . ASP B 1 165 ? 16.703 -3.859 -21.547 1 91.31 165 ASP B C 1
ATOM 5840 O O . ASP B 1 165 ? 15.562 -3.863 -22 1 91.31 165 ASP B O 1
ATOM 5844 N N . GLY B 1 166 ? 17.188 -4.836 -20.812 1 95 166 GLY B N 1
ATOM 5845 C CA . GLY B 1 166 ? 16.406 -6 -20.453 1 95 166 GLY B CA 1
ATOM 5846 C C . GLY B 1 166 ? 15.125 -5.652 -19.703 1 95 166 GLY B C 1
ATOM 5847 O O . GLY B 1 166 ? 14.102 -6.312 -19.875 1 95 166 GLY B O 1
ATOM 5848 N N . PHE B 1 167 ? 15.188 -4.602 -18.906 1 96.75 167 PHE B N 1
ATOM 5849 C CA . PHE B 1 167 ? 14.023 -4.211 -18.125 1 96.75 167 PHE B CA 1
ATOM 5850 C C . PHE B 1 167 ? 12.969 -3.561 -19 1 96.75 167 PHE B C 1
ATOM 5852 O O . PHE B 1 167 ? 11.766 -3.793 -18.828 1 96.75 167 PHE B O 1
ATOM 5859 N N . LEU B 1 168 ? 13.43 -2.703 -19.938 1 96.81 168 LEU B N 1
ATOM 5860 C CA . LEU B 1 168 ? 12.5 -2.066 -20.875 1 96.81 168 LEU B CA 1
ATOM 5861 C C . LEU B 1 168 ? 11.828 -3.104 -21.766 1 96.81 168 LEU B C 1
ATOM 5863 O O . LEU B 1 168 ? 10.625 -3.016 -22.016 1 96.81 168 LEU B O 1
ATOM 5867 N N . LEU B 1 169 ? 12.586 -4.07 -22.156 1 96.75 169 LEU B N 1
ATOM 5868 C CA . LEU B 1 169 ? 12.023 -5.152 -22.969 1 96.75 169 LEU B CA 1
ATOM 5869 C C . LEU B 1 169 ? 10.992 -5.945 -22.172 1 96.75 169 LEU B C 1
ATOM 5871 O O . LEU B 1 169 ? 9.961 -6.348 -22.703 1 96.75 169 LEU B O 1
ATOM 5875 N N . TYR B 1 170 ? 11.258 -6.152 -20.938 1 97.5 170 TYR B N 1
ATOM 5876 C CA . TYR B 1 170 ? 10.352 -6.875 -20.062 1 97.5 170 TYR B CA 1
ATOM 5877 C C . TYR B 1 170 ? 9 -6.184 -19.984 1 97.5 170 TYR B C 1
ATOM 5879 O O . TYR B 1 170 ? 7.961 -6.809 -20.219 1 97.5 170 TYR B O 1
ATOM 5887 N N . ILE B 1 171 ? 9.047 -4.887 -19.656 1 97.94 171 ILE B N 1
ATOM 5888 C CA . ILE B 1 171 ? 7.789 -4.18 -19.453 1 97.94 171 ILE B CA 1
ATOM 5889 C C . ILE B 1 171 ? 7.051 -4.055 -20.781 1 97.94 171 ILE B C 1
ATOM 5891 O O . ILE B 1 171 ? 5.82 -4.09 -20.828 1 97.94 171 ILE B O 1
ATOM 5895 N N . TYR B 1 172 ? 7.805 -3.906 -21.844 1 97.19 172 TYR B N 1
ATOM 5896 C CA . TYR B 1 172 ? 7.195 -3.885 -23.172 1 97.19 172 TYR B CA 1
ATOM 5897 C C . TYR B 1 172 ? 6.43 -5.176 -23.453 1 97.19 172 TYR B C 1
ATOM 5899 O O . TYR B 1 172 ? 5.289 -5.141 -23.922 1 97.19 172 TYR B O 1
ATOM 5907 N N . ALA B 1 173 ? 7.051 -6.289 -23.156 1 97.44 173 ALA B N 1
ATOM 5908 C CA . ALA B 1 173 ? 6.438 -7.598 -23.391 1 97.44 173 ALA B CA 1
ATOM 5909 C C . ALA B 1 173 ? 5.211 -7.793 -22.5 1 97.44 173 ALA B C 1
ATOM 5911 O O . ALA B 1 173 ? 4.211 -8.367 -22.938 1 97.44 173 ALA B O 1
ATOM 5912 N N . VAL B 1 174 ? 5.297 -7.344 -21.281 1 97.31 174 VAL B N 1
ATOM 5913 C CA . VAL B 1 174 ? 4.184 -7.461 -20.344 1 97.31 174 VAL B CA 1
ATOM 5914 C C . VAL B 1 174 ? 2.98 -6.684 -20.875 1 97.31 174 VAL B C 1
ATOM 5916 O O . VAL B 1 174 ? 1.852 -7.18 -20.844 1 97.31 174 VAL B O 1
ATOM 5919 N N . MET B 1 175 ? 3.193 -5.465 -21.344 1 97 175 MET B N 1
ATOM 5920 C CA . MET B 1 175 ? 2.113 -4.637 -21.875 1 97 175 MET B CA 1
ATOM 5921 C C . MET B 1 175 ? 1.545 -5.234 -23.156 1 97 175 MET B C 1
ATOM 5923 O O . MET B 1 175 ? 0.333 -5.207 -23.375 1 97 175 MET B O 1
ATOM 5927 N N . ARG B 1 176 ? 2.42 -5.773 -23.953 1 95.88 176 ARG B N 1
ATOM 5928 C CA . ARG B 1 176 ? 1.961 -6.418 -25.188 1 95.88 176 ARG B CA 1
ATOM 5929 C C . ARG B 1 176 ? 1.095 -7.633 -24.859 1 95.88 176 ARG B C 1
ATOM 5931 O O . ARG B 1 176 ? 0.104 -7.891 -25.547 1 95.88 176 ARG B O 1
ATOM 5938 N N . LYS B 1 177 ? 1.469 -8.383 -23.906 1 94.88 177 LYS B N 1
ATOM 5939 C CA . LYS B 1 177 ? 0.71 -9.555 -23.469 1 94.88 177 LYS B CA 1
ATOM 5940 C C . LYS B 1 177 ? -0.691 -9.156 -23.016 1 94.88 177 LYS B C 1
ATOM 5942 O O . LYS B 1 177 ? -1.657 -9.883 -23.266 1 94.88 177 LYS B O 1
ATOM 5947 N N . GLN B 1 178 ? -0.784 -8.055 -22.312 1 92.38 178 GLN B N 1
ATOM 5948 C CA . GLN B 1 178 ? -2.076 -7.586 -21.828 1 92.38 178 GLN B CA 1
ATOM 5949 C C . GLN B 1 178 ? -2.967 -7.133 -22.984 1 92.38 178 GLN B C 1
ATOM 5951 O O . GLN B 1 178 ? -4.18 -7.34 -22.953 1 92.38 178 GLN B O 1
ATOM 5956 N N . LEU B 1 179 ? -2.389 -6.516 -24.016 1 91.44 179 LEU B N 1
ATOM 5957 C CA . LEU B 1 179 ? -3.152 -6.023 -25.156 1 91.44 179 LEU B CA 1
ATOM 5958 C C . LEU B 1 179 ? -3.498 -7.156 -26.109 1 91.44 179 LEU B C 1
ATOM 5960 O O . LEU B 1 179 ? -4.605 -7.203 -26.656 1 91.44 179 LEU B O 1
ATOM 5964 N N . TYR B 1 180 ? -2.465 -7.965 -26.281 1 91.62 180 TYR B N 1
ATOM 5965 C CA . TYR B 1 180 ? -2.615 -9.07 -27.219 1 91.62 180 TYR B CA 1
ATOM 5966 C C . TYR B 1 180 ? -2.182 -10.391 -26.594 1 91.62 180 TYR B C 1
ATOM 5968 O O . TYR B 1 180 ? -1.099 -10.898 -26.891 1 91.62 180 TYR B O 1
ATOM 5976 N N . PRO B 1 181 ? -2.986 -11.016 -25.891 1 87.62 181 PRO B N 1
ATOM 5977 C CA . PRO B 1 181 ? -2.613 -12.234 -25.156 1 87.62 181 PRO B CA 1
ATOM 5978 C C . PRO B 1 181 ? -2.27 -13.391 -26.094 1 87.62 181 PRO B C 1
ATOM 5980 O O . PRO B 1 181 ? -1.509 -14.289 -25.719 1 87.62 181 PRO B O 1
ATOM 5983 N N . GLN B 1 182 ? -2.734 -13.359 -27.359 1 87.5 182 GLN B N 1
ATOM 5984 C CA . GLN B 1 182 ? -2.516 -14.477 -28.266 1 87.5 182 GLN B CA 1
ATOM 5985 C C . GLN B 1 182 ? -1.368 -14.188 -29.234 1 87.5 182 GLN B C 1
ATOM 5987 O O . GLN B 1 182 ? -1.15 -14.93 -30.188 1 87.5 182 GLN B O 1
ATOM 5992 N N . ASP B 1 183 ? -0.675 -13.156 -28.891 1 90.94 183 ASP B N 1
ATOM 5993 C CA . ASP B 1 183 ? 0.448 -12.805 -29.75 1 90.94 183 ASP B CA 1
ATOM 5994 C C . ASP B 1 183 ? 1.516 -13.898 -29.734 1 90.94 183 ASP B C 1
ATOM 5996 O O . ASP B 1 183 ? 2.023 -14.258 -28.672 1 90.94 183 ASP B O 1
ATOM 6000 N N . LYS B 1 184 ? 1.971 -14.383 -30.891 1 88.88 184 LYS B N 1
ATOM 6001 C CA . LYS B 1 184 ? 2.916 -15.484 -31.016 1 88.88 184 LYS B CA 1
ATOM 6002 C C . LYS B 1 184 ? 4.34 -15.031 -30.703 1 88.88 184 LYS B C 1
ATOM 6004 O O . LYS B 1 184 ? 5.195 -15.852 -30.359 1 88.88 184 LYS B O 1
ATOM 6009 N N . ASN B 1 185 ? 4.516 -13.758 -30.719 1 93.25 185 ASN B N 1
ATOM 6010 C CA . ASN B 1 185 ? 5.867 -13.234 -30.547 1 93.25 185 ASN B CA 1
ATOM 6011 C C . ASN B 1 185 ? 6.176 -12.969 -29.062 1 93.25 185 ASN B C 1
ATOM 6013 O O . ASN B 1 185 ? 7.285 -12.562 -28.719 1 93.25 185 ASN B O 1
ATOM 6017 N N . LEU B 1 186 ? 5.285 -13.219 -28.203 1 96.19 186 LEU B N 1
ATOM 6018 C CA . LEU B 1 186 ? 5.461 -12.906 -26.781 1 96.19 186 LEU B CA 1
ATOM 6019 C C . LEU B 1 186 ? 6.613 -13.703 -26.188 1 96.19 186 LEU B C 1
ATOM 6021 O O . LEU B 1 186 ? 7.426 -13.164 -25.438 1 96.19 186 LEU B O 1
ATOM 6025 N N . LYS B 1 187 ? 6.641 -14.938 -26.578 1 96.06 187 LYS B N 1
ATOM 6026 C CA . LYS B 1 187 ? 7.703 -15.812 -26.078 1 96.06 187 LYS B CA 1
ATOM 6027 C C . LYS B 1 187 ? 9.078 -15.266 -26.453 1 96.06 187 LYS B C 1
ATOM 6029 O O . LYS B 1 187 ? 9.977 -15.195 -25.609 1 96.06 187 LYS B O 1
ATOM 6034 N N . ASP B 1 188 ? 9.219 -14.812 -27.641 1 96.31 188 ASP B N 1
ATOM 6035 C CA . ASP B 1 188 ? 10.492 -14.305 -28.125 1 96.31 188 ASP B CA 1
ATOM 6036 C C . ASP B 1 188 ? 10.852 -12.984 -27.453 1 96.31 188 ASP B C 1
ATOM 6038 O O . ASP B 1 188 ? 12.031 -12.703 -27.203 1 96.31 188 ASP B O 1
ATOM 6042 N N . LEU B 1 189 ? 9.867 -12.18 -27.234 1 96.19 189 LEU B N 1
ATOM 6043 C CA . LEU B 1 189 ? 10.102 -10.906 -26.562 1 96.19 189 LEU B CA 1
ATOM 6044 C C . LEU B 1 189 ? 10.609 -11.125 -25.141 1 96.19 189 LEU B C 1
ATOM 6046 O O . LEU B 1 189 ? 11.555 -10.461 -24.703 1 96.19 189 LEU B O 1
ATOM 6050 N N . PHE B 1 190 ? 9.984 -12 -24.391 1 97.75 190 PHE B N 1
ATOM 6051 C CA . PHE B 1 190 ? 10.438 -12.297 -23.047 1 97.75 190 PHE B CA 1
ATOM 6052 C C . PHE B 1 190 ? 11.812 -12.953 -23.062 1 97.75 190 PHE B C 1
ATOM 6054 O O . PHE B 1 190 ? 12.633 -12.727 -22.172 1 97.75 190 PHE B O 1
ATOM 6061 N N . LEU B 1 191 ? 12.031 -13.789 -24.062 1 97.25 191 LEU B N 1
ATOM 6062 C CA . LEU B 1 191 ? 13.344 -14.422 -24.203 1 97.25 191 LEU B CA 1
ATOM 6063 C C . LEU B 1 191 ? 14.43 -13.367 -24.422 1 97.25 191 LEU B C 1
ATOM 6065 O O . LEU B 1 191 ? 15.516 -13.461 -23.844 1 97.25 191 LEU B O 1
ATOM 6069 N N . GLU B 1 192 ? 14.117 -12.383 -25.219 1 95.56 192 GLU B N 1
ATOM 6070 C CA . GLU B 1 192 ? 15.047 -11.289 -25.438 1 95.56 192 GLU B CA 1
ATOM 6071 C C . GLU B 1 192 ? 15.328 -10.523 -24.156 1 95.56 192 GLU B C 1
ATOM 6073 O O . GLU B 1 192 ? 16.453 -10.094 -23.906 1 95.56 192 GLU B O 1
ATOM 6078 N N . SER B 1 193 ? 14.312 -10.312 -23.359 1 96.81 193 SER B N 1
ATOM 6079 C CA . SER B 1 193 ? 14.461 -9.609 -22.094 1 96.81 193 SER B CA 1
ATOM 6080 C C . SER B 1 193 ? 15.391 -10.359 -21.141 1 96.81 193 SER B C 1
ATOM 6082 O O . SER B 1 193 ? 16.312 -9.773 -20.562 1 96.81 193 SER B O 1
ATOM 6084 N N . VAL B 1 194 ? 15.219 -11.688 -21.031 1 96.88 194 VAL B N 1
ATOM 6085 C CA . VAL B 1 194 ? 15.992 -12.516 -20.109 1 96.88 194 VAL B CA 1
ATOM 6086 C C . VAL B 1 194 ? 17.438 -12.617 -20.609 1 96.88 194 VAL B C 1
ATOM 6088 O O . VAL B 1 194 ? 18.375 -12.672 -19.797 1 96.88 194 VAL B O 1
ATOM 6091 N N . GLN B 1 195 ? 17.625 -12.555 -21.859 1 94.94 195 GLN B N 1
ATOM 6092 C CA . GLN B 1 195 ? 18.969 -12.617 -22.422 1 94.94 195 GLN B CA 1
ATOM 6093 C C . GLN B 1 195 ? 19.719 -11.305 -22.219 1 94.94 195 GLN B C 1
ATOM 6095 O O . GLN B 1 195 ? 20.938 -11.305 -22.016 1 94.94 195 GLN B O 1
ATOM 6100 N N . SER B 1 196 ? 19 -10.227 -22.297 1 94.12 196 SER B N 1
ATOM 6101 C CA . SER B 1 196 ? 19.609 -8.914 -22.109 1 94.12 196 SER B CA 1
ATOM 6102 C C . SER B 1 196 ? 19.969 -8.688 -20.641 1 94.12 196 SER B C 1
ATOM 6104 O O . SER B 1 196 ? 21.078 -8.227 -20.328 1 94.12 196 SER B O 1
ATOM 6106 N N . TYR B 1 197 ? 19.047 -9.039 -19.766 1 94.62 197 TYR B N 1
ATOM 6107 C CA . TYR B 1 197 ? 19.328 -9.023 -18.328 1 94.62 197 TYR B CA 1
ATOM 6108 C C . TYR B 1 197 ? 18.828 -10.312 -17.672 1 94.62 197 TYR B C 1
ATOM 6110 O O . TYR B 1 197 ? 17.641 -10.438 -17.359 1 94.62 197 TYR B O 1
ATOM 6118 N N . HIS B 1 198 ? 19.719 -11.039 -17.203 1 93.31 198 HIS B N 1
ATOM 6119 C CA . HIS B 1 198 ? 19.5 -12.438 -16.859 1 93.31 198 HIS B CA 1
ATOM 6120 C C . HIS B 1 198 ? 18.906 -12.578 -15.461 1 93.31 198 HIS B C 1
ATOM 6122 O O . HIS B 1 198 ? 18.359 -13.625 -15.117 1 93.31 198 HIS B O 1
ATOM 6128 N N . TYR B 1 199 ? 18.891 -11.562 -14.672 1 94.25 199 TYR B N 1
ATOM 6129 C CA . TYR B 1 199 ? 18.688 -11.773 -13.242 1 94.25 199 TYR B CA 1
ATOM 6130 C C . TYR B 1 199 ? 17.344 -11.211 -12.789 1 94.25 199 TYR B C 1
ATOM 6132 O O . TYR B 1 199 ? 17.094 -11.07 -11.586 1 94.25 199 TYR B O 1
ATOM 6140 N N . ASN B 1 200 ? 16.484 -10.828 -13.727 1 96.56 200 ASN B N 1
ATOM 6141 C CA . ASN B 1 200 ? 15.102 -10.453 -13.422 1 96.56 200 ASN B CA 1
ATOM 6142 C C . ASN B 1 200 ? 14.18 -11.672 -13.422 1 96.56 200 ASN B C 1
ATOM 6144 O O . ASN B 1 200 ? 13.648 -12.055 -14.469 1 96.56 200 ASN B O 1
ATOM 6148 N N . TRP B 1 201 ? 13.883 -12.219 -12.289 1 97.62 201 TRP B N 1
ATOM 6149 C CA . TRP B 1 201 ? 13.102 -13.445 -12.172 1 97.62 201 TRP B CA 1
ATOM 6150 C C . TRP B 1 201 ? 11.68 -13.234 -12.672 1 97.62 201 TRP B C 1
ATOM 6152 O O . TRP B 1 201 ? 11.055 -14.156 -13.203 1 97.62 201 TRP B O 1
ATOM 6162 N N . SER B 1 202 ? 11.148 -12.062 -12.555 1 97.75 202 SER B N 1
ATOM 6163 C CA . SER B 1 202 ? 9.805 -11.789 -13.039 1 97.75 202 SER B CA 1
ATOM 6164 C C . SER B 1 202 ? 9.695 -12.031 -14.539 1 97.75 202 SER B C 1
ATOM 6166 O O . SER B 1 202 ? 8.664 -12.484 -15.031 1 97.75 202 SER B O 1
ATOM 6168 N N . ALA B 1 203 ? 10.711 -11.711 -15.227 1 98 203 ALA B N 1
ATOM 6169 C CA . ALA B 1 203 ? 10.727 -11.953 -16.672 1 98 203 ALA B CA 1
ATOM 6170 C C . ALA B 1 203 ? 10.719 -13.445 -16.969 1 98 203 ALA B C 1
ATOM 6172 O O . ALA B 1 203 ? 10.055 -13.891 -17.922 1 98 203 ALA B O 1
ATOM 6173 N N . TRP B 1 204 ? 11.438 -14.219 -16.188 1 97.94 204 TRP B N 1
ATOM 6174 C CA . TRP B 1 204 ? 11.477 -15.664 -16.359 1 97.94 204 TRP B CA 1
ATOM 6175 C C . TRP B 1 204 ? 10.094 -16.281 -16.125 1 97.94 204 TRP B C 1
ATOM 6177 O O . TRP B 1 204 ? 9.68 -17.188 -16.844 1 97.94 204 TRP B O 1
ATOM 6187 N N . ILE B 1 205 ? 9.422 -15.766 -15.117 1 96.81 205 ILE B N 1
ATOM 6188 C CA . ILE B 1 205 ? 8.094 -16.266 -14.797 1 96.81 205 ILE B CA 1
ATOM 6189 C C . ILE B 1 205 ? 7.145 -16.016 -15.961 1 96.81 205 ILE B C 1
ATOM 6191 O O . ILE B 1 205 ? 6.371 -16.891 -16.344 1 96.81 205 ILE B O 1
ATOM 6195 N N . GLU B 1 206 ? 7.219 -14.82 -16.516 1 96.88 206 GLU B N 1
ATOM 6196 C CA . GLU B 1 206 ? 6.375 -14.477 -17.656 1 96.88 206 GLU B CA 1
ATOM 6197 C C . GLU B 1 206 ? 6.711 -15.328 -18.875 1 96.88 206 GLU B C 1
ATOM 6199 O O . GLU B 1 206 ? 5.816 -15.742 -19.625 1 96.88 206 GLU B O 1
ATOM 6204 N N . LEU B 1 207 ? 7.977 -15.531 -19.047 1 97.44 207 LEU B N 1
ATOM 6205 C CA . LEU B 1 207 ? 8.398 -16.422 -20.125 1 97.44 207 LEU B CA 1
ATOM 6206 C C . LEU B 1 207 ? 7.801 -17.812 -19.938 1 97.44 207 LEU B C 1
ATOM 6208 O O . LEU B 1 207 ? 7.324 -18.422 -20.906 1 97.44 207 LEU B O 1
ATOM 6212 N N . GLY B 1 208 ? 7.816 -18.328 -18.703 1 95.5 208 GLY B N 1
ATOM 6213 C CA . GLY B 1 208 ? 7.25 -19.641 -18.391 1 95.5 208 GLY B CA 1
ATOM 6214 C C . GLY B 1 208 ? 5.766 -19.734 -18.688 1 95.5 208 GLY B C 1
ATOM 6215 O O . GLY B 1 208 ? 5.27 -20.781 -19.078 1 95.5 208 GLY B O 1
ATOM 6216 N N . GLU B 1 209 ? 5.086 -18.641 -18.5 1 92 209 GLU B N 1
ATOM 6217 C CA . GLU B 1 209 ? 3.646 -18.625 -18.75 1 92 209 GLU B CA 1
ATOM 6218 C C . GLU B 1 209 ? 3.34 -18.797 -20.234 1 92 209 GLU B C 1
ATOM 6220 O O . GLU B 1 209 ? 2.258 -19.266 -20.609 1 92 209 GLU B O 1
ATOM 6225 N N . CYS B 1 210 ? 4.285 -18.469 -21.078 1 93.38 210 CYS B N 1
ATOM 6226 C CA . CYS B 1 210 ? 4.098 -18.594 -22.516 1 93.38 210 CYS B CA 1
ATOM 6227 C C . CYS B 1 210 ? 4.355 -20.016 -22.984 1 93.38 210 CYS B C 1
ATOM 6229 O O . CYS B 1 210 ? 4.008 -20.375 -24.109 1 93.38 210 CYS B O 1
ATOM 6231 N N . ILE B 1 211 ? 4.895 -20.844 -22.156 1 92.94 211 ILE B N 1
ATOM 6232 C CA . ILE B 1 211 ? 5.266 -22.203 -22.516 1 92.94 211 ILE B CA 1
ATOM 6233 C C . ILE B 1 211 ? 4.152 -23.172 -22.125 1 92.94 211 ILE B C 1
ATOM 6235 O O . ILE B 1 211 ? 3.783 -23.25 -20.938 1 92.94 211 ILE B O 1
ATOM 6239 N N . THR B 1 212 ? 3.654 -23.969 -23.109 1 85.69 212 THR B N 1
ATOM 6240 C CA . THR B 1 212 ? 2.492 -24.797 -22.828 1 85.69 212 THR B CA 1
ATOM 6241 C C . THR B 1 212 ? 2.865 -26.281 -22.875 1 85.69 212 THR B C 1
ATOM 6243 O O . THR B 1 212 ? 2.131 -27.125 -22.375 1 85.69 212 THR B O 1
ATOM 6246 N N . ASN B 1 213 ? 3.975 -26.594 -23.531 1 87.25 213 ASN B N 1
ATOM 6247 C CA . ASN B 1 213 ? 4.352 -28 -23.641 1 87.25 213 ASN B CA 1
ATOM 6248 C C . ASN B 1 213 ? 5.859 -28.188 -23.516 1 87.25 213 ASN B C 1
ATOM 6250 O O . ASN B 1 213 ? 6.613 -27.219 -23.484 1 87.25 213 ASN B O 1
ATOM 6254 N N . ARG B 1 214 ? 6.316 -29.391 -23.484 1 87.94 214 ARG B N 1
ATOM 6255 C CA . ARG B 1 214 ? 7.711 -29.734 -23.219 1 87.94 214 ARG B CA 1
ATOM 6256 C C . ARG B 1 214 ? 8.586 -29.422 -24.422 1 87.94 214 ARG B C 1
ATOM 6258 O O . ARG B 1 214 ? 9.75 -29.047 -24.281 1 87.94 214 ARG B O 1
ATOM 6265 N N . ASP B 1 215 ? 7.977 -29.578 -25.547 1 91.75 215 ASP B N 1
ATOM 6266 C CA . ASP B 1 215 ? 8.742 -29.281 -26.766 1 91.75 215 ASP B CA 1
ATOM 6267 C C . ASP B 1 215 ? 9.109 -27.797 -26.828 1 91.75 215 ASP B C 1
ATOM 6269 O O . ASP B 1 215 ? 10.25 -27.453 -27.156 1 91.75 215 ASP B O 1
ATOM 6273 N N . MET B 1 216 ? 8.188 -27.031 -26.5 1 93 216 MET B N 1
ATOM 6274 C CA . MET B 1 216 ? 8.438 -25.594 -26.469 1 93 216 MET B CA 1
ATOM 6275 C C . MET B 1 216 ? 9.5 -25.25 -25.422 1 93 216 MET B C 1
ATOM 6277 O O . MET B 1 216 ? 10.344 -24.391 -25.656 1 93 216 MET B O 1
ATOM 6281 N N . LEU B 1 217 ? 9.406 -25.922 -24.297 1 94.81 217 LEU B N 1
ATOM 6282 C CA . LEU B 1 217 ? 10.398 -25.703 -23.234 1 94.81 217 LEU B CA 1
ATOM 6283 C C . LEU B 1 217 ? 11.797 -26.062 -23.734 1 94.81 217 LEU B C 1
ATOM 6285 O O . LEU B 1 217 ? 12.758 -25.328 -23.484 1 94.81 217 LEU B O 1
ATOM 6289 N N . GLY B 1 218 ? 11.859 -27.219 -24.375 1 94.19 218 GLY B N 1
ATOM 6290 C CA . GLY B 1 218 ? 13.141 -27.641 -24.922 1 94.19 218 GLY B CA 1
ATOM 6291 C C . GLY B 1 218 ? 13.734 -26.625 -25.891 1 94.19 218 GLY B C 1
ATOM 6292 O O . GLY B 1 218 ? 14.938 -26.359 -25.844 1 94.19 218 GLY B O 1
ATOM 6293 N N . ASN B 1 219 ? 12.898 -26.078 -26.688 1 94.56 219 ASN B N 1
ATOM 6294 C CA . ASN B 1 219 ? 13.32 -25.062 -27.656 1 94.56 219 ASN B CA 1
ATOM 6295 C C . ASN B 1 219 ? 13.828 -23.797 -26.969 1 94.56 219 ASN B C 1
ATOM 6297 O O . ASN B 1 219 ? 14.828 -23.219 -27.391 1 94.56 219 ASN B O 1
ATOM 6301 N N . VAL B 1 220 ? 13.195 -23.375 -25.953 1 95.88 220 VAL B N 1
ATOM 6302 C CA . VAL B 1 220 ? 13.57 -22.172 -25.219 1 95.88 220 VAL B CA 1
ATOM 6303 C C . VAL B 1 220 ? 14.875 -22.406 -24.469 1 95.88 220 VAL B C 1
ATOM 6305 O O . VAL B 1 220 ? 15.766 -21.547 -24.484 1 95.88 220 VAL B O 1
ATOM 6308 N N . LEU B 1 221 ? 14.969 -23.578 -23.891 1 94.75 221 LEU B N 1
ATOM 6309 C CA . LEU B 1 221 ? 16.156 -23.875 -23.094 1 94.75 221 LEU B CA 1
ATOM 6310 C C . LEU B 1 221 ? 17.391 -23.953 -23.984 1 94.75 221 LEU B C 1
ATOM 6312 O O . LEU B 1 221 ? 18.5 -23.594 -23.547 1 94.75 221 LEU B O 1
ATOM 6316 N N . SER B 1 222 ? 17.219 -24.344 -25.219 1 94.38 222 SER B N 1
ATOM 6317 C CA . SER B 1 222 ? 18.344 -24.438 -26.156 1 94.38 222 SER B CA 1
ATOM 6318 C C . SER B 1 222 ? 18.859 -23.062 -26.531 1 94.38 222 SER B C 1
ATOM 6320 O O . SER B 1 222 ? 20.031 -22.922 -26.938 1 94.38 222 SER B O 1
ATOM 6322 N N . ARG B 1 223 ? 18.078 -22.078 -26.344 1 94.5 223 ARG B N 1
ATOM 6323 C CA . ARG B 1 223 ? 18.453 -20.719 -26.719 1 94.5 223 ARG B CA 1
ATOM 6324 C C . ARG B 1 223 ? 18.984 -19.938 -25.516 1 94.5 223 ARG B C 1
ATOM 6326 O O . ARG B 1 223 ? 19.422 -18.797 -25.656 1 94.5 223 ARG B O 1
ATOM 6333 N N . LEU B 1 224 ? 18.906 -20.531 -24.359 1 94.62 224 LEU B N 1
ATOM 6334 C CA . LEU B 1 224 ? 19.344 -19.859 -23.141 1 94.62 224 LEU B CA 1
ATOM 6335 C C . LEU B 1 224 ? 20.734 -20.328 -22.719 1 94.62 224 LEU B C 1
ATOM 6337 O O . LEU B 1 224 ? 21.109 -21.484 -22.984 1 94.62 224 LEU B O 1
ATOM 6341 N N . PRO B 1 225 ? 21.484 -19.406 -22.156 1 90.38 225 PRO B N 1
ATOM 6342 C CA . PRO B 1 225 ? 22.781 -19.859 -21.609 1 90.38 225 PRO B CA 1
ATOM 6343 C C . PRO B 1 225 ? 22.625 -20.812 -20.438 1 90.38 225 PRO B C 1
ATOM 6345 O O . PRO B 1 225 ? 21.641 -20.75 -19.703 1 90.38 225 PRO B O 1
ATOM 6348 N N . ASN B 1 226 ? 23.594 -21.641 -20.219 1 89.12 226 ASN B N 1
ATOM 6349 C CA . ASN B 1 226 ? 23.578 -22.594 -19.109 1 89.12 226 ASN B CA 1
ATOM 6350 C C . ASN B 1 226 ? 24.047 -21.938 -17.812 1 89.12 226 ASN B C 1
ATOM 6352 O O . ASN B 1 226 ? 25.172 -22.172 -17.359 1 89.12 226 ASN B O 1
ATOM 6356 N N . THR B 1 227 ? 23.219 -21.219 -17.25 1 91.19 227 THR B N 1
ATOM 6357 C CA . THR B 1 227 ? 23.5 -20.531 -16 1 91.19 227 THR B CA 1
ATOM 6358 C C . THR B 1 227 ? 22.594 -21.047 -14.883 1 91.19 227 THR B C 1
ATOM 6360 O O . THR B 1 227 ? 21.688 -21.859 -15.133 1 91.19 227 THR B O 1
ATOM 6363 N N . PHE B 1 228 ? 22.875 -20.656 -13.688 1 90.75 228 PHE B N 1
ATOM 6364 C CA . PHE B 1 228 ? 22.047 -21.062 -12.555 1 90.75 228 PHE B CA 1
ATOM 6365 C C . PHE B 1 228 ? 20.625 -20.578 -12.719 1 90.75 228 PHE B C 1
ATOM 6367 O O . PHE B 1 228 ? 19.672 -21.234 -12.289 1 90.75 228 PHE B O 1
ATOM 6374 N N . MET B 1 229 ? 20.422 -19.453 -13.414 1 93.94 229 MET B N 1
ATOM 6375 C CA . MET B 1 229 ? 19.078 -18.938 -13.648 1 93.94 229 MET B CA 1
ATOM 6376 C C . MET B 1 229 ? 18.281 -19.875 -14.555 1 93.94 229 MET B C 1
ATOM 6378 O O . MET B 1 229 ? 17.109 -20.125 -14.305 1 93.94 229 MET B O 1
ATOM 6382 N N . SER B 1 230 ? 18.953 -20.344 -15.578 1 95.31 230 SER B N 1
ATOM 6383 C CA . SER B 1 230 ? 18.297 -21.281 -16.484 1 95.31 230 SER B CA 1
ATOM 6384 C C . SER B 1 230 ? 17.906 -22.562 -15.758 1 95.31 230 SER B C 1
ATOM 6386 O O . SER B 1 230 ? 16.875 -23.172 -16.078 1 95.31 230 SER B O 1
ATOM 6388 N N . LEU B 1 231 ? 18.75 -22.969 -14.859 1 94 231 LEU B N 1
ATOM 6389 C CA . LEU B 1 231 ? 18.453 -24.156 -14.086 1 94 231 LEU B CA 1
ATOM 6390 C C . LEU B 1 231 ? 17.234 -23.938 -13.188 1 94 231 LEU B C 1
ATOM 6392 O O . LEU B 1 231 ? 16.375 -24.812 -13.078 1 94 231 LEU B O 1
ATOM 6396 N N . PHE B 1 232 ? 17.188 -22.781 -12.477 1 95.12 232 PHE B N 1
ATOM 6397 C CA . PHE B 1 232 ? 16.016 -22.438 -11.664 1 95.12 232 PHE B CA 1
ATOM 6398 C C . PHE B 1 232 ? 14.758 -22.422 -12.516 1 95.12 232 PHE B C 1
ATOM 6400 O O . PHE B 1 232 ? 13.695 -22.875 -12.078 1 95.12 232 PHE B O 1
ATOM 6407 N N . PHE B 1 233 ? 14.969 -21.891 -13.758 1 97 233 PHE B N 1
ATOM 6408 C CA . PHE B 1 233 ? 13.836 -21.812 -14.672 1 97 233 PHE B CA 1
ATOM 6409 C C . PHE B 1 233 ? 13.359 -23.203 -15.078 1 97 233 PHE B C 1
ATOM 6411 O O . PHE B 1 233 ? 12.164 -23.469 -15.086 1 97 233 PHE B O 1
ATOM 6418 N N . LYS B 1 234 ? 14.297 -24 -15.375 1 95.81 234 LYS B N 1
ATOM 6419 C CA . LYS B 1 234 ? 13.992 -25.391 -15.734 1 95.81 234 LYS B CA 1
ATOM 6420 C C . LYS B 1 234 ? 13.242 -26.094 -14.617 1 95.81 234 LYS B C 1
ATOM 6422 O O . LYS B 1 234 ? 12.273 -26.812 -14.867 1 95.81 234 LYS B O 1
ATOM 6427 N N . LEU B 1 235 ? 13.68 -25.891 -13.453 1 95.5 235 LEU B N 1
ATOM 6428 C CA . LEU B 1 235 ? 13.047 -26.484 -12.289 1 95.5 235 LEU B CA 1
ATOM 6429 C C . LEU B 1 235 ? 11.633 -25.953 -12.102 1 95.5 235 LEU B C 1
ATOM 6431 O O . LEU B 1 235 ? 10.703 -26.734 -11.836 1 95.5 235 LEU B O 1
ATOM 6435 N N . HIS B 1 236 ? 11.445 -24.672 -12.203 1 96.44 236 HIS B N 1
ATOM 6436 C CA . HIS B 1 236 ? 10.133 -24.031 -12.094 1 96.44 236 HIS B CA 1
ATOM 6437 C C . HIS B 1 236 ? 9.164 -24.594 -13.133 1 96.44 236 HIS B C 1
ATOM 6439 O O . HIS B 1 236 ? 8.016 -24.891 -12.812 1 96.44 236 HIS B O 1
ATOM 6445 N N . MET B 1 237 ? 9.625 -24.781 -14.32 1 95.25 237 MET B N 1
ATOM 6446 C CA . MET B 1 237 ? 8.781 -25.25 -15.422 1 95.25 237 MET B CA 1
ATOM 6447 C C . MET B 1 237 ? 8.406 -26.703 -15.242 1 95.25 237 MET B C 1
ATOM 6449 O O . MET B 1 237 ? 7.328 -27.141 -15.664 1 95.25 237 MET B O 1
ATOM 6453 N N . SER B 1 238 ? 9.273 -27.469 -14.633 1 93.88 238 SER B N 1
ATOM 6454 C CA . SER B 1 238 ? 8.961 -28.859 -14.367 1 93.88 238 SER B CA 1
ATOM 6455 C C . SER B 1 238 ? 7.723 -29 -13.492 1 93.88 238 SER B C 1
ATOM 6457 O O . SER B 1 238 ? 6.926 -29.922 -13.68 1 93.88 238 SER B O 1
ATOM 6459 N N . VAL B 1 239 ? 7.602 -28.078 -12.586 1 92.75 239 VAL B N 1
ATOM 6460 C CA . VAL B 1 239 ? 6.438 -28.094 -11.703 1 92.75 239 VAL B CA 1
ATOM 6461 C C . VAL B 1 239 ? 5.211 -27.594 -12.469 1 92.75 239 VAL B C 1
ATOM 6463 O O . VAL B 1 239 ? 4.133 -28.188 -12.367 1 92.75 239 VAL B O 1
ATOM 6466 N N . GLU B 1 240 ? 5.375 -26.547 -13.273 1 89.88 240 GLU B N 1
ATOM 6467 C CA . GLU B 1 240 ? 4.27 -25.938 -14.016 1 89.88 240 GLU B CA 1
ATOM 6468 C C . GLU B 1 240 ? 3.693 -26.906 -15.039 1 89.88 240 GLU B C 1
ATOM 6470 O O . GLU B 1 240 ? 2.49 -26.891 -15.305 1 89.88 240 GLU B O 1
ATOM 6475 N N . LEU B 1 241 ? 4.566 -27.672 -15.578 1 86.94 241 LEU B N 1
ATOM 6476 C CA . LEU B 1 241 ? 4.137 -28.609 -16.609 1 86.94 241 LEU B CA 1
ATOM 6477 C C . LEU B 1 241 ? 3.77 -29.953 -15.984 1 86.94 241 LEU B C 1
ATOM 6479 O O . LEU B 1 241 ? 3.465 -30.922 -16.703 1 86.94 241 LEU B O 1
ATOM 6483 N N . GLN B 1 242 ? 3.896 -30.047 -14.633 1 82.88 242 GLN B N 1
ATOM 6484 C CA . GLN B 1 242 ? 3.496 -31.219 -13.867 1 82.88 242 GLN B CA 1
ATOM 6485 C C . GLN B 1 242 ? 4.258 -32.469 -14.312 1 82.88 242 GLN B C 1
ATOM 6487 O O . GLN B 1 242 ? 3.654 -33.469 -14.617 1 82.88 242 GLN B O 1
ATOM 6492 N N . ASP B 1 243 ? 5.52 -32.281 -14.312 1 83.81 243 ASP B N 1
ATOM 6493 C CA . ASP B 1 243 ? 6.398 -33.375 -14.625 1 83.81 243 ASP B CA 1
ATOM 6494 C C . ASP B 1 243 ? 6.375 -34.438 -13.508 1 83.81 243 ASP B C 1
ATOM 6496 O O . ASP B 1 243 ? 5.816 -34.188 -12.438 1 83.81 243 ASP B O 1
ATOM 6500 N N . SER B 1 244 ? 6.949 -35.625 -13.82 1 84.38 244 SER B N 1
ATOM 6501 C CA . SER B 1 244 ? 7.059 -36.656 -12.805 1 84.38 244 SER B CA 1
ATOM 6502 C C . SER B 1 244 ? 8.016 -36.25 -11.688 1 84.38 244 SER B C 1
ATOM 6504 O O . SER B 1 244 ? 8.945 -35.469 -11.922 1 84.38 244 SER B O 1
ATOM 6506 N N . PRO B 1 245 ? 7.746 -36.719 -10.523 1 86.75 245 PRO B N 1
ATOM 6507 C CA . PRO B 1 245 ? 8.648 -36.406 -9.414 1 86.75 245 PRO B CA 1
ATOM 6508 C C . PRO B 1 245 ? 10.094 -36.844 -9.695 1 86.75 245 PRO B C 1
ATOM 6510 O O . PRO B 1 245 ? 11.031 -36.188 -9.227 1 86.75 245 PRO B O 1
ATOM 6513 N N . GLN B 1 246 ? 10.219 -37.875 -10.484 1 89.44 246 GLN B N 1
ATOM 6514 C CA . GLN B 1 246 ? 11.562 -38.312 -10.828 1 89.44 246 GLN B CA 1
ATOM 6515 C C . GLN B 1 246 ? 12.281 -37.281 -11.688 1 89.44 246 GLN B C 1
ATOM 6517 O O . GLN B 1 246 ? 13.453 -36.969 -11.453 1 89.44 246 GLN B O 1
ATOM 6522 N N . THR B 1 247 ? 11.602 -36.781 -12.641 1 91.06 247 THR B N 1
ATOM 6523 C CA . THR B 1 247 ? 12.172 -35.75 -13.5 1 91.06 247 THR B CA 1
ATOM 6524 C C . THR B 1 247 ? 12.57 -34.531 -12.672 1 91.06 247 THR B C 1
ATOM 6526 O O . THR B 1 247 ? 13.641 -33.969 -12.891 1 91.06 247 THR B O 1
ATOM 6529 N N . PHE B 1 248 ? 11.758 -34.156 -11.781 1 93.69 248 PHE B N 1
ATOM 6530 C CA . PHE B 1 248 ? 12.039 -33.031 -10.898 1 93.69 248 PHE B CA 1
ATOM 6531 C C . PHE B 1 248 ? 13.297 -33.281 -10.07 1 93.69 248 PHE B C 1
ATOM 6533 O O . PHE B 1 248 ? 14.148 -32.406 -9.938 1 93.69 248 PHE B O 1
ATOM 6540 N N . SER B 1 249 ? 13.367 -34.469 -9.539 1 92.88 249 SER B N 1
ATOM 6541 C CA . SER B 1 249 ? 14.5 -34.844 -8.695 1 92.88 249 SER B CA 1
ATOM 6542 C C . SER B 1 249 ? 15.805 -34.812 -9.484 1 92.88 249 SER B C 1
ATOM 6544 O O . SER B 1 249 ? 16.859 -34.469 -8.945 1 92.88 249 SER B O 1
ATOM 6546 N N . ASP B 1 250 ? 15.727 -35.219 -10.711 1 94.06 250 ASP B N 1
ATOM 6547 C CA . ASP B 1 250 ? 16.906 -35.188 -11.57 1 94.06 250 ASP B CA 1
ATOM 6548 C C . ASP B 1 250 ? 17.406 -33.75 -11.789 1 94.06 250 ASP B C 1
ATOM 6550 O O . ASP B 1 250 ? 18.609 -33.5 -11.766 1 94.06 250 ASP B O 1
ATOM 6554 N N . ILE B 1 251 ? 16.516 -32.875 -12 1 93.75 251 ILE B N 1
ATOM 6555 C CA . ILE B 1 251 ? 16.859 -31.484 -12.203 1 93.75 251 ILE B CA 1
ATOM 6556 C C . ILE B 1 251 ? 17.406 -30.891 -10.898 1 93.75 251 ILE B C 1
ATOM 6558 O O . ILE B 1 251 ? 18.406 -30.172 -10.906 1 93.75 251 ILE B O 1
ATOM 6562 N N . ALA B 1 252 ? 16.75 -31.203 -9.805 1 92.75 252 ALA B N 1
ATOM 6563 C CA . ALA B 1 252 ? 17.156 -30.703 -8.492 1 92.75 252 ALA B CA 1
ATOM 6564 C C . ALA B 1 252 ? 18.562 -31.172 -8.133 1 92.75 252 ALA B C 1
ATOM 6566 O O . ALA B 1 252 ? 19.312 -30.453 -7.469 1 92.75 252 ALA B O 1
ATOM 6567 N N . ALA B 1 253 ? 18.906 -32.312 -8.609 1 91.81 253 ALA B N 1
ATOM 6568 C CA . ALA B 1 253 ? 20.203 -32.906 -8.305 1 91.81 253 ALA B CA 1
ATOM 6569 C C . ALA B 1 253 ? 21.328 -32.125 -9.016 1 91.81 253 ALA B C 1
ATOM 6571 O O . ALA B 1 253 ? 22.5 -32.25 -8.648 1 91.81 253 ALA B O 1
ATOM 6572 N N . GLU B 1 254 ? 20.969 -31.406 -9.992 1 91.38 254 GLU B N 1
ATOM 6573 C CA . GLU B 1 254 ? 21.969 -30.625 -10.719 1 91.38 254 GLU B CA 1
ATOM 6574 C C . GLU B 1 254 ? 22.422 -29.422 -9.906 1 91.38 254 GLU B C 1
ATOM 6576 O O . GLU B 1 254 ? 23.453 -28.812 -10.211 1 91.38 254 GLU B O 1
ATOM 6581 N N . PHE B 1 255 ? 21.656 -29.047 -8.867 1 91.31 255 PHE B N 1
ATOM 6582 C CA . PHE B 1 255 ? 22.062 -27.938 -8 1 91.31 255 PHE B CA 1
ATOM 6583 C C . PHE B 1 255 ? 23.172 -28.359 -7.059 1 91.31 255 PHE B C 1
ATOM 6585 O O . PHE B 1 255 ? 23.172 -29.484 -6.555 1 91.31 255 PHE B O 1
ATOM 6592 N N . PRO B 1 256 ? 24.094 -27.438 -6.848 1 87.62 256 PRO B N 1
ATOM 6593 C CA . PRO B 1 256 ? 25.141 -27.75 -5.859 1 87.62 256 PRO B CA 1
ATOM 6594 C C . PRO B 1 256 ? 24.578 -27.953 -4.457 1 87.62 256 PRO B C 1
ATOM 6596 O O . PRO B 1 256 ? 23.438 -27.562 -4.176 1 87.62 256 PRO B O 1
ATOM 6599 N N . SER B 1 257 ? 25.312 -28.547 -3.604 1 85.69 257 SER B N 1
ATOM 6600 C CA . SER B 1 257 ? 24.891 -28.891 -2.25 1 85.69 257 SER B CA 1
ATOM 6601 C C . SER B 1 257 ? 24.609 -27.641 -1.422 1 85.69 257 SER B C 1
ATOM 6603 O O . SER B 1 257 ? 23.844 -27.688 -0.456 1 85.69 257 SER B O 1
ATOM 6605 N N . GLU B 1 258 ? 25.156 -26.531 -1.846 1 84.06 258 GLU B N 1
ATOM 6606 C CA . GLU B 1 258 ? 24.969 -25.281 -1.129 1 84.06 258 GLU B CA 1
ATOM 6607 C C . GLU B 1 258 ? 23.531 -24.797 -1.207 1 84.06 258 GLU B C 1
ATOM 6609 O O . GLU B 1 258 ? 23.094 -23.969 -0.401 1 84.06 258 GLU B O 1
ATOM 6614 N N . TYR B 1 259 ? 22.781 -25.375 -2.098 1 85.62 259 TYR B N 1
ATOM 6615 C CA . TYR B 1 259 ? 21.438 -24.891 -2.334 1 85.62 259 TYR B CA 1
ATOM 6616 C C . TYR B 1 259 ? 20.406 -25.812 -1.683 1 85.62 259 TYR B C 1
ATOM 6618 O O . TYR B 1 259 ? 19.203 -25.672 -1.915 1 85.62 259 TYR B O 1
ATOM 6626 N N . VAL B 1 260 ? 20.812 -26.672 -0.901 1 81.38 260 VAL B N 1
ATOM 6627 C CA . VAL B 1 260 ? 19.953 -27.703 -0.329 1 81.38 260 VAL B CA 1
ATOM 6628 C C . VAL B 1 260 ? 18.875 -27.047 0.543 1 81.38 260 VAL B C 1
ATOM 6630 O O . VAL B 1 260 ? 17.734 -27.484 0.557 1 81.38 260 VAL B O 1
ATOM 6633 N N . ASP B 1 261 ? 19.234 -25.906 1.156 1 83.06 261 ASP B N 1
ATOM 6634 C CA . ASP B 1 261 ? 18.297 -25.266 2.076 1 83.06 261 ASP B CA 1
ATOM 6635 C C . ASP B 1 261 ? 17.625 -24.062 1.426 1 83.06 261 ASP B C 1
ATOM 6637 O O . ASP B 1 261 ? 17 -23.25 2.111 1 83.06 261 ASP B O 1
ATOM 6641 N N . ASN B 1 262 ? 17.766 -24.047 0.149 1 90.19 262 ASN B N 1
ATOM 6642 C CA . ASN B 1 262 ? 17.109 -22.953 -0.573 1 90.19 262 ASN B CA 1
ATOM 6643 C C . ASN B 1 262 ? 15.586 -23.062 -0.513 1 90.19 262 ASN B C 1
ATOM 6645 O O . ASN B 1 262 ? 15.031 -24.125 -0.833 1 90.19 262 ASN B O 1
ATOM 6649 N N . ARG B 1 263 ? 14.938 -22.031 -0.099 1 91.56 263 ARG B N 1
ATOM 6650 C CA . ARG B 1 263 ? 13.492 -22.031 0.138 1 91.56 263 ARG B CA 1
ATOM 6651 C C . ARG B 1 263 ? 12.727 -22.219 -1.164 1 91.56 263 ARG B C 1
ATOM 6653 O O . ARG B 1 263 ? 11.664 -22.859 -1.179 1 91.56 263 ARG B O 1
ATOM 6660 N N . PHE B 1 264 ? 13.266 -21.734 -2.229 1 93.75 264 PHE B N 1
ATOM 6661 C CA . PHE B 1 264 ? 12.617 -21.875 -3.529 1 93.75 264 PHE B CA 1
ATOM 6662 C C . PHE B 1 264 ? 12.57 -23.328 -3.955 1 93.75 264 PHE B C 1
ATOM 6664 O O . PHE B 1 264 ? 11.516 -23.828 -4.371 1 93.75 264 PHE B O 1
ATOM 6671 N N . LEU B 1 265 ? 13.656 -23.969 -3.834 1 93.5 265 LEU B N 1
ATOM 6672 C CA . LEU B 1 265 ? 13.758 -25.375 -4.219 1 93.5 265 LEU B CA 1
ATOM 6673 C C . LEU B 1 265 ? 12.836 -26.234 -3.363 1 93.5 265 LEU B C 1
ATOM 6675 O O . LEU B 1 265 ? 12.133 -27.109 -3.883 1 93.5 265 LEU B O 1
ATOM 6679 N N . LYS B 1 266 ? 12.852 -25.984 -2.109 1 94.75 266 LYS B N 1
ATOM 6680 C CA . LYS B 1 266 ? 12.016 -26.75 -1.194 1 94.75 266 LYS B CA 1
ATOM 6681 C C . LYS B 1 266 ? 10.539 -26.531 -1.479 1 94.75 266 LYS B C 1
ATOM 6683 O O . LYS B 1 266 ? 9.742 -27.469 -1.425 1 94.75 266 LYS B O 1
ATOM 6688 N N . THR B 1 267 ? 10.219 -25.297 -1.74 1 96.5 267 THR B N 1
ATOM 6689 C CA . THR B 1 267 ? 8.828 -24.969 -2.057 1 96.5 267 THR B CA 1
ATOM 6690 C C . THR B 1 267 ? 8.383 -25.688 -3.328 1 96.5 267 THR B C 1
ATOM 6692 O O . THR B 1 267 ? 7.297 -26.266 -3.377 1 96.5 267 THR B O 1
ATOM 6695 N N . LYS B 1 268 ? 9.227 -25.672 -4.344 1 96.38 268 LYS B N 1
ATOM 6696 C CA . LYS B 1 268 ? 8.898 -26.312 -5.609 1 96.38 268 LYS B CA 1
ATOM 6697 C C . LYS B 1 268 ? 8.797 -27.828 -5.438 1 96.38 268 LYS B C 1
ATOM 6699 O O . LYS B 1 268 ? 7.977 -28.484 -6.09 1 96.38 268 LYS B O 1
ATOM 6704 N N . GLN B 1 269 ? 9.562 -28.344 -4.57 1 95.38 269 GLN B N 1
ATOM 6705 C CA . GLN B 1 269 ? 9.492 -29.766 -4.262 1 95.38 269 GLN B CA 1
ATOM 6706 C C . GLN B 1 269 ? 8.156 -30.125 -3.613 1 95.38 269 GLN B C 1
ATOM 6708 O O . GLN B 1 269 ? 7.523 -31.109 -3.979 1 95.38 269 GLN B O 1
ATOM 6713 N N . ALA B 1 270 ? 7.785 -29.328 -2.662 1 96.69 270 ALA B N 1
ATOM 6714 C CA . ALA B 1 270 ? 6.496 -29.547 -2.01 1 96.69 270 ALA B CA 1
ATOM 6715 C C . ALA B 1 270 ? 5.352 -29.484 -3.018 1 96.69 270 ALA B C 1
ATOM 6717 O O . ALA B 1 270 ? 4.418 -30.281 -2.959 1 96.69 270 ALA B O 1
ATOM 6718 N N . LEU B 1 271 ? 5.441 -28.547 -3.922 1 96 271 LEU B N 1
ATOM 6719 C CA . LEU B 1 271 ? 4.41 -28.375 -4.941 1 96 271 LEU B CA 1
ATOM 6720 C C . LEU B 1 271 ? 4.383 -29.578 -5.891 1 96 271 LEU B C 1
ATOM 6722 O O . LEU B 1 271 ? 3.311 -30.031 -6.297 1 96 271 LEU B O 1
ATOM 6726 N N . MET B 1 272 ? 5.543 -30.016 -6.23 1 94.38 272 MET B N 1
ATOM 6727 C CA . MET B 1 272 ? 5.641 -31.188 -7.102 1 94.38 272 MET B CA 1
ATOM 6728 C C . MET B 1 272 ? 4.934 -32.375 -6.484 1 94.38 272 MET B C 1
ATOM 6730 O O . MET B 1 272 ? 4.18 -33.094 -7.164 1 94.38 272 MET B O 1
ATOM 6734 N N . TYR B 1 273 ? 5.121 -32.625 -5.227 1 93.81 273 TYR B N 1
ATOM 6735 C CA . TYR B 1 273 ? 4.469 -33.719 -4.539 1 93.81 273 TYR B CA 1
ATOM 6736 C C . TYR B 1 273 ? 2.967 -33.5 -4.438 1 93.81 273 TYR B C 1
ATOM 6738 O O . TYR B 1 273 ? 2.18 -34.438 -4.566 1 93.81 273 TYR B O 1
ATOM 6746 N N . TYR B 1 274 ? 2.572 -32.312 -4.191 1 93.12 274 TYR B N 1
ATOM 6747 C CA . TYR B 1 274 ? 1.155 -31.969 -4.121 1 93.12 274 TYR B CA 1
ATOM 6748 C C . TYR B 1 274 ? 0.454 -32.281 -5.438 1 93.12 274 TYR B C 1
ATOM 6750 O O . TYR B 1 274 ? -0.592 -32.938 -5.445 1 93.12 274 TYR B O 1
ATOM 6758 N N . TYR B 1 275 ? 1.044 -31.891 -6.539 1 87.12 275 TYR B N 1
ATOM 6759 C CA . TYR B 1 275 ? 0.411 -32.062 -7.84 1 87.12 275 TYR B CA 1
ATOM 6760 C C . TYR B 1 275 ? 0.415 -33.531 -8.25 1 87.12 275 TYR B C 1
ATOM 6762 O O . TYR B 1 275 ? -0.424 -33.969 -9.047 1 87.12 275 TYR B O 1
ATOM 6770 N N . ASN B 1 276 ? 1.309 -34.25 -7.691 1 85.69 276 ASN B N 1
ATOM 6771 C CA . ASN B 1 276 ? 1.352 -35.688 -7.961 1 85.69 276 ASN B CA 1
ATOM 6772 C C . ASN B 1 276 ? 0.596 -36.469 -6.895 1 85.69 276 ASN B C 1
ATOM 6774 O O . ASN B 1 276 ? 0.783 -37.688 -6.766 1 85.69 276 ASN B O 1
ATOM 6778 N N . ARG B 1 277 ? -0.109 -35.781 -5.957 1 86.25 277 ARG B N 1
ATOM 6779 C CA . ARG B 1 277 ? -1.061 -36.344 -4.996 1 86.25 277 ARG B CA 1
ATOM 6780 C C . ARG B 1 277 ? -0.341 -37.062 -3.871 1 86.25 277 ARG B C 1
ATOM 6782 O O . ARG B 1 277 ? -0.889 -38 -3.283 1 86.25 277 ARG B O 1
ATOM 6789 N N . ASP B 1 278 ? 0.883 -36.75 -3.762 1 91.62 278 ASP B N 1
ATOM 6790 C CA . ASP B 1 278 ? 1.591 -37.219 -2.562 1 91.62 278 ASP B CA 1
ATOM 6791 C C . ASP B 1 278 ? 1.503 -36.156 -1.454 1 91.62 278 ASP B C 1
ATOM 6793 O O . ASP B 1 278 ? 2.477 -35.469 -1.179 1 91.62 278 ASP B O 1
ATOM 6797 N N . TYR B 1 279 ? 0.434 -36.156 -0.761 1 95.12 279 TYR B N 1
ATOM 6798 C CA . TYR B 1 279 ? 0.109 -35.125 0.201 1 95.12 279 TYR B CA 1
ATOM 6799 C C . TYR B 1 279 ? 0.946 -35.25 1.467 1 95.12 279 TYR B C 1
ATOM 6801 O O . TYR B 1 279 ? 1.301 -34.25 2.1 1 95.12 279 TYR B O 1
ATOM 6809 N N . ASP B 1 280 ? 1.312 -36.469 1.806 1 95.88 280 ASP B N 1
ATOM 6810 C CA . ASP B 1 280 ? 2.078 -36.688 3.027 1 95.88 280 ASP B CA 1
ATOM 6811 C C . ASP B 1 280 ? 3.463 -36.062 2.936 1 95.88 280 ASP B C 1
ATOM 6813 O O . ASP B 1 280 ? 3.875 -35.312 3.838 1 95.88 280 ASP B O 1
ATOM 6817 N N . LEU B 1 281 ? 4.094 -36.375 1.847 1 95.75 281 LEU B N 1
ATOM 6818 C CA . LEU B 1 281 ? 5.43 -35.844 1.669 1 95.75 281 LEU B CA 1
ATOM 6819 C C . LEU B 1 281 ? 5.367 -34.312 1.506 1 95.75 281 LEU B C 1
ATOM 6821 O O . LEU B 1 281 ? 6.242 -33.594 2 1 95.75 281 LEU B O 1
ATOM 6825 N N . SER B 1 282 ? 4.434 -33.875 0.788 1 97.12 282 SER B N 1
ATOM 6826 C CA . SER B 1 282 ? 4.254 -32.438 0.619 1 97.12 282 SER B CA 1
ATOM 6827 C C . SER B 1 282 ? 4.039 -31.734 1.961 1 97.12 282 SER B C 1
ATOM 6829 O O . SER B 1 282 ? 4.625 -30.688 2.225 1 97.12 282 SER B O 1
ATOM 6831 N N . GLU B 1 283 ? 3.166 -32.312 2.812 1 97.75 283 GLU B N 1
ATOM 6832 C CA . GLU B 1 283 ? 2.895 -31.75 4.129 1 97.75 283 GLU B CA 1
ATOM 6833 C C . GLU B 1 283 ? 4.172 -31.641 4.961 1 97.75 283 GLU B C 1
ATOM 6835 O O . GLU B 1 283 ? 4.398 -30.641 5.637 1 97.75 283 GLU B O 1
ATOM 6840 N N . THR B 1 284 ? 4.973 -32.656 4.895 1 97.38 284 THR B N 1
ATOM 6841 C CA . THR B 1 284 ? 6.207 -32.688 5.672 1 97.38 284 THR B CA 1
ATOM 6842 C C . THR B 1 284 ? 7.133 -31.547 5.262 1 97.38 284 THR B C 1
ATOM 6844 O O . THR B 1 284 ? 7.746 -30.906 6.113 1 97.38 284 THR B O 1
ATOM 6847 N N . ILE B 1 285 ? 7.277 -31.328 3.996 1 96.81 285 ILE B N 1
ATOM 6848 C CA . ILE B 1 285 ? 8.156 -30.281 3.498 1 96.81 285 ILE B CA 1
ATOM 6849 C C . ILE B 1 285 ? 7.609 -28.906 3.895 1 96.81 285 ILE B C 1
ATOM 6851 O O . ILE B 1 285 ? 8.359 -28.031 4.336 1 96.81 285 ILE B O 1
ATOM 6855 N N . PHE B 1 286 ? 6.332 -28.703 3.771 1 97.5 286 PHE B N 1
ATOM 6856 C CA . PHE B 1 286 ? 5.719 -27.438 4.156 1 97.5 286 PHE B CA 1
ATOM 6857 C C . PHE B 1 286 ? 5.891 -27.172 5.648 1 97.5 286 PHE B C 1
ATOM 6859 O O . PHE B 1 286 ? 6.109 -26.047 6.07 1 97.5 286 PHE B O 1
ATOM 6866 N N . ASP B 1 287 ? 5.781 -28.25 6.402 1 96.19 287 ASP B N 1
ATOM 6867 C CA . ASP B 1 287 ? 5.992 -28.141 7.84 1 96.19 287 ASP B CA 1
ATOM 6868 C C . ASP B 1 287 ? 7.395 -27.609 8.148 1 96.19 287 ASP B C 1
ATOM 6870 O O . ASP B 1 287 ? 7.566 -26.75 9.008 1 96.19 287 ASP B O 1
ATOM 6874 N N . ARG B 1 288 ? 8.312 -28.172 7.457 1 95.69 288 ARG B N 1
ATOM 6875 C CA . ARG B 1 288 ? 9.695 -27.734 7.641 1 95.69 288 ARG B CA 1
ATOM 6876 C C . ARG B 1 288 ? 9.883 -26.297 7.191 1 95.69 288 ARG B C 1
ATOM 6878 O O . ARG B 1 288 ? 10.617 -25.531 7.828 1 95.69 288 ARG B O 1
ATOM 6885 N N . LEU B 1 289 ? 9.289 -25.953 6.133 1 95.56 289 LEU B N 1
ATOM 6886 C CA . LEU B 1 289 ? 9.375 -24.594 5.621 1 95.56 289 LEU B CA 1
ATOM 6887 C C . LEU B 1 289 ? 8.805 -23.609 6.625 1 95.56 289 LEU B C 1
ATOM 6889 O O . LEU B 1 289 ? 9.383 -22.531 6.852 1 95.56 289 LEU B O 1
ATOM 6893 N N . LEU B 1 290 ? 7.676 -23.938 7.242 1 95.38 290 LEU B N 1
ATOM 6894 C CA . LEU B 1 290 ? 6.992 -23.047 8.172 1 95.38 290 LEU B CA 1
ATOM 6895 C C . LEU B 1 290 ? 7.773 -22.922 9.477 1 95.38 290 LEU B C 1
ATOM 6897 O O . LEU B 1 290 ? 7.754 -21.859 10.117 1 95.38 290 LEU B O 1
ATOM 6901 N N . LYS B 1 291 ? 8.406 -23.969 9.836 1 94.94 291 LYS B N 1
ATOM 6902 C CA . LYS B 1 291 ? 9.242 -23.906 11.039 1 94.94 291 LYS B CA 1
ATOM 6903 C C . LYS B 1 291 ? 10.406 -22.953 10.852 1 94.94 291 LYS B C 1
ATOM 6905 O O . LYS B 1 291 ? 10.773 -22.219 11.773 1 94.94 291 LYS B O 1
ATOM 6910 N N . ALA B 1 292 ? 10.938 -22.953 9.625 1 93.44 292 ALA B N 1
ATOM 6911 C CA . ALA B 1 292 ? 12.078 -22.094 9.312 1 93.44 292 ALA B CA 1
ATOM 6912 C C . ALA B 1 292 ? 11.625 -20.672 9.016 1 93.44 292 ALA B C 1
ATOM 6914 O O . ALA B 1 292 ? 12.391 -19.719 9.188 1 93.44 292 ALA B O 1
ATOM 6915 N N . ASP B 1 293 ? 10.422 -20.516 8.562 1 94.62 293 ASP B N 1
ATOM 6916 C CA . ASP B 1 293 ? 9.844 -19.234 8.172 1 94.62 293 ASP B CA 1
ATOM 6917 C C . ASP B 1 293 ? 8.398 -19.125 8.641 1 94.62 293 ASP B C 1
ATOM 6919 O O . ASP B 1 293 ? 7.469 -19.203 7.832 1 94.62 293 ASP B O 1
ATOM 6923 N N . PRO B 1 294 ? 8.195 -18.797 9.852 1 95.06 294 PRO B N 1
ATOM 6924 C CA . PRO B 1 294 ? 6.871 -18.906 10.469 1 95.06 294 PRO B CA 1
ATOM 6925 C C . PRO B 1 294 ? 5.887 -17.859 9.953 1 95.06 294 PRO B C 1
ATOM 6927 O O . PRO B 1 294 ? 4.668 -18.031 10.07 1 95.06 294 PRO B O 1
ATOM 6930 N N . TYR B 1 295 ? 6.344 -16.781 9.391 1 95.81 295 TYR B N 1
ATOM 6931 C CA . TYR B 1 295 ? 5.434 -15.719 8.961 1 95.81 295 TYR B CA 1
ATOM 6932 C C . TYR B 1 295 ? 5.227 -15.75 7.453 1 95.81 295 TYR B C 1
ATOM 6934 O O . TYR B 1 295 ? 4.672 -14.812 6.875 1 95.81 295 TYR B O 1
ATOM 6942 N N . ARG B 1 296 ? 5.645 -16.828 6.863 1 95.5 296 ARG B N 1
ATOM 6943 C CA . ARG B 1 296 ? 5.492 -16.984 5.418 1 95.5 296 ARG B CA 1
ATOM 6944 C C . ARG B 1 296 ? 4.039 -17.25 5.047 1 95.5 296 ARG B C 1
ATOM 6946 O O . ARG B 1 296 ? 3.375 -18.078 5.676 1 95.5 296 ARG B O 1
ATOM 6953 N N . ILE B 1 297 ? 3.559 -16.5 4.07 1 95.88 297 ILE B N 1
ATOM 6954 C CA . ILE B 1 297 ? 2.189 -16.703 3.607 1 95.88 297 ILE B CA 1
ATOM 6955 C C . ILE B 1 297 ? 2.203 -17.297 2.199 1 95.88 297 ILE B C 1
ATOM 6957 O O . ILE B 1 297 ? 1.22 -17.906 1.763 1 95.88 297 ILE B O 1
ATOM 6961 N N . ASP B 1 298 ? 3.291 -17.219 1.495 1 94.69 298 ASP B N 1
ATOM 6962 C CA . ASP B 1 298 ? 3.426 -17.734 0.132 1 94.69 298 ASP B CA 1
ATOM 6963 C C . ASP B 1 298 ? 3.104 -19.219 0.063 1 94.69 298 ASP B C 1
ATOM 6965 O O . ASP B 1 298 ? 3.656 -20.016 0.825 1 94.69 298 ASP B O 1
ATOM 6969 N N . ASP B 1 299 ? 2.234 -19.594 -0.746 1 95.44 299 ASP B N 1
ATOM 6970 C CA . ASP B 1 299 ? 1.854 -20.953 -1.064 1 95.44 299 ASP B CA 1
ATOM 6971 C C . ASP B 1 299 ? 1.145 -21.625 0.116 1 95.44 299 ASP B C 1
ATOM 6973 O O . ASP B 1 299 ? 1.024 -22.844 0.167 1 95.44 299 ASP B O 1
ATOM 6977 N N . MET B 1 300 ? 0.688 -20.797 1.083 1 96.69 300 MET B N 1
ATOM 6978 C CA . MET B 1 300 ? -0.012 -21.391 2.223 1 96.69 300 MET B CA 1
ATOM 6979 C C . MET B 1 300 ? -1.421 -21.828 1.831 1 96.69 300 MET B C 1
ATOM 6981 O O . MET B 1 300 ? -2.041 -22.625 2.523 1 96.69 300 MET B O 1
ATOM 6985 N N . ASP B 1 301 ? -1.919 -21.281 0.738 1 96.19 301 ASP B N 1
ATOM 6986 C CA . ASP B 1 301 ? -3.191 -21.766 0.208 1 96.19 301 ASP B CA 1
ATOM 6987 C C . ASP B 1 301 ? -3.1 -23.234 -0.2 1 96.19 301 ASP B C 1
ATOM 6989 O O . ASP B 1 301 ? -3.998 -24.016 0.097 1 96.19 301 ASP B O 1
ATOM 6993 N N . ILE B 1 302 ? -1.982 -23.578 -0.773 1 96.31 302 ILE B N 1
ATOM 6994 C CA . ILE B 1 302 ? -1.77 -24.969 -1.192 1 96.31 302 ILE B CA 1
ATOM 6995 C C . ILE B 1 302 ? -1.59 -25.859 0.036 1 96.31 302 ILE B C 1
ATOM 6997 O O . ILE B 1 302 ? -2.152 -26.953 0.104 1 96.31 302 ILE B O 1
ATOM 7001 N N . TYR B 1 303 ? -0.807 -25.375 0.983 1 97.62 303 TYR B N 1
ATOM 7002 C CA . TYR B 1 303 ? -0.642 -26.141 2.219 1 97.62 303 TYR B CA 1
ATOM 7003 C C . TYR B 1 303 ? -1.987 -26.391 2.891 1 97.62 303 TYR B C 1
ATOM 7005 O O . TYR B 1 303 ? -2.248 -27.484 3.387 1 97.62 303 TYR B O 1
ATOM 7013 N N . SER B 1 304 ? -2.822 -25.391 2.863 1 97.81 304 SER B N 1
ATOM 7014 C CA . SER B 1 304 ? -4.148 -25.531 3.455 1 97.81 304 SER B CA 1
ATOM 7015 C C . SER B 1 304 ? -4.977 -26.578 2.707 1 97.81 304 SER B C 1
ATOM 7017 O O . SER B 1 304 ? -5.766 -27.297 3.316 1 97.81 304 SER B O 1
ATOM 7019 N N . ASN B 1 305 ? -4.844 -26.641 1.407 1 95.75 305 ASN B N 1
ATOM 7020 C CA . ASN B 1 305 ? -5.52 -27.672 0.624 1 95.75 305 ASN B CA 1
ATOM 7021 C C . ASN B 1 305 ? -5.094 -29.078 1.053 1 95.75 305 ASN B C 1
ATOM 7023 O O . ASN B 1 305 ? -5.922 -29.984 1.136 1 95.75 305 ASN B O 1
ATOM 7027 N N . ILE B 1 306 ? -3.805 -29.188 1.274 1 97.19 306 ILE B N 1
ATOM 7028 C CA . ILE B 1 306 ? -3.244 -30.469 1.693 1 97.19 306 ILE B CA 1
ATOM 7029 C C . ILE B 1 306 ? -3.822 -30.859 3.051 1 97.19 306 ILE B C 1
ATOM 7031 O O . ILE B 1 306 ? -4.266 -32 3.236 1 97.19 306 ILE B O 1
ATOM 7035 N N . LEU B 1 307 ? -3.855 -29.906 3.924 1 97.25 307 LEU B N 1
ATOM 7036 C CA . LEU B 1 307 ? -4.359 -30.172 5.27 1 97.25 307 LEU B CA 1
ATOM 7037 C C . LEU B 1 307 ? -5.855 -30.469 5.238 1 97.25 307 LEU B C 1
ATOM 7039 O O . LEU B 1 307 ? -6.355 -31.234 6.07 1 97.25 307 LEU B O 1
ATOM 7043 N N . TYR B 1 308 ? -6.559 -29.922 4.32 1 95.56 308 TYR B N 1
ATOM 7044 C CA . TYR B 1 308 ? -7.992 -30.156 4.164 1 95.56 308 TYR B CA 1
ATOM 7045 C C . TYR B 1 308 ? -8.273 -31.578 3.723 1 95.56 308 TYR B C 1
ATOM 7047 O O . TYR B 1 308 ? -9.227 -32.219 4.191 1 95.56 308 TYR B O 1
ATOM 7055 N N . VAL B 1 309 ? -7.426 -32.125 2.84 1 93 309 VAL B N 1
ATOM 7056 C CA . VAL B 1 309 ? -7.645 -33.438 2.244 1 93 309 VAL B CA 1
ATOM 7057 C C . VAL B 1 309 ? -7.176 -34.5 3.205 1 93 309 VAL B C 1
ATOM 7059 O O . VAL B 1 309 ? -7.812 -35.562 3.32 1 93 309 VAL B O 1
ATOM 7062 N N . LEU B 1 310 ? -6.113 -34.188 3.885 1 94.06 310 LEU B N 1
ATOM 7063 C CA . LEU B 1 310 ? -5.551 -35.188 4.785 1 94.06 310 LEU B CA 1
ATOM 7064 C C . LEU B 1 310 ? -6.441 -35.406 6.004 1 94.06 310 LEU B C 1
ATOM 7066 O O . LEU B 1 310 ? -7.016 -34.438 6.523 1 94.06 310 LEU B O 1
ATOM 7070 N N . GLU B 1 311 ? -6.594 -36.625 6.449 1 90.69 311 GLU B N 1
ATOM 7071 C CA . GLU B 1 311 ? -7.445 -36.938 7.586 1 90.69 311 GLU B CA 1
ATOM 7072 C C . GLU B 1 311 ? -6.781 -36.562 8.906 1 90.69 311 GLU B C 1
ATOM 7074 O O . GLU B 1 311 ? -5.57 -36.75 9.07 1 90.69 311 GLU B O 1
ATOM 7079 N N . GLY B 1 312 ? -7.516 -35.969 9.805 1 91.06 312 GLY B N 1
ATOM 7080 C CA . GLY B 1 312 ? -7.066 -35.688 11.164 1 91.06 312 GLY B CA 1
ATOM 7081 C C . GLY B 1 312 ? -6.215 -34.438 11.266 1 91.06 312 GLY B C 1
ATOM 7082 O O . GLY B 1 312 ? -5.449 -34.281 12.219 1 91.06 312 GLY B O 1
ATOM 7083 N N . LYS B 1 313 ? -6.289 -33.594 10.281 1 93.5 313 LYS B N 1
ATOM 7084 C CA . LYS B 1 313 ? -5.402 -32.438 10.297 1 93.5 313 LYS B CA 1
ATOM 7085 C C . LYS B 1 313 ? -6.199 -31.156 10.469 1 93.5 313 LYS B C 1
ATOM 7087 O O . LYS B 1 313 ? -5.711 -30.062 10.141 1 93.5 313 LYS B O 1
ATOM 7092 N N . SER B 1 314 ? -7.352 -31.203 11.039 1 93.81 314 SER B N 1
ATOM 7093 C CA . SER B 1 314 ? -8.219 -30.031 11.211 1 93.81 314 SER B CA 1
ATOM 7094 C C . SER B 1 314 ? -7.621 -29.047 12.203 1 93.81 314 SER B C 1
ATOM 7096 O O . SER B 1 314 ? -7.742 -27.828 12.023 1 93.81 314 SER B O 1
ATOM 7098 N N . ALA B 1 315 ? -7.031 -29.594 13.234 1 95.44 315 ALA B N 1
ATOM 7099 C CA . ALA B 1 315 ? -6.41 -28.719 14.227 1 95.44 315 ALA B CA 1
ATOM 7100 C C . ALA B 1 315 ? -5.262 -27.922 13.617 1 95.44 315 ALA B C 1
ATOM 7102 O O . ALA B 1 315 ? -5.117 -26.734 13.883 1 95.44 315 ALA B O 1
ATOM 7103 N N . LYS B 1 316 ? -4.484 -28.656 12.844 1 96.62 316 LYS B N 1
ATOM 7104 C CA . LYS B 1 316 ? -3.359 -28.016 12.18 1 96.62 316 LYS B CA 1
ATOM 7105 C C . LYS B 1 316 ? -3.84 -26.953 11.195 1 96.62 316 LYS B C 1
ATOM 7107 O O . LYS B 1 316 ? -3.201 -25.906 11.047 1 96.62 316 LYS B O 1
ATOM 7112 N N . LEU B 1 317 ? -4.871 -27.203 10.531 1 97.62 317 LEU B N 1
ATOM 7113 C CA . LEU B 1 317 ? -5.465 -26.234 9.617 1 97.62 317 LEU B CA 1
ATOM 7114 C C . LEU B 1 317 ? -5.941 -25 10.367 1 97.62 317 LEU B C 1
ATOM 7116 O O . LEU B 1 317 ? -5.781 -23.875 9.883 1 97.62 317 LEU B O 1
ATOM 7120 N N . SER B 1 318 ? -6.512 -25.188 11.523 1 97.25 318 SER B N 1
ATOM 7121 C CA . SER B 1 318 ? -6.957 -24.078 12.352 1 97.25 318 SER B CA 1
ATOM 7122 C C . SER B 1 318 ? -5.781 -23.203 12.789 1 97.25 318 SER B C 1
ATOM 7124 O O . SER B 1 318 ? -5.859 -21.984 12.742 1 97.25 318 SER B O 1
ATOM 7126 N N . ILE B 1 319 ? -4.75 -23.844 13.219 1 97.19 319 ILE B N 1
ATOM 7127 C CA . ILE B 1 319 ? -3.557 -23.109 13.641 1 97.19 319 ILE B CA 1
ATOM 7128 C C . ILE B 1 319 ? -3.002 -22.312 12.469 1 97.19 319 ILE B C 1
ATOM 7130 O O . ILE B 1 319 ? -2.627 -21.141 12.633 1 97.19 319 ILE B O 1
ATOM 7134 N N . LEU B 1 320 ? -2.941 -22.953 11.289 1 97.62 320 LEU B N 1
ATOM 7135 C CA . LEU B 1 320 ? -2.447 -22.281 10.094 1 97.62 320 LEU B CA 1
ATOM 7136 C C . LEU B 1 320 ? -3.297 -21.047 9.766 1 97.62 320 LEU B C 1
ATOM 7138 O O . LEU B 1 320 ? -2.766 -20 9.406 1 97.62 320 LEU B O 1
ATOM 7142 N N . ALA B 1 321 ? -4.602 -21.188 9.867 1 97.81 321 ALA B N 1
ATOM 7143 C CA . ALA B 1 321 ? -5.516 -20.078 9.586 1 97.81 321 ALA B CA 1
ATOM 7144 C C . ALA B 1 321 ? -5.238 -18.891 10.508 1 97.81 321 ALA B C 1
ATOM 7146 O O . ALA B 1 321 ? -5.164 -17.75 10.055 1 97.81 321 ALA B O 1
ATOM 7147 N N . HIS B 1 322 ? -5.066 -19.172 11.734 1 96.44 322 HIS B N 1
ATOM 7148 C CA . HIS B 1 322 ? -4.797 -18.125 12.703 1 96.44 322 HIS B CA 1
ATOM 7149 C C . HIS B 1 322 ? -3.459 -17.453 12.422 1 96.44 322 HIS B C 1
ATOM 7151 O O . HIS B 1 322 ? -3.338 -16.219 12.539 1 96.44 322 HIS B O 1
ATOM 7157 N N . MET B 1 323 ? -2.5 -18.219 12.109 1 96.19 323 MET B N 1
ATOM 7158 C CA . MET B 1 323 ? -1.17 -17.703 11.805 1 96.19 323 MET B CA 1
ATOM 7159 C C . MET B 1 323 ? -1.208 -16.766 10.594 1 96.19 323 MET B C 1
ATOM 7161 O O . MET B 1 323 ? -0.59 -15.711 10.602 1 96.19 323 MET B O 1
ATOM 7165 N N . CYS B 1 324 ? -1.92 -17.172 9.578 1 96.94 324 CYS B N 1
ATOM 7166 C CA . CYS B 1 324 ? -2 -16.391 8.359 1 96.94 324 CYS B CA 1
ATOM 7167 C C . CYS B 1 324 ? -2.723 -15.062 8.609 1 96.94 324 CYS B C 1
ATOM 7169 O O . CYS B 1 324 ? -2.312 -14.023 8.094 1 96.94 324 CYS B O 1
ATOM 7171 N N . VAL B 1 325 ? -3.779 -15.117 9.422 1 95.81 325 VAL B N 1
ATOM 7172 C CA . VAL B 1 325 ? -4.539 -13.906 9.734 1 95.81 325 VAL B CA 1
ATOM 7173 C C . VAL B 1 325 ? -3.664 -12.945 10.531 1 95.81 325 VAL B C 1
ATOM 7175 O O . VAL B 1 325 ? -3.699 -11.734 10.305 1 95.81 325 VAL B O 1
ATOM 7178 N N . PHE B 1 326 ? -2.9 -13.508 11.383 1 93.69 326 PHE B N 1
ATOM 7179 C CA . PHE B 1 326 ? -2.025 -12.688 12.211 1 93.69 326 PHE B CA 1
ATOM 7180 C C . PHE B 1 326 ? -0.948 -12.016 11.375 1 93.69 326 PHE B C 1
ATOM 7182 O O . PHE B 1 326 ? -0.618 -10.852 11.594 1 93.69 326 PHE B O 1
ATOM 7189 N N . SER B 1 327 ? -0.402 -12.766 10.461 1 93.25 327 SER B N 1
ATOM 7190 C CA . SER B 1 327 ? 0.685 -12.25 9.641 1 93.25 327 SER B CA 1
ATOM 7191 C C . SER B 1 327 ? 0.177 -11.227 8.633 1 93.25 327 SER B C 1
ATOM 7193 O O . SER B 1 327 ? 0.779 -10.164 8.469 1 93.25 327 SER B O 1
ATOM 7195 N N . ASP B 1 328 ? -0.864 -11.57 7.961 1 93.19 328 ASP B N 1
ATOM 7196 C CA . ASP B 1 328 ? -1.466 -10.664 6.988 1 93.19 328 ASP B CA 1
ATOM 7197 C C . ASP B 1 328 ? -2.908 -11.062 6.684 1 93.19 328 ASP B C 1
ATOM 7199 O O . ASP B 1 328 ? -3.148 -11.969 5.887 1 93.19 328 ASP B O 1
ATOM 7203 N N . LYS B 1 329 ? -3.768 -10.281 7.074 1 91.69 329 LYS B N 1
ATOM 7204 C CA . LYS B 1 329 ? -5.191 -10.594 6.992 1 91.69 329 LYS B CA 1
ATOM 7205 C C . LYS B 1 329 ? -5.723 -10.367 5.578 1 91.69 329 LYS B C 1
ATOM 7207 O O . LYS B 1 329 ? -6.605 -11.094 5.121 1 91.69 329 LYS B O 1
ATOM 7212 N N . PHE B 1 330 ? -5.191 -9.469 4.863 1 90.12 330 PHE B N 1
ATOM 7213 C CA . PHE B 1 330 ? -5.785 -9.055 3.598 1 90.12 330 PHE B CA 1
ATOM 7214 C C . PHE B 1 330 ? -4.945 -9.531 2.42 1 90.12 330 PHE B C 1
ATOM 7216 O O . PHE B 1 330 ? -4.527 -8.727 1.582 1 90.12 330 PHE B O 1
ATOM 7223 N N . ARG B 1 331 ? -4.652 -10.805 2.318 1 94.19 331 ARG B N 1
ATOM 7224 C CA . ARG B 1 331 ? -4.008 -11.484 1.199 1 94.19 331 ARG B CA 1
ATOM 7225 C C . ARG B 1 331 ? -4.895 -12.602 0.648 1 94.19 331 ARG B C 1
ATOM 7227 O O . ARG B 1 331 ? -5.637 -13.234 1.397 1 94.19 331 ARG B O 1
ATOM 7234 N N . ALA B 1 332 ? -4.84 -12.812 -0.608 1 95.31 332 ALA B N 1
ATOM 7235 C CA . ALA B 1 332 ? -5.664 -13.836 -1.242 1 95.31 332 ALA B CA 1
ATOM 7236 C C . ALA B 1 332 ? -5.379 -15.219 -0.653 1 95.31 332 ALA B C 1
ATOM 7238 O O . ALA B 1 332 ? -6.301 -16.016 -0.437 1 95.31 332 ALA B O 1
ATOM 7239 N N . GLU B 1 333 ? -4.152 -15.5 -0.35 1 96.75 333 GLU B N 1
ATOM 7240 C CA . GLU B 1 333 ? -3.764 -16.781 0.225 1 96.75 333 GLU B CA 1
ATOM 7241 C C . GLU B 1 333 ? -4.398 -16.984 1.599 1 96.75 333 GLU B C 1
ATOM 7243 O O . GLU B 1 333 ? -4.898 -18.062 1.903 1 96.75 333 GLU B O 1
ATOM 7248 N N . THR B 1 334 ? -4.34 -15.891 2.377 1 97.44 334 THR B N 1
ATOM 7249 C CA . THR B 1 334 ? -4.934 -15.961 3.707 1 97.44 334 THR B CA 1
ATOM 7250 C C . THR B 1 334 ? -6.434 -16.234 3.615 1 97.44 334 THR B C 1
ATOM 7252 O O . THR B 1 334 ? -6.973 -17.031 4.383 1 97.44 334 THR B O 1
ATOM 7255 N N . MET B 1 335 ? -7.059 -15.594 2.625 1 97.62 335 MET B N 1
ATOM 7256 C CA . MET B 1 335 ? -8.492 -15.789 2.436 1 97.62 335 MET B CA 1
ATOM 7257 C C . MET B 1 335 ? -8.797 -17.219 2.014 1 97.62 335 MET B C 1
ATOM 7259 O O . MET B 1 335 ? -9.797 -17.797 2.449 1 97.62 335 MET B O 1
ATOM 7263 N N . CYS B 1 336 ? -7.98 -17.734 1.2 1 97.69 336 CYS B N 1
ATOM 7264 C CA . CYS B 1 336 ? -8.156 -19.125 0.776 1 97.69 336 CYS B CA 1
ATOM 7265 C C . CYS B 1 336 ? -8 -20.078 1.953 1 97.69 336 CYS B C 1
ATOM 7267 O O . CYS B 1 336 ? -8.758 -21.047 2.078 1 97.69 336 CYS B O 1
ATOM 7269 N N . VAL B 1 337 ? -7.039 -19.812 2.824 1 98.25 337 VAL B N 1
ATOM 7270 C CA . VAL B 1 337 ? -6.824 -20.641 4.004 1 98.25 337 VAL B CA 1
ATOM 7271 C C . VAL B 1 337 ? -8.055 -20.594 4.91 1 98.25 337 VAL B C 1
ATOM 7273 O O . VAL B 1 337 ? -8.508 -21.625 5.414 1 98.25 337 VAL B O 1
ATOM 7276 N N . LEU B 1 338 ? -8.609 -19.453 5.102 1 98 338 LEU B N 1
ATOM 7277 C CA . LEU B 1 338 ? -9.812 -19.297 5.906 1 98 338 LEU B CA 1
ATOM 7278 C C . LEU B 1 338 ? -10.992 -20.016 5.266 1 98 338 LEU B C 1
ATOM 7280 O O . LEU B 1 338 ? -11.812 -20.609 5.969 1 98 338 LEU B O 1
ATOM 7284 N N . GLY B 1 339 ? -11.078 -19.875 3.957 1 98 339 GLY B N 1
ATOM 7285 C CA . GLY B 1 339 ? -12.109 -20.625 3.262 1 98 339 GLY B CA 1
ATOM 7286 C C . GLY B 1 339 ? -12.055 -22.109 3.527 1 98 339 GLY B C 1
ATOM 7287 O O . GLY B 1 339 ? -13.07 -22.734 3.844 1 98 339 GLY B O 1
ATOM 7288 N N . ASN B 1 340 ? -10.898 -22.672 3.434 1 97.75 340 ASN B N 1
ATOM 7289 C CA . ASN B 1 340 ? -10.703 -24.094 3.707 1 97.75 340 ASN B CA 1
ATOM 7290 C C . ASN B 1 340 ? -11.016 -24.438 5.16 1 97.75 340 ASN B C 1
ATOM 7292 O O . ASN B 1 340 ? -11.547 -25.516 5.453 1 97.75 340 ASN B O 1
ATOM 7296 N N . TYR B 1 341 ? -10.609 -23.516 6.031 1 97.69 341 TYR B N 1
ATOM 7297 C CA . TYR B 1 341 ? -10.875 -23.703 7.449 1 97.69 341 TYR B CA 1
ATOM 7298 C C . TYR B 1 341 ? -12.367 -23.812 7.719 1 97.69 341 TYR B C 1
ATOM 7300 O O . TYR B 1 341 ? -12.828 -24.75 8.367 1 97.69 341 TYR B O 1
ATOM 7308 N N . TYR B 1 342 ? -13.172 -22.922 7.188 1 97.5 342 TYR B N 1
ATOM 7309 C CA . TYR B 1 342 ? -14.609 -22.938 7.402 1 97.5 342 TYR B CA 1
ATOM 7310 C C . TYR B 1 342 ? -15.273 -24.078 6.637 1 97.5 342 TYR B C 1
ATOM 7312 O O . TYR B 1 342 ? -16.266 -24.641 7.094 1 97.5 342 TYR B O 1
ATOM 7320 N N . SER B 1 343 ? -14.727 -24.391 5.512 1 96.44 343 SER B N 1
ATOM 7321 C CA . SER B 1 343 ? -15.227 -25.531 4.77 1 96.44 343 SER B CA 1
ATOM 7322 C C . SER B 1 343 ? -15.055 -26.828 5.562 1 96.44 343 SER B C 1
ATOM 7324 O O . SER B 1 343 ? -15.945 -27.672 5.566 1 96.44 343 SER B O 1
ATOM 7326 N N . SER B 1 344 ? -13.914 -26.953 6.188 1 95.69 344 SER B N 1
ATOM 7327 C CA . SER B 1 344 ? -13.641 -28.141 6.984 1 95.69 344 SER B CA 1
ATOM 7328 C C . SER B 1 344 ? -14.609 -28.25 8.164 1 95.69 344 SER B C 1
ATOM 7330 O O . SER B 1 344 ? -14.859 -29.344 8.664 1 95.69 344 SER B O 1
ATOM 7332 N N . LYS B 1 345 ? -15.203 -27.125 8.578 1 95.31 345 LYS B N 1
ATOM 7333 C CA . LYS B 1 345 ? -16.188 -27.078 9.664 1 95.31 345 LYS B CA 1
ATOM 7334 C C . LYS B 1 345 ? -17.609 -27.156 9.125 1 95.31 345 LYS B C 1
ATOM 7336 O O . LYS B 1 345 ? -18.562 -27 9.875 1 95.31 345 LYS B O 1
ATOM 7341 N N . VAL B 1 346 ? -17.781 -27.297 7.871 1 95 346 VAL B N 1
ATOM 7342 C CA . VAL B 1 346 ? -19.047 -27.453 7.164 1 95 346 VAL B CA 1
ATOM 7343 C C . VAL B 1 346 ? -19.844 -26.156 7.215 1 95 346 VAL B C 1
ATOM 7345 O O . VAL B 1 346 ? -21.062 -26.172 7.238 1 95 346 VAL B O 1
ATOM 7348 N N . GLU B 1 347 ? -19.062 -25.062 7.422 1 96.69 347 GLU B N 1
ATOM 7349 C CA . GLU B 1 347 ? -19.672 -23.734 7.277 1 96.69 347 GLU B CA 1
ATOM 7350 C C . GLU B 1 347 ? -19.5 -23.203 5.859 1 96.69 347 GLU B C 1
ATOM 7352 O O . GLU B 1 347 ? -18.734 -22.25 5.633 1 96.69 347 GLU B O 1
ATOM 7357 N N . ARG B 1 348 ? -20.344 -23.672 5.023 1 95.88 348 ARG B N 1
ATOM 7358 C CA . ARG B 1 348 ? -20.125 -23.531 3.586 1 95.88 348 ARG B CA 1
ATOM 7359 C C . ARG B 1 348 ? -20.375 -22.094 3.129 1 95.88 348 ARG B C 1
ATOM 7361 O O . ARG B 1 348 ? -19.641 -21.578 2.285 1 95.88 348 ARG B O 1
ATOM 7368 N N . GLU B 1 349 ? -21.281 -21.422 3.67 1 96.31 349 GLU B N 1
ATOM 7369 C CA . GLU B 1 349 ? -21.578 -20.047 3.273 1 96.31 349 GLU B CA 1
ATOM 7370 C C . GLU B 1 349 ? -20.438 -19.109 3.646 1 96.31 349 GLU B C 1
ATOM 7372 O O . GLU B 1 349 ? -20.078 -18.219 2.871 1 96.31 349 GLU B O 1
ATOM 7377 N N . LYS B 1 350 ? -19.938 -19.359 4.797 1 97.19 350 LYS B N 1
ATOM 7378 C CA . LYS B 1 350 ? -18.797 -18.562 5.227 1 97.19 350 LYS B CA 1
ATOM 7379 C C . LYS B 1 350 ? -17.562 -18.844 4.355 1 97.19 350 LYS B C 1
ATOM 7381 O O . LYS B 1 350 ? -16.812 -17.922 4.031 1 97.19 350 LYS B O 1
ATOM 7386 N N . ALA B 1 351 ? -17.359 -20.078 4.039 1 97.88 351 ALA B N 1
ATOM 7387 C CA . ALA B 1 351 ? -16.25 -20.438 3.16 1 97.88 351 ALA B CA 1
ATOM 7388 C C . ALA B 1 351 ? -16.359 -19.734 1.812 1 97.88 351 ALA B C 1
ATOM 7390 O O . ALA B 1 351 ? -15.383 -19.188 1.316 1 97.88 351 ALA B O 1
ATOM 7391 N N . ILE B 1 352 ? -17.578 -19.719 1.277 1 97.44 352 ILE B N 1
ATOM 7392 C CA . ILE B 1 352 ? -17.828 -19.078 -0.01 1 97.44 352 ILE B CA 1
ATOM 7393 C C . ILE B 1 352 ? -17.516 -17.578 0.092 1 97.44 352 ILE B C 1
ATOM 7395 O O . ILE B 1 352 ? -16.922 -17 -0.817 1 97.44 352 ILE B O 1
ATOM 7399 N N . SER B 1 353 ? -17.859 -17.031 1.144 1 97.06 353 SER B N 1
ATOM 7400 C CA . SER B 1 353 ? -17.625 -15.609 1.337 1 97.06 353 SER B CA 1
ATOM 7401 C C . SER B 1 353 ? -16.125 -15.297 1.335 1 97.06 353 SER B C 1
ATOM 7403 O O . SER B 1 353 ? -15.695 -14.297 0.756 1 97.06 353 SER B O 1
ATOM 7405 N N . TYR B 1 354 ? -15.359 -16.125 1.968 1 97.31 354 TYR B N 1
ATOM 7406 C CA . TYR B 1 354 ? -13.914 -15.898 2.025 1 97.31 354 TYR B CA 1
ATOM 7407 C C . TYR B 1 354 ? -13.266 -16.172 0.671 1 97.31 354 TYR B C 1
ATOM 7409 O O . TYR B 1 354 ? -12.32 -15.477 0.283 1 97.31 354 TYR B O 1
ATOM 7417 N N . PHE B 1 355 ? -13.758 -17.156 -0.064 1 96.94 355 PHE B N 1
ATOM 7418 C CA . PHE B 1 355 ? -13.242 -17.359 -1.412 1 96.94 355 PHE B CA 1
ATOM 7419 C C . PHE B 1 355 ? -13.57 -16.172 -2.309 1 96.94 355 PHE B C 1
ATOM 7421 O O . PHE B 1 355 ? -12.758 -15.773 -3.145 1 96.94 355 PHE B O 1
ATOM 7428 N N . ARG B 1 356 ? -14.719 -15.633 -2.123 1 94.88 356 ARG B N 1
ATOM 7429 C CA . ARG B 1 356 ? -15.102 -14.445 -2.877 1 94.88 356 ARG B CA 1
ATOM 7430 C C . ARG B 1 356 ? -14.188 -13.266 -2.551 1 94.88 356 ARG B C 1
ATOM 7432 O O . ARG B 1 356 ? -13.812 -12.5 -3.441 1 94.88 356 ARG B O 1
ATOM 7439 N N . ARG B 1 357 ? -13.898 -13.188 -1.289 1 94.5 357 ARG B N 1
ATOM 7440 C CA . ARG B 1 357 ? -12.984 -12.125 -0.871 1 94.5 357 ARG B CA 1
ATOM 7441 C C . ARG B 1 357 ? -11.602 -12.32 -1.477 1 94.5 357 ARG B C 1
ATOM 7443 O O . ARG B 1 357 ? -10.93 -11.352 -1.832 1 94.5 357 ARG B O 1
ATOM 7450 N N . ALA B 1 358 ? -11.125 -13.547 -1.517 1 95.44 358 ALA B N 1
ATOM 7451 C CA . ALA B 1 358 ? -9.852 -13.844 -2.16 1 95.44 358 ALA B CA 1
ATOM 7452 C C . ALA B 1 358 ? -9.844 -13.375 -3.611 1 95.44 358 ALA B C 1
ATOM 7454 O O . ALA B 1 358 ? -8.852 -12.812 -4.086 1 95.44 358 ALA B O 1
ATOM 7455 N N . LEU B 1 359 ? -10.961 -13.516 -4.262 1 93.12 359 LEU B N 1
ATOM 7456 C CA . LEU B 1 359 ? -11.086 -13.172 -5.676 1 93.12 359 LEU B CA 1
ATOM 7457 C C . LEU B 1 359 ? -11.227 -11.664 -5.855 1 93.12 359 LEU B C 1
ATOM 7459 O O . LEU B 1 359 ? -10.93 -11.133 -6.93 1 93.12 359 LEU B O 1
ATOM 7463 N N . GLN B 1 360 ? -11.68 -11 -4.836 1 90.12 360 GLN B N 1
ATOM 7464 C CA . GLN B 1 360 ? -11.711 -9.539 -4.867 1 90.12 360 GLN B CA 1
ATOM 7465 C C . GLN B 1 360 ? -10.305 -8.953 -4.801 1 90.12 360 GLN B C 1
ATOM 7467 O O . GLN B 1 360 ? -10.039 -7.898 -5.379 1 90.12 360 GLN B O 1
ATOM 7472 N N . ILE B 1 361 ? -9.508 -9.688 -4.078 1 89.75 361 ILE B N 1
ATOM 7473 C CA . ILE B 1 361 ? -8.125 -9.258 -3.947 1 89.75 361 ILE B CA 1
ATOM 7474 C C . ILE B 1 361 ? -7.344 -9.633 -5.203 1 89.75 361 ILE B C 1
ATOM 7476 O O . ILE B 1 361 ? -6.605 -8.812 -5.754 1 89.75 361 ILE B O 1
ATOM 7480 N N . ASP B 1 362 ? -7.527 -10.883 -5.625 1 90.31 362 ASP B N 1
ATOM 7481 C CA . ASP B 1 362 ? -6.871 -11.398 -6.824 1 90.31 362 ASP B CA 1
ATOM 7482 C C . ASP B 1 362 ? -7.855 -12.18 -7.695 1 90.31 362 ASP B C 1
ATOM 7484 O O . ASP B 1 362 ? -8.141 -13.344 -7.426 1 90.31 362 ASP B O 1
ATOM 7488 N N . ARG B 1 363 ? -8.164 -11.609 -8.742 1 87.06 363 ARG B N 1
ATOM 7489 C CA . ARG B 1 363 ? -9.18 -12.195 -9.617 1 87.06 363 ARG B CA 1
ATOM 7490 C C . ARG B 1 363 ? -8.633 -13.422 -10.328 1 87.06 363 ARG B C 1
ATOM 7492 O O . ARG B 1 363 ? -9.398 -14.266 -10.805 1 87.06 363 ARG B O 1
ATOM 7499 N N . ASN B 1 364 ? -7.371 -13.578 -10.359 1 87.94 364 ASN B N 1
ATOM 7500 C CA . ASN B 1 364 ? -6.762 -14.68 -11.094 1 87.94 364 ASN B CA 1
ATOM 7501 C C . ASN B 1 364 ? -6.32 -15.805 -10.164 1 87.94 364 ASN B C 1
ATOM 7503 O O . ASN B 1 364 ? -5.5 -16.641 -10.547 1 87.94 364 ASN B O 1
ATOM 7507 N N . CYS B 1 365 ? -6.891 -15.781 -9.039 1 91.25 365 CYS B N 1
ATOM 7508 C CA . CYS B 1 365 ? -6.566 -16.844 -8.086 1 91.25 365 CYS B CA 1
ATOM 7509 C C . CYS B 1 365 ? -7.277 -18.141 -8.453 1 91.25 365 CYS B C 1
ATOM 7511 O O . CYS B 1 365 ? -8.43 -18.344 -8.062 1 91.25 365 CYS B O 1
ATOM 7513 N N . LEU B 1 366 ? -6.59 -19.031 -9.016 1 89.69 366 LEU B N 1
ATOM 7514 C CA . LEU B 1 366 ? -7.141 -20.266 -9.539 1 89.69 366 LEU B CA 1
ATOM 7515 C C . LEU B 1 366 ? -7.742 -21.125 -8.422 1 89.69 366 LEU B C 1
ATOM 7517 O O . LEU B 1 366 ? -8.859 -21.625 -8.555 1 89.69 366 LEU B O 1
ATOM 7521 N N . SER B 1 367 ? -7.059 -21.25 -7.383 1 91.06 367 SER B N 1
ATOM 7522 C CA . SER B 1 367 ? -7.5 -22.078 -6.266 1 91.06 367 SER B CA 1
ATOM 7523 C C . SER B 1 367 ? -8.828 -21.594 -5.707 1 91.06 367 SER B C 1
ATOM 7525 O O . SER B 1 367 ? -9.711 -22.391 -5.395 1 91.06 367 SER B O 1
ATOM 7527 N N . ALA B 1 368 ? -8.945 -20.344 -5.641 1 94.81 368 ALA B N 1
ATOM 7528 C CA . ALA B 1 368 ? -10.156 -19.766 -5.062 1 94.81 368 ALA B CA 1
ATOM 7529 C C . ALA B 1 368 ? -11.367 -20.047 -5.945 1 94.81 368 ALA B C 1
ATOM 7531 O O . ALA B 1 368 ? -12.453 -20.359 -5.438 1 94.81 368 ALA B O 1
ATOM 7532 N N . TRP B 1 369 ? -11.25 -19.984 -7.227 1 94.56 369 TRP B N 1
ATOM 7533 C CA . TRP B 1 369 ? -12.336 -20.281 -8.148 1 94.56 369 TRP B CA 1
ATOM 7534 C C . TRP B 1 369 ? -12.766 -21.75 -8.039 1 94.56 369 TRP B C 1
ATOM 7536 O O . TRP B 1 369 ? -13.953 -22.047 -7.938 1 94.56 369 TRP B O 1
ATOM 7546 N N . THR B 1 370 ? -11.828 -22.609 -8.039 1 94.31 370 THR B N 1
ATOM 7547 C CA . THR B 1 370 ? -12.102 -24.047 -7.992 1 94.31 370 THR B CA 1
ATOM 7548 C C . THR B 1 370 ? -12.773 -24.422 -6.676 1 94.31 370 THR B C 1
ATOM 7550 O O . THR B 1 370 ? -13.773 -25.141 -6.664 1 94.31 370 THR B O 1
ATOM 7553 N N . LEU B 1 371 ? -12.258 -23.906 -5.621 1 95.62 371 LEU B N 1
ATOM 7554 C CA . LEU B 1 371 ? -12.781 -24.234 -4.301 1 95.62 371 LEU B CA 1
ATOM 7555 C C . LEU B 1 371 ? -14.172 -23.641 -4.102 1 95.62 371 LEU B C 1
ATOM 7557 O O . LEU B 1 371 ? -15.031 -24.266 -3.48 1 95.62 371 LEU B O 1
ATOM 7561 N N . MET B 1 372 ? -14.336 -22.484 -4.578 1 96.38 372 MET B N 1
ATOM 7562 C CA . MET B 1 372 ? -15.664 -21.875 -4.523 1 96.38 372 MET B CA 1
ATOM 7563 C C . MET B 1 372 ? -16.688 -22.703 -5.289 1 96.38 372 MET B C 1
ATOM 7565 O O . MET B 1 372 ? -17.812 -22.875 -4.832 1 96.38 372 MET B O 1
ATOM 7569 N N . GLY B 1 373 ? -16.344 -23.234 -6.438 1 95.81 373 GLY B N 1
ATOM 7570 C CA . GLY B 1 373 ? -17.203 -24.125 -7.188 1 95.81 373 GLY B CA 1
ATOM 7571 C C . GLY B 1 373 ? -17.594 -25.359 -6.406 1 95.81 373 GLY B C 1
ATOM 7572 O O . GLY B 1 373 ? -18.766 -25.75 -6.402 1 95.81 373 GLY B O 1
ATOM 7573 N N . HIS B 1 374 ? -16.594 -25.922 -5.773 1 95.06 374 HIS B N 1
ATOM 7574 C CA . HIS B 1 374 ? -16.875 -27.094 -4.953 1 95.06 374 HIS B CA 1
ATOM 7575 C C . HIS B 1 374 ? -17.906 -26.797 -3.875 1 95.06 374 HIS B C 1
ATOM 7577 O O . HIS B 1 374 ? -18.797 -27.594 -3.615 1 95.06 374 HIS B O 1
ATOM 7583 N N . GLU B 1 375 ? -17.766 -25.641 -3.248 1 96.5 375 GLU B N 1
ATOM 7584 C CA . GLU B 1 375 ? -18.703 -25.281 -2.18 1 96.5 375 GLU B CA 1
ATOM 7585 C C . GLU B 1 375 ? -20.094 -25.016 -2.727 1 96.5 375 GLU B C 1
ATOM 7587 O O . GLU B 1 375 ? -21.094 -25.344 -2.082 1 96.5 375 GLU B O 1
ATOM 7592 N N . TYR B 1 376 ? -20.156 -24.484 -3.883 1 96 376 TYR B N 1
ATOM 7593 C CA . TYR B 1 376 ? -21.453 -24.25 -4.504 1 96 376 TYR B CA 1
ATOM 7594 C C . TYR B 1 376 ? -22.141 -25.562 -4.855 1 96 376 TYR B C 1
ATOM 7596 O O . TYR B 1 376 ? -23.375 -25.672 -4.77 1 96 376 TYR B O 1
ATOM 7604 N N . VAL B 1 377 ? -21.391 -26.516 -5.242 1 94.56 377 VAL B N 1
ATOM 7605 C CA . VAL B 1 377 ? -21.938 -27.828 -5.531 1 94.56 377 VAL B CA 1
ATOM 7606 C C . VAL B 1 377 ? -22.531 -28.438 -4.258 1 94.56 377 VAL B C 1
ATOM 7608 O O . VAL B 1 377 ? -23.609 -29.031 -4.285 1 94.56 377 VAL B O 1
ATOM 7611 N N . GLU B 1 378 ? -21.797 -28.219 -3.207 1 93.19 378 GLU B N 1
ATOM 7612 C CA . GLU B 1 378 ? -22.234 -28.781 -1.928 1 93.19 378 GLU B CA 1
ATOM 7613 C C . GLU B 1 378 ? -23.531 -28.141 -1.458 1 93.19 378 GLU B C 1
ATOM 7615 O O . GLU B 1 378 ? -24.359 -28.797 -0.818 1 93.19 378 GLU B O 1
ATOM 7620 N N . ILE B 1 379 ? -23.688 -26.891 -1.785 1 94.88 379 ILE B N 1
ATOM 7621 C CA . ILE B 1 379 ? -24.906 -26.219 -1.363 1 94.88 379 ILE B CA 1
ATOM 7622 C C . ILE B 1 379 ? -25.953 -26.297 -2.479 1 94.88 379 ILE B C 1
ATOM 7624 O O . ILE B 1 379 ? -26.953 -25.594 -2.445 1 94.88 379 ILE B O 1
ATOM 7628 N N . LYS B 1 380 ? -25.719 -27.031 -3.57 1 93.25 380 LYS B N 1
ATOM 7629 C CA . LYS B 1 380 ? -26.609 -27.359 -4.676 1 93.25 380 LYS B CA 1
ATOM 7630 C C . LYS B 1 380 ? -26.922 -26.125 -5.516 1 93.25 380 LYS B C 1
ATOM 7632 O O . LYS B 1 380 ? -28.062 -25.938 -5.953 1 93.25 380 LYS B O 1
ATOM 7637 N N . ASN B 1 381 ? -26.031 -25.281 -5.496 1 94.38 381 ASN B N 1
ATOM 7638 C CA . ASN B 1 381 ? -26.109 -24.172 -6.441 1 94.38 381 ASN B CA 1
ATOM 7639 C C . ASN B 1 381 ? -25.281 -24.453 -7.699 1 94.38 381 ASN B C 1
ATOM 7641 O O . ASN B 1 381 ? -24.172 -23.953 -7.848 1 94.38 381 ASN B O 1
ATOM 7645 N N . THR B 1 382 ? -25.875 -25.125 -8.602 1 93.31 382 THR B N 1
ATOM 7646 C CA . THR B 1 382 ? -25.172 -25.641 -9.781 1 93.31 382 THR B CA 1
ATOM 7647 C C . THR B 1 382 ? -24.797 -24.516 -10.727 1 93.31 382 THR B C 1
ATOM 7649 O O . THR B 1 382 ? -23.75 -24.562 -11.375 1 93.31 382 THR B O 1
ATOM 7652 N N . HIS B 1 383 ? -25.609 -23.578 -10.773 1 92.75 383 HIS B N 1
ATOM 7653 C CA . HIS B 1 383 ? -25.344 -22.469 -11.68 1 92.75 383 HIS B CA 1
ATOM 7654 C C . HIS B 1 383 ? -24.078 -21.719 -11.281 1 92.75 383 HIS B C 1
ATOM 7656 O O . HIS B 1 383 ? -23.203 -21.5 -12.125 1 92.75 383 HIS B O 1
ATOM 7662 N N . ALA B 1 384 ? -24.031 -21.375 -10.062 1 94.06 384 ALA B N 1
ATOM 7663 C CA . ALA B 1 384 ? -22.859 -20.656 -9.578 1 94.06 384 ALA B CA 1
ATOM 7664 C C . ALA B 1 384 ? -21.609 -21.531 -9.648 1 94.06 384 ALA B C 1
ATOM 7666 O O . ALA B 1 384 ? -20.516 -21.031 -9.898 1 94.06 384 ALA B O 1
ATOM 7667 N N . ALA B 1 385 ? -21.766 -22.781 -9.492 1 95.44 385 ALA B N 1
ATOM 7668 C CA . ALA B 1 385 ? -20.656 -23.703 -9.586 1 95.44 385 ALA B CA 1
ATOM 7669 C C . ALA B 1 385 ? -20.078 -23.734 -11 1 95.44 385 ALA B C 1
ATOM 7671 O O . ALA B 1 385 ? -18.859 -23.672 -11.188 1 95.44 385 ALA B O 1
ATOM 7672 N N . VAL B 1 386 ? -20.938 -23.797 -11.945 1 94.62 386 VAL B N 1
ATOM 7673 C CA . VAL B 1 386 ? -20.516 -23.844 -13.344 1 94.62 386 VAL B CA 1
ATOM 7674 C C . VAL B 1 386 ? -19.781 -22.562 -13.711 1 94.62 386 VAL B C 1
ATOM 7676 O O . VAL B 1 386 ? -18.734 -22.609 -14.367 1 94.62 386 VAL B O 1
ATOM 7679 N N . ILE B 1 387 ? -20.312 -21.469 -13.242 1 93.44 387 ILE B N 1
ATOM 7680 C CA . ILE B 1 387 ? -19.688 -20.188 -13.523 1 93.44 387 ILE B CA 1
ATOM 7681 C C . ILE B 1 387 ? -18.297 -20.156 -12.906 1 93.44 387 ILE B C 1
ATOM 7683 O O . ILE B 1 387 ? -17.344 -19.703 -13.547 1 93.44 387 ILE B O 1
ATOM 7687 N N . SER B 1 388 ? -18.172 -20.625 -11.719 1 94.81 388 SER B N 1
ATOM 7688 C CA . SER B 1 388 ? -16.891 -20.625 -11.023 1 94.81 388 SER B CA 1
ATOM 7689 C C . SER B 1 388 ? -15.867 -21.5 -11.742 1 94.81 388 SER B C 1
ATOM 7691 O O . SER B 1 388 ? -14.719 -21.078 -11.945 1 94.81 388 SER B O 1
ATOM 7693 N N . TYR B 1 389 ? -16.281 -22.656 -12.133 1 94.69 389 TYR B N 1
ATOM 7694 C CA . TYR B 1 389 ? -15.375 -23.562 -12.812 1 94.69 389 TYR B CA 1
ATOM 7695 C C . TYR B 1 389 ? -14.984 -23.016 -14.18 1 94.69 389 TYR B C 1
ATOM 7697 O O . TYR B 1 389 ? -13.844 -23.172 -14.617 1 94.69 389 TYR B O 1
ATOM 7705 N N . LYS B 1 390 ? -15.883 -22.438 -14.891 1 93.81 390 LYS B N 1
ATOM 7706 C CA . LYS B 1 390 ? -15.578 -21.844 -16.203 1 93.81 390 LYS B CA 1
ATOM 7707 C C . LYS B 1 390 ? -14.547 -20.734 -16.078 1 93.81 390 LYS B C 1
ATOM 7709 O O . LYS B 1 390 ? -13.648 -20.609 -16.922 1 93.81 390 LYS B O 1
ATOM 7714 N N . ARG B 1 391 ? -14.695 -19.984 -15.055 1 92.31 391 ARG B N 1
ATOM 7715 C CA . ARG B 1 391 ? -13.727 -18.922 -14.82 1 92.31 391 ARG B CA 1
ATOM 7716 C C . ARG B 1 391 ? -12.352 -19.484 -14.469 1 92.31 391 ARG B C 1
ATOM 7718 O O . ARG B 1 391 ? -11.328 -18.922 -14.852 1 92.31 391 ARG B O 1
ATOM 7725 N N . ALA B 1 392 ? -12.367 -20.531 -13.75 1 93.56 392 ALA B N 1
ATOM 7726 C CA . ALA B 1 392 ? -11.102 -21.203 -13.414 1 93.56 392 ALA B CA 1
ATOM 7727 C C . ALA B 1 392 ? -10.391 -21.688 -14.672 1 93.56 392 ALA B C 1
ATOM 7729 O O . ALA B 1 392 ? -9.164 -21.578 -14.781 1 93.56 392 ALA B O 1
ATOM 7730 N N . VAL B 1 393 ? -11.156 -22.203 -15.609 1 92.38 393 VAL B N 1
ATOM 7731 C CA . VAL B 1 393 ? -10.602 -22.688 -16.875 1 92.38 393 VAL B CA 1
ATOM 7732 C C . VAL B 1 393 ? -10.047 -21.516 -17.672 1 92.38 393 VAL B C 1
ATOM 7734 O O . VAL B 1 393 ? -9.016 -21.656 -18.344 1 92.38 393 VAL B O 1
ATOM 7737 N N . GLU B 1 394 ? -10.664 -20.406 -17.594 1 88.56 394 GLU B N 1
ATOM 7738 C CA . GLU B 1 394 ? -10.219 -19.219 -18.312 1 88.56 394 GLU B CA 1
ATOM 7739 C C . GLU B 1 394 ? -8.914 -18.688 -17.734 1 88.56 394 GLU B C 1
ATOM 7741 O O . GLU B 1 394 ? -8.055 -18.188 -18.469 1 88.56 394 GLU B O 1
ATOM 7746 N N . VAL B 1 395 ? -8.812 -18.766 -16.5 1 87.94 395 VAL B N 1
ATOM 7747 C CA . VAL B 1 395 ? -7.617 -18.266 -15.828 1 87.94 395 VAL B CA 1
ATOM 7748 C C . VAL B 1 395 ? -6.41 -19.125 -16.188 1 87.94 395 VAL B C 1
ATOM 7750 O O . VAL B 1 395 ? -5.336 -18.609 -16.5 1 87.94 395 VAL B O 1
ATOM 7753 N N . ASN B 1 396 ? -6.625 -20.422 -16.078 1 87.75 396 ASN B N 1
ATOM 7754 C CA . ASN B 1 396 ? -5.551 -21.344 -16.422 1 87.75 396 ASN B CA 1
ATOM 7755 C C . ASN B 1 396 ? -6.09 -22.578 -17.156 1 87.75 39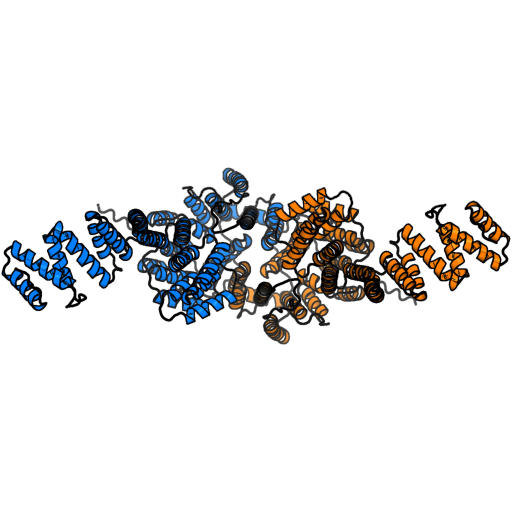6 ASN B C 1
ATOM 7757 O O . ASN B 1 396 ? -6.422 -23.578 -16.516 1 87.75 396 ASN B O 1
ATOM 7761 N N . PRO B 1 397 ? -5.996 -22.531 -18.359 1 86.81 397 PRO B N 1
ATOM 7762 C CA . PRO B 1 397 ? -6.523 -23.656 -19.141 1 86.81 397 PRO B CA 1
ATOM 7763 C C . PRO B 1 397 ? -5.656 -24.906 -19.016 1 86.81 397 PRO B C 1
ATOM 7765 O O . PRO B 1 397 ? -6.086 -26 -19.406 1 86.81 397 PRO B O 1
ATOM 7768 N N . LYS B 1 398 ? -4.527 -24.797 -18.438 1 82.81 398 LYS B N 1
ATOM 7769 C CA . LYS B 1 398 ? -3.619 -25.938 -18.328 1 82.81 398 LYS B CA 1
ATOM 7770 C C . LYS B 1 398 ? -3.93 -26.766 -17.094 1 82.81 398 LYS B C 1
ATOM 7772 O O . LYS B 1 398 ? -3.451 -27.906 -16.953 1 82.81 398 LYS B O 1
ATOM 7777 N N . ASP B 1 399 ? -4.73 -26.266 -16.281 1 85.88 399 ASP B N 1
ATOM 7778 C CA . ASP B 1 399 ? -5.07 -26.984 -15.062 1 85.88 399 ASP B CA 1
ATOM 7779 C C . ASP B 1 399 ? -6.234 -27.938 -15.297 1 85.88 399 ASP B C 1
ATOM 7781 O O . ASP B 1 399 ? -7.336 -27.516 -15.641 1 85.88 399 ASP B O 1
ATOM 7785 N N . TYR B 1 400 ? -6.02 -29.219 -15.039 1 87.25 400 TYR B N 1
ATOM 7786 C CA . TYR B 1 400 ? -7 -30.25 -15.344 1 87.25 400 TYR B CA 1
ATOM 7787 C C . TYR B 1 400 ? -8.141 -30.234 -14.336 1 87.25 400 TYR B C 1
ATOM 7789 O O . TYR B 1 400 ? -9.227 -30.766 -14.609 1 87.25 400 TYR B O 1
ATOM 7797 N N . ARG B 1 401 ? -7.969 -29.672 -13.188 1 88.88 401 ARG B N 1
ATOM 7798 C CA . ARG B 1 401 ? -8.922 -29.797 -12.086 1 88.88 401 ARG B CA 1
ATOM 7799 C C . ARG B 1 401 ? -10.25 -29.109 -12.43 1 88.88 401 ARG B C 1
ATOM 7801 O O . ARG B 1 401 ? -11.32 -29.672 -12.172 1 88.88 401 ARG B O 1
ATOM 7808 N N . ALA B 1 402 ? -10.102 -27.969 -12.969 1 91.81 402 ALA B N 1
ATOM 7809 C CA . ALA B 1 402 ? -11.328 -27.25 -13.32 1 91.81 402 ALA B CA 1
ATOM 7810 C C . ALA B 1 402 ? -12.078 -27.969 -14.438 1 91.81 402 ALA B C 1
ATOM 7812 O O . ALA B 1 402 ? -13.312 -28.016 -14.43 1 91.81 402 ALA B O 1
ATOM 7813 N N . TRP B 1 403 ? -11.406 -28.531 -15.359 1 93.38 403 TRP B N 1
ATOM 7814 C CA . TRP B 1 403 ? -12.016 -29.281 -16.453 1 93.38 403 TRP B CA 1
ATOM 7815 C C . TRP B 1 403 ? -12.727 -30.531 -15.914 1 93.38 403 TRP B C 1
ATOM 7817 O O . TRP B 1 403 ? -13.844 -30.828 -16.328 1 93.38 403 TRP B O 1
ATOM 7827 N N . CYS B 1 404 ? -12.062 -31.156 -15.07 1 92.88 404 CYS B N 1
ATOM 7828 C CA . CYS B 1 404 ? -12.633 -32.344 -14.453 1 92.88 404 CYS B CA 1
ATOM 7829 C C . CYS B 1 404 ? -13.898 -32 -13.664 1 92.88 404 CYS B C 1
ATOM 7831 O O . CYS B 1 404 ? -14.898 -32.719 -13.75 1 92.88 404 CYS B O 1
ATOM 7833 N N . ALA B 1 405 ? -13.859 -30.922 -12.977 1 94.38 405 ALA B N 1
ATOM 7834 C CA . ALA B 1 405 ? -15.008 -30.516 -12.164 1 94.38 405 ALA B CA 1
ATOM 7835 C C . ALA B 1 405 ? -16.203 -30.156 -13.047 1 94.38 405 ALA B C 1
ATOM 7837 O O . ALA B 1 405 ? -17.344 -30.469 -12.703 1 94.38 405 ALA B O 1
ATOM 7838 N N . LEU B 1 406 ? -15.984 -29.562 -14.156 1 95.62 406 LEU B N 1
ATOM 7839 C CA . LEU B 1 406 ? -17.047 -29.25 -15.102 1 95.62 406 LEU B CA 1
ATOM 7840 C C . LEU B 1 406 ? -17.656 -30.531 -15.68 1 95.62 406 LEU B C 1
ATOM 7842 O O . LEU B 1 406 ? -18.875 -30.641 -15.836 1 95.62 406 LEU B O 1
ATOM 7846 N N . GLY B 1 407 ? -16.797 -31.422 -15.977 1 94.94 407 GLY B N 1
ATOM 7847 C CA . GLY B 1 407 ? -17.297 -32.719 -16.438 1 94.94 407 GLY B CA 1
ATOM 7848 C C . GLY B 1 407 ? -18.188 -33.406 -15.414 1 94.94 407 GLY B C 1
ATOM 7849 O O . GLY B 1 407 ? -19.234 -33.938 -15.766 1 94.94 407 GLY B O 1
ATOM 7850 N N . GLN B 1 408 ? -17.812 -33.344 -14.234 1 93.75 408 GLN B N 1
ATOM 7851 C CA . GLN B 1 408 ? -18.562 -34 -13.148 1 93.75 408 GLN B CA 1
ATOM 7852 C C . GLN B 1 408 ? -19.922 -33.312 -12.961 1 93.75 408 GLN B C 1
ATOM 7854 O O . GLN B 1 408 ? -20.922 -34 -12.703 1 93.75 408 GLN B O 1
ATOM 7859 N N . ILE B 1 409 ? -19.906 -32.062 -13.047 1 94.81 409 ILE B N 1
ATOM 7860 C CA . ILE B 1 409 ? -21.172 -31.344 -12.836 1 94.81 409 ILE B CA 1
ATOM 7861 C C . ILE B 1 409 ? -22.125 -31.641 -13.977 1 94.81 409 ILE B C 1
ATOM 7863 O O . ILE B 1 409 ? -23.328 -31.828 -13.758 1 94.81 409 ILE B O 1
ATOM 7867 N N . TYR B 1 410 ? -21.672 -31.672 -15.172 1 94.81 410 TYR B N 1
ATOM 7868 C CA . TYR B 1 410 ? -22.531 -31.953 -16.312 1 94.81 410 TYR B CA 1
ATOM 7869 C C . TYR B 1 410 ? -23.016 -33.406 -16.297 1 94.81 410 TYR B C 1
ATOM 7871 O O . TYR B 1 410 ? -24.109 -33.688 -16.75 1 94.81 410 TYR B O 1
ATOM 7879 N N . GLU B 1 411 ? -22.156 -34.188 -15.742 1 93.12 411 GLU B N 1
ATOM 7880 C CA . GLU B 1 411 ? -22.609 -35.562 -15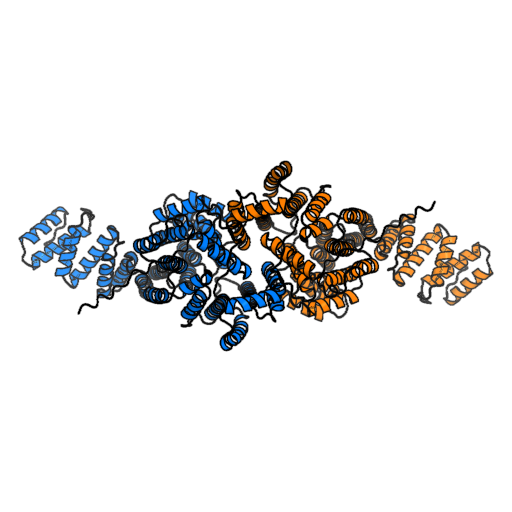.523 1 93.12 411 GLU B CA 1
ATOM 7881 C C . GLU B 1 411 ? -23.75 -35.625 -14.516 1 93.12 411 GLU B C 1
ATOM 7883 O O . GLU B 1 411 ? -24.734 -36.312 -14.727 1 93.12 411 GLU B O 1
ATOM 7888 N N . MET B 1 412 ? -23.609 -34.844 -13.531 1 92.5 412 MET B N 1
ATOM 7889 C CA . MET B 1 412 ? -24.641 -34.781 -12.492 1 92.5 412 MET B CA 1
ATOM 7890 C C . MET B 1 412 ? -25.922 -34.188 -13.039 1 92.5 412 MET B C 1
ATOM 7892 O O . MET B 1 412 ? -27.016 -34.562 -12.609 1 92.5 412 MET B O 1
ATOM 7896 N N . LEU B 1 413 ? -25.75 -33.312 -13.992 1 92.69 413 LEU B N 1
ATOM 7897 C CA . LEU B 1 413 ? -26.906 -32.656 -14.609 1 92.69 413 LEU B CA 1
ATOM 7898 C C . LEU B 1 413 ? -27.484 -33.5 -15.734 1 92.69 413 LEU B C 1
ATOM 7900 O O . LEU B 1 413 ? -28.453 -33.125 -16.375 1 92.69 413 LEU B O 1
ATOM 7904 N N . LYS B 1 414 ? -26.906 -34.688 -16 1 92.5 414 LYS B N 1
ATOM 7905 C CA . LYS B 1 414 ? -27.359 -35.656 -17 1 92.5 414 LYS B CA 1
ATOM 7906 C C . LYS B 1 414 ? -27.219 -35.094 -18.406 1 92.5 414 LYS B C 1
ATOM 7908 O O . LYS B 1 414 ? -28.156 -35.188 -19.219 1 92.5 414 LYS B O 1
ATOM 7913 N N . LEU B 1 415 ? -26.234 -34.406 -18.516 1 94.19 415 LEU B N 1
ATOM 7914 C CA . LEU B 1 415 ? -25.828 -33.906 -19.828 1 94.19 415 LEU B CA 1
ATOM 7915 C C . LEU B 1 415 ? -24.547 -34.625 -20.297 1 94.19 415 LEU B C 1
ATOM 7917 O O . LEU B 1 415 ? -23.469 -34.031 -20.203 1 94.19 415 LEU B O 1
ATOM 7921 N N . PRO B 1 416 ? -24.609 -35.781 -20.797 1 93.12 416 PRO B N 1
ATOM 7922 C CA . PRO B 1 416 ? -23.453 -36.656 -21.016 1 93.12 416 PRO B CA 1
ATOM 7923 C C . PRO B 1 416 ? -22.516 -36.125 -22.094 1 93.12 416 PRO B C 1
ATOM 7925 O O . PRO B 1 416 ? -21.297 -36.25 -21.984 1 93.12 416 PRO B O 1
ATOM 7928 N N . PHE B 1 417 ? -23.016 -35.469 -23.109 1 93.31 417 PHE B N 1
ATOM 7929 C CA . PHE B 1 417 ? -22.156 -35 -24.188 1 93.31 417 PHE B CA 1
ATOM 7930 C C . PHE B 1 417 ? -21.266 -33.844 -23.719 1 93.31 417 PHE B C 1
ATOM 7932 O O . PHE B 1 417 ? -20.094 -33.781 -24.094 1 93.31 417 PHE B O 1
ATOM 7939 N N . TYR B 1 418 ? -21.922 -33.062 -22.922 1 93.88 418 TYR B N 1
ATOM 7940 C CA . TYR B 1 418 ? -21.094 -32 -22.328 1 93.88 418 TYR B CA 1
ATOM 7941 C C . TYR B 1 418 ? -20.047 -32.594 -21.391 1 93.88 418 TYR B C 1
ATOM 7943 O O . TYR B 1 418 ? -18.891 -32.188 -21.391 1 93.88 418 TYR B O 1
ATOM 7951 N N . ALA B 1 419 ? -20.406 -33.5 -20.641 1 95.69 419 ALA B N 1
ATOM 7952 C CA . ALA B 1 419 ? -19.484 -34.156 -19.703 1 95.69 419 ALA B CA 1
ATOM 7953 C C . ALA B 1 419 ? -18.328 -34.812 -20.438 1 95.69 419 ALA B C 1
ATOM 7955 O O . ALA B 1 419 ? -17.172 -34.656 -20.016 1 95.69 419 ALA B O 1
ATOM 7956 N N . ILE B 1 420 ? -18.688 -35.5 -21.516 1 95.25 420 ILE B N 1
ATOM 7957 C CA . ILE B 1 420 ? -17.672 -36.188 -22.312 1 95.25 420 ILE B CA 1
ATOM 7958 C C . ILE B 1 420 ? -16.656 -35.156 -22.828 1 95.25 420 ILE B C 1
ATOM 7960 O O . ILE B 1 420 ? -15.445 -35.406 -22.766 1 95.25 420 ILE B O 1
ATOM 7964 N N . TYR B 1 421 ? -17.172 -34.094 -23.234 1 95 421 TYR B N 1
ATOM 7965 C CA . TYR B 1 421 ? -16.281 -33.031 -23.766 1 95 421 TYR B CA 1
ATOM 7966 C C . TYR B 1 421 ? -15.281 -32.594 -22.719 1 95 421 TYR B C 1
ATOM 7968 O O . TYR B 1 421 ? -14.086 -32.531 -22.984 1 95 421 TYR B O 1
ATOM 7976 N N . TYR B 1 422 ? -15.711 -32.281 -21.594 1 95.31 422 TYR B N 1
ATOM 7977 C CA . TYR B 1 422 ? -14.859 -31.75 -20.547 1 95.31 422 TYR B CA 1
ATOM 7978 C C . TYR B 1 422 ? -13.93 -32.812 -19.984 1 95.31 422 TYR B C 1
ATOM 7980 O O . TYR B 1 422 ? -12.773 -32.562 -19.656 1 95.31 422 TYR B O 1
ATOM 7988 N N . PHE B 1 423 ? -14.375 -34 -19.906 1 94.31 423 PHE B N 1
ATOM 7989 C CA . PHE B 1 423 ? -13.516 -35.094 -19.453 1 94.31 423 PHE B CA 1
ATOM 7990 C C . PHE B 1 423 ? -12.43 -35.375 -20.484 1 94.31 423 PHE B C 1
ATOM 7992 O O . PHE B 1 423 ? -11.312 -35.75 -20.125 1 94.31 423 PHE B O 1
ATOM 7999 N N . GLN B 1 424 ? -12.797 -35.25 -21.719 1 94.38 424 GLN B N 1
ATOM 8000 C CA . GLN B 1 424 ? -11.805 -35.438 -22.781 1 94.38 424 GLN B CA 1
ATOM 8001 C C . GLN B 1 424 ? -10.672 -34.438 -22.656 1 94.38 424 GLN B C 1
ATOM 8003 O O . GLN B 1 424 ? -9.5 -34.781 -22.797 1 94.38 424 GLN B O 1
ATOM 8008 N N . ARG B 1 425 ? -11.055 -33.281 -22.406 1 92.75 425 ARG B N 1
ATOM 8009 C CA . ARG B 1 425 ? -10.062 -32.219 -22.25 1 92.75 425 ARG B CA 1
ATOM 8010 C C . ARG B 1 425 ? -9.195 -32.469 -21.016 1 92.75 425 ARG B C 1
ATOM 8012 O O . ARG B 1 425 ? -7.984 -32.25 -21.047 1 92.75 425 ARG B O 1
ATOM 8019 N N . SER B 1 426 ? -9.781 -32.812 -19.984 1 92.25 426 SER B N 1
ATOM 8020 C CA . SER B 1 426 ? -9.047 -33.094 -18.75 1 92.25 426 SER B CA 1
ATOM 8021 C C . SER B 1 426 ? -8.062 -34.25 -18.938 1 92.25 426 SER B C 1
ATOM 8023 O O . SER B 1 426 ? -6.93 -34.188 -18.453 1 92.25 426 SER B O 1
ATOM 8025 N N . SER B 1 427 ? -8.469 -35.344 -19.625 1 89.5 427 SER B N 1
ATOM 8026 C CA . SER B 1 427 ? -7.629 -36.5 -19.859 1 89.5 427 SER B CA 1
ATOM 8027 C C . SER B 1 427 ? -6.465 -36.156 -20.781 1 89.5 427 SER B C 1
ATOM 8029 O O . SER B 1 427 ? -5.387 -36.75 -20.672 1 89.5 427 SER B O 1
ATOM 8031 N N . ALA B 1 428 ? -6.711 -35.219 -21.641 1 88.31 428 ALA B N 1
ATOM 8032 C CA . ALA B 1 428 ? -5.648 -34.781 -22.547 1 88.31 428 ALA B CA 1
ATOM 8033 C C . ALA B 1 428 ? -4.555 -34.031 -21.781 1 88.31 428 ALA B C 1
ATOM 8035 O O . ALA B 1 428 ? -3.377 -34.125 -22.141 1 88.31 428 ALA B O 1
ATOM 8036 N N . LEU B 1 429 ? -4.938 -33.406 -20.766 1 84.62 429 LEU B N 1
ATOM 8037 C CA . LEU B 1 429 ? -3.988 -32.656 -19.953 1 84.62 429 LEU B CA 1
ATOM 8038 C C . LEU B 1 429 ? -3.205 -33.594 -19.031 1 84.62 429 LEU B C 1
ATOM 8040 O O . LEU B 1 429 ? -2.033 -33.344 -18.734 1 84.62 429 LEU B O 1
ATOM 8044 N N . ARG B 1 430 ? -3.92 -34.594 -18.594 1 84.62 430 ARG B N 1
ATOM 8045 C CA . ARG B 1 430 ? -3.275 -35.625 -17.766 1 84.62 430 ARG B CA 1
ATOM 8046 C C . ARG B 1 430 ? -3.539 -37.031 -18.328 1 84.62 430 ARG B C 1
ATOM 8048 O O . ARG B 1 430 ? -4.352 -37.781 -17.766 1 84.62 430 ARG B O 1
ATOM 8055 N N . PRO B 1 431 ? -2.711 -37.344 -19.141 1 81.69 431 PRO B N 1
ATOM 8056 C CA . PRO B 1 431 ? -2.98 -38.625 -19.844 1 81.69 431 PRO B CA 1
ATOM 8057 C C . PRO B 1 431 ? -2.709 -39.844 -18.969 1 81.69 431 PRO B C 1
ATOM 8059 O O . PRO B 1 431 ? -3.188 -40.938 -19.281 1 81.69 431 PRO B O 1
ATOM 8062 N N . TYR B 1 432 ? -2.074 -39.688 -17.906 1 79.31 432 TYR B N 1
ATOM 8063 C CA . TYR B 1 432 ? -1.725 -40.875 -17.109 1 79.31 432 TYR B CA 1
ATOM 8064 C C . TYR B 1 432 ? -2.535 -40.906 -15.828 1 79.31 432 TYR B C 1
ATOM 8066 O O . TYR B 1 432 ? -2.154 -41.594 -14.867 1 79.31 432 TYR B O 1
ATOM 8074 N N . ASP B 1 433 ? -3.572 -40.188 -15.844 1 83.62 433 ASP B N 1
ATOM 8075 C CA . ASP B 1 433 ? -4.512 -40.25 -14.727 1 83.62 433 ASP B CA 1
ATOM 8076 C C . ASP B 1 433 ? -5.637 -41.25 -15.008 1 83.62 433 ASP B C 1
ATOM 8078 O O . ASP B 1 433 ? -6.473 -41 -15.883 1 83.62 433 ASP B O 1
ATOM 8082 N N . SER B 1 434 ? -5.676 -42.281 -14.25 1 87.88 434 SER B N 1
ATOM 8083 C CA . SER B 1 434 ? -6.617 -43.375 -14.5 1 87.88 434 SER B CA 1
ATOM 8084 C C . SER B 1 434 ? -8.047 -42.938 -14.156 1 87.88 434 SER B C 1
ATOM 8086 O O . SER B 1 434 ? -9.008 -43.469 -14.734 1 87.88 434 SER B O 1
ATOM 8088 N N . ARG B 1 435 ? -8.211 -42.031 -13.273 1 84.69 435 ARG B N 1
ATOM 8089 C CA . ARG B 1 435 ? -9.539 -41.656 -12.797 1 84.69 435 ARG B CA 1
ATOM 8090 C C . ARG B 1 435 ? -10.352 -41 -13.906 1 84.69 435 ARG B C 1
ATOM 8092 O O . ARG B 1 435 ? -11.562 -41.188 -13.992 1 84.69 435 ARG B O 1
ATOM 8099 N N . MET B 1 436 ? -9.734 -40.312 -14.609 1 88.19 436 MET B N 1
ATOM 8100 C CA . MET B 1 436 ? -10.422 -39.594 -15.672 1 88.19 436 MET B CA 1
ATOM 8101 C C . MET B 1 436 ? -10.797 -40.531 -16.812 1 88.19 436 MET B C 1
ATOM 8103 O O . MET B 1 436 ? -11.891 -40.438 -17.375 1 88.19 436 MET B O 1
ATOM 8107 N N . TRP B 1 437 ? -9.961 -41.312 -17.062 1 91.38 437 TRP B N 1
ATOM 8108 C CA . TRP B 1 437 ? -10.211 -42.281 -18.141 1 91.38 437 TRP B CA 1
ATOM 8109 C C . TRP B 1 437 ? -11.328 -43.25 -17.75 1 91.38 437 TRP B C 1
ATOM 8111 O O . TRP B 1 437 ? -12.133 -43.625 -18.609 1 91.38 437 TRP B O 1
ATOM 8121 N N . LEU B 1 438 ? -11.336 -43.625 -16.516 1 92.69 438 LEU B N 1
ATOM 8122 C CA . LEU B 1 438 ? -12.398 -44.5 -16.047 1 92.69 438 LEU B CA 1
ATOM 8123 C C . LEU B 1 438 ? -13.758 -43.844 -16.188 1 92.69 438 LEU B C 1
ATOM 8125 O O . LEU B 1 438 ? -14.727 -44.469 -16.609 1 92.69 438 LEU B O 1
ATOM 8129 N N . ARG B 1 439 ? -13.781 -42.594 -15.82 1 91.31 439 ARG B N 1
ATOM 8130 C CA . ARG B 1 439 ? -15.039 -41.844 -15.906 1 91.31 439 ARG B CA 1
ATOM 8131 C C . ARG B 1 439 ? -15.461 -41.656 -17.359 1 91.31 439 ARG B C 1
ATOM 8133 O O . ARG B 1 439 ? -16.641 -41.812 -17.688 1 91.31 439 ARG B O 1
ATOM 8140 N N . LEU B 1 440 ? -14.602 -41.375 -18.172 1 93.69 440 LEU B N 1
ATOM 8141 C CA . LEU B 1 440 ? -14.867 -41.219 -19.609 1 93.69 440 LEU B CA 1
ATOM 8142 C C . LEU B 1 440 ? -15.359 -42.5 -20.234 1 93.69 440 LEU B C 1
ATOM 8144 O O . LEU B 1 440 ? -16.312 -42.5 -21 1 93.69 440 LEU B O 1
ATOM 8148 N N . ALA B 1 441 ? -14.727 -43.562 -19.875 1 94.44 441 ALA B N 1
ATOM 8149 C CA . ALA B 1 441 ? -15.109 -44.875 -20.406 1 94.44 441 ALA B CA 1
ATOM 8150 C C . ALA B 1 441 ? -16.516 -45.281 -19.969 1 94.44 441 ALA B C 1
ATOM 8152 O O . ALA B 1 441 ? -17.297 -45.781 -20.75 1 94.44 441 ALA B O 1
ATOM 8153 N N . ALA B 1 442 ? -16.781 -45 -18.734 1 93.19 442 ALA B N 1
ATOM 8154 C CA . ALA B 1 442 ? -18.109 -45.312 -18.203 1 93.19 442 ALA B CA 1
ATOM 8155 C C . ALA B 1 442 ? -19.172 -44.5 -18.922 1 93.19 442 ALA B C 1
ATOM 8157 O O . ALA B 1 442 ? -20.266 -45 -19.188 1 93.19 442 ALA B O 1
ATOM 8158 N N . LEU B 1 443 ? -18.906 -43.312 -19.25 1 94.81 443 LEU B N 1
ATOM 8159 C CA . LEU B 1 443 ? -19.859 -42.438 -19.938 1 94.81 443 LEU B CA 1
ATOM 8160 C C . LEU B 1 443 ? -20.062 -42.875 -21.375 1 94.81 443 LEU B C 1
ATOM 8162 O O . LEU B 1 443 ? -21.188 -42.844 -21.891 1 94.81 443 LEU B O 1
ATOM 8166 N N . TYR B 1 444 ? -19.031 -43.312 -22.016 1 94.81 444 TYR B N 1
ATOM 8167 C CA . TYR B 1 444 ? -19.141 -43.844 -23.359 1 94.81 444 TYR B CA 1
ATOM 8168 C C . TYR B 1 444 ? -20.016 -45.094 -23.375 1 94.81 444 TYR B C 1
ATOM 8170 O O . TYR B 1 444 ? -20.844 -45.281 -24.266 1 94.81 444 TYR B O 1
ATOM 8178 N N . GLU B 1 445 ? -19.766 -45.875 -22.359 1 93.19 445 GLU B N 1
ATOM 8179 C CA . GLU B 1 445 ? -20.578 -47.094 -22.266 1 93.19 445 GLU B CA 1
ATOM 8180 C C . GLU B 1 445 ? -22.062 -46.781 -22.094 1 93.19 445 GLU B C 1
ATOM 8182 O O . GLU B 1 445 ? -22.906 -47.406 -22.719 1 93.19 445 GLU B O 1
ATOM 8187 N N . GLN B 1 446 ? -22.281 -45.812 -21.312 1 92.81 446 GLN B N 1
ATOM 8188 C CA . GLN B 1 446 ? -23.656 -45.406 -21.047 1 92.81 446 GLN B CA 1
ATOM 8189 C C . GLN B 1 446 ? -24.312 -44.844 -22.312 1 92.81 446 GLN B C 1
ATOM 8191 O O . GLN B 1 446 ? -25.531 -44.969 -22.5 1 92.81 446 GLN B O 1
ATOM 8196 N N . GLN B 1 447 ? -23.562 -44.25 -23.188 1 93.81 447 GLN B N 1
ATOM 8197 C CA . GLN B 1 447 ? -24.078 -43.688 -24.422 1 93.81 447 GLN B CA 1
ATOM 8198 C C . GLN B 1 447 ? -23.984 -44.656 -25.578 1 93.81 447 GLN B C 1
ATOM 8200 O O . GLN B 1 447 ? -24.172 -44.281 -26.734 1 93.81 447 GLN B O 1
ATOM 8205 N N . CYS B 1 448 ? -23.562 -45.875 -25.297 1 91.44 448 CYS B N 1
ATOM 8206 C CA . CYS B 1 448 ? -23.484 -47 -26.25 1 91.44 448 CYS B CA 1
ATOM 8207 C C . CYS B 1 448 ? -22.391 -46.75 -27.281 1 91.44 448 CYS B C 1
ATOM 8209 O O . CYS B 1 448 ? -22.547 -47.125 -28.453 1 91.44 448 CYS B O 1
ATOM 8211 N N . LEU B 1 449 ? -21.5 -46 -26.891 1 93.19 449 LEU B N 1
ATOM 8212 C CA . LEU B 1 449 ? -20.281 -45.875 -27.688 1 93.19 449 LEU B CA 1
ATOM 8213 C C . LEU B 1 449 ? -19.219 -46.875 -27.219 1 93.19 449 LEU B C 1
ATOM 8215 O O . LEU B 1 449 ? -18.266 -46.5 -26.547 1 93.19 449 LEU B O 1
ATOM 8219 N N . TYR B 1 450 ? -19.266 -48.031 -27.672 1 92 450 TYR B N 1
ATOM 8220 C CA . TYR B 1 450 ? -18.547 -49.156 -27.078 1 92 450 TYR B CA 1
ATOM 8221 C C . TYR B 1 450 ? -17.094 -49.156 -27.516 1 92 450 TYR B C 1
ATOM 8223 O O . TYR B 1 450 ? -16.203 -49.531 -26.75 1 92 450 TYR B O 1
ATOM 8231 N N . VAL B 1 451 ? -16.859 -48.781 -28.703 1 92.81 451 VAL B N 1
ATOM 8232 C CA . VAL B 1 451 ? -15.484 -48.75 -29.203 1 92.81 451 VAL B CA 1
ATOM 8233 C C . VAL B 1 451 ? -14.664 -47.781 -28.359 1 92.81 451 VAL B C 1
ATOM 8235 O O . VAL B 1 451 ? -13.555 -48.094 -27.938 1 92.81 451 VAL B O 1
ATOM 8238 N N . GLU B 1 452 ? -15.266 -46.625 -28.172 1 94.06 452 GLU B N 1
ATOM 8239 C CA . GLU B 1 452 ? -14.594 -45.625 -27.375 1 94.06 452 GLU B CA 1
ATOM 8240 C C . GLU B 1 452 ? -14.461 -46.062 -25.922 1 94.06 452 GLU B C 1
ATOM 8242 O O . GLU B 1 452 ? -13.461 -45.75 -25.266 1 94.06 452 GLU B O 1
ATOM 8247 N N . ALA B 1 453 ? -15.398 -46.688 -25.438 1 94.81 453 ALA B N 1
ATOM 8248 C CA . ALA B 1 453 ? -15.359 -47.188 -24.062 1 94.81 453 ALA B CA 1
ATOM 8249 C C . ALA B 1 453 ? -14.219 -48.188 -23.875 1 94.81 453 ALA B C 1
ATOM 8251 O O . ALA B 1 453 ? -13.523 -48.125 -22.844 1 94.81 453 ALA B O 1
ATOM 8252 N N . ILE B 1 454 ? -14.078 -49.094 -24.828 1 93.88 454 ILE B N 1
ATOM 8253 C CA . ILE B 1 454 ? -13.016 -50.094 -24.766 1 93.88 454 ILE B CA 1
ATOM 8254 C C . ILE B 1 454 ? -11.656 -49.375 -24.75 1 93.88 454 ILE B C 1
ATOM 8256 O O . ILE B 1 454 ? -10.789 -49.719 -23.938 1 93.88 454 ILE B O 1
ATOM 8260 N N . LYS B 1 455 ? -11.531 -48.438 -25.562 1 93.38 455 LYS B N 1
ATOM 8261 C CA . LYS B 1 455 ? -10.289 -47.656 -25.594 1 93.38 455 LYS B CA 1
ATOM 8262 C C . LYS B 1 455 ? -10.047 -46.938 -24.266 1 93.38 455 LYS B C 1
ATOM 8264 O O . LYS B 1 455 ? -8.914 -46.906 -23.781 1 93.38 455 LYS B O 1
ATOM 8269 N N . GLY B 1 456 ? -11.055 -46.406 -23.703 1 93.81 456 GLY B N 1
ATOM 8270 C CA . GLY B 1 456 ? -10.953 -45.688 -22.438 1 93.81 456 GLY B CA 1
ATOM 8271 C C . GLY B 1 456 ? -10.539 -46.562 -21.281 1 93.81 456 GLY B C 1
ATOM 8272 O O . GLY B 1 456 ? -9.633 -46.25 -20.531 1 93.81 456 GLY B O 1
ATOM 8273 N N . PHE B 1 457 ? -11.203 -47.688 -21.156 1 94.38 457 PHE B N 1
ATOM 8274 C CA . PHE B 1 457 ? -10.875 -48.625 -20.094 1 94.38 457 PHE B CA 1
ATOM 8275 C C . PHE B 1 457 ? -9.461 -49.156 -20.266 1 94.38 457 PHE B C 1
ATOM 8277 O O . PHE B 1 457 ? -8.742 -49.375 -19.297 1 94.38 457 PHE B O 1
ATOM 8284 N N . SER B 1 458 ? -9.086 -49.406 -21.484 1 92.75 458 SER B N 1
ATOM 8285 C CA . SER B 1 458 ? -7.738 -49.875 -21.766 1 92.75 458 SER B CA 1
ATOM 8286 C C . SER B 1 458 ? -6.688 -48.844 -21.359 1 92.75 458 SER B C 1
ATOM 8288 O O . SER B 1 458 ? -5.66 -49.219 -20.766 1 92.75 458 SER B O 1
ATOM 8290 N N . ARG B 1 459 ? -6.957 -47.688 -21.641 1 92.5 459 ARG B N 1
ATOM 8291 C CA . ARG B 1 459 ? -6.039 -46.594 -21.266 1 92.5 459 ARG B CA 1
ATOM 8292 C C . ARG B 1 459 ? -5.957 -46.438 -19.75 1 92.5 459 ARG B C 1
ATOM 8294 O O . ARG B 1 459 ? -4.898 -46.094 -19.219 1 92.5 459 ARG B O 1
ATOM 8301 N N . ALA B 1 460 ? -7.035 -46.531 -19.125 1 92.81 460 ALA B N 1
ATOM 8302 C CA . ALA B 1 460 ? -7.059 -46.438 -17.672 1 92.81 460 ALA B CA 1
ATOM 8303 C C . ALA B 1 460 ? -6.16 -47.5 -17.031 1 92.81 460 ALA B C 1
ATOM 8305 O O . ALA B 1 460 ? -5.496 -47.25 -16.016 1 92.81 460 ALA B O 1
ATOM 8306 N N . LEU B 1 461 ? -6.141 -48.625 -17.625 1 90.62 461 LEU B N 1
ATOM 8307 C CA . LEU B 1 461 ? -5.363 -49.75 -17.094 1 90.62 461 LEU B CA 1
ATOM 8308 C C . LEU B 1 461 ? -3.875 -49.531 -17.344 1 90.62 461 LEU B C 1
ATOM 8310 O O . LEU B 1 461 ? -3.037 -50.125 -16.656 1 90.62 461 LEU B O 1
ATOM 8314 N N . GLU B 1 462 ? -3.52 -48.719 -18.234 1 88.19 462 GLU B N 1
ATOM 8315 C CA . GLU B 1 4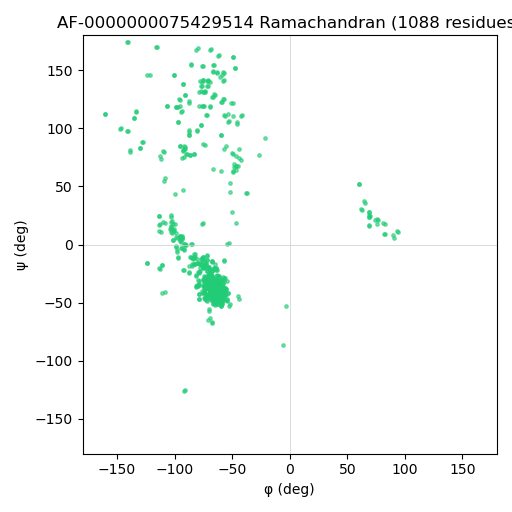62 ? -2.125 -48.406 -18.562 1 88.19 462 GLU B CA 1
ATOM 8316 C C . GLU B 1 462 ? -1.557 -47.375 -17.609 1 88.19 462 GLU B C 1
ATOM 8318 O O . GLU B 1 462 ? -0.338 -47.219 -17.484 1 88.19 462 GLU B O 1
ATOM 8323 N N . ALA B 1 463 ? -2.436 -46.719 -16.938 1 85.44 463 ALA B N 1
ATOM 8324 C CA . ALA B 1 463 ? -1.988 -45.656 -16.031 1 85.44 463 ALA B CA 1
ATOM 8325 C C . ALA B 1 463 ? -1.312 -46.25 -14.797 1 85.44 463 ALA B C 1
ATOM 8327 O O . ALA B 1 463 ? -1.732 -47.281 -14.289 1 85.44 463 ALA B O 1
ATOM 8328 N N . LYS B 1 464 ? -0.217 -45.688 -14.406 1 74 464 LYS B N 1
ATOM 8329 C CA . LYS B 1 464 ? 0.575 -46.219 -13.297 1 74 464 LYS B CA 1
ATOM 8330 C C . LYS B 1 464 ? -0.072 -45.875 -11.953 1 74 464 LYS B C 1
ATOM 8332 O O . LYS B 1 464 ? 0.224 -46.5 -10.938 1 74 464 LYS B O 1
ATOM 8337 N N . ASP B 1 465 ? -1.061 -45 -11.914 1 77.12 465 ASP B N 1
ATOM 8338 C CA . ASP B 1 465 ? -1.626 -44.531 -10.648 1 77.12 465 ASP B CA 1
ATOM 8339 C C . ASP B 1 465 ? -2.932 -45.25 -10.328 1 77.12 465 ASP B C 1
ATOM 8341 O O . ASP B 1 465 ? -3.604 -44.906 -9.352 1 77.12 465 ASP B O 1
ATOM 8345 N N . ILE B 1 466 ? -3.217 -46.281 -11.039 1 83.56 466 ILE B N 1
ATOM 8346 C CA . ILE B 1 466 ? -4.52 -46.938 -10.867 1 83.56 466 ILE B CA 1
ATOM 8347 C C . ILE B 1 466 ? -4.508 -47.781 -9.617 1 83.56 466 ILE B C 1
ATOM 8349 O O . ILE B 1 466 ? -3.516 -48.469 -9.328 1 83.56 466 ILE B O 1
ATOM 8353 N N . ASP B 1 467 ? -5.516 -47.625 -8.852 1 83.69 467 ASP B N 1
ATOM 8354 C CA . ASP B 1 467 ? -5.648 -48.406 -7.633 1 83.69 467 ASP B CA 1
ATOM 8355 C C . ASP B 1 467 ? -6.23 -49.812 -7.945 1 83.69 467 ASP B C 1
ATOM 8357 O O . ASP B 1 467 ? -6.715 -50.031 -9.055 1 83.69 467 ASP B O 1
ATOM 8361 N N . SER B 1 468 ? -6.16 -50.688 -7.004 1 85.69 468 SER B N 1
ATOM 8362 C CA . SER B 1 468 ? -6.578 -52.062 -7.184 1 85.69 468 SER B CA 1
ATOM 8363 C C . SER B 1 468 ? -8.078 -52.156 -7.457 1 85.69 468 SER B C 1
ATOM 8365 O O . SER B 1 468 ? -8.508 -52.906 -8.328 1 85.69 468 SER B O 1
ATOM 8367 N N . THR B 1 469 ? -8.82 -51.406 -6.77 1 87.44 469 THR B N 1
ATOM 8368 C CA . THR B 1 469 ? -10.273 -51.438 -6.938 1 87.44 469 THR B CA 1
ATOM 8369 C C . THR B 1 469 ? -10.664 -50.938 -8.328 1 87.44 469 THR B C 1
ATOM 8371 O O . THR B 1 469 ? -11.539 -51.531 -8.969 1 87.44 469 THR B O 1
ATOM 8374 N N . SER B 1 470 ? -9.984 -49.969 -8.773 1 90.31 470 SER B N 1
ATOM 8375 C CA . SER B 1 470 ? -10.273 -49.406 -10.094 1 90.31 470 SER B CA 1
ATOM 8376 C C . SER B 1 470 ? -9.805 -50.344 -11.203 1 90.31 470 SER B C 1
ATOM 8378 O O . SER B 1 470 ? -10.414 -50.406 -12.273 1 90.31 470 SER B O 1
ATOM 8380 N N . THR B 1 471 ? -8.789 -51.031 -10.914 1 90.5 471 THR B N 1
ATOM 8381 C CA . THR B 1 471 ? -8.289 -52 -11.875 1 90.5 471 THR B CA 1
ATOM 8382 C C . THR B 1 471 ? -9.305 -53.125 -12.094 1 90.5 471 THR B C 1
ATOM 8384 O O . THR B 1 471 ? -9.594 -53.5 -13.227 1 90.5 471 THR B O 1
ATOM 8387 N N . ILE B 1 472 ? -9.836 -53.594 -10.992 1 89.88 472 ILE B N 1
ATOM 8388 C CA . ILE B 1 472 ? -10.828 -54.688 -11.055 1 89.88 472 ILE B CA 1
ATOM 8389 C C . ILE B 1 472 ? -12.07 -54.188 -11.797 1 89.88 472 ILE B C 1
ATOM 8391 O O . ILE B 1 472 ? -12.617 -54.906 -12.641 1 89.88 472 ILE B O 1
ATOM 8395 N N . TYR B 1 473 ? -12.375 -53 -11.461 1 90.81 473 TYR B N 1
ATOM 8396 C CA . TYR B 1 473 ? -13.539 -52.406 -12.102 1 90.81 473 TYR B CA 1
ATOM 8397 C C . TYR B 1 473 ? -13.328 -52.281 -13.609 1 90.81 473 TYR B C 1
ATOM 8399 O O . TYR B 1 473 ? -14.172 -52.688 -14.398 1 90.81 473 TYR B O 1
ATOM 8407 N N . ALA B 1 474 ? -12.258 -51.781 -14 1 93.25 474 ALA B N 1
ATOM 8408 C CA . ALA B 1 474 ? -11.945 -51.562 -15.414 1 93.25 474 ALA B CA 1
ATOM 8409 C C . ALA B 1 474 ? -11.836 -52.875 -16.172 1 93.25 474 ALA B C 1
ATOM 8411 O O . ALA B 1 474 ? -12.328 -53 -17.297 1 93.25 474 ALA B O 1
ATOM 8412 N N . MET B 1 475 ? -11.273 -53.812 -15.586 1 92.12 475 MET B N 1
ATOM 8413 C CA . MET B 1 475 ? -11.109 -55.125 -16.219 1 92.12 475 MET B CA 1
ATOM 8414 C C . MET B 1 475 ? -12.445 -55.812 -16.375 1 92.12 475 MET B C 1
ATOM 8416 O O . MET B 1 475 ? -12.703 -56.469 -17.391 1 92.12 475 MET B O 1
ATOM 8420 N N . THR B 1 476 ? -13.234 -55.719 -15.367 1 92.31 476 THR B N 1
ATOM 8421 C CA . THR B 1 476 ? -14.562 -56.312 -15.43 1 92.31 476 THR B CA 1
ATOM 8422 C C . THR B 1 476 ? -15.383 -55.719 -16.562 1 92.31 476 THR B C 1
ATOM 8424 O O . THR B 1 476 ? -16.016 -56.438 -17.328 1 92.31 476 THR B O 1
ATOM 8427 N N . LYS B 1 477 ? -15.32 -54.438 -16.609 1 93.19 477 LYS B N 1
ATOM 8428 C CA . LYS B 1 477 ? -16.078 -53.719 -17.641 1 93.19 477 LYS B CA 1
ATOM 8429 C C . LYS B 1 477 ? -15.531 -54.031 -19.031 1 93.19 477 LYS B C 1
ATOM 8431 O O . LYS B 1 477 ? -16.297 -54.219 -19.969 1 93.19 477 LYS B O 1
ATOM 8436 N N . LEU B 1 478 ? -14.273 -54.156 -19.172 1 93 478 LEU B N 1
ATOM 8437 C CA . LEU B 1 478 ? -13.641 -54.469 -20.438 1 93 478 LEU B CA 1
ATOM 8438 C C . LEU B 1 478 ? -14 -55.906 -20.891 1 93 478 LEU B C 1
ATOM 8440 O O . LEU B 1 478 ? -14.266 -56.125 -22.078 1 93 478 LEU B O 1
ATOM 8444 N N . ALA B 1 479 ? -14.016 -56.75 -19.922 1 92.75 479 ALA B N 1
ATOM 8445 C CA . ALA B 1 479 ? -14.383 -58.125 -20.219 1 92.75 479 ALA B CA 1
ATOM 8446 C C . ALA B 1 479 ? -15.82 -58.219 -20.719 1 92.75 479 ALA B C 1
ATOM 8448 O O . ALA B 1 479 ? -16.109 -58.906 -21.703 1 92.75 479 ALA B O 1
ATOM 8449 N N . LYS B 1 480 ? -16.672 -57.531 -20.078 1 92.19 480 LYS B N 1
ATOM 8450 C CA . LYS B 1 480 ? -18.094 -57.562 -20.438 1 92.19 480 LYS B CA 1
ATOM 8451 C C . LYS B 1 480 ? -18.312 -56.938 -21.812 1 92.19 480 LYS B C 1
ATOM 8453 O O . LYS B 1 480 ? -19.172 -57.406 -22.562 1 92.19 480 LYS B O 1
ATOM 8458 N N . LEU B 1 481 ? -17.594 -56 -22.141 1 93.12 481 LEU B N 1
ATOM 8459 C CA . LEU B 1 481 ? -17.734 -55.312 -23.438 1 93.12 481 LEU B CA 1
ATOM 8460 C C . LEU B 1 481 ? -17.203 -56.219 -24.562 1 93.12 481 LEU B C 1
ATOM 8462 O O . LEU B 1 481 ? -17.781 -56.25 -25.656 1 93.12 481 LEU B O 1
ATOM 8466 N N . TYR B 1 482 ? -16.219 -56.938 -24.266 1 91.56 482 TYR B N 1
ATOM 8467 C CA . TYR B 1 482 ? -15.617 -57.812 -25.281 1 91.56 482 TYR B CA 1
ATOM 8468 C C . TYR B 1 482 ? -16.422 -59.062 -25.469 1 91.56 482 TYR B C 1
ATOM 8470 O O . TYR B 1 482 ? -16.297 -59.75 -26.484 1 91.56 482 TYR B O 1
ATOM 8478 N N . GLU B 1 483 ? -17.297 -59.375 -24.531 1 90.5 483 GLU B N 1
ATOM 8479 C CA . GLU B 1 483 ? -18.125 -60.562 -24.672 1 90.5 483 GLU B CA 1
ATOM 8480 C C . GLU B 1 483 ? -18.953 -60.531 -25.969 1 90.5 483 GLU B C 1
ATOM 8482 O O . GLU B 1 483 ? -19.172 -61.562 -26.594 1 90.5 483 GLU B O 1
ATOM 8487 N N . ASP B 1 484 ? -19.281 -59.312 -26.328 1 85.44 484 ASP B N 1
ATOM 8488 C CA . ASP B 1 484 ? -20.141 -59.156 -27.484 1 85.44 484 ASP B CA 1
ATOM 8489 C C . ASP B 1 484 ? -19.312 -58.969 -28.766 1 85.44 484 ASP B C 1
ATOM 8491 O O . ASP B 1 484 ? -19.781 -59.25 -29.859 1 85.44 484 ASP B O 1
ATOM 8495 N N . TYR B 1 485 ? -18.125 -58.562 -28.625 1 85.5 485 TYR B N 1
ATOM 8496 C CA . TYR B 1 485 ? -17.359 -58.188 -29.812 1 85.5 485 TYR B CA 1
ATOM 8497 C C . TYR B 1 485 ? -16.266 -59.188 -30.125 1 85.5 485 TYR B C 1
ATOM 8499 O O . TYR B 1 485 ? -15.977 -59.438 -31.281 1 85.5 485 TYR B O 1
ATOM 8507 N N . ASP B 1 486 ? -15.625 -59.625 -29.047 1 90.44 486 ASP B N 1
ATOM 8508 C CA . ASP B 1 486 ? -14.492 -60.531 -29.188 1 90.44 486 ASP B CA 1
ATOM 8509 C C . ASP B 1 486 ? -14.414 -61.5 -28.016 1 90.44 486 ASP B C 1
ATOM 8511 O O . ASP B 1 486 ? -13.789 -61.188 -27 1 90.44 486 ASP B O 1
ATOM 8515 N N . THR B 1 487 ? -14.875 -62.656 -28.203 1 89.5 487 THR B N 1
ATOM 8516 C CA . THR B 1 487 ? -14.992 -63.625 -27.109 1 89.5 487 THR B CA 1
ATOM 8517 C C . THR B 1 487 ? -13.617 -64.125 -26.656 1 89.5 487 THR B C 1
ATOM 8519 O O . THR B 1 487 ? -13.43 -64.438 -25.484 1 89.5 487 THR B O 1
ATOM 8522 N N . GLU B 1 488 ? -12.742 -64.125 -27.594 1 91.75 488 GLU B N 1
ATOM 8523 C CA . GLU B 1 488 ? -11.398 -64.562 -27.234 1 91.75 488 GLU B CA 1
ATOM 8524 C C . GLU B 1 488 ? -10.727 -63.594 -26.281 1 91.75 488 GLU B C 1
ATOM 8526 O O . GLU B 1 488 ? -10.109 -64 -25.297 1 91.75 488 GLU B O 1
ATOM 8531 N N . LYS B 1 489 ? -10.82 -62.344 -26.656 1 92.56 489 LYS B N 1
ATOM 8532 C CA . LYS B 1 489 ? -10.219 -61.344 -25.812 1 92.56 489 LYS B CA 1
ATOM 8533 C C . LYS B 1 489 ? -10.906 -61.25 -24.453 1 92.56 489 LYS B C 1
ATOM 8535 O O . LYS B 1 489 ? -10.258 -61.031 -23.438 1 92.56 489 LYS B O 1
ATOM 8540 N N . ALA B 1 490 ? -12.125 -61.406 -24.422 1 93.12 490 ALA B N 1
ATOM 8541 C CA . ALA B 1 490 ? -12.875 -61.406 -23.172 1 93.12 490 ALA B CA 1
ATOM 8542 C C . ALA B 1 490 ? -12.383 -62.531 -22.25 1 93.12 490 ALA B C 1
ATOM 8544 O O . ALA B 1 490 ? -12.234 -62.312 -21.047 1 93.12 490 ALA B O 1
ATOM 8545 N N . ALA B 1 491 ? -12.219 -63.656 -22.875 1 92.5 491 ALA B N 1
ATOM 8546 C CA . ALA B 1 491 ? -11.758 -64.812 -22.094 1 92.5 491 ALA B CA 1
ATOM 8547 C C . ALA B 1 491 ? -10.406 -64.5 -21.453 1 92.5 491 ALA B C 1
ATOM 8549 O O . ALA B 1 491 ? -10.188 -64.875 -20.281 1 92.5 491 ALA B O 1
ATOM 8550 N N . VAL B 1 492 ? -9.57 -63.969 -22.219 1 93.06 492 VAL B N 1
ATOM 8551 C CA . VAL B 1 492 ? -8.234 -63.656 -21.719 1 93.06 492 VAL B CA 1
ATOM 8552 C C . VAL B 1 492 ? -8.336 -62.688 -20.547 1 93.06 492 VAL B C 1
ATOM 8554 O O . VAL B 1 492 ? -7.645 -62.844 -19.531 1 93.06 492 VAL B O 1
ATOM 8557 N N . ILE B 1 493 ? -9.117 -61.688 -20.625 1 93.5 493 ILE B N 1
ATOM 8558 C CA . ILE B 1 493 ? -9.266 -60.656 -19.594 1 93.5 493 ILE B CA 1
ATOM 8559 C C . ILE B 1 493 ? -9.883 -61.312 -18.344 1 93.5 493 ILE B C 1
ATOM 8561 O O . ILE B 1 493 ? -9.445 -61.031 -17.219 1 93.5 493 ILE B O 1
ATOM 8565 N N . TRP B 1 494 ? -10.906 -62.094 -18.531 1 92.06 494 TRP B N 1
ATOM 8566 C CA . TRP B 1 494 ? -11.531 -62.75 -17.391 1 92.06 494 TRP B CA 1
ATOM 8567 C C . TRP B 1 494 ? -10.523 -63.656 -16.672 1 92.06 494 TRP B C 1
ATOM 8569 O O . TRP B 1 494 ? -10.516 -63.719 -15.445 1 92.06 494 TRP B O 1
ATOM 8579 N N . ILE B 1 495 ? -9.695 -64.375 -17.453 1 91.56 495 ILE B N 1
ATOM 8580 C CA . ILE B 1 495 ? -8.68 -65.25 -16.859 1 91.56 495 ILE B CA 1
ATOM 8581 C C . ILE B 1 495 ? -7.707 -64.375 -16.031 1 91.56 495 ILE B C 1
ATOM 8583 O O . ILE B 1 495 ? -7.355 -64.75 -14.914 1 91.56 495 ILE B O 1
ATOM 8587 N N . ARG B 1 496 ? -7.328 -63.312 -16.578 1 91.69 496 ARG B N 1
ATOM 8588 C CA . ARG B 1 496 ? -6.41 -62.438 -15.875 1 91.69 496 ARG B CA 1
ATOM 8589 C C . ARG B 1 496 ? -7.043 -61.875 -14.602 1 91.69 496 ARG B C 1
ATOM 8591 O O . ARG B 1 496 ? -6.367 -61.719 -13.578 1 91.69 496 ARG B O 1
ATOM 8598 N N . LEU B 1 497 ? -8.25 -61.531 -14.656 1 91 497 LEU B N 1
ATOM 8599 C CA . LEU B 1 497 ? -8.977 -60.969 -13.516 1 91 497 LEU B CA 1
ATOM 8600 C C . LEU B 1 497 ? -9.109 -62 -12.406 1 91 497 LEU B C 1
ATOM 8602 O O . LEU B 1 497 ? -8.953 -61.688 -11.227 1 91 497 LEU B O 1
ATOM 8606 N N . LEU B 1 498 ? -9.398 -63.188 -12.797 1 88.19 498 LEU B N 1
ATOM 8607 C CA . LEU B 1 498 ? -9.602 -64.25 -11.82 1 88.19 498 LEU B CA 1
ATOM 8608 C C . LEU B 1 498 ? -8.281 -64.625 -11.164 1 88.19 498 LEU B C 1
ATOM 8610 O O . LEU B 1 498 ? -8.273 -65.188 -10.055 1 88.19 498 LEU B O 1
ATOM 8614 N N . ALA B 1 499 ? -7.23 -64.375 -11.828 1 87.38 499 ALA B N 1
ATOM 8615 C CA . ALA B 1 499 ? -5.906 -64.688 -11.305 1 87.38 499 ALA B CA 1
ATOM 8616 C C . ALA B 1 499 ? -5.43 -63.625 -10.32 1 87.38 499 ALA B C 1
ATOM 8618 O O . ALA B 1 499 ? -4.477 -63.844 -9.57 1 87.38 499 ALA B O 1
ATOM 8619 N N . LYS B 1 500 ? -6.117 -62.531 -10.289 1 87.06 500 LYS B N 1
ATOM 8620 C CA . LYS B 1 500 ? -5.691 -61.438 -9.422 1 87.06 500 LYS B CA 1
ATOM 8621 C C . LYS B 1 500 ? -6.012 -61.75 -7.957 1 87.06 500 LYS B C 1
ATOM 8623 O O . LYS B 1 500 ? -7.121 -62.188 -7.637 1 87.06 500 LYS B O 1
ATOM 8628 N N . ASP B 1 501 ? -5.043 -61.562 -7.109 1 78.56 501 ASP B N 1
ATOM 8629 C CA . ASP B 1 501 ? -5.125 -61.875 -5.691 1 78.56 501 ASP B CA 1
ATOM 8630 C C . ASP B 1 501 ? -6.082 -60.938 -4.965 1 78.56 501 ASP B C 1
ATOM 8632 O O . ASP B 1 501 ? -6.676 -61.312 -3.947 1 78.56 501 ASP B O 1
ATOM 8636 N N . ASP B 1 502 ? -6.312 -59.75 -5.469 1 80.69 502 ASP B N 1
ATOM 8637 C CA . ASP B 1 502 ? -7.082 -58.75 -4.75 1 80.69 502 ASP B CA 1
ATOM 8638 C C . ASP B 1 502 ? -8.578 -58.969 -4.941 1 80.69 502 ASP B C 1
ATOM 8640 O O . ASP B 1 502 ? -9.398 -58.312 -4.293 1 80.69 502 ASP B O 1
ATOM 8644 N N . LEU B 1 503 ? -8.945 -59.844 -5.801 1 82.44 503 LEU B N 1
ATOM 8645 C CA . LEU B 1 503 ? -10.359 -60.125 -6.039 1 82.44 503 LEU B CA 1
ATOM 8646 C C . LEU B 1 503 ? -10.945 -60.969 -4.93 1 82.44 503 LEU B C 1
ATOM 8648 O O . LEU B 1 503 ? -10.461 -62.094 -4.688 1 82.44 503 LEU B O 1
ATOM 8652 N N . HIS B 1 504 ? -11.922 -60.375 -4.305 1 77.62 504 HIS B N 1
ATOM 8653 C CA . HIS B 1 504 ? -12.547 -61.094 -3.201 1 77.62 504 HIS B CA 1
ATOM 8654 C C . HIS B 1 504 ? -13.148 -62.406 -3.676 1 77.62 504 HIS B C 1
ATOM 8656 O O . HIS B 1 504 ? -13.672 -62.5 -4.789 1 77.62 504 HIS B O 1
ATOM 8662 N N . GLU B 1 505 ? -13.078 -63.375 -2.859 1 71.31 505 GLU B N 1
ATOM 8663 C CA . GLU B 1 505 ? -13.523 -64.75 -3.186 1 71.31 505 GLU B CA 1
ATOM 8664 C C . GLU B 1 505 ? -15.016 -64.75 -3.51 1 71.31 505 GLU B C 1
ATOM 8666 O O . GLU B 1 505 ? -15.453 -65.5 -4.395 1 71.31 505 GLU B O 1
ATOM 8671 N N . ASP B 1 506 ? -15.688 -63.938 -2.848 1 69.19 506 ASP B N 1
ATOM 8672 C CA . ASP B 1 506 ? -17.125 -63.969 -3.035 1 69.19 506 ASP B CA 1
ATOM 8673 C C . ASP B 1 506 ? -17.594 -62.812 -3.926 1 69.19 506 ASP B C 1
ATOM 8675 O O . ASP B 1 506 ? -18.766 -62.438 -3.932 1 69.19 506 ASP B O 1
ATOM 8679 N N . ALA B 1 507 ? -16.703 -62.406 -4.695 1 79.5 507 ALA B N 1
ATOM 8680 C CA . ALA B 1 507 ? -17.062 -61.25 -5.516 1 79.5 507 ALA B CA 1
ATOM 8681 C C . ALA B 1 507 ? -17.938 -61.656 -6.688 1 79.5 507 ALA B C 1
ATOM 8683 O O . ALA B 1 507 ? -17.797 -62.75 -7.234 1 79.5 507 ALA B O 1
ATOM 8684 N N . GLU B 1 508 ? -18.906 -60.875 -7.012 1 84.12 508 GLU B N 1
ATOM 8685 C CA . GLU B 1 508 ? -19.812 -61.125 -8.141 1 84.12 508 GLU B CA 1
ATOM 8686 C C . GLU B 1 508 ? -19.031 -61.25 -9.445 1 84.12 508 GLU B C 1
ATOM 8688 O O . GLU B 1 508 ? -19.406 -62.031 -10.328 1 84.12 508 GLU B O 1
ATOM 8693 N N . GLU B 1 509 ? -17.953 -60.625 -9.469 1 85.69 509 GLU B N 1
ATOM 8694 C CA . GLU B 1 509 ? -17.125 -60.625 -10.672 1 85.69 509 GLU B CA 1
ATOM 8695 C C . GLU B 1 509 ? -16.516 -62 -10.906 1 85.69 509 GLU B C 1
ATOM 8697 O O . GLU B 1 509 ? -16.375 -62.438 -12.055 1 85.69 509 GLU B O 1
ATOM 8702 N N . ARG B 1 510 ? -16.203 -62.594 -9.859 1 85.56 510 ARG B N 1
ATOM 8703 C CA . ARG B 1 510 ? -15.633 -63.938 -9.969 1 85.56 510 ARG B CA 1
ATOM 8704 C C . ARG B 1 510 ? -16.656 -64.938 -10.523 1 85.56 510 ARG B C 1
ATOM 8706 O O . ARG B 1 510 ? -16.328 -65.75 -11.367 1 85.56 510 ARG B O 1
ATOM 8713 N N . LYS B 1 511 ? -17.859 -64.812 -10.078 1 86.38 511 LYS B N 1
ATOM 8714 C CA . LYS B 1 511 ? -18.938 -65.625 -10.555 1 86.38 511 LYS B CA 1
ATOM 8715 C C . LYS B 1 511 ? -19.188 -65.438 -12.047 1 86.38 511 LYS B C 1
ATOM 8717 O O . LYS B 1 511 ? -19.328 -66.375 -12.805 1 86.38 511 LYS B O 1
ATOM 8722 N N . ASN B 1 512 ? -19.203 -64.188 -12.297 1 88.44 512 ASN B N 1
ATOM 8723 C CA . ASN B 1 512 ? -19.453 -63.875 -13.695 1 88.44 512 ASN B CA 1
ATOM 8724 C C . ASN B 1 512 ? -18.312 -64.375 -14.594 1 88.44 512 ASN B C 1
ATOM 8726 O O . ASN B 1 512 ? -18.562 -64.812 -15.719 1 88.44 512 ASN B O 1
ATOM 8730 N N . GLY B 1 513 ? -17.156 -64.312 -14.117 1 90 513 GLY B N 1
ATOM 8731 C CA . GLY B 1 513 ? -16.016 -64.75 -14.875 1 90 513 GLY B CA 1
ATOM 8732 C C . GLY B 1 513 ? -16.031 -66.25 -15.133 1 90 513 GLY B C 1
ATOM 8733 O O . GLY B 1 513 ? -15.828 -66.688 -16.266 1 90 513 GLY B O 1
ATOM 8734 N N . HIS B 1 514 ? -16.406 -66.938 -14.109 1 88.62 514 HIS B N 1
ATOM 8735 C CA . HIS B 1 514 ? -16.453 -68.375 -14.242 1 88.62 514 HIS B CA 1
ATOM 8736 C C . HIS B 1 514 ? -17.609 -68.812 -15.141 1 88.62 514 HIS B C 1
ATOM 8738 O O . HIS B 1 514 ? -17.5 -69.75 -15.898 1 88.62 514 HIS B O 1
ATOM 8744 N N . LYS B 1 515 ? -18.625 -68.062 -15.031 1 89.62 515 LYS B N 1
ATOM 8745 C CA . LYS B 1 515 ? -19.766 -68.375 -15.898 1 89.62 515 LYS B CA 1
ATOM 8746 C C . LYS B 1 515 ? -19.406 -68.188 -17.359 1 89.62 515 LYS B C 1
ATOM 8748 O O . LYS B 1 515 ? -19.734 -69 -18.203 1 89.62 515 LYS B O 1
ATOM 8753 N N . PHE B 1 516 ? -18.797 -67.125 -17.609 1 91.38 516 PHE B N 1
ATOM 8754 C CA . PHE B 1 516 ? -18.422 -66.812 -18.984 1 91.38 516 PHE B CA 1
ATOM 8755 C C . PHE B 1 516 ? -17.406 -67.812 -19.5 1 91.38 516 PHE B C 1
ATOM 8757 O O . PHE B 1 516 ? -17.516 -68.312 -20.625 1 91.38 516 PHE B O 1
ATOM 8764 N N . LEU B 1 517 ? -16.469 -68.188 -18.703 1 91.56 517 LEU B N 1
ATOM 8765 C CA . LEU B 1 517 ? -15.406 -69.125 -19.125 1 91.56 517 LEU B CA 1
ATOM 8766 C C . LEU B 1 517 ? -15.953 -70.5 -19.312 1 91.56 517 LEU B C 1
ATOM 8768 O O . LEU B 1 517 ? -15.484 -71.25 -20.188 1 91.56 517 LEU B O 1
ATOM 8772 N N . ALA B 1 518 ? -16.984 -70.812 -18.547 1 90.44 518 ALA B N 1
ATOM 8773 C CA . ALA B 1 518 ? -17.641 -72.125 -18.734 1 90.44 518 ALA B CA 1
ATOM 8774 C C . ALA B 1 518 ? -18.297 -72.188 -20.109 1 90.44 518 ALA B C 1
ATOM 8776 O O . ALA B 1 518 ? -18.156 -73.188 -20.812 1 90.44 518 ALA B O 1
ATOM 8777 N N . HIS B 1 519 ? -18.922 -71.125 -20.406 1 90.56 519 HIS B N 1
ATOM 8778 C CA . HIS B 1 519 ? -19.578 -71.125 -21.703 1 90.56 519 HIS B CA 1
ATOM 8779 C C . HIS B 1 519 ? -18.562 -71 -22.828 1 90.56 519 HIS B C 1
ATOM 8781 O O . HIS B 1 519 ? -18.766 -71.625 -23.891 1 90.56 519 HIS B O 1
ATOM 8787 N N . TYR B 1 520 ? -17.562 -70.312 -22.625 1 91.81 520 TYR B N 1
ATOM 8788 C CA . TYR B 1 520 ? -16.5 -70.125 -23.609 1 91.81 520 TYR B CA 1
ATOM 8789 C C . TYR B 1 520 ? -15.812 -71.5 -23.922 1 91.81 520 TYR B C 1
ATOM 8791 O O . TYR B 1 520 ? -15.625 -71.812 -25.094 1 91.81 520 TYR B O 1
ATOM 8799 N N . TYR B 1 521 ? -15.547 -72.25 -22.938 1 91.19 521 TYR B N 1
ATOM 8800 C CA . TYR B 1 521 ? -14.859 -73.5 -23.141 1 91.19 521 TYR B CA 1
ATOM 8801 C C . TYR B 1 521 ? -15.82 -74.562 -23.641 1 91.19 521 TYR B C 1
ATOM 8803 O O . TYR B 1 521 ? -15.406 -75.5 -24.344 1 91.19 521 TYR B O 1
ATOM 8811 N N . LYS B 1 522 ? -17.078 -74.375 -23.344 1 90.81 522 LYS B N 1
ATOM 8812 C CA . LYS B 1 522 ? -18.078 -75.25 -23.922 1 90.81 522 LYS B CA 1
ATOM 8813 C C . LYS B 1 522 ? -18.156 -75.062 -25.438 1 90.81 522 LYS B C 1
ATOM 8815 O O . LYS B 1 522 ? -18.188 -76.062 -26.172 1 90.81 522 LYS B O 1
ATOM 8820 N N . GLU B 1 523 ? -18.047 -73.875 -25.797 1 91.31 523 GLU B N 1
ATOM 8821 C CA . GLU B 1 523 ? -18.141 -73.562 -27.219 1 91.31 523 GLU B CA 1
ATOM 8822 C C . GLU B 1 523 ? -16.859 -74 -27.953 1 91.31 523 GLU B C 1
ATOM 8824 O O . GLU B 1 523 ? -16.906 -74.375 -29.125 1 91.31 523 GLU B O 1
ATOM 8829 N N . LYS B 1 524 ? -15.812 -74 -27.281 1 92.12 524 LYS B N 1
ATOM 8830 C CA . LYS B 1 524 ? -14.531 -74.375 -27.875 1 92.12 524 LYS B CA 1
ATOM 8831 C C . LYS B 1 524 ? -14.32 -75.875 -27.859 1 92.12 524 LYS B C 1
ATOM 8833 O O . LYS B 1 524 ? -13.422 -76.375 -28.531 1 92.12 524 LYS B O 1
ATOM 8838 N N . GLY B 1 525 ? -15.008 -76.562 -27.078 1 89.25 525 GLY B N 1
ATOM 8839 C CA . GLY B 1 525 ? -14.938 -78.062 -27.031 1 89.25 525 GLY B CA 1
ATOM 8840 C C . GLY B 1 525 ? -13.969 -78.562 -25.984 1 89.25 525 GLY B C 1
ATOM 8841 O O . GLY B 1 525 ? -13.578 -79.688 -26.016 1 89.25 525 GLY B O 1
ATOM 8842 N N . ASP B 1 526 ? -13.586 -77.625 -25.219 1 90.75 526 ASP B N 1
ATOM 8843 C CA . ASP B 1 526 ? -12.703 -78.062 -24.141 1 90.75 526 ASP B CA 1
ATOM 8844 C C . ASP B 1 526 ? -13.508 -78.5 -22.906 1 90.75 526 ASP B C 1
ATOM 8846 O O . ASP B 1 526 ? -13.766 -77.688 -22.016 1 90.75 526 ASP B O 1
ATOM 8850 N N . VAL B 1 527 ? -13.781 -79.688 -22.766 1 87.94 527 VAL B N 1
ATOM 8851 C CA . VAL B 1 527 ? -14.703 -80.25 -21.766 1 87.94 527 VAL B CA 1
ATOM 8852 C C . VAL B 1 527 ? -14.062 -80.188 -20.391 1 87.94 527 VAL B C 1
ATOM 8854 O O . VAL B 1 527 ? -14.742 -79.875 -19.391 1 87.94 527 VAL B O 1
ATOM 8857 N N . GLU B 1 528 ? -12.742 -80.438 -20.406 1 90.5 528 GLU B N 1
ATOM 8858 C CA . GLU B 1 528 ? -12.055 -80.438 -19.125 1 90.5 528 GLU B CA 1
ATOM 8859 C C . GLU B 1 528 ? -12.133 -79.062 -18.438 1 90.5 528 GLU B C 1
ATOM 8861 O O . GLU B 1 528 ? -12.492 -79 -17.25 1 90.5 528 GLU B O 1
ATOM 8866 N N . GLU B 1 529 ? -11.852 -78.125 -19.234 1 90.25 529 GLU B N 1
ATOM 8867 C CA . GLU B 1 529 ? -11.883 -76.75 -18.672 1 90.25 529 GLU B CA 1
ATOM 8868 C C . GLU B 1 529 ? -13.312 -76.312 -18.359 1 90.25 529 GLU B C 1
ATOM 8870 O O . GLU B 1 529 ? -13.547 -75.625 -17.391 1 90.25 529 GLU B O 1
ATOM 8875 N N . CYS B 1 530 ? -14.195 -76.688 -19.094 1 89.38 530 CYS B N 1
ATOM 8876 C CA . CYS B 1 530 ? -15.602 -76.375 -18.859 1 89.38 530 CYS B CA 1
ATOM 8877 C C . CYS B 1 530 ? -16.078 -76.938 -17.531 1 89.38 530 CYS B C 1
ATOM 8879 O O . CYS B 1 530 ? -16.719 -76.188 -16.75 1 89.38 530 CYS B O 1
ATOM 8881 N N . ILE B 1 531 ? -15.68 -78.125 -17.328 1 87.81 531 ILE B N 1
ATOM 8882 C CA . ILE B 1 531 ? -16.109 -78.812 -16.109 1 87.81 531 ILE B CA 1
ATOM 8883 C C . ILE B 1 531 ? -15.477 -78.125 -14.891 1 87.81 531 ILE B C 1
ATOM 8885 O O . ILE B 1 531 ? -16.141 -77.938 -13.867 1 87.81 531 ILE B O 1
ATOM 8889 N N . LYS B 1 532 ? -14.305 -77.812 -15.07 1 90.56 532 LYS B N 1
ATOM 8890 C CA . LYS B 1 532 ? -13.594 -77.188 -13.977 1 90.56 532 LYS B CA 1
ATOM 8891 C C . LYS B 1 532 ? -14.297 -75.875 -13.547 1 90.56 532 LYS B C 1
ATOM 8893 O O . LYS B 1 532 ? -14.523 -75.688 -12.352 1 90.56 532 LYS B O 1
ATOM 8898 N N . HIS B 1 533 ? -14.617 -75 -14.414 1 90.44 533 HIS B N 1
ATOM 8899 C CA . HIS B 1 533 ? -15.258 -73.75 -14.109 1 90.44 533 HIS B CA 1
ATOM 8900 C C . HIS B 1 533 ? -16.703 -73.938 -13.641 1 90.44 533 HIS B C 1
ATOM 8902 O O . HIS B 1 533 ? -17.188 -73.188 -12.797 1 90.44 533 HIS B O 1
ATOM 8908 N N . THR B 1 534 ? -17.359 -74.938 -14.133 1 87.38 534 THR B N 1
ATOM 8909 C CA . THR B 1 534 ? -18.719 -75.25 -13.711 1 87.38 534 THR B CA 1
ATOM 8910 C C . THR B 1 534 ? -18.734 -75.75 -12.266 1 87.38 534 THR B C 1
ATOM 8912 O O . THR B 1 534 ? -19.656 -75.438 -11.508 1 87.38 534 THR B O 1
ATOM 8915 N N . GLU B 1 535 ? -17.734 -76.5 -11.992 1 86.56 535 GLU B N 1
ATOM 8916 C CA . GLU B 1 535 ? -17.625 -77 -10.617 1 86.56 535 GLU B CA 1
ATOM 8917 C C . GLU B 1 535 ? -17.391 -75.812 -9.633 1 86.56 535 GLU B C 1
ATOM 8919 O O . GLU B 1 535 ? -17.969 -75.812 -8.547 1 86.56 535 GLU B O 1
ATOM 8924 N N . LEU B 1 536 ? -16.609 -75.062 -10.102 1 86.25 536 LEU B N 1
ATOM 8925 C CA . LEU B 1 536 ? -16.328 -73.875 -9.25 1 86.25 536 LEU B CA 1
ATOM 8926 C C . LEU B 1 536 ? -17.578 -73 -9.086 1 86.25 536 LEU B C 1
ATOM 8928 O O . LEU B 1 536 ? -17.812 -72.438 -8.016 1 86.25 536 LEU B O 1
ATOM 8932 N N . LEU B 1 537 ? -18.328 -72.875 -10.023 1 85.44 537 LEU B N 1
ATOM 8933 C CA . LEU B 1 537 ? -19.562 -72.062 -9.984 1 85.44 537 LEU B CA 1
ATOM 8934 C C . LEU B 1 537 ? -20.578 -72.75 -9.062 1 85.44 537 LEU B C 1
ATOM 8936 O O . LEU B 1 537 ? -21.344 -72.062 -8.367 1 85.44 537 LEU B O 1
ATOM 8940 N N . SER B 1 538 ? -20.609 -74.062 -9.172 1 81.31 538 SER B N 1
ATOM 8941 C CA . SER B 1 538 ? -21.516 -74.812 -8.32 1 81.31 538 SER B CA 1
ATOM 8942 C C . SER B 1 538 ? -21.172 -74.625 -6.844 1 81.31 538 SER B C 1
ATOM 8944 O O . SER B 1 538 ? -22.062 -74.625 -5.992 1 81.31 538 SER B O 1
ATOM 8946 N N . SER B 1 539 ? -19.984 -74.5 -6.684 1 80.69 539 SER B N 1
ATOM 8947 C CA . SER B 1 539 ? -19.578 -74.25 -5.309 1 80.69 539 SER B CA 1
ATOM 8948 C C . SER B 1 539 ? -20.109 -72.938 -4.789 1 80.69 539 SER B C 1
ATOM 8950 O O . SER B 1 539 ? -20.266 -72.75 -3.582 1 80.69 539 SER B O 1
ATOM 8952 N N . PHE B 1 540 ? -20.469 -72.062 -5.699 1 79 540 PHE B N 1
ATOM 8953 C CA . PHE B 1 540 ? -21.047 -70.75 -5.332 1 79 540 PHE B CA 1
ATOM 8954 C C . PHE B 1 540 ? -22.562 -70.812 -5.332 1 79 540 PHE B C 1
ATOM 8956 O O . PHE B 1 540 ? -23.234 -69.812 -5.035 1 79 540 PHE B O 1
ATOM 8963 N N . GLY B 1 541 ? -23.125 -71.938 -5.699 1 71.75 541 GLY B N 1
ATOM 8964 C CA . GLY B 1 541 ? -24.562 -72.125 -5.707 1 71.75 541 GLY B CA 1
ATOM 8965 C C . GLY B 1 541 ? -25.219 -71.75 -7.008 1 71.75 541 GLY B C 1
ATOM 8966 O O . GLY B 1 541 ? -26.422 -71.5 -7.051 1 71.75 541 GLY B O 1
ATOM 8967 N N . VAL B 1 542 ? -24.469 -71.438 -8.094 1 71.19 542 VAL B N 1
ATOM 8968 C CA . VAL B 1 542 ? -25.047 -70.938 -9.359 1 71.19 542 VAL B CA 1
ATOM 8969 C C . VAL B 1 542 ? -25.188 -72.125 -10.312 1 71.19 542 VAL B C 1
ATOM 8971 O O . VAL B 1 542 ? -24.25 -72.938 -10.453 1 71.19 542 VAL B O 1
ATOM 8974 N N . GLN B 1 543 ? -26.453 -72.562 -10.82 1 63.66 543 GLN B N 1
ATOM 8975 C CA . GLN B 1 543 ? -26.719 -73.625 -11.773 1 63.66 543 GLN B CA 1
ATOM 8976 C C . GLN B 1 543 ? -26.5 -73.188 -13.211 1 63.66 543 GLN B C 1
ATOM 8978 O O . GLN B 1 543 ? -27 -72.125 -13.609 1 63.66 543 GLN B O 1
ATOM 8983 N N . VAL B 1 544 ? -25.484 -73.375 -13.898 1 60.75 544 VAL B N 1
ATOM 8984 C CA . VAL B 1 544 ? -25.094 -72.875 -15.219 1 60.75 544 VAL B CA 1
ATOM 8985 C C . VAL B 1 544 ? -25.984 -73.5 -16.297 1 60.75 544 VAL B C 1
ATOM 8987 O O . VAL B 1 544 ? -26.453 -72.812 -17.188 1 60.75 544 VAL B O 1
ATOM 8990 N N . PHE B 1 545 ? -25.984 -74.938 -16.547 1 57.38 545 PHE B N 1
ATOM 8991 C CA . PHE B 1 545 ? -26.609 -75.562 -17.703 1 57.38 545 PHE B CA 1
ATOM 8992 C C . PHE B 1 545 ? -28.031 -76 -17.391 1 57.38 545 PHE B C 1
ATOM 8994 O O . PHE B 1 545 ? -28.25 -76.688 -16.391 1 57.38 545 PHE B O 1
ATOM 9001 N N . SER B 1 546 ? -29.016 -75 -17.312 1 42.69 546 SER B N 1
ATOM 9002 C CA . SER B 1 546 ? -30.344 -75.562 -17.453 1 42.69 546 SER B CA 1
ATOM 9003 C C . SER B 1 546 ? -30.578 -76.062 -18.875 1 42.69 546 SER B C 1
ATOM 9005 O O . SER B 1 546 ? -30.125 -75.5 -19.844 1 42.69 546 SER B O 1
#

Organism: Rhizophagus irregularis (strain DAOM 181602 / DAOM 197198 / MUCL 43194) (NCBI:txid747089)

InterPro domains:
  IPR007192 Cdc23 [PF04049] (20-270)
  IPR011990 Tetratricopeptide-like helical domain superfamily [G3DSA:1.25.40.10] (15-328)
  IPR011990 Tetratricopeptide-like helical domain superfamily [G3DSA:1.25.40.10] (329-535)
  IPR011990 Tetratricopeptide-like helical domain superfamily [SSF48452] (332-536)
  IPR019734 Tetratricopeptide repeat [PF13181] (332-364)
  IPR019734 Tetratricopeptide repeat [PF13181] (367-399)
  IPR019734 Tetratricopeptide repeat [PS50005] (332-365)
  IPR019734 Tetratricopeptide repeat [PS50005] (366-399)
  IPR019734 Tetratricopeptide repeat [PS50005] (434-467)
  IPR019734 Tetratricopeptide repeat [SM00028] (263-296)
  IPR019734 Tetratricopeptide repeat [SM00028] (332-365)
  IPR019734 Tetratricopeptide repeat [SM00028] (366-399)
  IPR019734 Tetratricopeptide repeat [SM00028] (400-433)
  IPR019734 Tetratricopeptide repeat [SM00028] (434-467)

pLDDT: mean 87.93, std 14.39, range [25.03, 98.31]

Secondary structure (DSSP, 8-state):
------------BPPPHHHHHHHHHHHHHHHHHTT-HHHHHHHHHHHHTS------GGG----S-HHHHHHHHHHHHHTHHHHHHHHHHHHTT-HHHHHHHTTT--SHHHHHHHHHHHHHHHHHHHHHH---SS-TT--S----TTHHHHHHHHHHHHHTT----HHHHHHHHHHHHHH-TT-TTHHHHHHHHHHHSTT-HHHHHHHHHT--SHHHHHHHHHHS--BHHHHHHHHHHHHHTT--HHHHHHHHTTS-GGGTT-HHHHHHHHHHHHHTT-HHHHHHHHHHHHHH-TT--TTHHHHHHHHHHSTT-HHHHHHHHHHHHHH-SSSHHHHHHHHHHHHHTT-HHHHHHHHHHHHHH-TT-HHHHHHHHHHHHHTT-HHHHHHHHHHHHHH-TT-HHHHHHHHHHHHHTT-HHHHHHHHHHHHHH-TT-HHHHHHHHHHHHHTT-HHHHHHHHHHHHH-TT--HHHHHHHHHHHHHHHHHH-HHHHHHHHHHHHH-TTS-TT-HHHHHHHHHHHHHHHHHT-HHHHHHHHHHHHHTT-----/------------BPPPHHHHHHHHHHHHHHHHHTT-HHHHHHHHHHHHTS------GGG----S-HHHHHHHHHHHHHTHHHHHHHHHHHHTT-HHHHHHHTTT--SHHHHHHHHHHHHHHHHHHHHHH---SS-TT--S----TTHHHHHHHHHHHHHTT----HHHHHHHHHHHHHH-TT-TTHHHHHHHHHHHSTT-HHHHHHHHHT--SHHHHHHHHHTS--BHHHHHHHHHHHHHTT--HHHHHHHHTTS-GGGTT-HHHHHHHHHHHHHTT-HHHHHHHHHHHHHH-TT--TTHHHHHHHHHHSTT-HHHHHHHHHHHHHH-TTSHHHHHHHHHHHHHTT-HHHHHHHHHHHHHH-TT-HHHHHHHHHHHHHTT-HHHHHHHHHHHHHH-TT-HHHHHHHHHHHHHTT-HHHHHHHHHHHHHH-TT-HHHHHHHHHHHHHTT-HHHHHHHHHHHHH-TT--HHHHHHHHHHHHHHHHHH-HHHHHHHHHHHHH-TTS-TT-HHHHHHHHHHHHHHHHHT-HHHHHHHHHHHHHTT-----

Nearest PDB structures (foldseek):
  8pkp-assembly1_V  TM=7.935E-01  e=4.188E-26  Homo sapiens
  6tlj-assembly1_P  TM=8.515E-01  e=4.521E-25  Homo sapiens
  8tar-assembly1_U  TM=8.427E-01  e=1.829E-24  Homo sapiens
  9gaw-assembly1_J  TM=6.645E-01  e=9.378E-14  Homo sapiens
  4ui9-assembly1_K  TM=6.093E-01  e=1.425E-10  Homo sapiens

Foldseek 3Di:
DPPPVPPPPQFFDDDDLLVLLLLLVVLLVLCVLLVNNVLNVLSVLQNVLFDDDDRPNPPPVVPPPDDVVVVLVVLCVVCVVLSVVLSVCVVVLVLCVSLVSLVPRQRPSSLSSNLVSLQVVLVVVLLVPQDALQDPVSVPQPDSPCLVVSLVVVVVCVVVVSPQALSSLQVNLVSCCSVPVPDPCSLVSLLSSCQSPVSRVVSLVSNLVSDQDDVVVVVSLVVDHSHVSSLLSVLQSCLVLLHALVVNVVSVVSDDPSCVRRLSSLQSNLSSCVSVVNLVVSLVSVVVSCVVPVLDLPCVLSNLVSLLPDPPSLVVLVVSLVSPCVNPVQELSSLSSVLSNCVSVVNLVSSLVSLSSSCSSPVLPLSSLQSNLVSCVVVPNLVSNLSSLVSSCVSPVLDLSSLQSQLVSCVVVVNLVRSLVSLVSSCVSPVQALVSLQVNLVSCVVVVVLVSNLVSLVSSCVRPPDDPVSVLVSLLVNLVSCVVPPLVVSLVSLVVSLPDPPDDPLDPSVLVSLLSQLVVCVVVVNVVSNVVSCVSNVVNVDHRPD/DPPPVPPPPQQFDDPDLLVLLLLLVVQLVLCVLLVNNVLNVLSVLQNVLFDDDDRPNPPPVVPPPPDVVVVLVVLCVVCVVLSVVLSVCVVVLVLCVSLVSLVPRQRPSSLSSNLVSLQVVLVVVLLVPQDALLDPVSPVQSDSPCLVVSLVVVVVCVVVVSPQALSSLQVNLVSCCSVPVPDPCSLVSLLSSCQSPVSRVVSLVSNLVSDQDDVVVVVSLVVDHSHVSSLLSVLQSCLVLLHALVVNVVSVVSDDPSCVRRLSSLQSNLSSCLSVVNLVVSLVSVVVSCVVPVLDLPCVLSNLVSLLPDPPSLVVLVVSLVSPCVSPVQELSSLSSVLSNCVSVVNLVSSLVSLSSSCSSPVLPLSSLQSNLVSCVVVPNLVSNLSSLVSSCVSPVLDLSSLQSQLVSCVVVVNLVRSLVSLVSSCVSPVQALVSLLVNLVSCVVVVVLVSNLVSLVSSCVRPPDDPVSVLVSLLVNLVSCVVPPLVVSLVSLVVSLPDPPDDPLDPSVLVSLLSQLVVCVVVVNVVSNVVSCVSNVVNVDHRPD

Radius of gyration: 40.06 Å; Cα contacts (8 Å, |Δi|>4): 1384; chains: 2; bounding box: 73×158×74 Å